Protein AF-A0A7W0LK90-F1 (afdb_monomer)

Sequence (762 aa):
KGMLTAPQLPRFFSDLRDPRLESSLAVVHSRFSTNTFPSWELAHPYRMTAHNGEINTVRGNRNWMRAREEQLGSPLFGDDIKKLLPILNGELSDSASLDAMLELLLLSGRSLPHAMSMLIPEAYQGRRELSEEVRDFFAYHDSLIEPWDGPAAVAFTDGRSVGATLDRNGLRPGRWLETRDGWVVFASETGVLRVDEADVIARGRLHPGKLLFVDVEGGRVVGDAELKAGLAARRPYGKWRSERAVKIEDIEDRSPRVPRVEPLRAKQLAFGWSEEDLGVLLAPMVRSSAEPTGSMGNDTALAVLSDRRPPLFNYFKQLFAQVTNPAIDPIRESIVMSLQACVGPEINLLGETPDHCHQLVMSQPILRNFELEKLRQVDHQVFEARTVDITWPVAQGPEGMEARLEEICQEASDWVNDGVTILILSDRNLGAERAALPSLLATAVVHHHLVRQGTRLRCGLVVESGEAREVHHIACLIGYGAAAVNPYVMIESLSAIQREGRLPETLDRAEAVDALIKAIGKGLLKVLSKMGISTIRSYTGAQIFEAIGLDRQLVDRHFTGTPSRVGGIGLDVLAGEALDRHARAYPAATSALLPSGGVYAWRRGGEFHGWNPETIATLQHAAHGEEEPEAYERFQRYVNDVAVRRSTLRGLLRFREEVQPVPIDEVEPAADIAKRFKSGGMSLGALSPEAHETLAVAMNRVGGKSNTGEGGEDPARFHDERRSAIKQVASGRFGVTIDYLVNADELQIKIAQGAKPGEGGQ

Secondary structure (DSSP, 8-state):
--S--GGGHHHH-GGGG-TT---S---------S-SS--GGGSSP-SSEEEEE--TTHHHHHHHHHHHGGG---TTTGGGGGGG-SSS-TTS-HHHHHHHHHHHHHHTT--HHHHHHHHS----TT-SSS-HHHHHHHHHHHTT-----SSEEEEEE-SSEEEEEE-TT--S--EEEEETTS-EEEESSTTSS---GGGEEEEEEPPTTPEEEEETTTTEEE-HHHHHHHHHTTS-HHHHHHHH-EEGGGSPP----------HHHHHHHTT--HHIIIIIIHHHHHHTSPPP--S---BPPGGG-TT---GGGGEEE----SSSPPP-TTTSGGG-B--EEES----TT---GGGG-SEEESSSB--HHHHHHHHT--TTT--EEEEE-EEEGGGTTHHHHHHHHHHHHHHHHHHHTT--EEEEE-TT-BTTEEEPPHHHHHHHHHHHHHHTT-GGG-EEEEE-SS--SHHHHHHHHHTT-SEEE-HHHHHHHHHHHHTTSS-TTS-HHHHHHHHHHHHHHHHHHHHHTTT--BHHHHTT---EEESSB-HHHHHHHSTT--BSS--B-HHHHHHHHHHHHTTTTTT-S-SSPP---SSS--TTSS-BSS-HHHHHHHHHHHHSSSHHHHHHHHHHHIIIIIHHHH-GGGG----S-SPPPPGGGSPPHHHHHTT-EEEE--BTTB-HHHHHHHHHHHHHTT-EEE-GGG---GGGTTSTT--SEEEE-TT-TT--HHHHHT-SEEEE----TTSTTS---

pLDDT: mean 93.5, std 5.29, range [54.28, 98.81]

Radius of gyration: 29.4 Å; Cα contacts (8 Å, |Δi|>4): 1402; chains: 1; bounding box: 87×69×83 Å

Nearest PDB structures (foldseek):
  7mfm-assembly1_G  TM=9.724E-01  e=8.902E-69  Bacillus subtilis
  6s6u-assembly1_A  TM=9.585E-01  e=2.949E-65  Azospirillum brasilense
  1ofe-assembly2_B  TM=9.406E-01  e=6.143E-63  Synechocystis sp. PCC 6803
  6s6s-assembly1_C  TM=9.552E-01  e=5.310E-63  Azospirillum brasilense
  1ea0-assembly2_B  TM=9.540E-01  e=1.106E-60  Azospirillum brasilense

Mean predicted aligned error: 5.81 Å

Foldseek 3Di:
DFPDDPVCVCVVVVVVVDPVDDDPDDDDDDDDDPDPDDDGQQDDDDPWKDKDWAQLLLLLQLLVLLLQLVQADAPLCHPVSVVCPPLDDPVHGSNVSLVSQLVVLVSSPDDNVLSCCLQQNALLPPDPPDDPLLSLLSVLSVLQGDHSATFIWMWTDPSQKIKTATHNQNQAWWKWWAFQVQDIDIDSDPPPDDDDPVGTPDIDIHDRRFMFMDRSNVSDTDGRNNSSVVSSVPDVSVVLLVVAAAELVNFDFDDDPQPDDDDLLLLCLLLQHAPCLVQQAQLCLLVPLAGGDADDFQQFAQCQLWPSNDAPLSQKDFAFDFPSGAFDDCPPPVSLFAQWFWWWFAHHSSDDDSNSNNTYIYRHQEDESRSVVSQCPPPVVSFAEDEDAQKFFCVVALVRNVVSLVVSLVVLVVCLVVQHTEYEYEPSPQAQGIFGARQLQSLLSNQVSCSVVSRNNRYAYEYEDCNDRDLSSQLSSQQSAHRHYYNPSSLVCQVVCVVVVSDDVPQDSVSSVVSNVSNSRSSNSLSCSRSPHRYSSSNGNSNSIAGEADAPVSCCNRVNPHHYPHHHDYSSSSSVSSSVSSVCPPPHHPDPHGHNEASSHHDDVHTAGLDDPLLVVLVVVLVPPDCNPVSVVSNCCCNQVPSCLSHHPCNVDDDDPPDDDDPPVPDDDPLVVLQADEPDADEPVNDPPVVLQVRQLVCVVSNHFYEHHPAADDLVCLPDSSQGQEYEQEPVRHNVDPSRVVSHVYYHDDRADPRRRSDGDD

Solvent-accessible surface area (backbone atoms only — not comparable to full-atom values): 41536 Å² total; per-residue (Å²): 121,49,95,58,59,78,87,44,48,54,70,75,42,58,64,76,67,38,86,85,68,76,73,99,71,86,84,84,62,85,88,86,72,99,62,92,74,89,55,58,86,77,34,43,49,58,94,39,31,35,73,50,68,43,49,66,26,44,60,13,55,52,49,54,46,60,28,40,60,76,53,63,60,42,90,82,51,51,82,57,53,67,76,54,61,74,71,64,62,85,90,53,54,58,62,55,38,51,32,43,52,46,50,52,40,38,73,57,71,41,52,71,72,55,38,47,46,46,40,44,41,47,62,49,70,93,48,80,90,54,55,68,52,47,42,23,37,52,64,41,44,51,51,65,40,59,50,62,36,31,37,23,27,35,39,37,40,82,88,53,36,43,34,36,37,26,17,53,80,35,72,34,60,38,26,36,39,32,33,76,91,69,51,75,50,76,38,68,56,85,78,86,64,96,70,63,76,90,43,51,75,46,74,52,65,66,48,50,36,38,50,48,36,34,38,60,81,78,70,41,78,51,53,47,67,59,53,45,51,55,59,25,66,73,50,68,39,51,58,29,39,71,76,36,38,40,46,63,87,78,50,66,88,40,82,74,88,74,91,63,86,69,58,67,69,40,52,37,31,31,50,61,47,27,48,38,51,50,62,59,40,52,40,38,13,38,77,64,42,28,66,61,87,85,80,81,71,91,44,49,32,43,46,73,52,36,92,76,58,64,63,78,60,65,30,50,42,77,53,54,34,68,90,79,43,64,47,47,55,56,77,88,48,36,71,59,42,42,47,52,25,60,39,32,41,48,67,44,69,69,60,90,59,51,68,44,30,41,28,40,38,38,80,41,44,65,42,53,76,58,56,49,28,26,51,63,66,41,56,68,93,79,42,32,45,47,76,46,70,41,43,34,53,51,90,51,50,42,68,32,51,58,56,45,56,52,49,52,39,49,54,52,51,53,40,45,72,75,59,32,20,31,42,31,42,26,36,70,74,42,50,79,59,24,38,50,54,60,64,57,56,56,44,17,38,40,40,53,47,28,36,76,70,46,48,37,37,53,30,19,36,33,36,39,33,60,64,41,79,47,55,65,41,52,51,49,36,22,14,36,42,29,39,32,37,25,39,52,46,52,62,59,42,51,65,52,43,32,76,70,64,66,38,66,84,85,60,50,70,67,58,45,51,51,23,34,52,46,5,42,50,54,40,46,45,45,59,37,9,9,41,29,44,46,42,45,57,31,40,37,42,26,46,65,41,36,38,48,28,39,21,57,68,55,34,58,74,37,45,62,90,49,53,49,90,44,59,53,52,49,67,62,53,56,29,45,44,39,49,58,25,29,54,49,19,33,90,61,46,90,55,98,64,61,52,71,42,20,80,92,50,84,40,95,93,32,48,61,47,56,74,39,73,67,50,51,51,26,47,51,47,26,73,72,67,85,51,36,68,67,26,40,52,51,28,51,48,47,40,64,71,47,33,35,47,44,30,42,74,73,37,78,57,76,82,79,82,92,60,86,85,74,65,75,87,79,48,84,52,68,68,65,57,39,40,73,43,61,77,53,62,57,23,52,80,83,41,55,69,66,60,52,37,49,48,9,34,52,22,53,74,50,55,23,34,16,28,28,14,55,45,26,75,67,74,84,27,71,84,49,63,46,37,36,40,25,36,44,48,36,93,84,45,40,59,70,43,72,69,52,60,73,62,34,81,39,80,42,76,52,83,62,46,92,82,50,58,29,48,79,92,130

Structure (mmCIF, N/CA/C/O backbone):
data_AF-A0A7W0LK90-F1
#
_entry.id   AF-A0A7W0LK90-F1
#
loop_
_atom_site.group_PDB
_atom_site.id
_atom_site.type_symbol
_atom_site.label_atom_id
_atom_site.label_alt_id
_atom_site.label_comp_id
_atom_site.label_asym_id
_atom_site.label_entity_id
_atom_site.label_seq_id
_atom_site.pdbx_PDB_ins_code
_atom_site.Cartn_x
_atom_site.Cartn_y
_atom_site.Cartn_z
_atom_site.occupancy
_atom_site.B_iso_or_equiv
_atom_site.auth_seq_id
_atom_site.auth_comp_id
_atom_site.auth_asym_id
_atom_site.auth_atom_id
_atom_site.pdbx_PDB_model_num
ATOM 1 N N . LYS A 1 1 ? -23.822 -23.865 10.300 1.00 92.62 1 LYS A N 1
ATOM 2 C CA . LYS A 1 1 ? -23.082 -23.443 9.079 1.00 92.62 1 LYS A CA 1
ATOM 3 C C . LYS A 1 1 ? -22.431 -24.656 8.420 1.00 92.62 1 LYS A C 1
ATOM 5 O O . LYS A 1 1 ? -22.271 -25.659 9.104 1.00 92.62 1 LYS A O 1
ATOM 10 N N . GLY A 1 2 ? -22.074 -24.603 7.137 1.00 92.19 2 GLY A N 1
ATOM 11 C CA . GLY A 1 2 ? -21.404 -25.722 6.466 1.00 92.19 2 GLY A CA 1
ATOM 12 C C . GLY A 1 2 ? -21.171 -25.480 4.979 1.00 92.19 2 GLY A C 1
ATOM 13 O O . GLY A 1 2 ? -21.617 -24.471 4.436 1.00 92.19 2 GLY A O 1
ATOM 14 N N . MET A 1 3 ? -20.487 -26.423 4.329 1.00 91.31 3 MET A N 1
ATOM 15 C CA . MET A 1 3 ? -20.176 -26.383 2.894 1.00 91.31 3 MET A CA 1
ATOM 16 C C . MET A 1 3 ? -21.373 -26.849 2.065 1.00 91.31 3 MET A C 1
ATOM 18 O O . MET A 1 3 ? -21.376 -27.924 1.471 1.00 91.31 3 MET A O 1
ATOM 22 N N . LEU A 1 4 ? -22.423 -26.039 2.095 1.00 92.00 4 LEU A N 1
ATOM 23 C CA . LEU A 1 4 ? -23.728 -26.333 1.525 1.00 92.00 4 LEU A CA 1
ATOM 24 C C . LEU A 1 4 ? -24.160 -25.165 0.644 1.00 92.00 4 LEU A C 1
ATOM 26 O O . LEU A 1 4 ? -23.918 -24.004 0.973 1.00 92.00 4 LEU A O 1
ATOM 30 N N . THR A 1 5 ? -24.868 -25.458 -0.442 1.00 91.88 5 THR A N 1
ATOM 31 C CA . THR A 1 5 ? -25.672 -24.420 -1.098 1.00 91.88 5 THR A CA 1
ATOM 32 C C . THR A 1 5 ? -26.798 -23.990 -0.156 1.00 91.88 5 THR A C 1
ATOM 34 O O . THR A 1 5 ? -27.295 -24.795 0.637 1.00 91.88 5 THR A O 1
ATOM 37 N N . ALA A 1 6 ? -27.239 -22.732 -0.241 1.00 90.56 6 ALA A N 1
ATOM 38 C CA . ALA A 1 6 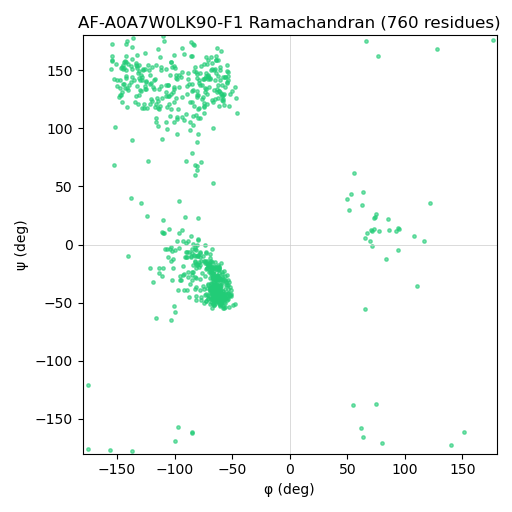? -28.273 -22.210 0.656 1.00 90.56 6 ALA A CA 1
ATOM 39 C C . ALA A 1 6 ? -29.543 -23.099 0.738 1.00 90.56 6 ALA A C 1
ATOM 41 O O . ALA A 1 6 ? -29.981 -23.383 1.854 1.00 90.56 6 ALA A O 1
ATOM 42 N N . PRO A 1 7 ? -30.089 -23.663 -0.366 1.00 92.31 7 PRO A N 1
ATOM 43 C CA . PRO A 1 7 ? -31.259 -24.550 -0.295 1.00 92.31 7 PRO A CA 1
ATOM 44 C C . PRO A 1 7 ? -31.016 -25.897 0.408 1.00 92.31 7 PRO A C 1
ATOM 46 O O . PRO A 1 7 ? -31.969 -26.570 0.806 1.00 92.31 7 PRO A O 1
ATOM 49 N N . GLN A 1 8 ? -29.759 -26.330 0.545 1.00 95.06 8 GLN A N 1
ATOM 50 C CA . GLN A 1 8 ? -29.406 -27.570 1.242 1.00 95.06 8 GLN A CA 1
ATOM 51 C C . GLN A 1 8 ? -29.364 -27.397 2.763 1.00 95.06 8 GLN A C 1
ATOM 53 O O . GLN A 1 8 ? -29.495 -28.391 3.474 1.00 95.06 8 GLN A O 1
ATOM 58 N N . LEU A 1 9 ? -29.226 -26.168 3.272 1.00 94.38 9 LEU A N 1
ATOM 59 C CA . LEU A 1 9 ? -29.072 -25.892 4.701 1.00 94.38 9 LEU A CA 1
ATOM 60 C C . LEU A 1 9 ? -30.179 -26.524 5.578 1.00 94.38 9 LEU A C 1
ATOM 62 O O . LEU A 1 9 ? -29.827 -27.311 6.458 1.00 94.38 9 LEU A O 1
ATOM 66 N N . PRO A 1 10 ? -31.490 -26.305 5.324 1.00 93.62 10 PRO A N 1
ATOM 67 C CA . PRO A 1 10 ? -32.550 -26.933 6.123 1.00 93.62 10 PRO A CA 1
ATOM 68 C C . PRO A 1 10 ? -32.694 -28.443 5.873 1.00 93.62 10 PRO A C 1
ATOM 70 O O . PRO A 1 10 ? -33.309 -29.153 6.668 1.00 93.62 10 PRO A O 1
ATOM 73 N N . ARG A 1 11 ? -32.156 -28.964 4.761 1.00 94.38 11 ARG A N 1
ATOM 74 C CA . ARG A 1 11 ? -32.174 -30.407 4.462 1.00 94.38 11 ARG A CA 1
ATOM 75 C C . ARG A 1 11 ? -31.108 -31.149 5.260 1.00 94.38 11 ARG A C 1
ATOM 77 O O . ARG A 1 11 ? -31.375 -32.254 5.716 1.00 94.38 11 ARG A O 1
ATOM 84 N N . PHE A 1 12 ? -29.935 -30.538 5.409 1.00 96.06 12 PHE A N 1
ATOM 85 C CA . PHE A 1 12 ? -28.807 -31.100 6.142 1.00 96.06 12 PHE A CA 1
ATOM 86 C C . PHE A 1 12 ? -28.993 -30.975 7.659 1.00 96.06 12 PHE A C 1
ATOM 88 O O . PHE A 1 12 ? -28.842 -31.960 8.372 1.00 96.06 12 PHE A O 1
ATOM 95 N N . PHE A 1 13 ? -29.377 -29.791 8.149 1.00 96.56 13 PHE A N 1
ATOM 96 C CA . PHE A 1 13 ? -29.690 -29.570 9.562 1.00 96.56 13 PHE A CA 1
ATOM 97 C C . PHE A 1 13 ? -31.204 -29.651 9.768 1.00 96.56 13 PHE A C 1
ATOM 99 O O . PHE A 1 13 ? -31.918 -28.671 9.556 1.00 96.56 13 PHE A O 1
ATOM 106 N N . SER A 1 14 ? -31.704 -30.829 10.157 1.00 95.44 14 SER A N 1
ATOM 107 C CA . SER A 1 14 ? -33.137 -31.064 10.400 1.00 95.44 14 SER A CA 1
ATOM 108 C C . SER A 1 14 ? -33.735 -30.136 11.451 1.00 95.44 14 SER A C 1
ATOM 110 O O . SER A 1 14 ? -34.903 -29.782 11.328 1.00 95.44 14 SER A O 1
ATOM 112 N N . ASP A 1 15 ? -32.928 -29.703 12.418 1.00 96.75 15 ASP A N 1
ATOM 113 C CA . ASP A 1 15 ? -33.343 -28.830 13.517 1.00 96.75 15 ASP A CA 1
ATOM 114 C C . ASP A 1 15 ? -33.898 -27.492 13.006 1.00 96.75 15 ASP A C 1
ATOM 116 O O . ASP A 1 15 ? -34.825 -26.949 13.591 1.00 96.75 15 ASP A O 1
ATOM 120 N N . LEU A 1 16 ? -33.422 -27.002 11.851 1.00 95.44 16 LEU A N 1
ATOM 121 C CA . LEU A 1 16 ? -33.921 -25.772 11.215 1.00 95.44 16 LEU A CA 1
ATOM 122 C C . LEU A 1 16 ? -35.354 -25.884 10.675 1.00 95.44 16 LEU A C 1
ATOM 124 O O . LEU A 1 16 ? -35.944 -24.879 10.289 1.00 95.44 16 LEU A O 1
ATOM 128 N N . ARG A 1 17 ? -35.892 -27.102 10.569 1.00 94.62 17 ARG A N 1
ATOM 129 C CA . ARG A 1 17 ? -37.284 -27.364 10.172 1.00 94.62 17 ARG A CA 1
ATOM 130 C C . ARG A 1 17 ? -38.170 -27.700 11.367 1.00 94.62 17 ARG A C 1
ATOM 132 O O . ARG A 1 17 ? -39.370 -27.892 11.180 1.00 94.62 17 ARG A O 1
ATOM 139 N N . ASP A 1 18 ? -37.590 -27.831 12.555 1.00 96.44 18 ASP A N 1
ATOM 140 C CA . ASP A 1 18 ? -38.340 -28.135 13.761 1.00 96.44 18 ASP A CA 1
ATOM 141 C C . ASP A 1 18 ? -39.069 -26.869 14.239 1.00 96.44 18 ASP A C 1
ATOM 143 O O . ASP A 1 18 ? -38.417 -25.848 14.456 1.00 96.44 18 ASP A O 1
ATOM 147 N N . PRO A 1 19 ? -40.401 -26.899 14.427 1.00 96.19 19 PRO A N 1
ATOM 148 C CA . PRO A 1 19 ? -41.160 -25.723 14.850 1.00 96.19 19 PRO A CA 1
ATOM 149 C C . PRO A 1 19 ? -40.788 -25.230 16.256 1.00 96.19 19 PRO A C 1
ATOM 151 O O . PRO A 1 19 ? -41.141 -24.112 16.602 1.00 96.19 19 PRO A O 1
ATOM 154 N N . ARG A 1 20 ? -40.085 -26.034 17.070 1.00 96.56 20 ARG A N 1
ATOM 155 C CA . ARG A 1 20 ? -39.576 -25.612 18.386 1.00 96.56 20 ARG A CA 1
ATOM 156 C C . ARG A 1 20 ? -38.378 -24.668 18.281 1.00 96.56 20 ARG A C 1
ATOM 158 O O . ARG A 1 20 ? -38.003 -24.065 19.284 1.00 96.56 20 ARG A O 1
ATOM 165 N N . LEU A 1 21 ? -37.736 -24.586 17.113 1.00 96.19 21 LEU A N 1
ATOM 166 C CA . LEU A 1 21 ? -36.632 -23.665 16.883 1.00 96.19 21 LEU A CA 1
ATOM 167 C C . LEU A 1 21 ? -37.185 -22.268 16.579 1.00 96.19 21 LEU A C 1
ATOM 169 O O . LEU A 1 21 ? -37.386 -21.893 15.425 1.00 96.19 21 LEU A O 1
ATOM 173 N N . GLU A 1 22 ? -37.405 -21.497 17.636 1.00 94.50 22 GLU A N 1
ATOM 174 C CA . GLU A 1 22 ? -37.830 -20.100 17.564 1.00 94.50 22 GLU A CA 1
ATOM 175 C C . GLU A 1 22 ? -36.653 -19.161 17.861 1.00 94.50 22 GLU A C 1
ATOM 177 O O . GLU A 1 22 ? -35.768 -19.479 18.658 1.00 94.50 22 GLU A O 1
ATOM 182 N N . SER A 1 23 ? -36.625 -17.995 17.210 1.00 93.69 23 SER A N 1
ATOM 183 C CA . SER A 1 23 ? -35.618 -16.962 17.463 1.00 93.69 23 SER A CA 1
ATOM 184 C C . SER A 1 23 ? -36.157 -15.573 17.135 1.00 93.69 23 SER A C 1
ATOM 186 O O . SER A 1 23 ? -36.850 -15.395 16.135 1.00 93.69 23 SER A O 1
ATOM 188 N N . SER A 1 24 ? -35.784 -14.578 17.942 1.00 92.31 24 SER A N 1
ATOM 189 C CA . SER A 1 24 ? -36.021 -13.152 17.671 1.00 92.31 24 SER A CA 1
ATOM 190 C C . SER A 1 24 ? -34.998 -12.546 16.701 1.00 92.31 24 SER A C 1
ATOM 192 O O . SER A 1 24 ? -35.165 -11.417 16.246 1.00 92.31 24 SER A O 1
ATOM 194 N N . LEU A 1 25 ? -33.931 -13.285 16.383 1.00 94.44 25 LEU A N 1
ATOM 195 C CA . LEU A 1 25 ? -32.803 -12.822 15.581 1.00 94.44 25 LEU A CA 1
ATOM 196 C C . LEU A 1 25 ? -32.259 -13.946 14.701 1.00 94.44 25 LEU A C 1
ATOM 198 O O . LEU A 1 25 ? -32.074 -15.080 15.146 1.00 94.44 25 LEU A O 1
ATOM 202 N N . ALA A 1 26 ? -31.934 -13.625 13.451 1.00 94.25 26 ALA A N 1
ATOM 203 C CA . ALA A 1 26 ? -31.260 -14.549 12.550 1.00 94.25 26 ALA A CA 1
ATOM 204 C C . ALA A 1 26 ? -30.206 -13.822 11.712 1.00 94.25 26 ALA A C 1
ATOM 206 O O . ALA A 1 26 ? -30.481 -12.792 11.100 1.00 94.25 26 ALA A O 1
ATOM 207 N N . VAL A 1 27 ? -29.007 -14.403 11.641 1.00 95.50 27 VAL A N 1
ATOM 208 C CA . VAL A 1 27 ? -27.945 -13.976 10.725 1.00 95.50 27 VAL A CA 1
ATOM 209 C C . VAL A 1 27 ? -27.613 -15.150 9.817 1.00 95.50 27 VAL A C 1
ATOM 211 O O . VAL A 1 27 ? -27.275 -16.239 10.278 1.00 95.50 27 VAL A O 1
ATOM 214 N N . VAL A 1 28 ? -27.707 -14.930 8.510 1.00 94.06 28 VAL A N 1
ATOM 215 C CA . VAL A 1 28 ? -27.392 -15.931 7.489 1.00 94.06 28 VAL A CA 1
ATOM 216 C C . VAL A 1 28 ? -26.376 -15.368 6.511 1.00 94.06 28 VAL A C 1
ATOM 218 O O . VAL A 1 28 ? -26.310 -14.162 6.281 1.00 94.06 28 VAL A O 1
ATOM 221 N N . HIS A 1 29 ? -25.562 -16.245 5.930 1.00 95.31 29 HIS A N 1
ATOM 222 C CA . HIS A 1 29 ? -24.536 -15.838 4.983 1.00 95.31 29 HIS A CA 1
ATOM 223 C C . HIS A 1 29 ? -24.271 -16.935 3.955 1.00 95.31 29 HIS A C 1
ATOM 225 O O . HIS A 1 29 ? -24.220 -18.117 4.293 1.00 95.31 29 HIS A O 1
ATOM 231 N N . SER A 1 30 ? -24.040 -16.521 2.710 1.00 92.25 30 SER A N 1
ATOM 232 C CA . SER A 1 30 ? -23.545 -17.378 1.636 1.00 92.25 30 SER A CA 1
ATOM 233 C C . SER A 1 30 ? -22.232 -16.805 1.117 1.00 92.25 30 SER A C 1
ATOM 235 O O . SER A 1 30 ? -22.195 -15.663 0.659 1.00 92.25 30 SER A O 1
ATOM 237 N N . ARG A 1 31 ? -21.161 -17.600 1.193 1.00 89.56 31 ARG A N 1
ATOM 238 C CA . ARG A 1 31 ? -19.797 -17.184 0.847 1.00 89.56 31 ARG A CA 1
ATOM 239 C C . ARG A 1 31 ? -19.427 -17.632 -0.565 1.00 89.56 31 ARG A C 1
ATOM 241 O O . ARG A 1 31 ? -19.749 -18.748 -0.962 1.00 89.56 31 ARG A O 1
ATOM 248 N N . PHE A 1 32 ? -18.677 -16.792 -1.273 1.00 87.00 32 PHE A N 1
ATOM 249 C CA . PHE A 1 32 ? -17.963 -17.165 -2.494 1.00 87.00 32 PHE A CA 1
ATOM 250 C C . PHE A 1 32 ? -16.461 -17.241 -2.189 1.00 87.00 32 PHE A C 1
ATOM 252 O O . PHE A 1 32 ? -15.927 -16.339 -1.548 1.00 87.00 32 PHE A O 1
ATOM 259 N N . SER A 1 33 ? -15.782 -18.316 -2.593 1.00 82.00 33 SER A N 1
ATOM 260 C CA . SER A 1 33 ? -14.350 -18.513 -2.342 1.00 82.00 33 SER A CA 1
ATOM 261 C C . SER A 1 33 ? -13.535 -18.453 -3.629 1.00 82.00 33 SER A C 1
ATOM 263 O O . SER A 1 33 ? -13.994 -18.846 -4.696 1.00 82.00 33 SER A O 1
ATOM 265 N N . THR A 1 34 ? -12.286 -18.007 -3.514 1.00 76.69 34 THR A N 1
ATOM 266 C CA . THR A 1 34 ? -11.277 -18.087 -4.584 1.00 76.69 34 THR A CA 1
ATOM 267 C C . THR A 1 34 ? -10.590 -19.455 -4.647 1.00 76.69 34 THR A C 1
ATOM 269 O O . THR A 1 34 ? -9.754 -19.688 -5.517 1.00 76.69 34 THR A O 1
ATOM 272 N N . ASN A 1 35 ? -10.931 -20.370 -3.732 1.00 73.56 35 ASN A N 1
ATOM 273 C CA . ASN A 1 35 ? -10.406 -21.729 -3.677 1.00 73.56 35 ASN A CA 1
ATOM 274 C C . ASN A 1 35 ? -11.461 -22.757 -4.108 1.00 73.56 35 ASN A C 1
ATOM 276 O O . ASN A 1 35 ? -12.661 -22.563 -3.920 1.00 73.56 35 ASN A O 1
ATOM 280 N N . THR A 1 36 ? -10.992 -23.873 -4.663 1.00 78.12 36 THR A N 1
ATOM 281 C CA . THR A 1 36 ? -11.815 -25.053 -4.972 1.00 78.12 36 THR A CA 1
ATOM 282 C C . THR A 1 36 ? -11.855 -26.058 -3.820 1.00 78.12 36 THR A C 1
ATOM 284 O O . THR A 1 36 ? -12.653 -26.991 -3.857 1.00 78.12 36 THR A O 1
ATOM 287 N N . PHE A 1 37 ? -11.003 -25.887 -2.802 1.00 81.12 37 PHE A N 1
ATOM 288 C CA . PHE A 1 37 ? -10.937 -26.764 -1.634 1.00 81.12 37 PHE A CA 1
ATOM 289 C C . PHE A 1 37 ? -11.874 -26.262 -0.527 1.00 81.12 37 PHE A C 1
ATOM 291 O O . PHE A 1 37 ? -11.626 -25.197 0.045 1.00 81.12 37 PHE A O 1
ATOM 298 N N . PRO A 1 38 ? -12.947 -27.006 -0.212 1.00 80.19 38 PRO A N 1
ATOM 299 C CA . PRO A 1 38 ? -13.907 -26.592 0.797 1.00 80.19 38 PRO A CA 1
ATOM 300 C C . PRO A 1 38 ? -13.318 -26.738 2.208 1.00 80.19 38 PRO A C 1
ATOM 302 O O . PRO A 1 38 ? -12.784 -27.789 2.552 1.00 80.19 38 PRO A O 1
ATOM 305 N N . SER A 1 39 ? -13.477 -25.715 3.051 1.00 85.56 39 SER A N 1
ATOM 306 C CA . SER A 1 39 ? -13.185 -25.793 4.488 1.00 85.56 39 SER A CA 1
ATOM 307 C C . SER A 1 39 ? -14.402 -25.348 5.291 1.00 85.56 39 SER A C 1
ATOM 309 O O . SER A 1 39 ? -14.884 -24.224 5.144 1.00 85.56 39 SER A O 1
ATOM 311 N N . TRP A 1 40 ? -14.899 -26.243 6.145 1.00 90.44 40 TRP A N 1
ATOM 312 C CA . TRP A 1 40 ? -16.092 -26.027 6.968 1.00 90.44 40 TRP A CA 1
ATOM 313 C C . TRP A 1 40 ? -15.923 -24.878 7.960 1.00 90.44 40 TRP A C 1
ATOM 315 O O . TRP A 1 40 ? -16.870 -24.138 8.230 1.00 90.44 40 TRP A O 1
ATOM 325 N N . GLU A 1 41 ? -14.710 -24.708 8.477 1.00 88.94 41 GLU A N 1
ATOM 326 C CA . GLU A 1 41 ? -14.372 -23.687 9.467 1.00 88.94 41 GLU A CA 1
ATOM 327 C C . GLU A 1 41 ? -14.468 -22.271 8.885 1.00 88.94 41 GLU A C 1
ATOM 329 O O . GLU A 1 41 ? -14.820 -21.327 9.595 1.00 88.94 41 GLU A O 1
ATOM 334 N N . LEU A 1 42 ? -14.243 -22.141 7.571 1.00 90.69 42 LEU A N 1
ATOM 335 C CA . LEU A 1 42 ? -14.314 -20.881 6.826 1.00 90.69 42 LEU A CA 1
ATOM 336 C C . LEU A 1 42 ? -15.735 -20.515 6.369 1.00 90.69 42 LEU A C 1
ATOM 338 O O . LEU A 1 42 ? -15.938 -19.452 5.779 1.00 90.69 42 LEU A O 1
ATOM 342 N N . ALA A 1 43 ? -16.727 -21.378 6.609 1.00 93.31 43 ALA A N 1
ATOM 343 C CA . ALA A 1 43 ? -18.119 -21.013 6.395 1.00 93.31 43 ALA A CA 1
ATOM 344 C C . ALA A 1 43 ? -18.555 -19.975 7.441 1.00 93.31 43 ALA A C 1
ATOM 346 O O . ALA A 1 43 ? -18.189 -20.061 8.614 1.00 93.31 43 ALA A O 1
ATOM 347 N N . HIS A 1 44 ? -19.380 -19.023 7.020 1.00 94.94 44 HIS A N 1
ATOM 348 C CA . HIS A 1 44 ? -20.037 -18.048 7.891 1.00 94.94 44 HIS A CA 1
ATOM 349 C C . HIS A 1 44 ? -21.437 -18.531 8.321 1.00 94.94 44 HIS A C 1
ATOM 351 O O . HIS A 1 44 ? -21.963 -19.480 7.724 1.00 94.94 44 HIS A O 1
ATOM 357 N N . PRO A 1 45 ? -22.084 -17.870 9.300 1.00 96.19 45 PRO A N 1
ATOM 358 C CA . PRO A 1 45 ? -21.545 -16.819 10.179 1.00 96.19 45 PRO A CA 1
ATOM 359 C C . PRO A 1 45 ? -20.388 -17.296 11.071 1.00 96.19 45 PRO A C 1
ATOM 361 O O . PRO A 1 45 ? -20.206 -18.500 11.285 1.00 96.19 45 PRO A O 1
ATOM 364 N N . TYR A 1 46 ? -19.582 -16.350 11.549 1.00 96.38 46 TYR A N 1
ATOM 365 C CA . TYR A 1 46 ? -18.662 -16.569 12.664 1.00 96.38 46 TYR A CA 1
ATOM 366 C C . TYR A 1 46 ? -19.397 -16.369 14.000 1.00 96.38 46 TYR A C 1
ATOM 368 O O . TYR A 1 46 ? -20.619 -16.517 14.036 1.00 96.38 46 TYR A O 1
ATOM 376 N N . ARG A 1 47 ? -18.679 -16.153 15.108 1.00 95.94 47 ARG A N 1
ATOM 377 C CA . ARG A 1 47 ? -19.282 -16.125 16.449 1.00 95.94 47 ARG A CA 1
ATOM 378 C C . ARG A 1 47 ? -20.160 -14.895 16.619 1.00 95.94 47 ARG A C 1
ATOM 380 O O . ARG A 1 47 ? -21.255 -15.003 17.158 1.00 95.94 47 ARG A O 1
ATOM 387 N N . MET A 1 48 ? -19.693 -13.758 16.111 1.00 96.56 48 MET A N 1
ATOM 388 C CA . MET A 1 48 ? -20.363 -12.469 16.249 1.00 96.56 48 MET A CA 1
ATOM 389 C C . MET A 1 48 ? -20.698 -11.835 14.904 1.00 96.56 48 MET A C 1
ATOM 391 O O . MET A 1 48 ? -21.563 -10.967 14.852 1.00 96.56 48 MET A O 1
ATOM 395 N N . THR A 1 49 ? -20.040 -12.245 13.814 1.00 97.38 49 THR A N 1
ATOM 396 C CA . THR A 1 49 ? -20.098 -11.537 12.527 1.00 97.38 49 THR A CA 1
ATOM 397 C C . THR A 1 49 ? -20.469 -12.407 11.323 1.00 97.38 49 THR A C 1
ATOM 399 O O . THR A 1 49 ? -20.144 -13.593 11.207 1.00 97.38 49 THR A O 1
ATOM 402 N N . ALA A 1 50 ? -21.099 -11.770 10.339 1.00 97.25 50 ALA A N 1
ATOM 403 C CA . ALA A 1 50 ? -21.181 -12.229 8.962 1.00 97.25 50 ALA A CA 1
ATOM 404 C C . ALA A 1 50 ? -20.695 -11.108 8.041 1.00 97.25 50 ALA A C 1
ATOM 406 O O . ALA A 1 50 ? -21.290 -10.034 7.993 1.00 97.25 50 ALA A O 1
ATOM 407 N N . HIS A 1 51 ? -19.616 -11.367 7.306 1.00 97.00 51 HIS A N 1
ATOM 408 C CA . HIS A 1 51 ? -18.934 -10.367 6.496 1.00 97.00 51 HIS A CA 1
ATOM 409 C C . HIS A 1 51 ? -19.063 -10.715 5.018 1.00 97.00 51 HIS A C 1
ATOM 411 O O . HIS A 1 51 ? -18.708 -11.807 4.585 1.00 97.00 51 HIS A O 1
ATOM 417 N N . ASN A 1 52 ? -19.600 -9.781 4.244 1.00 95.75 52 ASN A N 1
ATOM 418 C CA . ASN A 1 52 ? -19.604 -9.829 2.796 1.00 95.75 52 ASN A CA 1
ATOM 419 C C . ASN A 1 52 ? -18.616 -8.784 2.275 1.00 95.75 52 ASN A C 1
ATOM 421 O O . ASN A 1 52 ? -18.926 -7.596 2.311 1.00 95.75 52 ASN A O 1
ATOM 425 N N . GLY A 1 53 ? -17.454 -9.226 1.801 1.00 94.38 53 GLY A N 1
ATOM 426 C CA . GLY A 1 53 ? -16.368 -8.320 1.448 1.00 94.38 53 GLY A CA 1
ATOM 427 C C . GLY A 1 53 ? -14.988 -8.952 1.608 1.00 94.38 53 GLY A C 1
ATOM 428 O O . GLY A 1 53 ? -14.890 -10.176 1.657 1.00 94.38 53 GLY A O 1
ATOM 429 N N . GLU A 1 54 ? -13.963 -8.106 1.681 1.00 95.00 54 GLU A N 1
ATOM 430 C CA . GLU A 1 54 ? -12.554 -8.464 1.882 1.00 95.00 54 GLU A CA 1
ATOM 431 C C . GLU A 1 54 ? -11.868 -7.344 2.685 1.00 95.00 54 GLU A C 1
ATOM 433 O O . GLU A 1 54 ? -11.946 -6.177 2.297 1.00 95.00 54 GLU A O 1
ATOM 438 N N . ILE A 1 55 ? -11.169 -7.678 3.771 1.00 95.94 55 ILE A N 1
ATOM 439 C CA . ILE A 1 55 ? -10.380 -6.709 4.550 1.00 95.94 55 ILE A CA 1
ATOM 440 C C . ILE A 1 55 ? -8.982 -6.582 3.932 1.00 95.94 55 ILE A C 1
ATOM 442 O O . ILE A 1 55 ? -8.085 -7.387 4.191 1.00 95.94 55 ILE A O 1
ATOM 446 N N . ASN A 1 56 ? -8.758 -5.546 3.126 1.00 94.50 56 ASN A N 1
ATOM 447 C CA . ASN A 1 56 ? -7.501 -5.357 2.395 1.00 94.50 56 ASN A CA 1
ATOM 448 C C . ASN A 1 56 ? -6.326 -4.902 3.283 1.00 94.50 56 ASN A C 1
ATOM 450 O O . ASN A 1 56 ? -5.169 -5.018 2.874 1.00 94.50 56 ASN A O 1
ATOM 454 N N . THR A 1 57 ? -6.596 -4.445 4.511 1.00 95.62 57 THR A N 1
ATOM 455 C CA . THR A 1 57 ? -5.564 -4.108 5.507 1.00 95.62 57 THR A CA 1
ATOM 456 C C . THR A 1 57 ? -5.211 -5.264 6.444 1.00 95.62 57 THR A C 1
ATOM 458 O O . THR A 1 57 ? -4.353 -5.101 7.312 1.00 95.62 57 THR A O 1
ATOM 461 N N . VAL A 1 58 ? -5.797 -6.457 6.261 1.00 95.44 58 VAL A N 1
ATOM 462 C CA . VAL A 1 58 ? -5.706 -7.575 7.221 1.00 95.44 58 VAL A CA 1
ATOM 463 C C . VAL A 1 58 ? -4.277 -7.936 7.631 1.00 95.44 58 VAL A C 1
ATOM 465 O O . VAL A 1 58 ? -4.041 -8.264 8.793 1.00 95.44 58 VAL A O 1
ATOM 468 N N . ARG A 1 59 ? -3.294 -7.857 6.723 1.00 93.81 59 ARG A N 1
ATOM 469 C CA . ARG A 1 59 ? -1.896 -8.156 7.076 1.00 93.81 59 ARG A CA 1
ATOM 470 C C . ARG A 1 59 ? -1.326 -7.135 8.062 1.00 93.81 59 ARG A C 1
ATOM 472 O O . ARG A 1 59 ? -0.701 -7.544 9.034 1.00 93.81 59 ARG A O 1
ATOM 479 N N . GLY A 1 60 ? -1.574 -5.843 7.842 1.00 94.69 60 GLY A N 1
ATOM 480 C CA . GLY A 1 60 ? -1.200 -4.787 8.786 1.00 94.69 60 GLY A CA 1
ATOM 481 C C . GLY A 1 60 ? -1.887 -4.979 10.130 1.00 94.69 60 GLY A C 1
ATOM 482 O O . GLY A 1 60 ? -1.212 -5.030 11.153 1.00 94.69 60 GLY A O 1
ATOM 483 N N . ASN A 1 61 ? -3.198 -5.224 10.111 1.00 96.62 61 ASN A N 1
ATOM 484 C CA . ASN A 1 61 ? -3.977 -5.416 11.334 1.00 96.62 61 ASN A CA 1
ATOM 485 C C . ASN A 1 61 ? -3.474 -6.620 12.154 1.00 96.62 61 ASN A C 1
ATOM 487 O O . ASN A 1 61 ? -3.337 -6.550 13.373 1.00 96.62 61 ASN A O 1
ATOM 491 N N . ARG A 1 62 ? -3.135 -7.733 11.487 1.00 95.94 62 ARG A N 1
ATOM 492 C CA . ARG A 1 62 ? -2.542 -8.916 12.135 1.00 95.94 62 ARG A CA 1
ATOM 493 C C . ARG A 1 62 ? -1.156 -8.630 12.707 1.00 95.94 62 ARG A C 1
ATOM 495 O O . ARG A 1 62 ? -0.860 -9.071 13.815 1.00 95.94 62 ARG A O 1
ATOM 502 N N . ASN A 1 63 ? -0.316 -7.901 11.972 1.00 93.75 63 ASN A N 1
ATOM 503 C CA . ASN A 1 63 ? 1.026 -7.537 12.423 1.00 93.75 63 ASN A CA 1
ATOM 504 C C . ASN A 1 63 ? 0.974 -6.647 13.672 1.00 93.75 63 ASN A C 1
ATOM 506 O O . ASN A 1 63 ? 1.680 -6.917 14.644 1.00 93.75 63 ASN A O 1
ATOM 510 N N . TRP A 1 64 ? 0.112 -5.631 13.677 1.00 95.19 64 TRP A N 1
ATOM 511 C CA . TRP A 1 64 ? -0.049 -4.756 14.834 1.00 95.19 64 TRP A CA 1
ATOM 512 C C . TRP A 1 64 ? -0.709 -5.456 16.012 1.00 95.19 64 TRP A C 1
ATOM 514 O O . TRP A 1 64 ? -0.280 -5.258 17.146 1.00 95.19 64 TRP A O 1
ATOM 524 N N . MET A 1 65 ? -1.686 -6.334 15.771 1.00 95.81 65 MET A N 1
ATOM 525 C CA . MET A 1 65 ? -2.257 -7.128 16.853 1.00 95.81 65 MET A CA 1
ATOM 526 C C . MET A 1 65 ? -1.202 -8.027 17.500 1.00 95.81 65 MET A C 1
ATOM 528 O O . MET A 1 65 ? -1.096 -8.024 18.718 1.00 95.81 65 MET A O 1
ATOM 532 N N . ARG A 1 66 ? -0.337 -8.692 16.721 1.00 92.88 66 ARG A N 1
ATOM 533 C CA . ARG A 1 66 ? 0.796 -9.458 17.272 1.00 92.88 66 ARG A CA 1
ATOM 534 C C . ARG A 1 66 ? 1.702 -8.598 18.160 1.00 92.88 66 ARG A C 1
ATOM 536 O O . ARG A 1 66 ? 2.157 -9.061 19.196 1.00 92.88 66 ARG A O 1
ATOM 543 N N . ALA A 1 67 ? 1.940 -7.339 17.791 1.00 92.31 67 ALA A N 1
ATOM 544 C CA . ALA A 1 67 ? 2.707 -6.411 18.625 1.00 92.31 67 ALA A CA 1
ATOM 545 C C . ALA A 1 67 ? 1.972 -5.995 19.920 1.00 92.31 67 ALA A C 1
ATOM 547 O O . ALA A 1 67 ? 2.628 -5.589 20.878 1.00 92.31 67 ALA A O 1
ATOM 548 N N . ARG A 1 68 ? 0.633 -6.092 19.956 1.00 93.75 68 ARG A N 1
ATOM 549 C CA . ARG A 1 68 ? -0.232 -5.753 21.105 1.00 93.75 68 ARG A CA 1
ATOM 550 C C . ARG A 1 68 ? -0.386 -6.879 22.116 1.00 93.75 68 ARG A C 1
ATOM 552 O O . ARG A 1 68 ? -0.676 -6.576 23.268 1.00 93.75 68 ARG A O 1
ATOM 559 N N . GLU A 1 69 ? -0.193 -8.136 21.718 1.00 92.44 69 GLU A N 1
ATOM 560 C CA . GLU A 1 69 ? -0.487 -9.319 22.544 1.00 92.44 69 GLU A CA 1
ATOM 561 C C . GLU A 1 69 ? 0.168 -9.273 23.934 1.00 92.44 69 GLU A C 1
ATOM 563 O O . GLU A 1 69 ? -0.516 -9.502 24.930 1.00 92.44 69 GLU A O 1
ATOM 568 N N . GLU A 1 70 ? 1.440 -8.873 24.023 1.00 88.06 70 GLU A N 1
ATOM 569 C CA . GLU A 1 70 ? 2.184 -8.779 25.294 1.00 88.06 70 GLU A CA 1
ATOM 570 C C . GLU A 1 70 ? 1.716 -7.635 26.214 1.00 88.06 70 GLU A C 1
ATOM 572 O O . GLU A 1 70 ? 1.995 -7.638 27.411 1.00 88.06 70 GLU A O 1
ATOM 577 N N . GLN A 1 71 ? 0.999 -6.643 25.676 1.00 88.94 71 GLN A N 1
ATOM 578 C CA . GLN A 1 71 ? 0.524 -5.471 26.424 1.00 88.94 71 GLN A CA 1
ATOM 579 C C . GLN A 1 71 ? -0.965 -5.537 26.767 1.00 88.94 71 GLN A C 1
ATOM 581 O O . GLN A 1 71 ? -1.490 -4.628 27.417 1.00 88.94 71 GLN A O 1
ATOM 586 N N . LEU A 1 72 ? -1.656 -6.592 26.326 1.00 93.94 72 LEU A N 1
ATOM 587 C CA . LEU A 1 72 ? -3.067 -6.772 26.615 1.00 93.94 72 LEU A CA 1
ATOM 588 C C . LEU A 1 72 ? -3.289 -6.979 28.114 1.00 93.94 72 LEU A C 1
ATOM 590 O O . LEU A 1 72 ? -2.756 -7.899 28.732 1.00 93.94 72 LEU A O 1
ATOM 594 N N . GLY A 1 73 ? -4.158 -6.148 28.682 1.00 93.88 73 GLY A N 1
ATOM 595 C CA . GLY A 1 73 ? -4.628 -6.280 30.054 1.00 93.88 73 GLY A CA 1
ATOM 596 C C . GLY A 1 73 ? -6.115 -5.971 30.151 1.00 93.88 73 GLY A C 1
ATOM 597 O O . GLY A 1 73 ? -6.601 -5.005 29.567 1.00 93.88 73 GLY A O 1
ATOM 598 N N . SER A 1 74 ? -6.861 -6.770 30.910 1.00 95.25 74 SER A N 1
ATOM 599 C CA . SER A 1 74 ? -8.266 -6.481 31.198 1.00 95.25 74 SER A CA 1
ATOM 600 C C . SER A 1 74 ? -8.632 -6.934 32.607 1.00 95.25 74 SER A C 1
ATOM 602 O O . SER A 1 74 ? -8.395 -8.096 32.940 1.00 95.25 74 SER A O 1
ATOM 604 N N . PRO A 1 75 ? -9.282 -6.077 33.416 1.00 93.81 75 PRO A N 1
ATOM 605 C CA . PRO A 1 75 ? -9.814 -6.481 34.715 1.00 93.81 75 PRO A CA 1
ATOM 606 C C . PRO A 1 75 ? -10.833 -7.628 34.639 1.00 93.81 75 PRO A C 1
ATOM 608 O O . PRO A 1 75 ? -10.993 -8.349 35.617 1.00 93.81 75 PRO A O 1
ATOM 611 N N . LEU A 1 76 ? -11.520 -7.802 33.500 1.00 95.88 76 LEU A N 1
ATOM 612 C CA . LEU A 1 76 ? -12.529 -8.854 33.316 1.00 95.88 76 LEU A CA 1
ATOM 613 C C . LEU A 1 76 ? -11.911 -10.233 33.060 1.00 95.88 76 LEU A C 1
ATOM 615 O O . LEU A 1 76 ? -12.503 -11.242 33.429 1.00 95.88 76 LEU A O 1
ATOM 619 N N . PHE A 1 77 ? -10.729 -10.270 32.441 1.00 95.25 77 PHE A N 1
ATOM 620 C CA . PHE A 1 77 ? -10.004 -11.511 32.169 1.00 95.25 77 PHE A CA 1
ATOM 621 C C . PHE A 1 77 ? -8.960 -11.833 33.244 1.00 95.25 77 PHE A C 1
ATOM 623 O O . PHE A 1 77 ? -8.642 -13.000 33.451 1.00 95.25 77 PHE A O 1
ATOM 630 N N . GLY A 1 78 ? -8.412 -10.826 33.932 1.00 94.56 78 GLY A N 1
ATOM 631 C CA . GLY A 1 78 ? -7.283 -11.026 34.841 1.00 94.56 78 GLY A CA 1
ATOM 632 C C . GLY A 1 78 ? -6.113 -11.714 34.127 1.00 94.56 78 GLY A C 1
ATOM 633 O O . GLY A 1 78 ? -5.824 -11.416 32.967 1.00 94.56 78 GLY A O 1
ATOM 634 N N . ASP A 1 79 ? -5.475 -12.675 34.795 1.00 93.38 79 ASP A N 1
ATOM 635 C CA . ASP A 1 79 ? -4.350 -13.436 34.234 1.00 93.38 79 ASP A CA 1
ATOM 636 C C . ASP A 1 79 ? -4.755 -14.389 33.094 1.00 93.38 79 ASP A C 1
ATOM 638 O O . ASP A 1 79 ? -3.908 -14.796 32.291 1.00 93.38 79 ASP A O 1
ATOM 642 N N . ASP A 1 80 ? -6.049 -14.711 32.965 1.00 95.31 80 ASP A N 1
ATOM 643 C CA . ASP A 1 80 ? -6.553 -15.614 31.926 1.00 95.31 80 ASP A CA 1
ATOM 644 C C . ASP A 1 80 ? -6.470 -15.008 30.522 1.00 95.31 80 ASP A C 1
ATOM 646 O O . ASP A 1 80 ? -6.562 -15.745 29.542 1.00 95.31 80 ASP A O 1
ATOM 650 N N . ILE A 1 81 ? -6.202 -13.703 30.397 1.00 94.81 81 ILE A N 1
ATOM 651 C CA . ILE A 1 81 ? -5.980 -13.052 29.100 1.00 94.81 81 ILE A CA 1
ATOM 652 C C . ILE A 1 81 ? -4.849 -13.720 28.302 1.00 94.81 81 ILE A C 1
ATOM 654 O O . ILE A 1 81 ? -4.928 -13.821 27.080 1.00 94.81 81 ILE A O 1
ATOM 658 N N . LYS A 1 82 ? -3.845 -14.281 28.990 1.00 93.19 82 LYS A N 1
ATOM 659 C CA . LYS A 1 82 ? -2.739 -15.022 28.365 1.00 93.19 82 LYS A CA 1
ATOM 660 C C . LYS A 1 82 ? -3.193 -16.322 27.696 1.00 93.19 82 LYS A C 1
ATOM 662 O O . LYS A 1 82 ? -2.539 -16.781 26.767 1.00 93.19 82 LYS A O 1
ATOM 667 N N . LYS A 1 83 ? -4.316 -16.909 28.131 1.00 94.62 83 LYS A N 1
ATOM 668 C CA . LYS A 1 83 ? -4.907 -18.114 27.518 1.00 94.62 83 LYS A CA 1
ATOM 669 C C . LYS A 1 83 ? -5.545 -17.823 26.159 1.00 94.62 83 LYS A C 1
ATOM 671 O O . LYS A 1 83 ? -5.826 -18.761 25.420 1.00 94.62 83 LYS A O 1
ATOM 676 N N . LEU A 1 84 ? -5.804 -16.550 25.852 1.00 93.50 84 LEU A N 1
ATOM 677 C CA . LEU A 1 84 ? -6.411 -16.126 24.591 1.00 93.50 84 LEU A CA 1
ATOM 678 C C . LEU A 1 84 ? -5.383 -16.007 23.457 1.00 93.50 84 LEU A C 1
ATOM 680 O O . LEU A 1 84 ? -5.779 -15.899 22.302 1.00 93.50 84 LEU A O 1
ATOM 684 N N . LEU A 1 85 ? -4.083 -16.001 23.773 1.00 92.69 85 LEU A N 1
ATOM 685 C CA . LEU A 1 85 ? -3.025 -15.779 22.792 1.00 92.69 85 LEU A CA 1
ATOM 686 C C . LEU A 1 85 ? -2.731 -17.048 21.960 1.00 92.69 85 LEU A C 1
ATOM 688 O O . LEU A 1 85 ? -2.681 -18.145 22.524 1.00 92.69 85 LEU A O 1
ATOM 692 N N . PRO A 1 86 ? -2.464 -16.919 20.644 1.00 93.31 86 PRO A N 1
ATOM 693 C CA . PRO A 1 86 ? -2.562 -15.689 19.854 1.00 93.31 86 PRO A CA 1
ATOM 694 C C . PRO A 1 86 ? -4.024 -15.307 19.571 1.00 93.31 86 PRO A C 1
ATOM 696 O O . PRO A 1 86 ? -4.850 -16.171 19.278 1.00 93.31 86 PRO A O 1
ATOM 699 N N . ILE A 1 87 ? -4.330 -14.005 19.587 1.00 94.75 87 ILE A N 1
ATOM 700 C CA . ILE A 1 87 ? -5.700 -13.504 19.360 1.00 94.75 87 ILE A CA 1
ATOM 701 C C . ILE A 1 87 ? -6.139 -13.772 17.918 1.00 94.75 87 ILE A C 1
ATOM 703 O O . ILE A 1 87 ? -7.278 -14.162 17.659 1.00 94.75 87 ILE A O 1
ATOM 707 N N . LEU A 1 88 ? -5.231 -13.558 16.961 1.00 95.19 88 LEU A N 1
ATOM 708 C CA . LEU A 1 88 ? -5.509 -13.710 15.537 1.00 95.19 88 LEU A CA 1
ATOM 709 C C . LEU A 1 88 ? -4.723 -14.878 14.955 1.00 95.19 88 LEU A C 1
ATOM 711 O O . LEU A 1 88 ? -3.494 -14.859 14.898 1.00 95.19 88 LEU A O 1
ATOM 715 N N . ASN A 1 89 ? -5.444 -15.865 14.428 1.00 88.00 89 ASN A N 1
ATOM 716 C CA . ASN A 1 89 ? -4.833 -16.947 13.670 1.00 88.00 89 ASN A CA 1
ATOM 717 C C . ASN A 1 89 ? -4.609 -16.519 12.207 1.00 88.00 89 ASN A C 1
ATOM 719 O O . ASN A 1 89 ? -5.557 -16.212 11.480 1.00 88.00 89 ASN A O 1
ATOM 723 N N . GLY A 1 90 ? -3.345 -16.524 11.773 1.00 82.75 90 GLY A N 1
ATOM 724 C CA . GLY A 1 90 ? -2.940 -16.162 10.414 1.00 82.75 90 GLY A CA 1
ATOM 725 C C . GLY A 1 90 ? -3.431 -17.116 9.318 1.00 82.75 90 GLY A C 1
ATOM 726 O O . GLY A 1 90 ? -3.504 -16.704 8.161 1.00 82.75 90 GLY A O 1
ATOM 727 N N . GLU A 1 91 ? -3.798 -18.350 9.667 1.00 85.81 91 GLU A N 1
ATOM 728 C CA . GLU A 1 91 ? -4.283 -19.376 8.730 1.00 85.81 91 GLU A CA 1
ATOM 729 C C . GLU A 1 91 ? -5.783 -19.256 8.425 1.00 85.81 91 GLU A C 1
ATOM 731 O O . GLU A 1 91 ? -6.269 -19.806 7.435 1.00 85.81 91 GLU A O 1
ATOM 736 N N . LEU A 1 92 ? -6.530 -18.527 9.260 1.00 89.75 92 LEU A N 1
ATOM 737 C CA . LEU A 1 92 ? -7.956 -18.289 9.053 1.00 89.75 92 LEU A CA 1
ATOM 738 C C . LEU A 1 92 ? -8.197 -17.130 8.076 1.00 89.75 92 LEU A C 1
ATOM 740 O O . LEU A 1 92 ? -7.279 -16.413 7.668 1.00 89.75 92 LEU A O 1
ATOM 744 N N . SER A 1 93 ? -9.460 -16.939 7.693 1.00 92.56 93 SER A N 1
ATOM 745 C CA . SER A 1 93 ? -9.861 -15.829 6.828 1.00 92.56 93 SER A CA 1
ATOM 746 C C . SER A 1 93 ? -9.640 -14.468 7.498 1.00 92.56 93 SER A C 1
ATOM 748 O O . SER A 1 93 ? -9.516 -14.341 8.719 1.00 92.56 93 SER A O 1
ATOM 750 N N . ASP A 1 94 ? -9.629 -13.432 6.674 1.00 94.44 94 ASP A N 1
ATOM 751 C CA . ASP A 1 94 ? -9.688 -12.034 7.090 1.00 94.44 94 ASP A CA 1
ATOM 752 C C . ASP A 1 94 ? -10.880 -11.740 8.016 1.00 94.44 94 ASP A C 1
ATOM 754 O O . ASP A 1 94 ? -10.757 -11.092 9.054 1.00 94.44 94 ASP A O 1
ATOM 758 N N . SER A 1 95 ? -12.020 -12.324 7.679 1.00 95.94 95 SER A N 1
ATOM 759 C CA . SER A 1 95 ? -13.293 -12.172 8.354 1.00 95.94 95 SER A CA 1
ATOM 760 C C . SER A 1 95 ? -13.305 -12.860 9.719 1.00 95.94 95 SER A C 1
ATOM 762 O O . SER A 1 95 ? -13.887 -12.338 10.663 1.00 95.94 95 SER A O 1
ATOM 764 N N . ALA A 1 96 ? -12.616 -13.999 9.852 1.00 96.12 96 ALA A N 1
ATOM 765 C CA . ALA A 1 96 ? -12.389 -14.640 11.145 1.00 96.12 96 ALA A CA 1
ATOM 766 C C . ALA A 1 96 ? -11.505 -13.776 12.053 1.00 96.12 96 ALA A C 1
ATOM 768 O O . ALA A 1 96 ? -11.722 -13.728 13.259 1.00 96.12 96 ALA A O 1
ATOM 769 N N . SER A 1 97 ? -10.512 -13.084 11.482 1.00 97.25 97 SER A N 1
ATOM 770 C CA . SER A 1 97 ? -9.686 -12.146 12.245 1.00 97.25 97 SER A CA 1
ATOM 771 C C . SER A 1 97 ? -10.498 -10.940 12.731 1.00 97.25 97 SER A C 1
ATOM 773 O O . SER A 1 97 ? -10.334 -10.529 13.877 1.00 97.25 97 SER A O 1
ATOM 775 N N . LEU A 1 98 ? -11.411 -10.415 11.905 1.00 97.69 98 LEU A N 1
ATOM 776 C CA . LEU A 1 98 ? -12.333 -9.352 12.318 1.00 97.69 98 LEU A CA 1
ATOM 777 C C . LEU A 1 98 ? -13.269 -9.824 13.443 1.00 97.69 98 LEU A C 1
ATOM 779 O O . LEU A 1 98 ? -13.457 -9.104 14.420 1.00 97.69 98 LEU A O 1
ATOM 783 N N . ASP A 1 99 ? -13.821 -11.037 13.326 1.00 97.94 99 ASP A N 1
ATOM 784 C CA . ASP A 1 99 ? -14.682 -11.645 14.348 1.00 97.94 99 ASP A CA 1
ATOM 785 C C . ASP A 1 99 ? -13.960 -11.794 15.693 1.00 97.94 99 ASP A C 1
ATOM 787 O O . ASP A 1 99 ? -14.495 -11.388 16.720 1.00 97.94 99 ASP A O 1
ATOM 791 N N . ALA A 1 100 ? -12.724 -12.303 15.678 1.00 97.44 100 ALA A N 1
ATOM 792 C CA . ALA A 1 100 ? -11.908 -12.474 16.878 1.00 97.44 100 ALA A CA 1
ATOM 793 C C . ALA A 1 100 ? -11.561 -11.133 17.545 1.00 97.44 100 ALA A C 1
ATOM 795 O O . ALA A 1 100 ? -11.607 -11.021 18.770 1.00 97.44 100 ALA A O 1
ATOM 796 N N . MET A 1 101 ? -11.261 -10.094 16.755 1.00 97.56 101 MET A N 1
ATOM 797 C CA . MET A 1 101 ? -11.072 -8.747 17.299 1.00 97.56 101 MET A CA 1
ATOM 798 C C . MET A 1 101 ? -12.346 -8.195 17.924 1.00 97.56 101 MET A C 1
ATOM 800 O O . MET A 1 101 ? -12.291 -7.612 19.007 1.00 97.56 101 MET A O 1
ATOM 804 N N . LEU A 1 102 ? -13.487 -8.363 17.252 1.00 97.94 102 LEU A N 1
ATOM 805 C CA . LEU A 1 102 ? -14.767 -7.912 17.777 1.00 97.94 102 LEU A CA 1
ATOM 806 C C . LEU A 1 102 ? -15.069 -8.615 19.107 1.00 97.94 102 LEU A C 1
ATOM 808 O O . LEU A 1 102 ? -15.340 -7.946 20.102 1.00 97.94 102 LEU A O 1
ATOM 812 N N . GLU A 1 103 ? -14.925 -9.938 19.148 1.00 97.38 103 GLU A N 1
ATOM 813 C CA . GLU A 1 103 ? -15.118 -10.753 20.347 1.00 97.38 103 GLU A CA 1
ATOM 814 C C . GLU A 1 103 ? -14.216 -10.308 21.502 1.00 97.38 103 GLU A C 1
ATOM 816 O O . GLU A 1 103 ? -14.713 -10.094 22.609 1.00 97.38 103 GLU A O 1
ATOM 821 N N . LEU A 1 104 ? -12.925 -10.067 21.248 1.00 97.38 104 LEU A N 1
ATOM 822 C CA . LEU A 1 104 ? -12.003 -9.554 22.262 1.00 97.38 104 LEU A CA 1
ATOM 823 C C . LEU A 1 104 ? -12.489 -8.221 22.850 1.00 97.38 104 LEU A C 1
ATOM 825 O O . LEU A 1 104 ? -12.543 -8.079 24.072 1.00 97.38 104 LEU A O 1
ATOM 829 N N . LEU A 1 105 ? -12.857 -7.256 21.999 1.00 97.38 105 LEU A N 1
ATOM 830 C CA . LEU A 1 105 ? -13.285 -5.922 22.433 1.00 97.38 105 LEU A CA 1
ATOM 831 C C . LEU A 1 105 ? -14.598 -5.953 23.230 1.00 97.38 105 LEU A C 1
ATOM 833 O O . LEU A 1 105 ? -14.752 -5.207 24.203 1.00 97.38 105 LEU A O 1
ATOM 837 N N . LEU A 1 106 ? -15.545 -6.803 22.826 1.00 96.44 106 LEU A N 1
ATOM 838 C CA . LEU A 1 106 ? -16.816 -6.966 23.530 1.00 96.44 106 LEU A CA 1
ATOM 839 C C . LEU A 1 106 ? -16.633 -7.638 24.883 1.00 96.44 106 LEU A C 1
ATOM 841 O O . LEU A 1 106 ? -17.083 -7.107 25.900 1.00 96.44 106 LEU A O 1
ATOM 845 N N . LEU A 1 107 ? -15.935 -8.773 24.916 1.00 95.62 107 LEU A N 1
ATOM 846 C CA . LEU A 1 107 ? -15.708 -9.516 26.152 1.00 95.62 107 LEU A CA 1
ATOM 847 C C . LEU A 1 107 ? -14.791 -8.756 27.125 1.00 95.62 107 LEU A C 1
ATOM 849 O O . LEU A 1 107 ? -14.872 -8.970 28.333 1.00 95.62 107 LEU A O 1
ATOM 853 N N . SER A 1 108 ? -13.989 -7.804 26.634 1.00 95.06 108 SER A N 1
ATOM 854 C CA . SER A 1 108 ? -13.241 -6.867 27.477 1.00 95.06 108 SER A CA 1
ATOM 855 C C . SER A 1 108 ? -14.066 -5.677 27.993 1.00 95.06 108 SER A C 1
ATOM 857 O O . SER A 1 108 ? -13.519 -4.842 28.711 1.00 95.06 108 SER A O 1
ATOM 859 N N . GLY A 1 109 ? -15.358 -5.57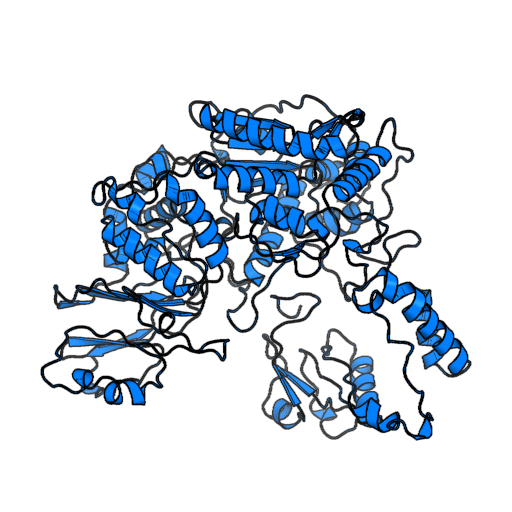7 27.654 1.00 94.19 109 GLY A N 1
ATOM 860 C CA . GLY A 1 109 ? -16.299 -4.613 28.235 1.00 94.19 109 GLY A CA 1
ATOM 861 C C . GLY A 1 109 ? -16.727 -3.447 27.334 1.00 94.19 109 GLY A C 1
ATOM 862 O O . GLY A 1 109 ? -17.402 -2.529 27.815 1.00 94.19 109 GLY A O 1
ATOM 863 N N . ARG A 1 110 ? -16.368 -3.427 26.040 1.00 95.62 110 ARG A N 1
ATOM 864 C CA . ARG A 1 110 ? -16.932 -2.445 25.092 1.00 95.62 110 ARG A CA 1
ATOM 865 C C . ARG A 1 110 ? -18.303 -2.913 24.598 1.00 95.62 110 ARG A C 1
ATOM 867 O O . ARG A 1 110 ? -18.563 -4.101 24.466 1.00 95.62 110 ARG A O 1
ATOM 874 N N . SER A 1 111 ? -19.195 -1.964 24.311 1.00 96.06 111 SER A N 1
ATOM 875 C CA . SER A 1 111 ? -20.478 -2.294 23.684 1.00 96.06 111 SER A CA 1
ATOM 876 C C . SER A 1 111 ? -20.278 -2.628 22.205 1.00 96.06 111 SER A C 1
ATOM 878 O O . SER A 1 111 ? -19.344 -2.131 21.572 1.00 96.06 111 SER A O 1
ATOM 880 N N . LEU A 1 112 ? -21.193 -3.412 21.635 1.00 96.62 112 LEU A N 1
ATOM 881 C CA . LEU A 1 112 ? -21.186 -3.796 20.223 1.00 96.62 112 LEU A CA 1
ATOM 882 C C . LEU A 1 112 ? -21.002 -2.610 19.245 1.00 96.62 112 LEU A C 1
ATOM 884 O O . LEU A 1 112 ? -20.068 -2.656 18.442 1.00 96.62 112 LEU A O 1
ATOM 888 N N . PRO A 1 113 ? -21.785 -1.508 19.321 1.00 96.44 113 PRO A N 1
ATOM 889 C CA . PRO A 1 113 ? -21.585 -0.363 18.428 1.00 96.44 113 PRO A CA 1
ATOM 890 C C . PRO A 1 113 ? -20.261 0.374 18.676 1.00 96.44 113 PRO A C 1
ATOM 892 O O . PRO A 1 113 ? -19.707 0.944 17.739 1.00 96.44 113 PRO A O 1
ATOM 895 N N . HIS A 1 114 ? -19.726 0.350 19.904 1.00 97.25 114 HIS A N 1
ATOM 896 C CA . HIS A 1 114 ? -18.423 0.944 20.213 1.00 97.25 114 HIS A CA 1
ATOM 897 C C . HIS A 1 114 ? -17.311 0.155 19.514 1.00 97.25 114 HIS A C 1
ATOM 899 O O . HIS A 1 114 ? -16.554 0.729 18.736 1.00 97.25 114 HIS A O 1
ATOM 905 N N . ALA A 1 115 ? -17.253 -1.162 19.727 1.00 97.38 115 ALA A N 1
ATOM 906 C CA . ALA A 1 115 ? -16.235 -2.020 19.130 1.00 97.38 115 ALA A CA 1
ATOM 907 C C . ALA A 1 115 ? -16.274 -1.977 17.592 1.00 97.38 115 ALA A C 1
ATOM 909 O O . ALA A 1 115 ? -15.234 -1.823 16.954 1.00 97.38 115 ALA A O 1
ATOM 910 N N . MET A 1 116 ? -17.469 -1.998 16.990 1.00 96.94 116 MET A N 1
ATOM 911 C CA . MET A 1 116 ? -17.608 -1.848 15.537 1.00 96.94 116 MET A CA 1
ATOM 912 C C . MET A 1 116 ? -17.157 -0.476 15.028 1.00 96.94 116 MET A C 1
ATOM 914 O O . MET A 1 116 ? -16.497 -0.413 13.996 1.00 96.94 116 MET A O 1
ATOM 918 N N . SER A 1 117 ? -17.448 0.607 15.757 1.00 96.69 117 SER A N 1
ATOM 919 C CA . SER A 1 117 ? -17.000 1.959 15.382 1.00 96.69 117 SER A CA 1
ATOM 920 C C . SER A 1 117 ? -15.486 2.151 15.515 1.00 96.69 117 SER A C 1
ATOM 922 O O . SER A 1 117 ? -14.947 3.073 14.912 1.00 96.69 117 SER A O 1
ATOM 924 N N . MET A 1 118 ? -14.804 1.301 16.290 1.00 96.44 118 MET A N 1
ATOM 925 C CA . MET A 1 118 ? -13.342 1.266 16.363 1.00 96.44 118 MET A CA 1
ATOM 926 C C . MET A 1 118 ? -12.719 0.476 15.213 1.00 96.44 118 MET A C 1
ATOM 928 O O . MET A 1 118 ? -11.734 0.919 14.635 1.00 96.44 118 MET A O 1
ATOM 932 N N . LEU A 1 119 ? -13.276 -0.696 14.893 1.00 97.00 119 LEU A N 1
ATOM 933 C CA . LEU A 1 119 ? -12.736 -1.571 13.849 1.00 97.00 119 LEU A CA 1
ATOM 934 C C . LEU A 1 119 ? -13.018 -1.018 12.447 1.00 97.00 119 LEU A C 1
ATOM 936 O O . LEU A 1 119 ? -12.124 -1.004 11.606 1.00 97.00 119 LEU A O 1
ATOM 940 N N . ILE A 1 120 ? -14.237 -0.527 12.205 1.00 96.56 120 ILE A N 1
ATOM 941 C CA . ILE A 1 120 ? -14.683 0.023 10.916 1.00 96.56 120 ILE A CA 1
ATOM 942 C C . ILE A 1 120 ? -15.174 1.468 11.131 1.00 96.56 120 ILE A C 1
ATOM 944 O O . ILE A 1 120 ? -16.381 1.731 11.122 1.00 96.56 120 ILE A O 1
ATOM 948 N N . PRO A 1 121 ? -14.258 2.425 11.378 1.00 95.31 121 PRO A N 1
ATOM 949 C CA . PRO A 1 121 ? -14.620 3.807 11.665 1.00 95.31 121 PRO A CA 1
ATOM 950 C C . PRO A 1 121 ? -15.112 4.549 10.418 1.00 95.31 121 PRO A C 1
ATOM 952 O O . PRO A 1 121 ? -14.589 4.389 9.310 1.00 95.31 121 PRO A O 1
ATOM 955 N N . GLU A 1 122 ? -16.074 5.451 10.618 1.00 93.50 122 GLU A N 1
ATOM 956 C CA . GLU A 1 122 ? -16.530 6.384 9.587 1.00 93.50 122 GLU A CA 1
ATOM 957 C C . GLU A 1 122 ? -15.400 7.354 9.199 1.00 93.50 122 GLU A C 1
ATOM 959 O O . GLU A 1 122 ? -14.636 7.819 10.047 1.00 93.50 122 GLU A O 1
ATOM 964 N N . ALA A 1 123 ? -15.289 7.697 7.912 1.00 92.50 123 ALA A N 1
ATOM 965 C CA . ALA A 1 123 ? -14.379 8.752 7.475 1.00 92.50 123 ALA A CA 1
ATOM 966 C C . ALA A 1 123 ? -14.864 10.103 8.033 1.00 92.50 123 ALA A C 1
ATOM 968 O O . ALA A 1 123 ? -15.813 10.687 7.517 1.00 92.50 123 ALA A O 1
ATOM 969 N N . TYR A 1 124 ? -14.241 10.570 9.117 1.00 91.94 124 TYR A N 1
ATOM 970 C CA . TYR A 1 124 ? -14.705 11.724 9.895 1.00 91.94 124 TYR A CA 1
ATOM 971 C C . TYR A 1 124 ? -13.934 13.024 9.600 1.00 91.94 124 TYR A C 1
ATOM 973 O O . TYR A 1 124 ? -14.420 14.121 9.887 1.00 91.94 124 TYR A O 1
ATOM 981 N N . GLN A 1 125 ? -12.727 12.919 9.037 1.00 87.06 125 GLN A N 1
ATOM 982 C CA . GLN A 1 125 ? -11.853 14.064 8.777 1.00 87.06 125 GLN A CA 1
ATOM 983 C C . GLN A 1 125 ? -12.467 14.995 7.723 1.00 87.06 125 GLN A C 1
ATOM 985 O O . GLN A 1 125 ? -12.967 14.555 6.693 1.00 87.06 125 GLN A O 1
ATOM 990 N N . GLY A 1 126 ? -12.463 16.303 7.995 1.00 80.19 126 GLY A N 1
ATOM 991 C CA . GLY A 1 126 ? -13.007 17.316 7.080 1.00 80.19 126 GLY A CA 1
ATOM 992 C C . GLY A 1 126 ? -14.536 17.341 6.952 1.00 80.19 126 GLY A C 1
ATOM 993 O O . GLY A 1 126 ? -15.068 18.208 6.257 1.00 80.19 126 GLY A O 1
ATOM 994 N N . ARG A 1 127 ? -15.256 16.450 7.642 1.00 85.25 127 ARG A N 1
ATOM 995 C CA . ARG A 1 127 ? -16.717 16.364 7.580 1.00 85.25 127 ARG A CA 1
ATOM 996 C C . ARG A 1 127 ? -17.365 17.351 8.549 1.00 85.25 127 ARG A C 1
ATOM 998 O O . ARG A 1 127 ? -17.064 17.363 9.745 1.00 85.25 127 ARG A O 1
ATOM 1005 N N . ARG A 1 128 ? -18.207 18.242 8.020 1.00 84.06 128 ARG A N 1
ATOM 1006 C CA . ARG A 1 128 ? -18.827 19.355 8.773 1.00 84.06 128 ARG A CA 1
ATOM 1007 C C . ARG A 1 128 ? -20.193 18.990 9.346 1.00 84.06 128 ARG A C 1
ATOM 1009 O O . ARG A 1 128 ? -20.672 19.663 10.245 1.00 84.06 128 ARG A O 1
ATOM 1016 N N . GLU A 1 129 ? -20.803 17.941 8.819 1.00 88.38 129 GLU A N 1
ATOM 1017 C CA . GLU A 1 129 ? -22.083 17.390 9.250 1.00 88.38 129 GLU A CA 1
ATOM 1018 C C . GLU A 1 129 ? -21.980 16.523 10.514 1.00 88.38 129 GLU A C 1
ATOM 1020 O O . GLU A 1 129 ? -22.998 16.234 11.137 1.00 88.38 129 GLU A O 1
ATOM 1025 N N . LEU A 1 130 ? -20.768 16.104 10.896 1.00 91.06 130 LEU A N 1
ATOM 1026 C CA . LEU A 1 130 ? -20.508 15.440 12.173 1.00 91.06 130 LEU A CA 1
ATOM 1027 C C . LEU A 1 130 ? -20.293 16.488 13.268 1.00 91.06 130 LEU A C 1
ATOM 1029 O O . LEU A 1 130 ? -19.579 17.470 13.048 1.00 91.06 130 LEU A O 1
ATOM 1033 N N . SER A 1 131 ? -20.864 16.250 14.452 1.00 94.56 131 SER A N 1
ATOM 1034 C CA . SER A 1 131 ? -20.586 17.087 15.622 1.00 94.56 131 SER A CA 1
ATOM 1035 C C . SER A 1 131 ? -19.115 16.974 16.035 1.00 94.56 131 SER A C 1
ATOM 1037 O O . SER A 1 131 ? -18.417 16.017 15.682 1.00 94.56 131 SER A O 1
ATOM 1039 N N . GLU A 1 132 ? -18.628 17.967 16.774 1.00 95.25 132 GLU A N 1
ATOM 1040 C CA . GLU A 1 132 ? -17.248 17.981 17.257 1.00 95.25 132 GLU A CA 1
ATOM 1041 C C . GLU A 1 132 ? -16.956 16.781 18.160 1.00 95.25 132 GLU A C 1
ATOM 1043 O O . GLU A 1 132 ? -15.976 16.080 17.935 1.00 95.25 132 GLU A O 1
ATOM 1048 N N . GLU A 1 133 ? -17.883 16.443 19.053 1.00 96.12 133 GLU A N 1
ATOM 1049 C CA . GLU A 1 133 ? -17.760 15.324 19.987 1.00 96.12 133 GLU A CA 1
ATOM 1050 C C . GLU A 1 133 ? -17.628 13.981 19.257 1.00 96.12 133 GLU A C 1
ATOM 1052 O O . GLU A 1 133 ? -16.828 13.130 19.646 1.00 96.12 133 GLU A O 1
ATOM 1057 N N . VAL A 1 134 ? -18.379 13.784 18.167 1.00 96.56 134 VAL A N 1
ATOM 1058 C CA . VAL A 1 134 ? -18.288 12.564 17.349 1.00 96.56 134 VAL A CA 1
ATOM 1059 C C . VAL A 1 134 ? -16.957 12.504 16.599 1.00 96.56 134 VAL A C 1
ATOM 1061 O O . VAL A 1 134 ? -16.353 11.436 16.500 1.00 96.56 134 VAL A O 1
ATOM 1064 N N . ARG A 1 135 ? -16.463 13.638 16.087 1.00 95.88 135 ARG A N 1
ATOM 1065 C CA . ARG A 1 135 ? -15.136 13.688 15.452 1.00 95.88 135 ARG A CA 1
ATOM 1066 C C . ARG A 1 135 ? -14.025 13.413 16.459 1.00 95.88 135 ARG A C 1
ATOM 1068 O O . ARG A 1 135 ? -13.096 12.683 16.129 1.00 95.88 135 ARG A O 1
ATOM 1075 N N . ASP A 1 136 ? -14.142 13.933 17.675 1.00 96.06 136 ASP A N 1
ATOM 1076 C CA . ASP A 1 136 ? -13.182 13.699 18.751 1.00 96.06 136 ASP A CA 1
ATOM 1077 C C . ASP A 1 136 ? -13.186 12.249 19.230 1.00 96.06 136 ASP A C 1
ATOM 1079 O O . ASP A 1 136 ? -12.117 11.698 19.498 1.00 96.06 136 ASP A O 1
ATOM 1083 N N . PHE A 1 137 ? -14.358 11.606 19.273 1.00 97.31 137 PHE A N 1
ATOM 1084 C CA . PHE A 1 137 ? -14.475 10.171 19.519 1.00 97.31 137 PHE A CA 1
ATOM 1085 C C . PHE A 1 137 ? -13.653 9.373 18.502 1.00 97.31 137 PHE A C 1
ATOM 1087 O O . PHE A 1 137 ? -12.793 8.589 18.902 1.00 97.31 137 PHE A O 1
ATOM 1094 N N . PHE A 1 138 ? -13.857 9.584 17.198 1.00 95.75 138 PHE A N 1
ATOM 1095 C CA . PHE A 1 138 ? -13.091 8.854 16.183 1.00 95.75 138 PHE A CA 1
ATOM 1096 C C . PHE A 1 138 ? -11.603 9.207 16.224 1.00 95.75 138 PHE A C 1
ATOM 1098 O O . PHE A 1 138 ? -10.761 8.317 16.201 1.00 95.75 138 PHE A O 1
ATOM 1105 N N . ALA A 1 139 ? -11.262 10.486 16.382 1.00 93.88 139 ALA A N 1
ATOM 1106 C CA . ALA A 1 139 ? -9.874 10.926 16.430 1.00 93.88 139 ALA A CA 1
ATOM 1107 C C . ALA A 1 139 ? -9.110 10.412 17.664 1.00 93.88 139 ALA A C 1
ATOM 1109 O O . ALA A 1 139 ? -7.880 10.324 17.629 1.00 93.88 139 ALA A O 1
ATOM 1110 N N . TYR A 1 140 ? -9.804 10.122 18.769 1.00 95.75 140 TYR A N 1
ATOM 1111 C CA . TYR A 1 140 ? -9.231 9.433 19.923 1.00 95.75 140 TYR A CA 1
ATOM 1112 C C . TYR A 1 140 ? -8.997 7.954 19.606 1.00 95.75 140 TYR A C 1
ATOM 1114 O O . TYR A 1 140 ? -7.895 7.459 19.821 1.00 95.75 140 TYR A O 1
ATOM 1122 N N . HIS A 1 141 ? -10.000 7.267 19.052 1.00 95.44 141 HIS A N 1
ATOM 1123 C CA . HIS A 1 141 ? -9.918 5.835 18.748 1.00 95.44 141 HIS A CA 1
ATOM 1124 C C . HIS A 1 141 ? -8.922 5.496 17.653 1.00 95.44 141 HIS A C 1
ATOM 1126 O O . HIS A 1 141 ? -8.305 4.434 17.729 1.00 95.44 141 HIS A O 1
ATOM 1132 N N . ASP A 1 142 ? -8.692 6.422 16.722 1.00 91.75 142 ASP A N 1
ATOM 1133 C CA . ASP A 1 142 ? -7.577 6.337 15.796 1.00 91.75 142 ASP A CA 1
ATOM 1134 C C . ASP A 1 142 ? -6.308 6.012 16.594 1.00 91.75 142 ASP A C 1
ATOM 1136 O O . ASP A 1 142 ? -5.624 5.056 16.264 1.00 91.75 142 ASP A O 1
ATOM 1140 N N . SER A 1 143 ? -5.962 6.724 17.673 1.00 90.44 143 SER A N 1
ATOM 1141 C CA . SER A 1 143 ? -4.727 6.474 18.451 1.00 90.44 143 SER A CA 1
ATOM 1142 C C . SER A 1 143 ? -4.604 5.069 19.062 1.00 90.44 143 SER A C 1
ATOM 1144 O O . SER A 1 143 ? -3.497 4.677 19.418 1.00 90.44 143 SER A O 1
ATOM 1146 N N . LEU A 1 144 ? -5.694 4.302 19.148 1.00 92.31 144 LEU A N 1
ATOM 1147 C CA . LEU A 1 144 ? -5.709 2.965 19.746 1.00 92.31 144 LEU A CA 1
ATOM 1148 C C . LEU A 1 144 ? -5.593 1.843 18.712 1.00 92.31 144 LEU A C 1
ATOM 1150 O O . LEU A 1 144 ? -4.979 0.815 18.992 1.00 92.31 144 LEU A O 1
ATOM 1154 N N . ILE A 1 145 ? -6.247 1.996 17.561 1.00 94.31 145 ILE A N 1
ATOM 1155 C CA . ILE A 1 145 ? -6.357 0.927 16.572 1.00 94.31 145 ILE A CA 1
ATOM 1156 C C . ILE A 1 145 ? -6.452 1.494 15.160 1.00 94.31 145 ILE A C 1
ATOM 1158 O O . ILE A 1 145 ? -7.164 2.458 14.887 1.00 94.31 145 ILE A O 1
ATOM 1162 N N . GLU A 1 146 ? -5.711 0.881 14.247 1.00 95.06 146 GLU A N 1
ATOM 1163 C CA . GLU A 1 146 ? -5.810 1.147 12.822 1.00 95.06 146 GLU A CA 1
ATOM 1164 C C . GLU A 1 146 ? -7.121 0.592 12.225 1.00 95.06 146 GLU A C 1
ATOM 1166 O O . GLU A 1 146 ? -7.574 -0.488 12.619 1.00 95.06 146 GLU A O 1
ATOM 1171 N N . PRO A 1 147 ? -7.731 1.286 11.245 1.00 95.31 147 PRO A N 1
ATOM 1172 C CA . PRO A 1 147 ? -8.933 0.800 10.577 1.00 95.31 147 PRO A CA 1
ATOM 1173 C C . PRO A 1 147 ? -8.750 -0.560 9.888 1.00 95.31 147 PRO A C 1
ATOM 1175 O O . PRO A 1 147 ? -7.780 -0.786 9.147 1.00 95.31 147 PRO A O 1
ATOM 1178 N N . TRP A 1 148 ? -9.756 -1.420 10.053 1.00 96.25 148 TRP A N 1
ATOM 1179 C CA . TRP A 1 148 ? -9.942 -2.661 9.306 1.00 96.25 148 TRP A CA 1
ATOM 1180 C C . TRP A 1 148 ? -10.672 -2.345 7.998 1.00 96.25 148 TRP A C 1
ATOM 1182 O O . TRP A 1 148 ? -11.886 -2.495 7.877 1.00 96.25 148 TRP A O 1
ATOM 1192 N N . ASP A 1 149 ? -9.894 -1.830 7.049 1.00 91.75 149 ASP A N 1
ATOM 1193 C CA . ASP A 1 149 ? -10.344 -1.284 5.773 1.00 91.75 149 ASP A CA 1
ATOM 1194 C C . ASP A 1 149 ? -10.505 -2.374 4.701 1.00 91.75 149 ASP A C 1
ATOM 1196 O O . ASP A 1 149 ? -9.958 -3.477 4.792 1.00 91.75 149 ASP A O 1
ATOM 1200 N N . GLY A 1 150 ? -11.248 -2.024 3.653 1.00 92.94 150 GLY A N 1
ATOM 1201 C CA . GLY A 1 150 ? -11.587 -2.886 2.524 1.00 92.94 150 GLY A CA 1
ATOM 1202 C C . GLY A 1 150 ? -13.095 -2.906 2.278 1.00 92.94 150 GLY A C 1
ATOM 1203 O O . GLY A 1 150 ? -13.851 -2.385 3.098 1.00 92.94 150 GLY A O 1
ATOM 1204 N N . PRO A 1 151 ? -13.573 -3.446 1.144 1.00 93.88 151 PRO A N 1
ATOM 1205 C CA . PRO A 1 151 ? -15.002 -3.588 0.917 1.00 93.88 151 PRO A CA 1
ATOM 1206 C C . PRO A 1 151 ? -15.625 -4.426 2.014 1.00 93.88 151 PRO A C 1
ATOM 1208 O O . PRO A 1 151 ? -15.222 -5.571 2.180 1.00 93.88 151 PRO A O 1
ATOM 1211 N N . ALA A 1 152 ? -16.625 -3.898 2.712 1.00 94.25 152 ALA A N 1
ATOM 1212 C CA . ALA A 1 152 ? -17.259 -4.633 3.792 1.00 94.25 152 ALA A CA 1
ATOM 1213 C C . ALA A 1 152 ? -18.737 -4.268 3.921 1.00 94.25 152 ALA A C 1
ATOM 1215 O O . ALA A 1 152 ? -19.101 -3.106 4.072 1.00 94.25 152 ALA A O 1
ATOM 1216 N N . ALA A 1 153 ? -19.594 -5.285 3.909 1.00 96.44 153 ALA A N 1
ATOM 1217 C CA . ALA A 1 153 ? -20.914 -5.244 4.521 1.00 96.44 153 ALA A CA 1
ATOM 1218 C C . ALA A 1 153 ? -20.919 -6.274 5.651 1.00 96.44 153 ALA A C 1
ATOM 1220 O O . ALA A 1 153 ? -20.870 -7.482 5.398 1.00 96.44 153 ALA A O 1
ATOM 1221 N N . VAL A 1 154 ? -20.921 -5.797 6.894 1.00 97.19 154 VAL A N 1
ATOM 1222 C CA . VAL A 1 154 ? -20.784 -6.642 8.085 1.00 97.19 154 VAL A CA 1
ATOM 1223 C C . VAL A 1 154 ? -22.078 -6.591 8.870 1.00 97.19 154 VAL A C 1
ATOM 1225 O O . VAL A 1 154 ? -22.441 -5.529 9.365 1.00 97.19 154 VAL A O 1
ATOM 1228 N N . ALA A 1 155 ? -22.748 -7.733 8.999 1.00 97.62 155 ALA A N 1
ATOM 1229 C CA . ALA A 1 155 ? -23.774 -7.940 10.014 1.00 97.62 155 ALA A CA 1
ATOM 1230 C C . ALA A 1 155 ? -23.105 -8.473 11.285 1.00 97.62 155 ALA A C 1
ATOM 1232 O O . ALA A 1 155 ? -22.233 -9.340 11.200 1.00 97.62 155 ALA A O 1
ATOM 1233 N N . PHE A 1 156 ? -23.493 -7.961 12.448 1.00 97.62 156 PHE A N 1
ATOM 1234 C CA . PHE A 1 156 ? -22.871 -8.298 13.724 1.00 97.62 156 PHE A CA 1
ATOM 1235 C C . PHE A 1 156 ? -23.898 -8.387 14.857 1.00 97.62 156 PHE A C 1
ATOM 1237 O O . PHE A 1 156 ? -24.924 -7.708 14.831 1.00 97.62 156 PHE A O 1
ATOM 1244 N N . THR A 1 157 ? -23.634 -9.229 15.853 1.00 97.38 157 THR A N 1
ATOM 1245 C CA . THR A 1 157 ? -24.529 -9.453 16.995 1.00 97.38 157 THR A CA 1
ATOM 1246 C C . THR A 1 157 ? -23.776 -9.954 18.227 1.00 97.38 157 THR A C 1
ATOM 1248 O O . THR A 1 157 ? -22.761 -10.637 18.113 1.00 97.38 157 THR A O 1
ATOM 1251 N N . ASP A 1 158 ? -24.299 -9.627 19.406 1.00 95.44 158 ASP A N 1
ATOM 1252 C CA . ASP A 1 158 ? -23.915 -10.182 20.710 1.00 95.44 158 ASP A CA 1
ATOM 1253 C C . ASP A 1 158 ? -25.011 -11.096 21.305 1.00 95.44 158 ASP A C 1
ATOM 1255 O O . ASP A 1 158 ? -24.955 -11.476 22.473 1.00 95.44 158 ASP A O 1
ATOM 1259 N N . GLY A 1 159 ? -26.032 -11.432 20.507 1.00 93.88 159 GLY A N 1
ATOM 1260 C CA . GLY A 1 159 ? -27.207 -12.206 20.912 1.00 93.88 159 GLY A CA 1
ATOM 1261 C C . GLY A 1 159 ? -28.327 -11.392 21.570 1.00 93.88 159 GLY A C 1
ATOM 1262 O O . GLY A 1 159 ? -29.438 -11.903 21.685 1.00 93.88 159 GLY A O 1
ATOM 1263 N N . ARG A 1 160 ? -28.075 -10.136 21.963 1.00 93.62 160 ARG A N 1
ATOM 1264 C CA . ARG A 1 160 ? -29.072 -9.217 22.557 1.00 93.62 160 ARG A CA 1
ATOM 1265 C C . ARG A 1 160 ? -29.427 -8.066 21.629 1.00 93.62 160 ARG A C 1
ATOM 1267 O O . ARG A 1 160 ? -30.510 -7.496 21.698 1.00 93.62 160 ARG A O 1
ATOM 1274 N N . SER A 1 161 ? -28.498 -7.709 20.757 1.00 95.25 161 SER A N 1
ATOM 1275 C CA . SER A 1 161 ? -28.657 -6.707 19.717 1.00 95.25 161 SER A CA 1
ATOM 1276 C C . SER A 1 161 ? -28.121 -7.237 18.391 1.00 95.25 161 SER A C 1
ATOM 1278 O O . SER A 1 161 ? -27.257 -8.118 18.347 1.00 95.25 161 SER A O 1
ATOM 1280 N N . VAL A 1 162 ? -28.611 -6.678 17.288 1.00 96.75 162 VAL A N 1
ATOM 1281 C CA . VAL A 1 162 ? -28.078 -6.925 15.944 1.00 96.75 162 VAL A CA 1
ATOM 1282 C C . VAL A 1 162 ? -27.839 -5.611 15.242 1.00 96.75 162 VAL A C 1
ATOM 1284 O O . VAL A 1 162 ? -28.627 -4.677 15.351 1.00 96.75 162 VAL A O 1
ATOM 1287 N N . GLY A 1 163 ? -26.755 -5.537 14.488 1.00 96.06 163 GLY A N 1
ATOM 1288 C CA . GLY A 1 163 ? -26.512 -4.407 13.622 1.00 96.06 163 GLY A CA 1
ATOM 1289 C C . GLY A 1 163 ? -25.873 -4.798 12.309 1.00 96.06 163 GLY A C 1
ATOM 1290 O O . GLY A 1 163 ? -25.477 -5.942 12.084 1.00 96.06 163 GLY A O 1
ATOM 1291 N N . ALA A 1 164 ? -25.789 -3.810 11.434 1.00 97.12 164 ALA A N 1
ATOM 1292 C CA . ALA A 1 164 ? -25.028 -3.876 10.210 1.00 97.12 164 ALA A CA 1
ATOM 1293 C C . ALA A 1 164 ? -24.269 -2.567 9.996 1.00 97.12 164 ALA A C 1
ATOM 1295 O O . ALA A 1 164 ? -24.774 -1.486 10.302 1.00 97.12 164 ALA A O 1
ATOM 1296 N N . THR A 1 165 ? -23.063 -2.663 9.446 1.00 96.50 165 THR A N 1
ATOM 1297 C CA . THR A 1 165 ? -22.268 -1.514 8.999 1.00 96.50 165 THR A CA 1
ATOM 1298 C C . THR A 1 165 ? -21.712 -1.784 7.611 1.00 96.50 165 THR A C 1
ATOM 1300 O O . THR A 1 165 ? -21.531 -2.941 7.214 1.00 96.50 165 THR A O 1
ATOM 1303 N N . LEU A 1 166 ? -21.438 -0.708 6.881 1.00 95.81 166 LEU A N 1
ATOM 1304 C CA . LEU A 1 166 ? -20.581 -0.762 5.705 1.00 95.81 166 LEU A CA 1
ATOM 1305 C C . LEU A 1 166 ? -19.182 -0.258 6.050 1.00 95.81 166 LEU A C 1
ATOM 1307 O O . LEU A 1 166 ? -18.993 0.444 7.047 1.00 95.81 166 LEU A O 1
ATOM 1311 N N . ASP A 1 167 ? -18.225 -0.573 5.188 1.00 93.06 167 ASP A N 1
ATOM 1312 C CA . ASP A 1 167 ? -16.939 0.109 5.165 1.00 93.06 167 ASP A CA 1
ATOM 1313 C C . ASP A 1 167 ? -17.098 1.620 4.912 1.00 93.06 167 ASP A C 1
ATOM 1315 O O . ASP A 1 167 ? -18.155 2.121 4.503 1.00 93.06 167 ASP A O 1
ATOM 1319 N N . ARG A 1 168 ? -16.022 2.371 5.154 1.00 90.56 168 ARG A N 1
ATOM 1320 C CA . ARG A 1 168 ? -16.008 3.836 5.025 1.00 90.56 168 ARG A CA 1
ATOM 1321 C C . ARG A 1 168 ? -16.306 4.363 3.621 1.00 90.56 168 ARG A C 1
ATOM 1323 O O . ARG A 1 168 ? -16.691 5.525 3.504 1.00 90.56 168 ARG A O 1
ATOM 1330 N N . ASN A 1 169 ? -16.162 3.527 2.594 1.00 90.88 169 ASN A N 1
ATOM 1331 C CA . ASN A 1 169 ? -16.401 3.858 1.191 1.00 90.88 169 ASN A CA 1
ATOM 1332 C C . ASN A 1 169 ? -17.744 3.290 0.690 1.00 90.88 169 ASN A C 1
ATOM 1334 O O . ASN A 1 169 ? -18.247 3.716 -0.347 1.00 90.88 169 ASN A O 1
ATOM 1338 N N . GLY A 1 170 ? -18.364 2.369 1.439 1.00 93.38 170 GLY A N 1
ATOM 1339 C CA . GLY A 1 170 ? -19.624 1.715 1.082 1.00 93.38 170 GLY A CA 1
ATOM 1340 C C . GLY A 1 170 ? -19.508 0.874 -0.186 1.00 93.38 170 GLY A C 1
ATOM 1341 O O . GLY A 1 170 ? -20.367 0.952 -1.066 1.00 93.38 170 GLY A O 1
ATOM 1342 N N . LEU A 1 171 ? -18.443 0.077 -0.291 1.00 93.94 171 LEU A N 1
ATOM 1343 C CA . LEU A 1 171 ? -18.092 -0.682 -1.499 1.00 93.94 171 LEU A CA 1
ATOM 1344 C C . LEU A 1 171 ? -18.941 -1.947 -1.681 1.00 93.94 171 LEU A C 1
ATOM 1346 O O . LEU A 1 171 ? -18.848 -2.625 -2.709 1.00 93.94 171 LEU A O 1
ATOM 1350 N N . ARG A 1 172 ? -19.771 -2.285 -0.691 1.00 95.00 172 ARG A N 1
ATOM 1351 C CA . ARG A 1 172 ? -20.712 -3.408 -0.722 1.00 95.00 172 ARG A CA 1
ATOM 1352 C C . ARG A 1 172 ? -22.142 -2.912 -0.506 1.00 95.00 172 ARG A C 1
ATOM 1354 O O . ARG A 1 172 ? -22.361 -1.947 0.225 1.00 95.00 172 ARG A O 1
ATOM 1361 N N . PRO A 1 173 ? -23.140 -3.547 -1.139 1.00 94.50 173 PRO A N 1
ATOM 1362 C CA . PRO A 1 173 ? -24.521 -3.128 -0.984 1.00 94.50 173 PRO A CA 1
ATOM 1363 C C . PRO A 1 173 ? -25.079 -3.570 0.375 1.00 94.50 173 PRO A C 1
ATOM 1365 O O . PRO A 1 173 ? -24.825 -4.680 0.843 1.00 94.50 173 PRO A O 1
ATOM 1368 N N . GLY A 1 174 ? -25.899 -2.710 0.975 1.00 94.56 174 GLY A N 1
ATOM 1369 C CA . GLY A 1 174 ? -26.688 -3.020 2.162 1.00 94.56 174 GLY A CA 1
ATOM 1370 C C . GLY A 1 174 ? -28.059 -2.367 2.052 1.00 94.56 174 GLY A C 1
ATOM 1371 O O . GLY A 1 174 ? -28.160 -1.144 1.944 1.00 94.56 174 GLY A O 1
ATOM 1372 N N . ARG A 1 175 ? -29.117 -3.170 2.031 1.00 95.56 175 ARG A N 1
ATOM 1373 C CA . ARG A 1 175 ? -30.518 -2.749 1.926 1.00 95.56 175 ARG A CA 1
ATOM 1374 C C . ARG A 1 175 ? -31.249 -3.172 3.180 1.00 95.56 175 ARG A C 1
ATOM 1376 O O . ARG A 1 175 ? -30.986 -4.253 3.696 1.00 95.56 175 ARG A O 1
ATOM 1383 N N . TRP A 1 176 ? -32.161 -2.332 3.648 1.00 94.88 176 TRP A N 1
ATOM 1384 C CA . TRP A 1 176 ? -32.977 -2.661 4.805 1.00 94.88 176 TRP A CA 1
ATOM 1385 C C . TRP A 1 176 ? -34.434 -2.257 4.615 1.00 94.88 176 TRP A C 1
ATOM 1387 O O . TRP A 1 176 ? -34.732 -1.344 3.839 1.00 94.88 176 TRP A O 1
ATOM 1397 N N . LEU A 1 177 ? -35.328 -2.950 5.312 1.00 94.69 177 LEU A N 1
ATOM 1398 C CA . LEU A 1 177 ? -36.734 -2.585 5.444 1.00 94.69 177 LEU A CA 1
ATOM 1399 C C . LEU A 1 177 ? -37.227 -2.856 6.865 1.00 94.69 177 LEU A C 1
ATOM 1401 O O . LEU A 1 177 ? -36.681 -3.712 7.560 1.00 94.69 177 LEU A O 1
ATOM 1405 N N . GLU A 1 178 ? -38.266 -2.127 7.246 1.00 94.31 178 GLU A N 1
ATOM 1406 C CA . GLU A 1 178 ? -38.990 -2.254 8.507 1.00 94.31 178 GLU A CA 1
ATOM 1407 C C . GLU A 1 178 ? -40.478 -2.454 8.213 1.00 94.31 178 GLU A C 1
ATOM 1409 O O . GLU A 1 178 ? -41.036 -1.772 7.342 1.00 94.31 178 GLU A O 1
ATOM 1414 N N . THR A 1 179 ? -41.118 -3.380 8.922 1.00 93.81 179 THR A N 1
ATOM 1415 C CA . THR A 1 179 ? -42.531 -3.728 8.735 1.00 93.81 179 THR A CA 1
ATOM 1416 C C . THR A 1 179 ? -43.402 -3.339 9.931 1.00 93.81 179 THR A C 1
ATOM 1418 O O . THR A 1 179 ? -42.916 -3.125 11.040 1.00 93.81 179 THR A O 1
ATOM 1421 N N . ARG A 1 180 ? -44.723 -3.259 9.721 1.00 92.25 180 ARG A N 1
ATOM 1422 C CA . ARG A 1 180 ? -45.718 -2.898 10.750 1.00 92.25 180 ARG A CA 1
ATOM 1423 C C . ARG A 1 180 ? -45.801 -3.879 11.911 1.00 92.25 180 ARG A C 1
ATOM 1425 O O . ARG A 1 180 ? -46.138 -3.471 13.017 1.00 92.25 180 ARG A O 1
ATOM 1432 N N . ASP A 1 181 ? -45.515 -5.144 11.652 1.00 89.62 181 ASP A N 1
ATOM 1433 C CA . ASP A 1 181 ? -45.453 -6.221 12.637 1.00 89.62 181 ASP A CA 1
ATOM 1434 C C . ASP A 1 181 ? -44.079 -6.328 13.330 1.00 89.62 181 ASP A C 1
ATOM 1436 O O . ASP A 1 181 ? -43.868 -7.234 14.132 1.00 89.62 181 ASP A O 1
ATOM 1440 N N . GLY A 1 182 ? -43.169 -5.374 13.084 1.00 88.19 182 GLY A N 1
ATOM 1441 C CA . GLY A 1 182 ? -41.938 -5.189 13.854 1.00 88.19 182 GLY A CA 1
ATOM 1442 C C . GLY A 1 182 ? -40.707 -5.920 13.316 1.00 88.19 182 GLY A C 1
ATOM 1443 O O . GLY A 1 182 ? -39.692 -5.973 14.009 1.00 88.19 182 GLY A O 1
ATOM 1444 N N . TRP A 1 183 ? -40.748 -6.468 12.096 1.00 92.00 183 TRP A N 1
ATOM 1445 C CA . TRP A 1 183 ? -39.559 -7.060 11.483 1.00 92.00 183 TRP A CA 1
ATOM 1446 C C . TRP A 1 183 ? -38.625 -5.993 10.935 1.00 92.00 183 TRP A C 1
ATOM 1448 O O . TRP A 1 183 ? -39.038 -5.078 10.224 1.00 92.00 183 TRP A O 1
ATOM 1458 N N . VAL A 1 184 ? -37.332 -6.193 11.182 1.00 94.38 184 VAL A N 1
ATOM 1459 C CA . VAL A 1 184 ? -36.252 -5.448 10.538 1.00 94.38 184 VAL A CA 1
ATOM 1460 C C . VAL A 1 184 ? -35.423 -6.430 9.729 1.00 94.38 184 VAL A C 1
ATOM 1462 O O . VAL A 1 184 ? -34.838 -7.366 10.272 1.00 94.38 184 VAL A O 1
ATOM 1465 N N . VAL A 1 185 ? -35.365 -6.222 8.417 1.00 94.81 185 VAL A N 1
ATOM 1466 C CA . VAL A 1 185 ? -34.628 -7.098 7.501 1.00 94.81 185 VAL A CA 1
ATOM 1467 C C . VAL A 1 185 ? -33.483 -6.310 6.896 1.00 94.81 185 VAL A C 1
ATOM 1469 O O . VAL A 1 185 ? -33.718 -5.265 6.299 1.00 94.81 185 VAL A O 1
ATOM 1472 N N . PHE A 1 186 ? -32.259 -6.830 7.000 1.00 95.50 186 PHE A N 1
ATOM 1473 C CA . PHE A 1 186 ? -31.080 -6.323 6.299 1.00 95.50 186 PHE A CA 1
ATOM 1474 C C . PHE A 1 186 ? -30.526 -7.390 5.352 1.00 95.50 186 PHE A C 1
ATOM 1476 O O . PHE A 1 186 ? -30.372 -8.548 5.736 1.00 95.50 186 PHE A O 1
ATOM 1483 N N . ALA A 1 187 ? -30.203 -7.002 4.119 1.00 95.25 187 ALA A N 1
ATOM 1484 C CA . ALA A 1 187 ? -29.633 -7.900 3.123 1.00 95.25 187 ALA A CA 1
ATOM 1485 C C . ALA A 1 187 ? -28.793 -7.157 2.080 1.00 95.25 187 ALA A C 1
ATOM 1487 O O . ALA A 1 187 ? -28.924 -5.949 1.883 1.00 95.25 187 ALA A O 1
ATOM 1488 N N . SER A 1 188 ? -27.952 -7.897 1.356 1.00 92.06 188 SER A N 1
ATOM 1489 C CA . SER A 1 188 ? -27.162 -7.349 0.247 1.00 92.06 188 SER A CA 1
ATOM 1490 C C . SER A 1 188 ? -28.028 -6.880 -0.931 1.00 92.06 188 SER A C 1
ATOM 1492 O O . SER A 1 188 ? -27.605 -6.022 -1.700 1.00 92.06 188 SER A O 1
ATOM 1494 N N . GLU A 1 189 ? -29.251 -7.400 -1.063 1.00 91.81 189 GLU A N 1
ATOM 1495 C CA . GLU A 1 189 ? -30.190 -7.087 -2.144 1.00 91.81 189 GLU A CA 1
ATOM 1496 C C . GLU A 1 189 ? -31.617 -6.894 -1.609 1.00 91.81 189 GLU A C 1
ATOM 1498 O O . GLU A 1 189 ? -31.963 -7.352 -0.520 1.00 91.81 189 GLU A O 1
ATOM 1503 N N . THR A 1 190 ? -32.466 -6.207 -2.375 1.00 88.31 190 THR A N 1
ATOM 1504 C CA . THR A 1 190 ? -33.907 -6.109 -2.090 1.00 88.31 190 THR A CA 1
ATOM 1505 C C . THR A 1 190 ? -34.651 -7.331 -2.629 1.00 88.31 190 THR A C 1
ATOM 1507 O O . THR A 1 190 ? -34.280 -7.852 -3.675 1.00 88.31 190 THR A O 1
ATOM 1510 N N . GLY A 1 191 ? -35.746 -7.739 -1.981 1.00 87.31 191 GLY A N 1
ATOM 1511 C CA . GLY A 1 191 ? -36.588 -8.849 -2.456 1.00 87.31 191 GLY A CA 1
ATOM 1512 C C . GLY A 1 191 ? -36.137 -10.240 -1.999 1.00 87.31 191 GLY A C 1
ATOM 1513 O O . GLY A 1 191 ? -36.646 -11.238 -2.498 1.00 87.31 191 GLY A O 1
ATOM 1514 N N . VAL A 1 192 ? -35.211 -10.317 -1.036 1.00 89.81 192 VAL A N 1
ATOM 1515 C CA . VAL A 1 192 ? -34.766 -11.591 -0.436 1.00 89.81 192 VAL A CA 1
ATOM 1516 C C . VAL A 1 192 ? -35.846 -12.273 0.409 1.00 89.81 192 VAL A C 1
ATOM 1518 O O . VAL A 1 192 ? -35.828 -13.491 0.564 1.00 89.81 192 VAL A O 1
ATOM 1521 N N . LEU A 1 193 ? -36.792 -11.494 0.940 1.00 88.31 193 LEU A N 1
ATOM 1522 C CA . LEU A 1 193 ? -37.986 -11.963 1.632 1.00 88.31 193 LEU A CA 1
ATOM 1523 C C . LEU A 1 193 ? -39.209 -11.348 0.957 1.00 88.31 193 LEU A C 1
ATOM 1525 O O . LEU A 1 193 ? -39.190 -10.183 0.552 1.00 88.31 193 LEU A O 1
ATOM 1529 N N . ARG A 1 194 ? -40.272 -12.144 0.830 1.00 89.19 194 ARG A N 1
ATOM 1530 C CA . ARG A 1 194 ? -41.555 -11.677 0.311 1.00 89.19 194 ARG A CA 1
ATOM 1531 C C . ARG A 1 194 ? -42.310 -10.991 1.446 1.00 89.19 194 ARG A C 1
ATOM 1533 O O . ARG A 1 194 ? -42.717 -11.661 2.387 1.00 89.19 194 ARG A O 1
ATOM 1540 N N . VAL A 1 195 ? -42.471 -9.678 1.334 1.00 90.81 195 VAL A N 1
ATOM 1541 C CA . VAL A 1 195 ? -43.207 -8.826 2.276 1.00 90.81 195 VAL A CA 1
ATOM 1542 C C . VAL A 1 195 ? -44.241 -8.050 1.470 1.00 90.81 195 VAL A C 1
ATOM 1544 O O . VAL A 1 195 ? -43.908 -7.535 0.399 1.00 90.81 195 VAL A O 1
ATOM 1547 N N . ASP A 1 196 ? -45.483 -7.996 1.945 1.00 92.00 196 ASP A N 1
ATOM 1548 C CA . ASP A 1 196 ? -46.529 -7.224 1.279 1.00 92.00 196 ASP A CA 1
ATOM 1549 C C . ASP A 1 196 ? -46.257 -5.720 1.428 1.00 92.00 196 ASP A C 1
ATOM 1551 O O . ASP A 1 196 ? -45.918 -5.222 2.500 1.00 92.00 196 ASP A O 1
ATOM 1555 N N . GLU A 1 197 ? -46.406 -4.969 0.334 1.00 91.06 197 GLU A N 1
ATOM 1556 C CA . GLU A 1 197 ? -46.033 -3.545 0.281 1.00 91.06 197 GLU A CA 1
ATOM 1557 C C . GLU A 1 197 ? -46.794 -2.695 1.316 1.00 91.06 197 GLU A C 1
ATOM 1559 O O . GLU A 1 197 ? -46.264 -1.706 1.817 1.00 91.06 197 GLU A O 1
ATOM 1564 N N . ALA A 1 198 ? -48.021 -3.099 1.665 1.00 93.69 198 ALA A N 1
ATOM 1565 C CA . ALA A 1 198 ? -48.861 -2.427 2.658 1.00 93.69 198 ALA A CA 1
ATOM 1566 C C . ALA A 1 198 ? -48.299 -2.506 4.093 1.00 93.69 198 ALA A C 1
ATOM 1568 O O . ALA A 1 198 ? -48.584 -1.625 4.918 1.00 93.69 198 ALA A O 1
ATOM 1569 N N . ASP A 1 199 ? -47.482 -3.525 4.371 1.00 93.88 199 ASP A N 1
ATOM 1570 C CA . ASP A 1 199 ? -46.883 -3.771 5.680 1.00 93.88 199 ASP A CA 1
ATOM 1571 C C . ASP A 1 199 ? -45.528 -3.087 5.847 1.00 93.88 199 ASP A C 1
ATOM 1573 O O . ASP A 1 199 ? -45.028 -3.006 6.963 1.00 93.88 199 ASP A O 1
ATOM 1577 N N . VAL A 1 200 ? -44.934 -2.541 4.783 1.00 94.75 200 VAL A N 1
ATOM 1578 C CA . VAL A 1 200 ? -43.640 -1.852 4.868 1.00 94.75 200 VAL A CA 1
ATOM 1579 C C . VAL A 1 200 ? -43.826 -0.434 5.419 1.00 94.75 200 VAL A C 1
ATOM 1581 O O . VAL A 1 200 ? -44.465 0.409 4.792 1.00 94.75 200 VAL A O 1
ATOM 1584 N N . ILE A 1 201 ? -43.223 -0.151 6.577 1.00 94.50 201 ILE A N 1
ATOM 1585 C CA . ILE A 1 201 ? -43.169 1.192 7.179 1.00 94.50 201 ILE A CA 1
ATOM 1586 C C . ILE A 1 201 ? -42.054 2.010 6.532 1.00 94.50 201 ILE A C 1
ATOM 1588 O O . ILE A 1 201 ? -42.256 3.165 6.154 1.00 94.50 201 ILE A O 1
ATOM 1592 N N . ALA A 1 202 ? -40.870 1.412 6.406 1.00 92.19 202 ALA A N 1
ATOM 1593 C CA . ALA A 1 202 ? -39.688 2.084 5.896 1.00 92.19 202 ALA A CA 1
ATOM 1594 C C . ALA A 1 202 ? -38.820 1.129 5.078 1.00 92.19 202 ALA A C 1
ATOM 1596 O O . ALA A 1 202 ? -38.782 -0.078 5.306 1.00 92.19 202 ALA A O 1
ATOM 1597 N N . ARG A 1 203 ? -38.101 1.688 4.104 1.00 93.75 203 ARG A N 1
ATOM 1598 C CA . ARG A 1 203 ? -37.055 0.993 3.352 1.00 93.75 203 ARG A CA 1
ATOM 1599 C C . ARG A 1 203 ? -35.909 1.941 3.078 1.00 93.75 203 ARG A C 1
ATOM 1601 O O . ARG A 1 203 ? -36.124 3.122 2.807 1.00 93.75 203 ARG A O 1
ATOM 1608 N N . GLY A 1 204 ? -34.698 1.413 3.082 1.00 92.81 204 GLY A N 1
ATOM 1609 C CA . GLY A 1 204 ? -33.512 2.219 2.882 1.00 92.81 204 GLY A CA 1
ATOM 1610 C C . GLY A 1 204 ? -32.328 1.430 2.359 1.00 92.81 204 GLY A C 1
ATOM 1611 O O . GLY A 1 204 ? -32.389 0.239 2.041 1.00 92.81 204 GLY A O 1
ATOM 1612 N N . ARG A 1 205 ? -31.218 2.149 2.245 1.00 94.81 205 ARG A N 1
ATOM 1613 C CA . ARG A 1 205 ? -29.895 1.567 2.057 1.00 94.81 205 ARG A CA 1
ATOM 1614 C C . ARG A 1 205 ? -28.995 2.025 3.188 1.00 94.81 205 ARG A C 1
ATOM 1616 O O . ARG A 1 205 ? -29.180 3.119 3.719 1.00 94.81 205 ARG A O 1
ATOM 1623 N N . LEU A 1 206 ? -28.030 1.191 3.533 1.00 93.88 206 LEU A N 1
ATOM 1624 C CA . LEU A 1 206 ? -26.966 1.571 4.440 1.00 93.88 206 LEU A CA 1
ATOM 1625 C C . LEU A 1 206 ? -25.968 2.451 3.681 1.00 93.88 206 LEU A C 1
ATOM 1627 O O . LEU A 1 206 ? -25.672 2.201 2.512 1.00 93.88 206 LEU A O 1
ATOM 1631 N N . HIS A 1 207 ? -25.521 3.525 4.321 1.00 92.62 207 HIS A N 1
ATOM 1632 C CA . HIS A 1 207 ? -24.589 4.490 3.744 1.00 92.62 207 HIS A CA 1
ATOM 1633 C C . HIS A 1 207 ? -23.180 4.271 4.317 1.00 92.62 207 HIS A C 1
ATOM 1635 O O . HIS A 1 207 ? -23.067 3.716 5.413 1.00 92.62 207 HIS A O 1
ATOM 1641 N N . PRO A 1 208 ? -22.117 4.704 3.612 1.00 90.56 208 PRO A N 1
ATOM 1642 C CA . PRO A 1 208 ? -20.746 4.548 4.093 1.00 90.56 208 PRO A CA 1
ATOM 1643 C C . PRO A 1 208 ? -20.565 5.094 5.517 1.00 90.56 208 PRO A C 1
ATOM 1645 O O . PRO A 1 208 ? -20.984 6.217 5.811 1.00 90.56 208 PRO A O 1
ATOM 1648 N N . GLY A 1 209 ? -19.975 4.284 6.401 1.00 84.19 209 GLY A N 1
ATOM 1649 C CA . GLY A 1 209 ? -19.727 4.628 7.806 1.00 84.19 209 GLY A CA 1
ATOM 1650 C C . GLY A 1 209 ? -20.966 4.782 8.702 1.00 84.19 209 GLY A C 1
ATOM 1651 O O . GLY A 1 209 ? -20.837 5.253 9.833 1.00 84.19 209 GLY A O 1
ATOM 1652 N N . LYS A 1 210 ? -22.168 4.416 8.234 1.00 92.12 210 LYS A N 1
ATOM 1653 C CA . LYS A 1 210 ? -23.399 4.407 9.042 1.00 92.12 210 LYS A CA 1
ATOM 1654 C C . LYS A 1 210 ? -23.664 3.033 9.646 1.00 92.12 210 LYS A C 1
ATOM 1656 O O . LYS A 1 210 ? -23.445 2.021 8.985 1.00 92.12 210 LYS A O 1
ATOM 1661 N N . LEU A 1 211 ? -24.205 3.019 10.865 1.00 94.44 211 LEU A N 1
ATOM 1662 C CA . LEU A 1 211 ? -24.676 1.806 11.527 1.00 94.44 211 LEU A CA 1
ATOM 1663 C C . LEU A 1 211 ? -26.203 1.701 11.431 1.00 94.44 211 LEU A C 1
ATOM 1665 O O . LEU A 1 211 ? -26.926 2.644 11.750 1.00 94.44 211 LEU A O 1
ATOM 1669 N N . LEU A 1 212 ? -26.691 0.531 11.024 1.00 95.50 212 LEU A N 1
ATOM 1670 C CA . LEU A 1 212 ? -28.049 0.074 11.308 1.00 95.50 212 LEU A CA 1
ATOM 1671 C C . LEU A 1 212 ? -27.976 -0.758 12.586 1.00 95.50 212 LEU A C 1
ATOM 1673 O O . LEU A 1 212 ? -27.166 -1.678 12.648 1.00 95.50 212 LEU A O 1
ATOM 1677 N N . PHE A 1 213 ? -28.790 -0.458 13.594 1.00 96.69 213 PHE A N 1
ATOM 1678 C CA . PHE A 1 213 ? -28.740 -1.163 14.874 1.00 96.69 213 PHE A CA 1
ATOM 1679 C C . PHE A 1 213 ? -30.143 -1.386 15.426 1.00 96.69 213 PHE A C 1
ATOM 1681 O O . PHE A 1 213 ? -30.970 -0.473 15.438 1.00 96.69 213 PHE A O 1
ATOM 1688 N N . VAL A 1 214 ? -30.390 -2.600 15.898 1.00 96.31 214 VAL A N 1
ATOM 1689 C CA . VAL A 1 214 ? -31.641 -3.032 16.507 1.00 96.31 214 VAL A CA 1
ATOM 1690 C C . VAL A 1 214 ? -31.317 -3.575 17.889 1.00 96.31 214 VAL A C 1
ATOM 1692 O O . VAL A 1 214 ? -30.587 -4.560 18.031 1.00 96.31 214 VAL A O 1
ATOM 1695 N N . ASP A 1 215 ? -31.867 -2.912 18.898 1.00 94.56 215 ASP A N 1
ATOM 1696 C CA . ASP A 1 215 ? -31.875 -3.388 20.273 1.00 94.56 215 ASP A CA 1
ATOM 1697 C C . ASP A 1 215 ? -33.059 -4.347 20.419 1.00 94.56 215 ASP A C 1
ATOM 1699 O O . ASP A 1 215 ? -34.216 -3.918 20.443 1.00 94.56 215 ASP A O 1
ATOM 1703 N N . VAL A 1 216 ? -32.775 -5.651 20.429 1.00 92.25 216 VAL A N 1
ATOM 1704 C CA . VAL A 1 216 ? -33.813 -6.690 20.450 1.00 92.25 216 VAL A CA 1
ATOM 1705 C C . VAL A 1 216 ? -34.434 -6.796 21.842 1.00 92.25 216 VAL A C 1
ATOM 1707 O O . VAL A 1 216 ? -35.643 -6.985 21.946 1.00 92.25 216 VAL A O 1
ATOM 1710 N N . GLU A 1 217 ? -33.646 -6.612 22.906 1.00 89.38 217 GLU A N 1
ATOM 1711 C CA . GLU A 1 217 ? -34.159 -6.571 24.284 1.00 89.38 217 GLU A CA 1
ATOM 1712 C C . GLU A 1 217 ? -35.046 -5.338 24.516 1.00 89.38 217 GLU A C 1
ATOM 1714 O O . GLU A 1 217 ? -36.100 -5.439 25.144 1.00 89.38 217 GLU A O 1
ATOM 1719 N N . GLY A 1 218 ? -34.647 -4.183 23.975 1.00 88.88 218 GLY A N 1
ATOM 1720 C CA . GLY A 1 218 ? -35.421 -2.941 24.026 1.00 88.88 218 GLY A CA 1
ATOM 1721 C C . GLY A 1 218 ? -36.556 -2.843 23.000 1.00 88.88 218 GLY A C 1
ATOM 1722 O O . GLY A 1 218 ? -37.365 -1.918 23.083 1.00 88.88 218 GLY A O 1
ATOM 1723 N N . GLY A 1 219 ? -36.621 -3.763 22.031 1.00 90.62 219 GLY A N 1
ATOM 1724 C CA . GLY A 1 219 ? -37.654 -3.815 20.994 1.00 90.62 219 GLY A CA 1
ATOM 1725 C C . GLY A 1 219 ? -37.673 -2.601 20.061 1.00 90.62 219 GLY A C 1
ATOM 1726 O O . GLY A 1 219 ? -38.753 -2.165 19.659 1.00 90.62 219 GLY A O 1
ATOM 1727 N N . ARG A 1 220 ? -36.511 -2.008 19.744 1.00 92.19 220 ARG A N 1
ATOM 1728 C CA . ARG A 1 220 ? -36.444 -0.783 18.924 1.00 92.19 220 ARG A CA 1
ATOM 1729 C C . ARG A 1 220 ? -35.251 -0.726 17.975 1.00 92.19 220 ARG A C 1
ATOM 1731 O O . ARG A 1 220 ? -34.160 -1.212 18.273 1.00 92.19 220 ARG A O 1
ATOM 1738 N N . VAL A 1 221 ? -35.437 -0.015 16.866 1.00 92.75 221 VAL A N 1
ATOM 1739 C CA . VAL A 1 221 ? -34.342 0.429 15.993 1.00 92.75 221 VAL A CA 1
ATOM 1740 C C . VAL A 1 221 ? -33.709 1.685 16.592 1.00 92.75 221 VAL A C 1
ATOM 1742 O O . VAL A 1 221 ? -34.412 2.623 16.969 1.00 92.75 221 VAL A O 1
ATOM 1745 N N . VAL A 1 222 ? -32.381 1.713 16.685 1.00 94.44 222 VAL A N 1
ATOM 1746 C CA . VAL A 1 222 ? -31.625 2.858 17.208 1.00 94.44 222 VAL A CA 1
ATOM 1747 C C . VAL A 1 222 ? -30.965 3.595 16.047 1.00 94.44 222 VAL A C 1
ATOM 1749 O O . VAL A 1 222 ? -30.274 2.991 15.226 1.00 94.44 222 VAL A O 1
ATOM 1752 N N . GLY A 1 223 ? -31.179 4.909 15.958 1.00 92.44 223 GLY A N 1
ATOM 1753 C CA . GLY A 1 223 ? -30.630 5.719 14.870 1.00 92.44 223 GLY A CA 1
ATOM 1754 C C . GLY A 1 223 ? -29.111 5.913 14.973 1.00 92.44 223 GLY A C 1
ATOM 1755 O O . GLY A 1 223 ? -28.577 6.094 16.064 1.00 92.44 223 GLY A O 1
ATOM 1756 N N . ASP A 1 224 ? -28.416 5.973 13.829 1.00 94.12 224 ASP A N 1
ATOM 1757 C CA . ASP A 1 224 ? -26.956 6.193 13.748 1.00 94.12 224 ASP A CA 1
ATOM 1758 C C . ASP A 1 224 ? -26.482 7.417 14.552 1.00 94.12 224 ASP A C 1
ATOM 1760 O O . ASP A 1 224 ? -25.496 7.346 15.284 1.00 94.12 224 ASP A O 1
ATOM 1764 N N . ALA A 1 225 ? -27.205 8.536 14.437 1.00 93.88 225 ALA A N 1
ATOM 1765 C CA . ALA A 1 225 ? -26.868 9.773 15.136 1.00 93.88 225 ALA A CA 1
ATOM 1766 C C . ALA A 1 225 ? -27.028 9.641 16.659 1.00 93.88 225 ALA A C 1
ATOM 1768 O O . ALA A 1 225 ? -26.175 10.123 17.400 1.00 93.88 225 ALA A O 1
ATOM 1769 N N . GLU A 1 226 ? -28.080 8.954 17.120 1.00 95.50 226 GLU A N 1
ATOM 1770 C CA . GLU A 1 226 ? -28.307 8.668 18.542 1.00 95.50 226 GLU A CA 1
ATOM 1771 C C . GLU A 1 226 ? -27.185 7.780 19.096 1.00 95.50 226 GLU A C 1
ATOM 1773 O O . GLU A 1 226 ? -26.593 8.108 20.125 1.00 95.50 226 GLU A O 1
ATOM 1778 N N . LEU A 1 227 ? -26.831 6.705 18.378 1.00 95.44 227 LEU A N 1
ATOM 1779 C CA . LEU A 1 227 ? -25.747 5.797 18.764 1.00 95.44 227 LEU A CA 1
ATOM 1780 C C . LEU A 1 227 ? -24.418 6.535 18.897 1.00 95.44 227 LEU A C 1
ATOM 1782 O O . LEU A 1 227 ? -23.759 6.440 19.930 1.00 95.44 227 LEU A O 1
ATOM 1786 N N . LYS A 1 228 ? -24.021 7.282 17.864 1.00 96.00 228 LYS A N 1
ATOM 1787 C CA . LYS A 1 228 ? -22.729 7.976 17.838 1.00 96.00 228 LYS A CA 1
ATOM 1788 C C . LYS A 1 228 ? -22.656 9.098 18.861 1.00 96.00 228 LYS A C 1
ATOM 1790 O O . LYS A 1 228 ? -21.623 9.234 19.507 1.00 96.00 228 LYS A O 1
ATOM 1795 N N . ALA A 1 229 ? -23.739 9.850 19.059 1.00 96.56 229 ALA A N 1
ATOM 1796 C CA . ALA A 1 229 ? -23.807 10.847 20.122 1.00 96.56 229 ALA A CA 1
ATOM 1797 C C . ALA A 1 229 ? -23.661 10.192 21.505 1.00 96.56 229 ALA A C 1
ATOM 1799 O O . ALA A 1 229 ? -22.890 10.671 22.335 1.00 96.56 229 ALA A O 1
ATOM 1800 N N . GLY A 1 230 ? -24.329 9.055 21.732 1.00 96.88 230 GLY A N 1
ATOM 1801 C CA . GLY A 1 230 ? -24.193 8.279 22.963 1.00 96.88 230 GLY A CA 1
ATOM 1802 C C . GLY A 1 230 ? -22.767 7.770 23.194 1.00 96.88 230 GLY A C 1
ATOM 1803 O O . GLY A 1 230 ? -22.253 7.883 24.305 1.00 96.88 230 GLY A O 1
ATOM 1804 N N . LEU A 1 231 ? -22.103 7.259 22.150 1.00 97.06 231 LEU A N 1
ATOM 1805 C CA . LEU A 1 231 ? -20.701 6.831 22.213 1.00 97.06 231 LEU A CA 1
ATOM 1806 C C . LEU A 1 231 ? -19.766 8.002 22.526 1.00 97.06 231 LEU A C 1
ATOM 1808 O O . LEU A 1 231 ? -18.967 7.903 23.454 1.00 97.06 231 LEU A O 1
ATOM 1812 N N . ALA A 1 232 ? -19.909 9.116 21.809 1.00 97.44 232 ALA A N 1
ATOM 1813 C CA . ALA A 1 232 ? -19.098 10.314 21.993 1.00 97.44 232 ALA A CA 1
ATOM 1814 C C . ALA A 1 232 ? -19.262 10.945 23.385 1.00 97.44 232 ALA A C 1
ATOM 1816 O O . ALA A 1 232 ? -18.307 11.495 23.925 1.00 97.44 232 ALA A O 1
ATOM 1817 N N . ALA A 1 233 ? -20.440 10.816 24.003 1.00 97.06 233 ALA A N 1
ATOM 1818 C CA . ALA A 1 233 ? -20.718 11.338 25.339 1.00 97.06 233 ALA A CA 1
ATOM 1819 C C . ALA A 1 233 ? -20.189 10.457 26.491 1.00 97.06 233 ALA A C 1
ATOM 1821 O O . ALA A 1 233 ? -20.219 10.884 27.647 1.00 97.06 233 ALA A O 1
ATOM 1822 N N . ARG A 1 234 ? -19.698 9.233 26.226 1.00 96.81 234 ARG A N 1
ATOM 1823 C CA . ARG A 1 234 ? -19.228 8.308 27.282 1.00 96.81 234 ARG A CA 1
ATOM 1824 C C . ARG A 1 234 ? -18.047 8.850 28.081 1.00 96.81 234 ARG A C 1
ATOM 1826 O O . ARG A 1 234 ? -17.913 8.538 29.271 1.00 96.81 234 ARG A O 1
ATOM 1833 N N . ARG A 1 235 ? -17.160 9.585 27.412 1.00 96.94 235 ARG A N 1
ATOM 1834 C CA . ARG A 1 235 ? -15.930 10.162 27.961 1.00 96.94 235 ARG A CA 1
ATOM 1835 C C . ARG A 1 235 ? -15.670 11.520 27.322 1.00 96.94 235 ARG A C 1
ATOM 1837 O O . ARG A 1 235 ? -16.124 11.764 26.210 1.00 96.94 235 ARG A O 1
ATOM 1844 N N . PRO A 1 236 ? -14.898 12.397 27.978 1.00 97.00 236 PRO A N 1
ATOM 1845 C CA . PRO A 1 236 ? -14.556 13.694 27.415 1.00 97.00 236 PRO A CA 1
ATOM 1846 C C . PRO A 1 236 ? -13.396 13.561 26.407 1.00 97.00 236 PRO A C 1
ATOM 1848 O O . PRO A 1 236 ? -12.312 14.095 26.634 1.00 97.00 236 PRO A O 1
ATOM 1851 N N . TYR A 1 237 ? -13.608 12.836 25.300 1.00 97.25 237 TYR A N 1
ATOM 1852 C CA . TYR A 1 237 ? -12.562 12.530 24.310 1.00 97.25 237 TYR A CA 1
ATOM 1853 C C . TYR A 1 237 ? -11.892 13.789 23.745 1.00 97.25 237 TYR A C 1
ATOM 1855 O O . TYR A 1 237 ? -10.667 13.833 23.648 1.00 97.25 237 TYR A O 1
ATOM 1863 N N . GLY A 1 238 ? -12.670 14.838 23.449 1.00 96.12 238 GLY A N 1
ATOM 1864 C CA . GLY A 1 238 ? -12.140 16.121 22.973 1.00 96.12 238 GLY A CA 1
ATOM 1865 C C . GLY A 1 238 ? -11.195 16.776 23.974 1.00 96.12 238 GLY A C 1
ATOM 1866 O O . GLY A 1 238 ? -10.082 17.169 23.623 1.00 96.12 238 GLY A O 1
ATOM 1867 N N . LYS A 1 239 ? -11.580 16.778 25.259 1.00 97.00 239 LYS A N 1
ATOM 1868 C CA . LYS A 1 239 ? -10.725 17.256 26.351 1.00 97.00 239 LYS A CA 1
ATOM 1869 C C . LYS A 1 239 ? -9.426 16.452 26.412 1.00 97.00 239 LYS A C 1
ATOM 1871 O O . LYS A 1 239 ? -8.354 17.045 26.369 1.00 97.00 239 LYS A O 1
ATOM 1876 N N . TRP A 1 240 ? -9.511 15.121 26.431 1.00 96.69 240 TRP A N 1
ATOM 1877 C CA . TRP A 1 240 ? -8.328 14.256 26.467 1.00 96.69 240 TRP A CA 1
ATOM 1878 C C . TRP A 1 240 ? -7.375 14.521 25.304 1.00 96.69 240 TRP A C 1
ATOM 1880 O O . TRP A 1 240 ? -6.179 14.677 25.527 1.00 96.69 240 TRP A O 1
ATOM 1890 N N . ARG A 1 241 ? -7.892 14.638 24.074 1.00 94.12 241 ARG A N 1
ATOM 1891 C CA . ARG A 1 241 ? -7.060 14.970 22.910 1.00 94.12 241 ARG A CA 1
ATOM 1892 C C . ARG A 1 241 ? -6.425 16.348 23.039 1.00 94.12 241 ARG A C 1
ATOM 1894 O O . ARG A 1 241 ? -5.239 16.462 22.771 1.00 94.12 241 ARG A O 1
ATOM 1901 N N . SER A 1 242 ? -7.174 17.364 23.465 1.00 93.12 242 SER A N 1
ATOM 1902 C CA . SER A 1 242 ? -6.633 18.719 23.633 1.00 93.12 242 SER A CA 1
ATOM 1903 C C . SER A 1 242 ? -5.530 18.806 24.695 1.00 93.12 242 SER A C 1
ATOM 1905 O O . SER A 1 242 ? -4.606 19.596 24.545 1.00 93.12 242 SER A O 1
ATOM 1907 N N . GLU A 1 243 ? -5.609 17.984 25.747 1.00 92.69 243 GLU A N 1
ATOM 1908 C CA . GLU A 1 243 ? -4.662 17.991 26.867 1.00 92.69 243 GLU A CA 1
ATOM 1909 C C . GLU A 1 243 ? -3.442 17.087 26.640 1.00 92.69 243 GLU A C 1
ATOM 1911 O O . GLU A 1 243 ? -2.394 17.322 27.241 1.00 92.69 243 GLU A O 1
ATOM 1916 N N . ARG A 1 244 ? -3.574 16.018 25.839 1.00 92.75 244 ARG A N 1
ATOM 1917 C CA . ARG A 1 244 ? -2.547 14.965 25.726 1.00 92.75 244 ARG A CA 1
ATOM 1918 C C . ARG A 1 244 ? -1.958 14.801 24.331 1.00 92.75 244 ARG A C 1
ATOM 1920 O O . ARG A 1 244 ? -0.788 14.434 24.251 1.00 92.75 244 ARG A O 1
ATOM 1927 N N . ALA A 1 245 ? -2.713 15.042 23.258 1.00 93.12 245 ALA A N 1
ATOM 1928 C CA . ALA A 1 245 ? -2.183 14.898 21.904 1.00 93.12 245 ALA A CA 1
ATOM 1929 C C . ALA A 1 245 ? -1.233 16.052 21.587 1.00 93.12 245 ALA A C 1
ATOM 1931 O O . ALA A 1 245 ? -1.572 17.217 21.777 1.00 93.12 245 ALA A O 1
ATOM 1932 N N . VAL A 1 246 ? -0.051 15.724 21.075 1.00 94.06 246 VAL A N 1
ATOM 1933 C CA . VAL A 1 246 ? 0.993 16.709 20.789 1.00 94.06 246 VAL A CA 1
ATOM 1934 C C . VAL A 1 246 ? 1.063 16.885 19.284 1.00 94.06 246 VAL A C 1
ATOM 1936 O O . VAL A 1 246 ? 1.352 15.929 18.572 1.00 94.06 246 VAL A O 1
ATOM 1939 N N . LYS A 1 247 ? 0.801 18.081 18.764 1.00 94.25 247 LYS A N 1
ATOM 1940 C CA . LYS A 1 247 ? 0.994 18.341 17.333 1.00 94.25 247 LYS A CA 1
ATOM 1941 C C . LYS A 1 247 ? 2.419 18.807 17.090 1.00 94.25 247 LYS A C 1
ATOM 1943 O O . LYS A 1 247 ? 2.974 19.553 17.893 1.00 94.25 247 LYS A O 1
ATOM 1948 N N . ILE A 1 248 ? 3.017 18.393 15.978 1.00 92.75 248 ILE A N 1
ATOM 1949 C CA . ILE A 1 248 ? 4.390 18.800 15.646 1.00 92.75 248 ILE A CA 1
ATOM 1950 C C . ILE A 1 248 ? 4.524 20.318 15.451 1.00 92.75 248 ILE A C 1
ATOM 1952 O O . ILE A 1 248 ? 5.581 20.895 15.714 1.00 92.75 248 ILE A O 1
ATOM 1956 N N . GLU A 1 249 ? 3.442 20.970 15.027 1.00 91.38 249 GLU A N 1
ATOM 1957 C CA . GLU A 1 249 ? 3.353 22.419 14.871 1.00 91.38 249 GLU A CA 1
ATOM 1958 C C . GLU A 1 249 ? 3.400 23.160 16.218 1.00 91.38 249 GLU A C 1
ATOM 1960 O O . GLU A 1 249 ? 3.871 24.294 16.257 1.00 91.38 249 GLU A O 1
ATOM 1965 N N . ASP A 1 250 ? 2.982 22.507 17.309 1.00 90.56 250 ASP A N 1
ATOM 1966 C CA . ASP A 1 250 ? 2.941 23.083 18.661 1.00 90.56 250 ASP A CA 1
ATOM 1967 C C . ASP A 1 250 ? 4.291 22.951 19.399 1.00 90.56 250 ASP A C 1
ATOM 1969 O O . ASP A 1 250 ? 4.486 23.549 20.458 1.00 90.56 250 ASP A O 1
ATOM 1973 N N . ILE A 1 251 ? 5.243 22.182 18.855 1.00 90.69 251 ILE A N 1
ATOM 1974 C CA . ILE A 1 251 ? 6.588 22.031 19.427 1.00 90.69 251 ILE A CA 1
ATOM 1975 C C . ILE A 1 251 ? 7.475 23.192 18.963 1.00 90.69 251 ILE A C 1
ATOM 1977 O O . ILE A 1 251 ? 7.542 23.506 17.769 1.00 90.69 251 ILE A O 1
ATOM 1981 N N . GLU A 1 252 ? 8.198 23.800 19.907 1.00 88.81 252 GLU A N 1
ATOM 1982 C CA . GLU A 1 252 ? 9.146 24.884 19.634 1.00 88.81 252 GLU A CA 1
ATOM 1983 C C . GLU A 1 252 ? 10.182 24.494 18.574 1.00 88.81 252 GLU A C 1
ATOM 1985 O O . GLU A 1 252 ? 10.737 23.391 18.588 1.00 88.81 252 GLU A O 1
ATOM 1990 N N . ASP A 1 253 ? 10.493 25.432 17.680 1.00 87.69 253 ASP A N 1
ATOM 1991 C CA . ASP A 1 253 ? 11.594 25.266 16.740 1.00 87.69 253 ASP A CA 1
ATOM 1992 C C . ASP A 1 253 ? 12.924 25.139 17.494 1.00 87.69 253 ASP A C 1
ATOM 1994 O O . ASP A 1 253 ? 13.217 25.866 18.449 1.00 87.69 253 ASP A O 1
ATOM 1998 N N . ARG A 1 254 ? 13.763 24.207 17.042 1.00 86.62 254 ARG A N 1
ATOM 1999 C CA . ARG A 1 254 ? 15.078 23.946 17.625 1.00 86.62 254 ARG A CA 1
ATOM 2000 C C . ARG A 1 254 ? 16.156 24.123 16.569 1.00 86.62 254 ARG A C 1
ATOM 2002 O O . ARG A 1 254 ? 16.014 23.683 15.428 1.00 86.62 254 ARG A O 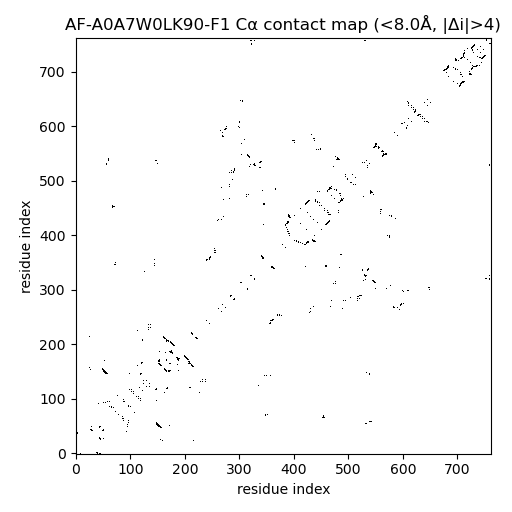1
ATOM 2009 N N . SER A 1 255 ? 17.259 24.756 16.961 1.00 81.44 255 SER A N 1
ATOM 2010 C CA . SER A 1 255 ? 18.438 24.870 16.103 1.00 81.44 255 SER A CA 1
ATOM 2011 C C . SER A 1 255 ? 19.006 23.477 15.813 1.00 81.44 255 SER A C 1
ATOM 2013 O O . SER A 1 255 ? 19.174 22.702 16.759 1.00 81.44 255 SER A O 1
ATOM 2015 N N . PRO A 1 256 ? 19.342 23.149 14.554 1.00 76.00 256 PRO A N 1
ATOM 2016 C CA . PRO A 1 256 ? 19.839 21.824 14.215 1.00 76.00 256 PRO A CA 1
ATOM 2017 C C . PRO A 1 256 ? 21.111 21.441 14.975 1.00 76.00 256 PRO A C 1
ATOM 2019 O O . PRO A 1 256 ? 22.111 22.159 14.924 1.00 76.00 256 PRO A O 1
ATOM 2022 N N . ARG A 1 257 ? 21.104 20.271 15.622 1.00 70.19 257 ARG A N 1
ATOM 2023 C CA . ARG A 1 257 ? 22.313 19.639 16.171 1.00 70.19 257 ARG A CA 1
ATOM 2024 C C . ARG A 1 257 ? 22.922 18.737 15.100 1.00 70.19 257 ARG A C 1
ATOM 2026 O O . ARG A 1 257 ? 22.814 17.522 15.187 1.00 70.19 257 ARG A O 1
ATOM 2033 N N . VAL A 1 258 ? 23.526 19.305 14.056 1.00 61.41 258 VAL A N 1
ATOM 2034 C CA . VAL A 1 258 ? 24.187 18.492 13.016 1.00 61.41 258 VAL A CA 1
ATOM 2035 C C . VAL A 1 258 ? 25.672 18.336 13.366 1.00 61.41 258 VAL A C 1
ATOM 2037 O O . VAL A 1 258 ? 26.405 19.320 13.270 1.00 61.41 258 VAL A O 1
ATOM 2040 N N . PRO A 1 259 ? 26.147 17.140 13.770 1.00 54.28 259 PRO A N 1
ATOM 2041 C CA . PRO A 1 259 ? 27.521 16.963 14.245 1.00 54.28 259 PRO A CA 1
ATOM 2042 C C . PRO A 1 259 ? 28.570 16.952 13.118 1.00 54.28 259 PRO A C 1
ATOM 2044 O O . PRO A 1 259 ? 29.727 17.276 13.373 1.00 54.28 259 PRO A O 1
ATOM 2047 N N . ARG A 1 260 ? 28.196 16.606 11.873 1.00 61.16 260 ARG A N 1
ATOM 2048 C CA . ARG A 1 260 ? 29.127 16.486 10.735 1.00 61.16 260 ARG A CA 1
ATOM 2049 C C . ARG A 1 260 ? 28.462 16.899 9.418 1.00 61.16 260 ARG A C 1
ATOM 2051 O O . ARG A 1 260 ? 27.381 16.421 9.085 1.00 61.16 260 ARG A O 1
ATOM 2058 N N . VAL A 1 261 ? 29.100 17.798 8.665 1.00 68.88 261 VAL A N 1
ATOM 2059 C CA . VAL A 1 261 ? 28.585 18.301 7.380 1.00 68.88 261 VAL A CA 1
ATOM 2060 C C . VAL A 1 261 ? 29.460 17.776 6.248 1.00 68.88 261 VAL A C 1
ATOM 2062 O O . VAL A 1 261 ? 30.442 18.400 5.861 1.00 68.88 261 VAL A O 1
ATOM 2065 N N . GLU A 1 262 ? 29.094 16.619 5.705 1.00 84.69 262 GLU A N 1
ATOM 2066 C CA . GLU A 1 262 ? 29.680 16.135 4.454 1.00 84.69 262 GLU A CA 1
ATOM 2067 C C . GLU A 1 262 ? 29.133 16.946 3.261 1.00 84.69 262 GLU A C 1
ATOM 2069 O O . GLU A 1 262 ? 27.937 17.296 3.249 1.00 84.69 262 GLU A O 1
ATOM 2074 N N . PRO A 1 263 ? 29.958 17.234 2.233 1.00 89.81 263 PRO A N 1
ATOM 2075 C CA . PRO A 1 263 ? 29.500 17.905 1.022 1.00 89.81 263 PRO A CA 1
ATOM 2076 C C . PRO A 1 263 ? 28.324 17.167 0.375 1.00 89.81 263 PRO A C 1
ATOM 2078 O O . PRO A 1 263 ? 28.325 15.940 0.271 1.00 89.81 263 PRO A O 1
ATOM 2081 N N . LEU A 1 264 ? 27.331 17.911 -0.124 1.00 91.75 264 LEU A N 1
ATOM 2082 C CA . LEU A 1 264 ? 26.131 17.330 -0.742 1.00 91.75 264 LEU A CA 1
ATOM 2083 C C . LEU A 1 264 ? 26.464 16.307 -1.838 1.00 91.75 264 LEU A C 1
ATOM 2085 O O . LEU A 1 264 ? 25.868 15.236 -1.860 1.00 91.75 264 LEU A O 1
ATOM 2089 N N . ARG A 1 265 ? 27.439 16.605 -2.705 1.00 91.62 265 ARG A N 1
ATOM 2090 C CA . ARG A 1 265 ? 27.821 15.711 -3.809 1.00 91.62 265 ARG A CA 1
ATOM 2091 C C . ARG A 1 265 ? 28.421 14.392 -3.308 1.00 91.62 265 ARG A C 1
ATOM 2093 O O . ARG A 1 265 ? 28.117 13.351 -3.876 1.00 91.62 265 ARG A O 1
ATOM 2100 N N . ALA A 1 266 ? 29.206 14.420 -2.228 1.00 92.75 266 ALA A N 1
ATOM 2101 C CA . ALA A 1 266 ? 29.743 13.207 -1.610 1.00 92.75 266 ALA A CA 1
ATOM 2102 C C . ALA A 1 266 ? 28.609 12.335 -1.050 1.00 92.75 266 ALA A C 1
ATOM 2104 O O . ALA A 1 266 ? 28.552 11.144 -1.341 1.00 92.75 266 ALA A O 1
ATOM 2105 N N . LYS A 1 267 ? 27.638 12.945 -0.356 1.00 93.50 267 LYS A N 1
ATOM 2106 C CA . LYS A 1 267 ? 26.438 12.240 0.127 1.00 93.50 267 LYS A CA 1
ATOM 2107 C C . LYS A 1 267 ? 25.639 11.638 -1.023 1.00 93.50 267 LYS A C 1
ATOM 2109 O O . LYS A 1 267 ? 25.335 10.452 -1.005 1.00 93.50 267 LYS A O 1
ATOM 2114 N N . GLN A 1 268 ? 25.345 12.434 -2.049 1.00 95.25 268 GLN A N 1
ATOM 2115 C CA . GLN A 1 268 ? 24.639 11.977 -3.244 1.00 95.25 268 GLN A CA 1
ATOM 2116 C C . GLN A 1 268 ? 25.341 10.765 -3.879 1.00 95.25 268 GLN A C 1
ATOM 2118 O O . GLN A 1 268 ? 24.688 9.757 -4.123 1.00 95.25 268 GLN A O 1
ATOM 2123 N N . LEU A 1 269 ? 26.663 10.810 -4.072 1.00 94.50 269 LEU A N 1
ATOM 2124 C CA . LEU A 1 269 ? 27.438 9.689 -4.619 1.00 94.50 269 LEU A CA 1
ATOM 2125 C C . LEU A 1 269 ? 27.391 8.441 -3.725 1.00 94.50 269 LEU A C 1
ATOM 2127 O O . LEU A 1 269 ? 27.115 7.352 -4.229 1.00 94.50 269 LEU A O 1
ATOM 2131 N N . ALA A 1 270 ? 27.602 8.601 -2.416 1.00 94.75 270 ALA A N 1
ATOM 2132 C CA . ALA A 1 270 ? 27.610 7.500 -1.454 1.00 94.75 270 ALA A CA 1
ATOM 2133 C C . ALA A 1 270 ? 26.240 6.818 -1.318 1.00 94.75 270 ALA A C 1
ATOM 2135 O O . ALA A 1 270 ? 26.164 5.601 -1.173 1.00 94.75 270 ALA A O 1
ATOM 2136 N N . PHE A 1 271 ? 25.152 7.582 -1.438 1.00 95.69 271 PHE A N 1
ATOM 2137 C CA . PHE A 1 271 ? 23.791 7.047 -1.505 1.00 95.69 271 PHE A CA 1
ATOM 2138 C C . PHE A 1 271 ? 23.385 6.618 -2.925 1.00 95.69 271 PHE A C 1
ATOM 2140 O O . PHE A 1 271 ? 22.258 6.179 -3.129 1.00 95.69 271 PHE A O 1
ATOM 2147 N N . GLY A 1 272 ? 24.255 6.739 -3.932 1.00 94.00 272 GLY A N 1
ATOM 2148 C CA . GLY A 1 272 ? 23.992 6.279 -5.300 1.00 94.00 272 GLY A CA 1
ATOM 2149 C C . GLY A 1 272 ? 23.039 7.153 -6.122 1.00 94.00 272 GLY A C 1
ATOM 2150 O O . GLY A 1 272 ? 22.368 6.635 -7.004 1.00 94.00 272 GLY A O 1
ATOM 2151 N N . TRP A 1 273 ? 22.938 8.453 -5.833 1.00 95.50 273 TRP A N 1
ATOM 2152 C CA . TRP A 1 273 ? 22.196 9.414 -6.661 1.00 95.50 273 TRP A CA 1
ATOM 2153 C C . TRP A 1 273 ? 22.829 9.583 -8.039 1.00 95.50 273 TRP A C 1
ATOM 2155 O O . TRP A 1 273 ? 24.043 9.468 -8.217 1.00 95.50 273 TRP A O 1
ATOM 2165 N N . SER A 1 274 ? 21.981 9.904 -9.005 1.00 94.56 274 SER A N 1
ATOM 2166 C CA . SER A 1 274 ? 22.323 10.167 -10.394 1.00 94.56 274 SER A CA 1
ATOM 2167 C C . SER A 1 274 ? 21.799 11.530 -10.852 1.00 94.56 274 SER A C 1
ATOM 2169 O O . SER A 1 274 ? 20.934 12.143 -10.223 1.00 94.56 274 SER A O 1
ATOM 2171 N N . GLU A 1 275 ? 22.310 12.015 -11.982 1.00 93.81 275 GLU A N 1
ATOM 2172 C CA . GLU A 1 275 ? 21.772 13.203 -12.651 1.00 93.81 275 GLU A CA 1
ATOM 2173 C C . GLU A 1 275 ? 20.322 13.002 -13.120 1.00 93.81 275 GLU A C 1
ATOM 2175 O O . GLU A 1 275 ? 19.545 13.964 -13.148 1.00 93.81 275 GLU A O 1
ATOM 2180 N N . GLU A 1 276 ? 19.952 11.759 -13.451 1.00 94.69 276 GLU A N 1
ATOM 2181 C CA . GLU A 1 276 ? 18.587 11.378 -13.817 1.00 94.69 276 GLU A CA 1
ATOM 2182 C C . GLU A 1 276 ? 17.629 11.545 -12.633 1.00 94.69 276 GLU A C 1
ATOM 2184 O O . GLU A 1 276 ? 16.574 12.148 -12.808 1.00 94.69 276 GLU A O 1
ATOM 2189 N N . ASP A 1 277 ? 18.021 11.149 -11.416 1.00 95.69 277 ASP A N 1
ATOM 2190 C CA . ASP A 1 277 ? 17.197 11.350 -10.212 1.00 95.69 277 ASP A CA 1
ATOM 2191 C C . ASP A 1 277 ? 16.884 12.838 -9.991 1.00 95.69 277 ASP A C 1
ATOM 2193 O O . ASP A 1 277 ? 15.755 13.231 -9.692 1.00 95.69 277 ASP A O 1
ATOM 2197 N N . LEU A 1 278 ? 17.878 13.706 -10.184 1.00 95.88 278 LEU A N 1
ATOM 2198 C CA . LEU A 1 278 ? 17.701 15.148 -10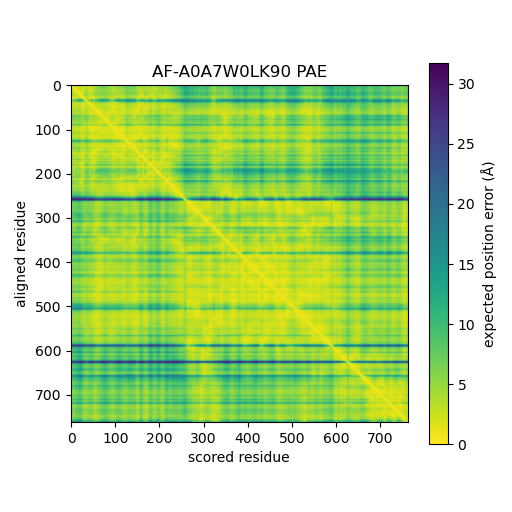.018 1.00 95.88 278 LEU A CA 1
ATOM 2199 C C . LEU A 1 278 ? 16.808 15.757 -11.112 1.00 95.88 278 LEU A C 1
ATOM 2201 O O . LEU A 1 278 ? 16.027 16.672 -10.843 1.00 95.88 278 LEU A O 1
ATOM 2205 N N . GLY A 1 279 ? 16.956 15.298 -12.357 1.00 94.50 279 GLY A N 1
ATOM 2206 C CA . GLY A 1 279 ? 16.311 15.894 -13.531 1.00 94.50 279 GLY A CA 1
ATOM 2207 C C . GLY A 1 279 ? 14.927 15.332 -13.853 1.00 94.50 279 GLY A C 1
ATOM 2208 O O . GLY A 1 279 ? 14.042 16.094 -14.236 1.00 94.50 279 GLY A O 1
ATOM 2209 N N . VAL A 1 280 ? 14.743 14.022 -13.700 1.00 94.81 280 VAL A N 1
ATOM 2210 C CA . VAL A 1 280 ? 13.522 13.284 -14.059 1.00 94.81 280 VAL A CA 1
ATOM 2211 C C . VAL A 1 280 ? 12.593 13.122 -12.857 1.00 94.81 280 VAL A C 1
ATOM 2213 O O . VAL A 1 280 ? 11.379 13.124 -13.037 1.00 94.81 280 VAL A O 1
ATOM 2216 N N . LEU A 1 281 ? 13.130 13.050 -11.633 1.00 95.25 281 LEU A N 1
ATOM 2217 C CA . LEU A 1 281 ? 12.317 12.891 -10.423 1.00 95.25 281 LEU A CA 1
ATOM 2218 C C . LEU A 1 281 ? 12.170 14.199 -9.649 1.00 95.25 281 LEU A C 1
ATOM 2220 O O . LEU A 1 281 ? 11.066 14.734 -9.529 1.00 95.25 281 LEU A O 1
ATOM 2224 N N . LEU A 1 282 ? 13.277 14.725 -9.121 1.00 96.69 282 LEU A N 1
ATOM 2225 C CA . LEU A 1 282 ? 13.235 15.809 -8.139 1.00 96.69 282 LEU A CA 1
ATOM 2226 C C . LEU A 1 282 ? 12.701 17.118 -8.729 1.00 96.69 282 LEU A C 1
ATOM 2228 O O . LEU A 1 282 ? 11.776 17.711 -8.173 1.00 96.69 282 LEU A O 1
ATOM 2232 N N . ALA A 1 283 ? 13.248 17.569 -9.861 1.00 96.12 283 ALA A N 1
ATOM 2233 C CA . ALA A 1 283 ? 12.813 18.823 -10.470 1.00 96.12 283 ALA A CA 1
ATOM 2234 C C . ALA A 1 283 ? 11.324 18.802 -10.895 1.00 96.12 283 ALA A C 1
ATOM 2236 O O . ALA A 1 283 ? 10.612 19.756 -10.564 1.00 96.12 283 ALA A O 1
ATOM 2237 N N . PRO A 1 284 ? 10.794 17.749 -11.555 1.00 96.00 284 PRO A N 1
ATOM 2238 C CA . PRO A 1 284 ? 9.367 17.665 -11.877 1.00 96.00 284 PRO A CA 1
ATOM 2239 C C . PRO A 1 284 ? 8.447 17.608 -10.654 1.00 96.00 284 PRO A C 1
ATOM 2241 O O . PRO A 1 284 ? 7.385 18.237 -10.689 1.00 96.00 284 PRO A O 1
ATOM 2244 N N . MET A 1 285 ? 8.862 16.937 -9.568 1.00 96.81 285 MET A N 1
ATOM 2245 C CA . MET A 1 285 ? 8.094 16.912 -8.316 1.00 96.81 285 MET A CA 1
ATOM 2246 C C . MET A 1 285 ? 7.853 18.310 -7.759 1.00 96.81 285 MET A C 1
ATOM 2248 O O . MET A 1 285 ? 6.730 18.644 -7.389 1.00 96.81 285 MET A O 1
ATOM 2252 N N . VAL A 1 286 ? 8.879 19.158 -7.777 1.00 96.75 286 VAL A N 1
ATOM 2253 C CA . VAL A 1 286 ? 8.766 20.546 -7.313 1.00 96.75 286 VAL A CA 1
ATOM 2254 C C . VAL A 1 286 ? 7.934 21.383 -8.285 1.00 96.75 286 VAL A C 1
ATOM 2256 O O . VAL A 1 286 ? 7.009 22.074 -7.867 1.00 96.75 286 VAL A O 1
ATOM 2259 N N . ARG A 1 287 ? 8.207 21.292 -9.594 1.00 94.50 287 ARG A N 1
ATOM 2260 C CA . ARG A 1 287 ? 7.521 22.102 -10.619 1.00 94.50 287 ARG A CA 1
ATOM 2261 C C . ARG A 1 287 ? 6.013 21.852 -10.676 1.00 94.50 287 ARG A C 1
ATOM 2263 O O . ARG A 1 287 ? 5.254 22.785 -10.910 1.00 94.50 287 ARG A O 1
ATOM 2270 N N . SER A 1 288 ? 5.587 20.601 -10.505 1.00 94.31 288 SER A N 1
ATOM 2271 C CA . SER A 1 288 ? 4.181 20.197 -10.657 1.00 94.31 288 SER A CA 1
ATOM 2272 C C . SER A 1 288 ? 3.463 19.920 -9.333 1.00 94.31 288 SER A C 1
ATOM 2274 O O . SER A 1 288 ? 2.239 19.771 -9.319 1.00 94.31 288 SER A O 1
ATOM 2276 N N . SER A 1 289 ? 4.193 19.847 -8.209 1.00 96.31 289 SER A N 1
ATOM 2277 C CA . SER A 1 289 ? 3.659 19.359 -6.927 1.00 96.31 289 SER A CA 1
ATOM 2278 C C . SER A 1 289 ? 2.925 18.012 -7.079 1.00 96.31 289 SER A C 1
ATOM 2280 O O . SER A 1 289 ? 1.834 17.809 -6.523 1.00 96.31 289 SER A O 1
ATOM 2282 N N . ALA A 1 290 ? 3.481 17.133 -7.914 1.00 95.19 290 ALA A N 1
ATOM 2283 C CA . ALA A 1 290 ? 3.001 15.795 -8.239 1.00 95.19 290 ALA A CA 1
ATOM 2284 C C . ALA A 1 290 ? 4.185 14.920 -8.684 1.00 95.19 290 ALA A C 1
ATOM 2286 O O . ALA A 1 290 ? 5.221 15.438 -9.090 1.00 95.19 290 ALA A O 1
ATOM 2287 N N . GLU A 1 291 ? 4.053 13.598 -8.599 1.00 92.25 291 GLU A N 1
ATOM 2288 C CA . GLU A 1 291 ? 5.076 12.695 -9.139 1.00 92.25 291 GLU A CA 1
ATOM 2289 C C . GLU A 1 291 ? 5.254 12.898 -10.662 1.00 92.25 291 GLU A C 1
ATOM 2291 O O . GLU A 1 291 ? 4.295 13.273 -11.349 1.00 92.25 291 GLU A O 1
ATOM 2296 N N . PRO A 1 292 ? 6.455 12.655 -11.215 1.00 93.50 292 PRO A N 1
ATOM 2297 C CA . PRO A 1 292 ? 6.671 12.728 -12.655 1.00 93.50 292 PRO A CA 1
ATOM 2298 C C . PRO A 1 292 ? 5.829 11.688 -13.401 1.00 93.50 292 PRO A C 1
ATOM 2300 O O . PRO A 1 292 ? 5.646 10.559 -12.949 1.00 93.50 292 PRO A O 1
ATOM 2303 N N . THR A 1 293 ? 5.359 12.063 -14.588 1.00 92.50 293 THR A N 1
ATOM 2304 C CA . THR A 1 293 ? 4.699 11.145 -15.520 1.00 92.50 293 THR A CA 1
ATOM 2305 C C . THR A 1 293 ? 5.692 10.658 -16.572 1.00 92.50 293 THR A C 1
ATOM 2307 O O . THR A 1 293 ? 6.559 11.405 -17.027 1.00 92.50 293 THR A O 1
ATOM 2310 N N . GLY A 1 294 ? 5.571 9.384 -16.944 1.00 92.50 294 GLY A N 1
ATOM 2311 C CA . GLY A 1 294 ? 6.391 8.723 -17.958 1.00 92.50 294 GLY A CA 1
ATOM 2312 C C . GLY A 1 294 ? 5.534 7.868 -18.890 1.00 92.50 294 GLY A C 1
ATOM 2313 O O . GLY A 1 294 ? 4.318 7.773 -18.723 1.00 92.50 294 GLY A O 1
ATOM 2314 N N . SER A 1 295 ? 6.162 7.244 -19.882 1.00 92.94 295 SER A N 1
ATOM 2315 C CA . SER A 1 295 ? 5.488 6.366 -20.847 1.00 92.94 295 SER A CA 1
ATOM 2316 C C . SER A 1 295 ? 6.362 5.158 -21.192 1.00 92.94 295 SER A C 1
ATOM 2318 O O . SER A 1 295 ? 7.507 5.087 -20.752 1.00 92.94 295 SER A O 1
ATOM 2320 N N . MET A 1 296 ? 5.814 4.227 -21.982 1.00 93.56 296 MET A N 1
ATOM 2321 C CA . MET A 1 296 ? 6.394 2.909 -22.286 1.00 93.56 296 MET A CA 1
ATOM 2322 C C . MET A 1 296 ? 6.473 1.970 -21.068 1.00 93.56 296 MET A C 1
ATOM 2324 O O . MET A 1 296 ? 6.045 2.303 -19.963 1.00 93.56 296 MET A O 1
ATOM 2328 N N . GLY A 1 297 ? 6.897 0.725 -21.304 1.00 91.38 297 GLY A N 1
ATOM 2329 C CA . GLY A 1 297 ? 7.062 -0.283 -20.255 1.00 91.38 297 GLY A CA 1
ATOM 2330 C C . GLY A 1 297 ? 8.422 -0.182 -19.562 1.00 91.38 297 GLY A C 1
ATOM 2331 O O . GLY A 1 297 ? 9.355 0.387 -20.116 1.00 91.38 297 GLY A O 1
ATOM 2332 N N . ASN A 1 298 ? 8.544 -0.785 -18.376 1.00 92.88 298 ASN A N 1
ATOM 2333 C CA . ASN A 1 298 ? 9.847 -0.985 -17.747 1.00 92.88 298 ASN A CA 1
ATOM 2334 C C . ASN A 1 298 ? 10.540 -2.196 -18.386 1.00 92.88 298 ASN A C 1
ATOM 2336 O O . ASN A 1 298 ? 10.123 -3.337 -18.182 1.00 92.88 298 ASN A O 1
ATOM 2340 N N . ASP A 1 299 ? 11.582 -1.925 -19.160 1.00 92.81 299 ASP A N 1
ATOM 2341 C CA . ASP A 1 299 ? 12.425 -2.907 -19.835 1.00 92.81 299 ASP A CA 1
ATOM 2342 C C . ASP A 1 299 ? 13.848 -2.977 -19.254 1.00 92.81 299 ASP A C 1
ATOM 2344 O O . ASP A 1 299 ? 14.721 -3.623 -19.846 1.00 92.81 299 ASP A O 1
ATOM 2348 N N . THR A 1 300 ? 14.082 -2.331 -18.106 1.00 93.62 300 THR A N 1
ATOM 2349 C CA . THR A 1 300 ? 15.335 -2.465 -17.358 1.00 93.62 300 THR A CA 1
ATOM 2350 C C . THR A 1 300 ? 15.484 -3.863 -16.766 1.00 93.62 300 THR A C 1
ATOM 2352 O O . THR A 1 300 ? 14.517 -4.622 -16.624 1.00 93.62 300 THR A O 1
ATOM 2355 N N . ALA A 1 301 ? 16.716 -4.220 -16.410 1.00 91.06 301 ALA A N 1
ATOM 2356 C CA . ALA A 1 301 ? 16.977 -5.448 -15.683 1.00 91.06 301 ALA A CA 1
ATOM 2357 C C . ALA A 1 301 ? 16.264 -5.484 -14.325 1.00 91.06 301 ALA A C 1
ATOM 2359 O O . ALA A 1 301 ? 16.193 -4.488 -13.601 1.00 91.06 301 ALA A O 1
ATOM 2360 N N . LEU A 1 302 ? 15.762 -6.665 -13.947 1.00 93.25 302 LEU A N 1
ATOM 2361 C CA . LEU A 1 302 ? 15.379 -6.913 -12.556 1.00 93.25 302 LEU A CA 1
ATOM 2362 C C . LEU A 1 302 ? 16.561 -6.592 -11.636 1.00 93.25 302 LEU A C 1
ATOM 2364 O O . LEU A 1 302 ? 17.701 -6.859 -11.998 1.00 93.25 302 LEU A O 1
ATOM 2368 N N . ALA A 1 303 ? 16.289 -6.075 -10.434 1.00 94.25 303 ALA A N 1
ATOM 2369 C CA . ALA A 1 303 ? 17.328 -5.585 -9.526 1.00 94.25 303 ALA A CA 1
ATOM 2370 C C . ALA A 1 303 ? 18.447 -6.614 -9.277 1.00 94.25 303 ALA A C 1
ATOM 2372 O O . ALA A 1 303 ? 19.619 -6.285 -9.393 1.00 94.25 303 ALA A O 1
ATOM 2373 N N . VAL A 1 304 ? 18.066 -7.877 -9.067 1.00 94.50 304 VAL A N 1
ATOM 2374 C CA . VAL A 1 304 ? 18.978 -9.016 -8.864 1.00 94.50 304 VAL A CA 1
ATOM 2375 C C . VAL A 1 304 ? 19.840 -9.375 -10.086 1.00 94.50 304 VAL A C 1
ATOM 2377 O O . VAL A 1 304 ? 20.834 -10.078 -9.951 1.00 94.50 304 VAL A O 1
ATOM 2380 N N . LEU A 1 305 ? 19.454 -8.930 -11.284 1.00 93.69 305 LEU A N 1
ATOM 2381 C CA . LEU A 1 305 ? 20.180 -9.150 -12.542 1.00 93.69 305 LEU A CA 1
ATOM 2382 C C . LEU A 1 305 ? 20.937 -7.897 -13.010 1.00 93.69 305 LEU A C 1
ATOM 2384 O O . LEU A 1 305 ? 21.609 -7.938 -14.038 1.00 93.69 305 LEU A O 1
ATOM 2388 N N . SER A 1 306 ? 20.799 -6.775 -12.300 1.00 93.00 306 SER A N 1
ATOM 2389 C CA . SER A 1 306 ? 21.390 -5.502 -12.698 1.00 93.00 306 SER A CA 1
ATOM 2390 C C . SER A 1 306 ? 22.869 -5.431 -12.318 1.00 93.00 306 SER A C 1
ATOM 2392 O O . SER A 1 306 ? 23.245 -5.546 -11.152 1.00 93.00 306 SER A O 1
ATOM 2394 N N . ASP A 1 307 ? 23.708 -5.087 -13.294 1.00 88.88 307 ASP A N 1
ATOM 2395 C CA . ASP A 1 307 ? 25.125 -4.774 -13.072 1.00 88.88 307 ASP A CA 1
ATOM 2396 C C . ASP A 1 307 ? 25.327 -3.408 -12.372 1.00 88.88 307 ASP A C 1
ATOM 2398 O O . ASP A 1 307 ? 26.451 -3.028 -12.026 1.00 88.88 307 ASP A O 1
ATOM 2402 N N . ARG A 1 308 ? 24.254 -2.623 -12.182 1.00 90.12 308 ARG A N 1
ATOM 2403 C CA . ARG A 1 308 ? 24.294 -1.277 -11.581 1.00 90.12 308 ARG A CA 1
ATOM 2404 C C . ARG A 1 308 ? 24.124 -1.256 -10.076 1.00 90.12 308 ARG A C 1
ATOM 2406 O O . ARG A 1 308 ? 24.360 -0.191 -9.495 1.00 90.12 308 ARG A O 1
ATOM 2413 N N . ARG A 1 309 ? 23.822 -2.404 -9.458 1.00 89.69 309 ARG A N 1
ATOM 2414 C CA . ARG A 1 309 ? 23.717 -2.563 -7.998 1.00 89.69 309 ARG A CA 1
ATOM 2415 C C . ARG A 1 309 ? 22.705 -1.578 -7.410 1.00 89.69 309 ARG A C 1
ATOM 2417 O O . ARG A 1 309 ? 23.089 -0.640 -6.689 1.00 89.69 309 ARG A O 1
ATOM 2424 N N . PRO A 1 310 ? 21.434 -1.684 -7.833 1.00 92.19 310 PRO A N 1
ATOM 2425 C CA . PRO A 1 310 ? 20.406 -0.733 -7.449 1.00 92.19 310 PRO A CA 1
ATOM 2426 C C . PRO A 1 310 ? 20.158 -0.770 -5.932 1.00 92.19 310 PRO A C 1
ATOM 2428 O O . PRO A 1 310 ? 20.470 -1.763 -5.276 1.00 92.19 310 PRO A O 1
ATOM 2431 N N . PRO A 1 311 ? 19.589 0.299 -5.348 1.00 93.94 311 PRO A N 1
ATOM 2432 C CA . PRO A 1 311 ? 19.211 0.314 -3.939 1.00 93.94 311 PRO A CA 1
ATOM 2433 C C . PRO A 1 311 ? 18.291 -0.854 -3.559 1.00 93.94 311 PRO A C 1
ATOM 2435 O O . PRO A 1 311 ? 17.519 -1.354 -4.381 1.00 93.94 311 PRO A O 1
ATOM 2438 N N . LEU A 1 312 ? 18.308 -1.235 -2.277 1.00 97.50 312 LEU A N 1
ATOM 2439 C CA . LEU A 1 312 ? 17.511 -2.355 -1.755 1.00 97.50 312 LEU A CA 1
ATOM 2440 C C . LEU A 1 312 ? 16.007 -2.196 -2.043 1.00 97.50 312 LEU A C 1
ATOM 2442 O O . LEU A 1 312 ? 15.306 -3.181 -2.259 1.00 97.50 312 LEU A O 1
ATOM 2446 N N . PHE A 1 313 ? 15.517 -0.957 -2.111 1.00 98.06 313 PHE A N 1
ATOM 2447 C CA . PHE A 1 313 ? 14.138 -0.643 -2.481 1.00 98.06 313 PHE A CA 1
ATOM 2448 C C . PHE A 1 313 ? 13.691 -1.326 -3.782 1.00 98.06 313 PHE A C 1
ATOM 2450 O O . PHE A 1 313 ? 12.582 -1.848 -3.846 1.00 98.06 313 PHE A O 1
ATOM 2457 N N . ASN A 1 314 ? 14.564 -1.414 -4.790 1.00 96.50 314 ASN A N 1
ATOM 2458 C CA . ASN A 1 314 ? 14.222 -1.898 -6.130 1.00 96.50 314 ASN A CA 1
ATOM 2459 C C . ASN A 1 314 ? 13.870 -3.397 -6.174 1.00 96.50 314 ASN A C 1
ATOM 2461 O O . ASN A 1 314 ? 13.267 -3.856 -7.156 1.00 96.50 314 ASN A O 1
ATOM 2465 N N . TYR A 1 315 ? 14.205 -4.146 -5.121 1.00 97.94 315 TYR A N 1
ATOM 2466 C CA . TYR A 1 315 ? 13.849 -5.555 -4.947 1.00 97.94 315 TYR A CA 1
ATOM 2467 C C . TYR A 1 315 ? 12.392 -5.747 -4.501 1.00 97.94 315 TYR A C 1
ATOM 2469 O O . TYR A 1 315 ? 11.850 -6.839 -4.671 1.00 97.94 315 TYR A O 1
ATOM 2477 N N . PHE A 1 316 ? 11.736 -4.702 -3.987 1.00 98.38 316 PHE A N 1
ATOM 2478 C CA . PHE A 1 316 ? 10.359 -4.749 -3.500 1.00 98.38 316 PHE A CA 1
ATOM 2479 C C . PHE A 1 316 ? 9.391 -4.214 -4.555 1.00 98.38 316 PHE A C 1
ATOM 2481 O O . PHE A 1 316 ? 9.535 -3.107 -5.067 1.00 98.38 316 PHE A O 1
ATOM 2488 N N . LYS A 1 317 ? 8.369 -4.993 -4.902 1.00 97.50 317 LYS A N 1
ATOM 2489 C CA . LYS A 1 317 ? 7.312 -4.601 -5.843 1.00 97.50 317 LYS A CA 1
ATOM 2490 C C . LYS A 1 317 ? 6.023 -4.351 -5.082 1.00 97.50 317 LYS A C 1
ATOM 2492 O O . LYS A 1 317 ? 5.604 -5.196 -4.299 1.00 97.50 317 LYS A O 1
ATOM 2497 N N . GLN A 1 318 ? 5.407 -3.189 -5.303 1.00 97.62 318 GLN A N 1
ATOM 2498 C CA . GLN A 1 318 ? 4.118 -2.839 -4.698 1.00 97.62 318 GLN A CA 1
ATOM 2499 C C . GLN A 1 318 ? 3.063 -3.878 -5.086 1.00 97.62 318 GLN A C 1
ATOM 2501 O O . GLN A 1 318 ? 2.881 -4.168 -6.271 1.00 97.62 318 GLN A O 1
ATOM 2506 N N . LEU A 1 319 ? 2.354 -4.411 -4.093 1.00 96.88 319 LEU A N 1
ATOM 2507 C CA . LEU A 1 319 ? 1.152 -5.198 -4.345 1.00 96.88 319 LEU A CA 1
ATOM 2508 C C . LEU A 1 319 ? -0.014 -4.262 -4.673 1.00 96.88 319 LEU A C 1
ATOM 2510 O O . LEU A 1 319 ? -0.058 -3.112 -4.239 1.00 96.88 319 LEU A O 1
ATOM 2514 N N . PHE A 1 320 ? -0.980 -4.772 -5.424 1.00 95.50 320 PHE A N 1
ATOM 2515 C CA . PHE A 1 320 ? -2.181 -4.044 -5.815 1.00 95.50 320 PHE A CA 1
ATOM 2516 C C . PHE A 1 320 ? -3.386 -4.982 -5.793 1.00 95.50 320 PHE A C 1
ATOM 2518 O O . PHE A 1 320 ? -3.244 -6.203 -5.891 1.00 95.50 320 PHE A O 1
ATOM 2525 N N . ALA A 1 321 ? -4.570 -4.400 -5.659 1.00 92.62 321 ALA A N 1
ATOM 2526 C CA . ALA A 1 321 ? -5.823 -5.124 -5.648 1.00 92.62 321 ALA A CA 1
ATOM 2527 C C . ALA A 1 321 ? -6.254 -5.493 -7.072 1.00 92.62 321 ALA A C 1
ATOM 2529 O O . ALA A 1 321 ? -6.148 -4.692 -8.004 1.00 92.62 321 ALA A O 1
ATOM 2530 N N . GLN A 1 322 ? -6.767 -6.710 -7.240 1.00 89.56 322 GLN A N 1
ATOM 2531 C CA . GLN A 1 322 ? -7.330 -7.167 -8.506 1.00 89.56 322 GLN A CA 1
ATOM 2532 C C . GLN A 1 322 ? -8.505 -8.109 -8.257 1.00 89.56 322 GLN A C 1
ATOM 2534 O O . GLN A 1 322 ? -8.343 -9.155 -7.638 1.00 89.56 322 GLN A O 1
ATOM 2539 N N . VAL A 1 323 ? -9.677 -7.764 -8.796 1.00 89.00 323 VAL A N 1
ATOM 2540 C CA . VAL A 1 323 ? -10.933 -8.538 -8.710 1.00 89.00 323 VAL A CA 1
ATOM 2541 C C . VAL A 1 323 ? -11.510 -8.660 -7.292 1.00 89.00 323 VAL A C 1
ATOM 2543 O O . VAL A 1 323 ? -12.662 -8.288 -7.097 1.00 89.00 323 VAL A O 1
ATOM 2546 N N . THR A 1 324 ? -10.745 -9.158 -6.318 1.00 85.31 324 THR A N 1
ATOM 2547 C CA . THR A 1 324 ? -11.163 -9.407 -4.924 1.00 85.31 324 THR A CA 1
ATOM 2548 C C . THR A 1 324 ? -11.689 -8.153 -4.240 1.00 85.31 324 THR A C 1
ATOM 2550 O O . THR A 1 324 ? -12.722 -8.184 -3.578 1.00 85.31 324 THR A O 1
ATOM 2553 N N . ASN A 1 325 ? -11.012 -7.032 -4.459 1.00 90.69 325 ASN A N 1
ATOM 2554 C CA . ASN A 1 325 ? -11.392 -5.719 -3.972 1.00 90.69 325 ASN A CA 1
ATOM 2555 C C . ASN A 1 325 ? -11.005 -4.643 -5.006 1.00 90.69 325 ASN A C 1
ATOM 2557 O O . ASN A 1 325 ? -10.107 -4.870 -5.823 1.00 90.69 325 ASN A O 1
ATOM 2561 N N . PRO A 1 326 ? -11.690 -3.487 -5.021 1.00 92.19 326 PRO A N 1
ATOM 2562 C CA . PRO A 1 326 ? -11.359 -2.382 -5.904 1.00 92.19 326 PRO A CA 1
ATOM 2563 C C . PRO A 1 326 ? -10.214 -1.534 -5.332 1.00 92.19 326 PRO A C 1
ATOM 2565 O O . PRO A 1 326 ? -10.031 -1.439 -4.116 1.00 92.19 326 PRO A O 1
ATOM 2568 N N . ALA A 1 327 ? -9.473 -0.887 -6.230 1.00 92.56 327 ALA A N 1
ATOM 2569 C CA . ALA A 1 327 ? -8.655 0.275 -5.898 1.00 92.56 327 ALA A CA 1
ATOM 2570 C C . ALA A 1 327 ? -9.550 1.507 -5.641 1.00 92.56 327 ALA A C 1
ATOM 2572 O O . ALA A 1 327 ? -10.706 1.531 -6.065 1.00 92.56 327 ALA A O 1
ATOM 2573 N N . ILE A 1 328 ? -9.007 2.521 -4.966 1.00 92.06 328 ILE A N 1
ATOM 2574 C CA . ILE A 1 328 ? -9.678 3.808 -4.684 1.00 92.06 328 ILE A CA 1
ATOM 2575 C C . ILE A 1 328 ? -9.185 4.867 -5.682 1.00 92.06 328 ILE A C 1
ATOM 2577 O O . ILE A 1 328 ? -8.065 4.763 -6.180 1.00 92.06 328 ILE A O 1
ATOM 2581 N N . ASP A 1 329 ? -9.984 5.896 -5.977 1.00 92.81 329 ASP A N 1
ATOM 2582 C CA . ASP A 1 329 ? -9.500 7.070 -6.719 1.00 92.81 329 ASP A CA 1
ATOM 2583 C C . ASP A 1 329 ? -8.894 8.105 -5.744 1.00 92.81 329 ASP A C 1
ATOM 2585 O O . ASP A 1 329 ? -9.637 8.821 -5.066 1.00 92.81 329 ASP A O 1
ATOM 2589 N N . PRO A 1 330 ? -7.556 8.255 -5.670 1.00 91.94 330 PRO A N 1
ATOM 2590 C CA . PRO A 1 330 ? -6.915 9.139 -4.695 1.00 91.94 330 PRO A CA 1
ATOM 2591 C C . PRO A 1 330 ? -7.150 10.633 -4.965 1.00 91.94 330 PRO A C 1
ATOM 2593 O O . PRO A 1 330 ? -6.766 11.471 -4.148 1.00 91.94 330 PRO A O 1
ATOM 2596 N N . ILE A 1 331 ? -7.748 10.988 -6.108 1.00 89.56 331 ILE A N 1
ATOM 2597 C CA . ILE A 1 331 ? -8.047 12.366 -6.501 1.00 89.56 331 ILE A CA 1
ATOM 2598 C C . ILE A 1 331 ? -9.521 12.671 -6.239 1.00 89.56 331 ILE A C 1
ATOM 2600 O O . ILE A 1 331 ? -9.837 13.667 -5.591 1.00 89.56 331 ILE A O 1
ATOM 2604 N N . ARG A 1 332 ? -10.431 11.836 -6.751 1.00 90.62 332 ARG A N 1
ATOM 2605 C CA . ARG A 1 332 ? -11.884 12.070 -6.673 1.00 90.62 332 ARG A CA 1
ATOM 2606 C C . ARG A 1 332 ? -12.481 11.649 -5.336 1.00 90.62 332 ARG A C 1
ATOM 2608 O O . ARG A 1 332 ? -13.458 12.247 -4.897 1.00 90.62 332 ARG A O 1
ATOM 2615 N N . GLU A 1 333 ? -11.882 10.658 -4.683 1.00 89.56 333 GLU A N 1
ATOM 2616 C CA . GLU A 1 333 ? -12.341 10.095 -3.410 1.00 89.56 333 GLU A CA 1
ATOM 2617 C C . GLU A 1 333 ? -11.381 10.453 -2.264 1.00 89.56 333 GLU A C 1
ATOM 2619 O O . GLU A 1 333 ? -11.398 9.836 -1.204 1.00 89.56 333 GLU A O 1
ATOM 2624 N N . SER A 1 334 ? -10.568 11.506 -2.423 1.00 87.56 334 SER A N 1
ATOM 2625 C CA . SER A 1 334 ? -9.550 11.899 -1.438 1.00 87.56 334 SER A CA 1
ATOM 2626 C C . SER A 1 334 ? -10.109 12.172 -0.035 1.00 87.56 334 SER A C 1
ATOM 2628 O O . SER A 1 334 ? -9.368 12.098 0.938 1.00 87.56 334 SER A O 1
ATOM 2630 N N . ILE A 1 335 ? -11.405 12.487 0.086 1.00 88.19 335 ILE A N 1
ATOM 2631 C CA . ILE A 1 335 ? -12.088 12.758 1.361 1.00 88.19 335 ILE A CA 1
ATOM 2632 C C . ILE A 1 335 ? -12.113 11.551 2.309 1.00 88.19 335 ILE A C 1
ATOM 2634 O O . ILE A 1 335 ? -12.195 11.727 3.521 1.00 88.19 335 ILE A O 1
ATOM 2638 N N . VAL A 1 336 ? -12.041 10.328 1.777 1.00 91.00 336 VAL A N 1
ATOM 2639 C CA . VAL A 1 336 ? -12.007 9.106 2.596 1.00 91.00 336 VAL A CA 1
ATOM 2640 C C . VAL A 1 336 ? -10.586 8.696 2.977 1.00 91.00 336 VAL A C 1
ATOM 2642 O O . VAL A 1 336 ? -10.409 7.814 3.823 1.00 91.00 336 VAL A O 1
ATOM 2645 N N . MET A 1 337 ? -9.578 9.330 2.370 1.00 94.31 337 MET A N 1
ATOM 2646 C CA . MET A 1 337 ? -8.174 8.992 2.550 1.00 94.31 337 MET A CA 1
ATOM 2647 C C . MET A 1 337 ? -7.477 9.924 3.542 1.00 94.31 337 MET A C 1
ATOM 2649 O O . MET A 1 337 ? -7.838 11.090 3.682 1.00 94.31 337 MET A O 1
ATOM 2653 N N . SER A 1 338 ? -6.445 9.424 4.222 1.00 94.81 338 SER A N 1
ATOM 2654 C CA . SER A 1 338 ? -5.664 10.228 5.165 1.00 94.81 338 SER A CA 1
ATOM 2655 C C . SER A 1 338 ? -4.197 9.823 5.210 1.00 94.81 338 SER A C 1
ATOM 2657 O O . SER A 1 338 ? -3.863 8.641 5.319 1.00 94.81 338 SER A O 1
ATOM 2659 N N . LEU A 1 339 ? -3.325 10.832 5.186 1.00 96.62 339 LEU A N 1
ATOM 2660 C CA . LEU A 1 339 ? -1.899 10.688 5.472 1.00 96.62 339 LEU A CA 1
ATOM 2661 C C . LEU A 1 339 ? -1.544 11.065 6.910 1.00 96.62 339 LEU A C 1
ATOM 2663 O O . LEU A 1 339 ? -0.365 11.027 7.246 1.00 96.62 339 LEU A O 1
ATOM 2667 N N . GLN A 1 340 ? -2.519 11.411 7.756 1.00 95.38 340 GLN A N 1
ATOM 2668 C CA . GLN A 1 340 ? -2.228 11.763 9.141 1.00 95.38 340 GLN A CA 1
ATOM 2669 C C . GLN A 1 340 ? -1.487 10.602 9.814 1.00 95.38 340 GLN A C 1
ATOM 2671 O O . GLN A 1 340 ? -2.001 9.483 9.896 1.00 95.38 340 GLN A O 1
ATOM 2676 N N . ALA A 1 341 ? -0.275 10.880 10.280 1.00 94.25 341 ALA A N 1
ATOM 2677 C CA . ALA A 1 341 ? 0.585 9.906 10.927 1.00 94.25 341 ALA A CA 1
ATOM 2678 C C . ALA A 1 341 ? 0.745 10.257 12.407 1.00 94.25 341 ALA A C 1
ATOM 2680 O O . ALA A 1 341 ? 0.632 11.420 12.805 1.00 94.25 341 ALA A O 1
ATOM 2681 N N . CYS A 1 342 ? 0.997 9.231 13.214 1.00 92.69 342 CYS A N 1
ATOM 2682 C CA . CYS A 1 342 ? 1.250 9.366 14.640 1.00 92.69 342 CYS A CA 1
ATOM 2683 C C . CYS A 1 342 ? 2.588 8.705 14.980 1.00 92.69 342 CYS A C 1
ATOM 2685 O O . CYS A 1 342 ? 2.894 7.630 14.462 1.00 92.69 342 CYS A O 1
ATOM 2687 N N . VAL A 1 343 ? 3.369 9.331 15.857 1.00 92.31 343 VAL A N 1
ATOM 2688 C CA . VAL A 1 343 ? 4.631 8.798 16.386 1.00 92.31 343 VAL A CA 1
ATOM 2689 C C . VAL A 1 343 ? 4.543 8.795 17.905 1.00 92.31 343 VAL A C 1
ATOM 2691 O O . VAL A 1 343 ? 4.146 9.788 18.508 1.00 92.31 343 VAL A O 1
ATOM 2694 N N . GLY A 1 344 ? 4.930 7.694 18.535 1.00 88.88 344 GLY A N 1
ATOM 2695 C CA . GLY A 1 344 ? 4.971 7.591 19.987 1.00 88.88 344 GLY A CA 1
ATOM 2696 C C . GLY A 1 344 ? 4.496 6.228 20.466 1.00 88.88 344 GLY A C 1
ATOM 2697 O O . GLY A 1 344 ? 4.300 5.326 19.646 1.00 88.88 344 GLY A O 1
ATOM 2698 N N . PRO A 1 345 ? 4.345 6.071 21.786 1.00 91.25 345 PRO A N 1
ATOM 2699 C CA . PRO A 1 345 ? 3.900 4.825 22.363 1.00 91.25 345 PRO A CA 1
ATOM 2700 C C . PRO A 1 345 ? 2.407 4.592 22.088 1.00 91.25 345 PRO A C 1
ATOM 2702 O O . PRO A 1 345 ? 1.599 5.520 22.029 1.00 91.25 345 PRO A O 1
ATOM 2705 N N . GLU A 1 346 ? 2.041 3.328 21.948 1.00 92.31 346 GLU A N 1
ATOM 2706 C CA . GLU A 1 346 ? 0.683 2.817 22.074 1.00 92.31 346 GLU A CA 1
ATOM 2707 C C . GLU A 1 346 ? 0.611 2.035 23.387 1.00 92.31 346 GLU A C 1
ATOM 2709 O O . GLU A 1 346 ? 1.533 1.294 23.732 1.00 92.31 346 GLU A O 1
ATOM 2714 N N . ILE A 1 347 ? -0.472 2.225 24.136 1.00 92.19 347 ILE A N 1
ATOM 2715 C CA . ILE A 1 347 ? -0.721 1.517 25.396 1.00 92.19 347 ILE A CA 1
ATOM 2716 C C . ILE A 1 347 ? -1.878 0.523 25.225 1.00 92.19 347 ILE A C 1
ATOM 2718 O O . ILE A 1 347 ? -2.445 0.389 24.142 1.00 92.19 347 ILE A O 1
ATOM 2722 N N . ASN A 1 348 ? -2.209 -0.207 26.291 1.00 94.44 348 ASN A N 1
ATOM 2723 C CA . ASN A 1 348 ? -3.165 -1.317 26.281 1.00 94.44 348 ASN A CA 1
ATOM 2724 C C . ASN A 1 348 ? -4.481 -1.025 25.523 1.00 94.44 348 ASN A C 1
ATOM 2726 O O . ASN A 1 348 ? -5.335 -0.289 26.010 1.00 94.44 348 ASN A O 1
ATOM 2730 N N . LEU A 1 349 ? -4.698 -1.718 24.399 1.00 95.19 349 LEU A N 1
ATOM 2731 C CA . LEU A 1 349 ? -5.857 -1.569 23.501 1.00 95.19 349 LEU A CA 1
ATOM 2732 C C . LEU A 1 349 ? -7.230 -1.669 24.197 1.00 95.19 349 LEU A C 1
ATOM 2734 O O . LEU A 1 349 ? -8.209 -1.058 23.747 1.00 95.19 349 LEU A O 1
ATOM 2738 N N . LEU A 1 350 ? -7.322 -2.473 25.261 1.00 95.75 350 LEU A N 1
ATOM 2739 C CA . LEU A 1 350 ? -8.574 -2.737 25.982 1.00 95.75 350 LEU A CA 1
ATOM 2740 C C . LEU A 1 350 ? -8.898 -1.653 27.022 1.00 95.75 350 LEU A C 1
ATOM 2742 O O . LEU A 1 350 ? -9.987 -1.652 27.595 1.00 95.75 350 LEU A O 1
ATOM 2746 N N . GLY A 1 351 ? -7.959 -0.739 27.269 1.00 93.31 351 GLY A N 1
ATOM 2747 C CA . GLY A 1 351 ? -8.127 0.408 28.145 1.00 93.31 351 GLY A CA 1
ATOM 2748 C C . GLY A 1 351 ? -8.782 1.606 27.457 1.00 93.31 351 GLY A C 1
ATOM 2749 O O . GLY A 1 351 ? -9.029 1.635 26.252 1.00 93.31 351 GLY A O 1
ATOM 2750 N N . GLU A 1 352 ? -9.086 2.614 28.270 1.00 92.88 352 GLU A N 1
ATOM 2751 C CA . GLU A 1 352 ? -9.585 3.910 27.817 1.00 92.88 352 GLU A CA 1
ATOM 2752 C C . GLU A 1 352 ? -9.160 4.975 28.836 1.00 92.88 352 GLU A C 1
ATOM 2754 O O . GLU A 1 352 ? -9.728 5.092 29.923 1.00 92.88 352 GLU A O 1
ATOM 2759 N N . THR A 1 353 ? -8.105 5.716 28.509 1.00 94.88 353 THR A N 1
ATOM 2760 C CA . THR A 1 353 ? -7.518 6.770 29.355 1.00 94.88 353 THR A CA 1
ATOM 2761 C C . THR A 1 353 ? -7.052 7.949 28.493 1.00 94.88 353 THR A C 1
ATOM 2763 O O . THR A 1 353 ? -6.833 7.758 27.290 1.00 94.88 353 THR A O 1
ATOM 2766 N N . PRO A 1 354 ? -6.832 9.143 29.078 1.00 94.56 354 PRO A N 1
ATOM 2767 C CA . PRO A 1 354 ? -6.257 10.275 28.350 1.00 94.56 354 PRO A CA 1
ATOM 2768 C C . PRO A 1 354 ? -4.913 9.948 27.682 1.00 94.56 354 PRO A C 1
ATOM 2770 O O . PRO A 1 354 ? -4.614 10.453 26.609 1.00 94.56 354 PRO A O 1
ATOM 2773 N N . ASP A 1 355 ? -4.114 9.068 28.283 1.00 93.31 355 ASP A N 1
ATOM 2774 C CA . ASP A 1 355 ? -2.759 8.763 27.809 1.00 93.31 355 ASP A CA 1
ATOM 2775 C C . ASP A 1 355 ? -2.726 7.989 26.490 1.00 93.31 355 ASP A C 1
ATOM 2777 O O . ASP A 1 355 ? -1.707 8.005 25.809 1.00 93.31 355 ASP A O 1
ATOM 2781 N N . HIS A 1 356 ? -3.838 7.375 26.073 1.00 94.12 356 HIS A N 1
ATOM 2782 C CA . HIS A 1 356 ? -3.894 6.682 24.782 1.00 94.12 356 HIS A CA 1
ATOM 2783 C C . HIS A 1 356 ? -3.719 7.635 23.597 1.00 94.12 356 HIS A C 1
ATOM 2785 O O . HIS A 1 356 ? -3.225 7.218 22.557 1.00 94.12 356 HIS A O 1
ATOM 2791 N N . CYS A 1 357 ? -4.113 8.906 23.733 1.00 92.56 357 CYS A N 1
ATOM 2792 C CA . CYS A 1 357 ? -3.898 9.909 22.693 1.00 92.56 357 CYS A CA 1
ATOM 2793 C C . CYS A 1 357 ? -2.631 10.746 22.918 1.00 92.56 357 CYS A C 1
ATOM 2795 O O . CYS A 1 357 ? -2.422 11.712 22.185 1.00 92.56 357 CYS A O 1
ATOM 2797 N N . HIS A 1 358 ? -1.769 10.377 23.878 1.00 94.38 358 HIS A N 1
ATOM 2798 C CA . HIS A 1 358 ? -0.469 11.016 24.086 1.00 94.38 358 HIS A CA 1
ATOM 2799 C C . HIS A 1 358 ? 0.554 10.551 23.041 1.00 94.38 358 HIS A C 1
ATOM 2801 O O . HIS A 1 358 ? 1.472 9.776 23.301 1.00 94.38 358 HIS A O 1
ATOM 2807 N N . GLN A 1 359 ? 0.342 11.016 21.815 1.00 93.62 359 GLN A N 1
ATOM 2808 C CA . GLN A 1 359 ? 1.152 10.718 20.644 1.00 93.62 359 GLN A CA 1
ATOM 2809 C C . GLN A 1 359 ? 1.466 12.018 19.912 1.00 93.62 359 GLN A C 1
ATOM 2811 O O . GLN A 1 359 ? 0.686 12.976 19.950 1.00 93.62 359 GLN A O 1
ATOM 2816 N N . LEU A 1 360 ? 2.602 12.037 19.221 1.00 94.44 360 LEU A N 1
ATOM 2817 C CA . LEU A 1 360 ? 2.932 13.096 18.288 1.00 94.44 360 LEU A CA 1
ATOM 2818 C C . LEU A 1 360 ? 2.096 12.912 17.020 1.00 94.44 360 LEU A C 1
ATOM 2820 O O . LEU A 1 360 ? 2.255 11.914 16.320 1.00 94.44 360 LEU A O 1
ATOM 2824 N N . VAL A 1 361 ? 1.254 13.884 16.696 1.00 94.38 361 VAL A N 1
ATOM 2825 C CA . VAL A 1 361 ? 0.418 13.901 15.496 1.00 94.38 361 VAL A CA 1
ATOM 2826 C C . VAL A 1 361 ? 1.053 14.800 14.440 1.00 94.38 361 VAL A C 1
ATOM 2828 O O . VAL A 1 361 ? 1.455 15.929 14.723 1.00 94.38 361 VAL A O 1
ATOM 2831 N N . MET A 1 362 ? 1.099 14.304 13.206 1.00 94.62 362 MET A N 1
ATOM 2832 C CA . MET A 1 362 ? 1.545 15.051 12.033 1.00 94.62 362 MET A CA 1
ATOM 2833 C C . MET A 1 362 ? 0.553 14.889 10.882 1.00 94.62 362 MET A C 1
ATOM 2835 O O . MET A 1 362 ? -0.077 13.843 10.715 1.00 94.62 362 MET A O 1
ATOM 2839 N N . SER A 1 363 ? 0.426 15.933 10.066 1.00 93.19 363 SER A N 1
ATOM 2840 C CA . SER A 1 363 ? -0.492 15.948 8.918 1.00 93.19 363 SER A CA 1
ATOM 2841 C C . SER A 1 363 ? -0.140 14.916 7.839 1.00 93.19 363 SER A C 1
ATOM 2843 O O . SER A 1 363 ? -1.028 14.438 7.133 1.00 93.19 363 SER A O 1
ATOM 2845 N N . GLN A 1 364 ? 1.141 14.563 7.717 1.00 95.69 364 GLN A N 1
ATOM 2846 C CA . GLN A 1 364 ? 1.660 13.569 6.778 1.00 95.69 364 GLN A CA 1
ATOM 2847 C C . GLN A 1 364 ? 2.974 12.964 7.297 1.00 95.69 364 GLN A C 1
ATOM 2849 O O . GLN A 1 364 ? 3.654 13.618 8.087 1.00 95.69 364 GLN A O 1
ATOM 2854 N N . PRO A 1 365 ? 3.395 11.772 6.834 1.00 97.00 365 PRO A N 1
ATOM 2855 C CA . PRO A 1 365 ? 4.554 11.057 7.380 1.00 97.00 365 PRO A CA 1
ATOM 2856 C C . PRO A 1 365 ? 5.905 11.591 6.867 1.00 97.00 365 PRO A C 1
ATOM 2858 O O . PRO A 1 365 ? 6.886 10.849 6.839 1.00 97.00 365 PRO A O 1
ATOM 2861 N N . ILE A 1 366 ? 5.969 12.842 6.401 1.00 97.94 366 ILE A N 1
ATOM 2862 C CA . ILE A 1 366 ? 7.177 13.448 5.829 1.00 97.94 366 ILE A CA 1
ATOM 2863 C C . ILE A 1 366 ? 7.604 14.611 6.706 1.00 97.94 366 ILE A C 1
ATOM 2865 O O . ILE A 1 366 ? 6.854 15.570 6.864 1.00 97.94 366 ILE A O 1
ATOM 2869 N N . LEU A 1 367 ? 8.821 14.527 7.232 1.00 96.75 367 LEU A N 1
ATOM 2870 C CA . LEU A 1 367 ? 9.398 15.552 8.090 1.00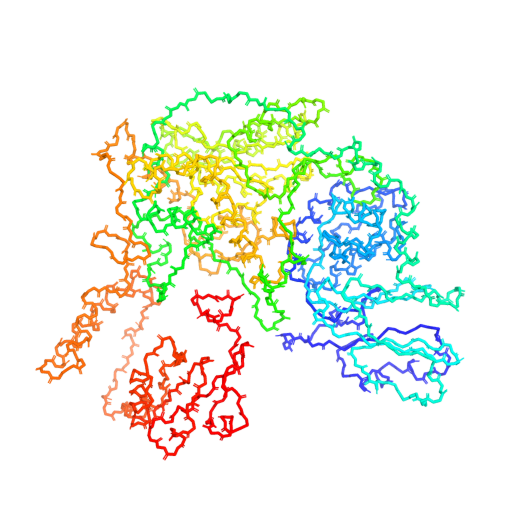 96.75 367 LEU A CA 1
ATOM 2871 C C . LEU A 1 367 ? 10.359 16.432 7.298 1.00 96.75 367 LEU A C 1
ATOM 2873 O O . LEU A 1 367 ? 11.234 15.942 6.576 1.00 96.75 367 LEU A O 1
ATOM 2877 N N . ARG A 1 368 ? 10.254 17.742 7.495 1.00 94.75 368 ARG A N 1
ATOM 2878 C CA . ARG A 1 368 ? 11.288 18.717 7.143 1.00 94.75 368 ARG A CA 1
ATOM 2879 C C . ARG A 1 368 ? 12.469 18.574 8.102 1.00 94.75 368 ARG A C 1
ATOM 2881 O O . ARG A 1 368 ? 12.332 18.091 9.223 1.00 94.75 368 ARG A O 1
ATOM 2888 N N . ASN A 1 369 ? 13.640 19.055 7.687 1.00 92.44 369 ASN A N 1
ATOM 2889 C CA . ASN A 1 369 ? 14.844 18.956 8.518 1.00 92.44 369 ASN A CA 1
ATOM 2890 C C . ASN A 1 369 ? 14.672 19.660 9.876 1.00 92.44 369 ASN A C 1
ATOM 2892 O O . ASN A 1 369 ? 15.109 19.130 10.886 1.00 92.44 369 ASN A O 1
ATOM 2896 N N . PHE A 1 370 ? 14.014 20.826 9.918 1.00 91.38 370 PHE A N 1
ATOM 2897 C CA . PHE A 1 370 ? 13.773 21.526 11.186 1.00 91.38 370 PHE A CA 1
ATOM 2898 C C . PHE A 1 370 ? 12.733 20.810 12.060 1.00 91.38 370 PHE A C 1
ATOM 2900 O O . PHE A 1 370 ? 12.878 20.790 13.275 1.00 91.38 370 PHE A O 1
ATOM 2907 N N . GLU A 1 371 ? 11.724 20.174 11.456 1.00 94.44 371 GLU A N 1
ATOM 2908 C CA . GLU A 1 371 ? 10.708 19.391 12.171 1.00 94.44 371 GLU A CA 1
ATOM 2909 C C . GLU A 1 371 ? 11.323 18.160 12.835 1.00 94.44 371 GLU A C 1
ATOM 2911 O O . GLU A 1 371 ? 11.004 17.861 13.981 1.00 94.44 371 GLU A O 1
ATOM 2916 N N . LEU A 1 372 ? 12.264 17.485 12.166 1.00 94.50 372 LEU A N 1
ATOM 2917 C CA . LEU A 1 372 ? 13.018 16.394 12.781 1.00 94.50 372 LEU A CA 1
ATOM 2918 C C . LEU A 1 372 ? 13.809 16.872 14.009 1.00 94.50 372 LEU A C 1
ATOM 2920 O O . LEU A 1 372 ? 13.873 16.169 15.015 1.00 94.50 372 LEU A O 1
ATOM 2924 N N . GLU A 1 373 ? 14.385 18.074 13.957 1.00 93.00 373 GLU A N 1
ATOM 2925 C CA . GLU A 1 373 ? 15.140 18.642 15.077 1.00 93.00 373 GLU A CA 1
ATOM 2926 C C . GLU A 1 373 ? 14.253 19.013 16.267 1.00 93.00 373 GLU A C 1
ATOM 2928 O O . GLU A 1 373 ? 14.705 18.883 17.407 1.00 93.00 373 GLU A O 1
ATOM 2933 N N . LYS A 1 374 ? 12.979 19.368 16.030 1.00 93.25 374 LYS A N 1
ATOM 2934 C CA . LYS A 1 374 ? 11.977 19.470 17.103 1.00 93.25 374 LYS A CA 1
ATOM 2935 C C . LYS A 1 374 ? 11.854 18.155 17.857 1.00 93.25 374 LYS A C 1
ATOM 2937 O O . LYS A 1 374 ? 11.853 18.162 19.079 1.00 93.25 374 LYS A O 1
ATOM 2942 N N . LEU A 1 375 ? 11.793 17.034 17.134 1.00 92.44 375 LEU A N 1
ATOM 2943 C CA . LEU A 1 375 ? 11.643 15.704 17.729 1.00 92.44 375 LEU A CA 1
ATOM 2944 C C . LEU A 1 375 ? 12.917 15.242 18.422 1.00 92.44 375 LEU A C 1
ATOM 2946 O O . LEU A 1 375 ? 12.859 14.726 19.529 1.00 92.44 375 LEU A O 1
ATOM 2950 N N . ARG A 1 376 ? 14.080 15.464 17.806 1.00 91.62 376 ARG A N 1
ATOM 2951 C CA . ARG A 1 376 ? 15.381 15.086 18.377 1.00 91.62 376 ARG A CA 1
ATOM 2952 C C . ARG A 1 376 ? 15.680 15.814 19.694 1.00 91.62 376 ARG A C 1
ATOM 2954 O O . ARG A 1 376 ? 16.463 15.324 20.502 1.00 91.62 376 ARG A O 1
ATOM 2961 N N . GLN A 1 377 ? 15.108 17.002 19.881 1.00 90.19 377 GLN A N 1
ATOM 2962 C CA . GLN A 1 377 ? 15.349 17.889 21.025 1.00 90.19 377 GLN A CA 1
ATOM 2963 C C . GLN A 1 377 ? 14.052 18.245 21.763 1.00 90.19 377 GLN A C 1
ATOM 2965 O O . GLN A 1 377 ? 13.960 19.311 22.387 1.00 90.19 377 GLN A O 1
ATOM 2970 N N . VAL A 1 378 ? 13.049 17.377 21.642 1.00 89.06 378 VAL A N 1
ATOM 2971 C CA . VAL A 1 378 ? 11.779 17.517 22.344 1.00 89.06 378 VAL A CA 1
ATOM 2972 C C . VAL A 1 378 ? 12.026 17.411 23.848 1.00 89.06 378 VAL A C 1
ATOM 2974 O O . VAL A 1 378 ? 12.970 16.754 24.291 1.00 89.06 378 VAL A O 1
ATOM 2977 N N . ASP A 1 379 ? 11.232 18.132 24.634 1.00 83.56 379 ASP A N 1
ATOM 2978 C CA . ASP A 1 379 ? 11.323 18.052 26.088 1.00 83.56 379 ASP A CA 1
ATOM 2979 C C . ASP A 1 379 ? 11.018 16.615 26.539 1.00 83.56 379 ASP A C 1
ATOM 2981 O O . ASP A 1 379 ? 10.020 16.032 26.114 1.00 83.56 379 ASP A O 1
ATOM 2985 N N . HIS A 1 380 ? 11.867 16.065 27.407 1.00 77.81 380 HIS A N 1
ATOM 2986 C CA . HIS A 1 380 ? 11.751 14.711 27.957 1.00 77.81 380 HIS A CA 1
ATOM 2987 C C . HIS A 1 380 ? 10.466 14.504 28.770 1.00 77.81 380 HIS A C 1
ATOM 2989 O O . HIS A 1 380 ? 10.029 13.371 28.956 1.00 77.81 380 HIS A O 1
ATOM 2995 N N . GLN A 1 381 ? 9.828 15.584 29.231 1.00 77.44 381 GLN A N 1
ATOM 2996 C CA . GLN A 1 381 ? 8.495 15.538 29.837 1.00 77.44 381 GLN A CA 1
ATOM 2997 C C . GLN A 1 381 ? 7.381 15.268 28.815 1.00 77.44 381 GLN A C 1
ATOM 2999 O O . GLN A 1 381 ? 6.286 14.864 29.202 1.00 77.44 381 GLN A O 1
ATOM 3004 N N . VAL A 1 382 ? 7.649 15.512 27.529 1.00 81.56 382 VAL A N 1
ATOM 3005 C CA . VAL A 1 382 ? 6.721 15.300 26.414 1.00 81.56 382 VAL A CA 1
ATOM 3006 C C . VAL A 1 382 ? 7.042 13.978 25.717 1.00 81.56 382 VAL A C 1
ATOM 3008 O O . VAL A 1 382 ? 6.200 13.093 25.673 1.00 81.56 382 VAL A O 1
ATOM 3011 N N . PHE A 1 383 ? 8.266 13.807 25.214 1.00 90.94 383 PHE A N 1
ATOM 3012 C CA . PHE A 1 383 ? 8.756 12.536 24.671 1.00 90.94 383 PHE A CA 1
ATOM 3013 C C . PHE A 1 383 ? 10.253 12.400 24.954 1.00 90.94 383 PHE A C 1
ATOM 3015 O O . PHE A 1 383 ? 10.967 13.392 24.993 1.00 90.94 383 PHE A O 1
ATOM 3022 N N . GLU A 1 384 ? 10.761 11.176 25.078 1.00 93.44 384 GLU A N 1
ATOM 3023 C CA . GLU A 1 384 ? 12.206 10.936 25.078 1.00 93.44 384 GLU A CA 1
ATOM 3024 C C . GLU A 1 384 ? 12.583 10.378 23.705 1.00 93.44 384 GLU A C 1
ATOM 3026 O O . GLU A 1 384 ? 12.126 9.301 23.309 1.00 93.44 384 GLU A O 1
ATOM 3031 N N . ALA A 1 385 ? 13.406 11.124 22.967 1.00 95.00 385 ALA A N 1
ATOM 3032 C CA . ALA A 1 385 ? 13.844 10.760 21.627 1.00 95.00 385 ALA A CA 1
ATOM 3033 C C . ALA A 1 385 ? 15.348 10.474 21.589 1.00 95.00 385 ALA A C 1
ATOM 3035 O O . ALA A 1 385 ? 16.158 11.263 22.081 1.00 95.00 385 ALA A O 1
ATOM 3036 N N . ARG A 1 386 ? 15.746 9.376 20.940 1.00 95.88 386 ARG A N 1
ATOM 3037 C CA . ARG A 1 386 ? 17.161 9.038 20.718 1.00 95.88 386 ARG A CA 1
ATOM 3038 C C . ARG A 1 386 ? 17.449 8.738 19.262 1.00 95.88 386 ARG A C 1
ATOM 3040 O O . ARG A 1 386 ? 16.621 8.184 18.547 1.00 95.88 386 ARG A O 1
ATOM 3047 N N . THR A 1 387 ? 18.639 9.131 18.816 1.00 96.50 387 THR A N 1
ATOM 3048 C CA . THR A 1 387 ? 19.117 8.853 17.459 1.00 96.50 387 THR A CA 1
ATOM 3049 C C . THR A 1 387 ? 20.004 7.617 17.463 1.00 96.50 387 THR A C 1
ATOM 3051 O O . THR A 1 387 ? 21.070 7.641 18.071 1.00 96.50 387 THR A O 1
ATOM 3054 N N . VAL A 1 388 ? 19.570 6.570 16.764 1.00 97.75 388 VAL A N 1
ATOM 3055 C CA . VAL A 1 388 ? 20.361 5.369 16.485 1.00 97.75 388 VAL A CA 1
ATOM 3056 C C . VAL A 1 388 ? 21.173 5.630 15.218 1.00 97.75 388 VAL A C 1
ATOM 3058 O O . VAL A 1 388 ? 20.610 5.942 14.165 1.00 97.75 388 VAL A O 1
ATOM 3061 N N . ASP A 1 389 ? 22.494 5.505 15.311 1.00 97.06 389 ASP A N 1
ATOM 3062 C CA . ASP A 1 389 ? 23.378 5.624 14.153 1.00 97.06 389 ASP A CA 1
ATOM 3063 C C . ASP A 1 389 ? 23.282 4.359 13.288 1.00 97.06 389 ASP A C 1
ATOM 3065 O O . ASP A 1 389 ? 23.717 3.284 13.702 1.00 97.06 389 ASP A O 1
ATOM 3069 N N . ILE A 1 390 ? 22.743 4.474 12.075 1.00 97.88 390 ILE A N 1
ATOM 3070 C CA . ILE A 1 390 ? 22.648 3.355 11.124 1.00 97.88 390 ILE A CA 1
ATOM 3071 C C . ILE A 1 390 ? 23.813 3.351 10.125 1.00 97.88 390 ILE A C 1
ATOM 3073 O O . ILE A 1 390 ? 23.646 3.033 8.950 1.00 97.88 390 ILE A O 1
ATOM 3077 N N . THR A 1 391 ? 25.012 3.703 10.584 1.00 97.62 391 THR A N 1
ATOM 3078 C CA . THR A 1 391 ? 26.261 3.590 9.821 1.00 97.62 391 THR A CA 1
ATOM 3079 C C . THR A 1 391 ? 27.226 2.600 10.472 1.00 97.62 391 THR A C 1
ATOM 3081 O O . THR A 1 391 ? 27.161 2.366 11.680 1.00 97.62 391 THR A O 1
ATOM 3084 N N . TRP A 1 392 ? 28.131 2.006 9.689 1.00 97.56 392 TRP A N 1
ATOM 3085 C CA . TRP A 1 392 ? 29.166 1.101 10.199 1.00 97.56 392 TRP A CA 1
ATOM 3086 C C . TRP A 1 392 ? 30.562 1.465 9.672 1.00 97.56 392 TRP A C 1
ATOM 3088 O O . TRP A 1 392 ? 30.678 2.086 8.609 1.00 97.56 392 TRP A O 1
ATOM 3098 N N . PRO A 1 393 ? 31.639 1.115 10.401 1.00 97.19 393 PRO A N 1
ATOM 3099 C CA . PRO A 1 393 ? 33.004 1.377 9.958 1.00 97.19 393 PRO A CA 1
ATOM 3100 C C . PRO A 1 393 ? 33.358 0.641 8.660 1.00 97.19 393 PRO A C 1
ATOM 3102 O O . PRO A 1 393 ? 33.306 -0.585 8.596 1.00 97.19 393 PRO A O 1
ATOM 3105 N N . VAL A 1 394 ? 33.838 1.376 7.654 1.00 96.31 394 VAL A N 1
ATOM 3106 C CA . VAL A 1 394 ? 34.273 0.813 6.357 1.00 96.31 394 VAL A CA 1
ATOM 3107 C C . VAL A 1 394 ? 35.399 -0.211 6.534 1.00 96.31 394 VAL A C 1
ATOM 3109 O O . VAL A 1 394 ? 35.464 -1.199 5.808 1.00 96.31 394 VAL A O 1
ATOM 3112 N N . ALA A 1 395 ? 36.263 -0.011 7.535 1.00 96.44 395 ALA A N 1
ATOM 3113 C CA . ALA A 1 395 ? 37.377 -0.906 7.845 1.00 96.44 395 ALA A CA 1
ATOM 3114 C C . ALA A 1 395 ? 36.944 -2.330 8.246 1.00 96.44 395 ALA A C 1
ATOM 3116 O O . ALA A 1 395 ? 37.749 -3.250 8.140 1.00 96.44 395 ALA A O 1
ATOM 3117 N N . GLN A 1 396 ? 35.695 -2.522 8.685 1.00 96.00 396 GLN A N 1
ATOM 3118 C CA . GLN A 1 396 ? 35.141 -3.846 8.999 1.00 96.00 396 GLN A CA 1
ATOM 3119 C C . GLN A 1 396 ? 34.652 -4.598 7.750 1.00 96.00 396 GLN A C 1
ATOM 3121 O O . GLN A 1 396 ? 34.245 -5.753 7.844 1.00 96.00 396 GLN A O 1
ATOM 3126 N N . GLY A 1 397 ? 34.679 -3.960 6.575 1.00 94.62 397 GLY A N 1
ATOM 3127 C CA . GLY A 1 397 ? 34.242 -4.569 5.326 1.00 94.62 397 GLY A CA 1
ATOM 3128 C C . GLY A 1 397 ? 32.757 -4.968 5.333 1.00 94.62 397 GLY A C 1
ATOM 3129 O O . GLY A 1 397 ? 31.962 -4.403 6.093 1.00 94.62 397 GLY A O 1
ATOM 3130 N N . PRO A 1 398 ? 32.364 -5.911 4.455 1.00 93.69 398 PRO A N 1
ATOM 3131 C CA . PRO A 1 398 ? 30.986 -6.392 4.357 1.00 93.69 398 PRO A CA 1
ATOM 3132 C C . PRO A 1 398 ? 30.452 -7.035 5.646 1.00 93.69 398 PRO A C 1
ATOM 3134 O O . PRO A 1 398 ? 29.294 -6.825 5.996 1.00 93.69 398 PRO A O 1
ATOM 3137 N N . GLU A 1 399 ? 31.299 -7.763 6.380 1.00 92.62 399 GLU A N 1
ATOM 3138 C CA . GLU A 1 399 ? 30.931 -8.461 7.625 1.00 92.62 399 GLU A CA 1
ATOM 3139 C C . GLU A 1 399 ? 30.472 -7.490 8.728 1.00 92.62 399 GLU A C 1
ATOM 3141 O O . GLU A 1 399 ? 29.590 -7.816 9.523 1.00 92.62 399 GLU A O 1
ATOM 3146 N N . GLY A 1 400 ? 30.995 -6.257 8.732 1.00 95.69 400 GLY A N 1
ATOM 3147 C CA . GLY A 1 400 ? 30.591 -5.217 9.683 1.00 95.69 400 GLY A CA 1
ATOM 3148 C C . GLY A 1 400 ? 29.118 -4.802 9.584 1.00 95.69 400 GLY A C 1
ATOM 3149 O O . GLY A 1 400 ? 28.562 -4.300 10.561 1.00 95.69 400 GLY A O 1
ATOM 3150 N N . MET A 1 401 ? 28.457 -5.033 8.441 1.00 97.12 401 MET A N 1
ATOM 3151 C CA . MET A 1 401 ? 27.029 -4.737 8.290 1.00 97.12 401 MET A CA 1
ATOM 3152 C C . MET A 1 401 ? 26.176 -5.600 9.223 1.00 97.12 401 MET A C 1
ATOM 3154 O O . MET A 1 401 ? 25.274 -5.075 9.872 1.00 97.12 401 MET A O 1
ATOM 3158 N N . GLU A 1 402 ? 26.449 -6.905 9.300 1.00 95.94 402 GLU A N 1
ATOM 3159 C CA . GLU A 1 402 ? 25.668 -7.818 10.140 1.00 95.94 402 GLU A CA 1
ATOM 3160 C C . GLU A 1 402 ? 25.822 -7.474 11.620 1.00 95.94 402 GLU A C 1
ATOM 3162 O O . GLU A 1 402 ? 24.821 -7.299 12.314 1.00 95.94 402 GLU A O 1
ATOM 3167 N N . ALA A 1 403 ? 27.063 -7.261 12.067 1.00 96.50 403 ALA A N 1
ATOM 3168 C CA . ALA A 1 403 ? 27.348 -6.838 13.433 1.00 96.50 403 ALA A CA 1
ATOM 3169 C C . ALA A 1 403 ? 26.613 -5.536 13.782 1.00 96.50 403 ALA A C 1
ATOM 3171 O O . ALA A 1 403 ? 25.933 -5.464 14.806 1.00 96.50 403 ALA A O 1
ATOM 3172 N N . ARG A 1 404 ? 26.647 -4.525 12.898 1.00 97.81 404 ARG A N 1
ATOM 3173 C CA . ARG A 1 404 ? 25.934 -3.266 13.152 1.00 97.81 404 ARG A CA 1
ATOM 3174 C C . ARG A 1 404 ? 24.419 -3.458 13.220 1.00 97.81 404 ARG A C 1
ATOM 3176 O O . ARG A 1 404 ? 23.772 -2.799 14.029 1.00 97.81 404 ARG A O 1
ATOM 3183 N N . LEU A 1 405 ? 23.837 -4.338 12.402 1.00 98.12 405 LEU A N 1
ATOM 3184 C CA . LEU A 1 405 ? 22.401 -4.645 12.458 1.00 98.12 405 LEU A CA 1
ATOM 3185 C C . LEU A 1 405 ? 21.994 -5.275 13.798 1.00 98.12 405 LEU A C 1
ATOM 3187 O O . LEU A 1 405 ? 20.908 -4.987 14.305 1.00 98.12 405 LEU A O 1
ATOM 3191 N N . GLU A 1 406 ? 22.851 -6.110 14.382 1.00 97.38 406 GLU A N 1
ATOM 3192 C CA . GLU A 1 406 ? 22.632 -6.688 15.711 1.00 97.38 406 GLU A CA 1
ATOM 3193 C C . GLU A 1 406 ? 22.791 -5.637 16.818 1.00 97.38 406 GLU A C 1
ATOM 3195 O O . GLU A 1 406 ? 21.934 -5.534 17.697 1.00 97.38 406 GLU A O 1
ATOM 3200 N N . GLU A 1 407 ? 23.818 -4.790 16.729 1.00 98.19 407 GLU A N 1
ATOM 3201 C CA . GLU A 1 407 ? 24.047 -3.689 17.669 1.00 98.19 407 GLU A CA 1
ATOM 3202 C C . GLU A 1 407 ? 22.864 -2.713 17.715 1.00 98.19 407 GLU A C 1
ATOM 3204 O O . GLU A 1 407 ? 22.375 -2.408 18.800 1.00 98.19 407 GLU A O 1
ATOM 3209 N N . ILE A 1 408 ? 22.333 -2.269 16.564 1.00 98.50 408 ILE A N 1
ATOM 3210 C CA . ILE A 1 408 ? 21.186 -1.341 16.550 1.00 98.50 408 ILE A CA 1
ATOM 3211 C C . ILE A 1 408 ? 19.914 -1.971 17.128 1.00 98.50 408 ILE A C 1
ATOM 3213 O O . ILE A 1 408 ? 19.075 -1.258 17.675 1.00 98.50 408 ILE A O 1
ATOM 3217 N N . CYS A 1 409 ? 19.753 -3.296 17.026 1.00 98.50 409 CYS A N 1
ATOM 3218 C CA . CYS A 1 409 ? 18.644 -4.003 17.670 1.00 98.50 409 CYS A CA 1
ATOM 3219 C C . CYS A 1 409 ? 18.778 -3.969 19.192 1.00 98.50 409 CYS A C 1
ATOM 3221 O O . CYS A 1 409 ? 17.786 -3.748 19.897 1.00 98.50 409 CYS A O 1
ATOM 3223 N N . GLN A 1 410 ? 19.996 -4.187 19.692 1.00 98.25 410 GLN A N 1
ATOM 3224 C CA . GLN A 1 410 ? 20.280 -4.156 21.119 1.00 98.25 410 GLN A CA 1
ATOM 3225 C C . GLN A 1 410 ? 20.145 -2.733 21.673 1.00 98.25 410 GLN A C 1
ATOM 3227 O O . GLN A 1 410 ? 19.378 -2.536 22.609 1.00 98.25 410 GLN A O 1
ATOM 3232 N N . GLU A 1 411 ? 20.761 -1.736 21.026 1.00 98.19 411 GLU A N 1
ATOM 3233 C CA . GLU A 1 411 ? 20.632 -0.312 21.374 1.00 98.19 411 GLU A CA 1
ATOM 3234 C C . GLU A 1 411 ? 19.161 0.117 21.435 1.00 98.19 411 GLU A C 1
ATOM 3236 O O . GLU A 1 411 ? 18.726 0.730 22.409 1.00 98.19 411 GLU A O 1
ATOM 3241 N N . ALA A 1 412 ? 18.367 -0.251 20.422 1.00 98.25 412 ALA A N 1
ATOM 3242 C CA . ALA A 1 412 ? 16.937 0.038 20.402 1.00 98.25 412 ALA A CA 1
ATOM 3243 C C . ALA A 1 412 ? 16.198 -0.614 21.580 1.00 98.25 412 ALA A C 1
ATOM 3245 O O . ALA A 1 412 ? 15.317 0.010 22.167 1.00 98.25 412 ALA A O 1
ATOM 3246 N N . SER A 1 413 ? 16.546 -1.851 21.941 1.00 98.19 413 SER A N 1
ATOM 3247 C CA . SER A 1 413 ? 15.914 -2.558 23.063 1.00 98.19 413 SER A CA 1
ATOM 3248 C C . SER A 1 413 ? 16.257 -1.915 24.401 1.00 98.19 413 SER A C 1
ATOM 3250 O O . SER A 1 413 ? 15.361 -1.683 25.211 1.00 98.19 413 SER A O 1
ATOM 3252 N N . ASP A 1 414 ? 17.533 -1.596 24.610 1.00 98.12 414 ASP A N 1
ATOM 3253 C CA . ASP A 1 414 ? 18.031 -0.973 25.835 1.00 98.12 414 ASP A CA 1
ATOM 3254 C C . ASP A 1 414 ? 17.385 0.402 26.030 1.00 98.12 414 ASP A C 1
ATOM 3256 O O . ASP A 1 414 ? 16.786 0.673 27.067 1.00 98.12 414 ASP A O 1
ATOM 3260 N N . TRP A 1 415 ? 17.371 1.230 24.986 1.00 97.50 415 TRP A N 1
ATOM 3261 C CA . TRP A 1 415 ? 16.755 2.555 25.033 1.00 97.50 415 TRP A CA 1
ATOM 3262 C C . TRP A 1 415 ? 15.246 2.506 25.258 1.00 97.50 415 TRP A C 1
ATOM 3264 O O . TRP A 1 415 ? 14.716 3.270 26.064 1.00 97.50 415 TRP A O 1
ATOM 3274 N N . VAL A 1 416 ? 14.531 1.596 24.597 1.00 96.56 416 VAL A N 1
ATOM 3275 C CA . VAL A 1 416 ? 13.092 1.426 24.847 1.00 96.56 416 VAL A CA 1
ATOM 3276 C C . VAL A 1 416 ? 12.838 0.976 26.289 1.00 96.56 416 VAL A C 1
ATOM 3278 O O . VAL A 1 416 ? 11.866 1.419 26.910 1.00 96.56 416 VAL A O 1
ATOM 3281 N N . ASN A 1 417 ? 13.713 0.140 26.856 1.00 96.00 417 ASN A N 1
ATOM 3282 C CA . ASN A 1 417 ? 13.644 -0.255 28.262 1.00 96.00 417 ASN A CA 1
ATOM 3283 C C . ASN A 1 417 ? 13.913 0.912 29.219 1.00 96.00 417 ASN A C 1
ATOM 3285 O O . ASN A 1 417 ? 13.197 1.022 30.214 1.00 96.00 417 ASN A O 1
ATOM 3289 N N . ASP A 1 418 ? 14.820 1.818 28.858 1.00 95.12 418 ASP A N 1
ATOM 3290 C CA . ASP A 1 418 ? 15.117 3.061 29.583 1.00 95.12 418 ASP A CA 1
ATOM 3291 C C . ASP A 1 418 ? 14.026 4.143 29.439 1.00 95.12 418 ASP A C 1
ATOM 3293 O O . ASP A 1 418 ? 14.132 5.223 30.019 1.00 95.12 418 ASP A O 1
ATOM 3297 N N . GLY A 1 419 ? 12.949 3.865 28.695 1.00 94.00 419 GLY A N 1
ATOM 3298 C CA . GLY A 1 419 ? 11.797 4.760 28.554 1.00 94.00 419 GLY A CA 1
ATOM 3299 C C . GLY A 1 419 ? 11.841 5.677 27.331 1.00 94.00 419 GLY A C 1
ATOM 3300 O O . GLY A 1 419 ? 11.032 6.598 27.242 1.00 94.00 419 GLY A O 1
ATOM 3301 N N . VAL A 1 420 ? 12.736 5.427 26.371 1.00 96.50 420 VAL A N 1
ATOM 3302 C CA . VAL A 1 420 ? 12.768 6.151 25.093 1.00 96.50 420 VAL A CA 1
ATOM 3303 C C . VAL A 1 420 ? 11.520 5.816 24.274 1.00 96.50 420 VAL A C 1
ATOM 3305 O O . VAL A 1 420 ? 11.260 4.658 23.943 1.00 96.50 420 VAL A O 1
ATOM 3308 N N . THR A 1 421 ? 10.752 6.844 23.918 1.00 95.31 421 THR A N 1
ATOM 3309 C CA . THR A 1 421 ? 9.465 6.723 23.217 1.00 95.31 421 THR A CA 1
ATOM 3310 C C . THR A 1 421 ? 9.555 7.026 21.723 1.00 95.31 421 THR A C 1
ATOM 3312 O O . THR A 1 421 ? 8.629 6.703 20.974 1.00 95.31 421 THR A O 1
ATOM 3315 N N . ILE A 1 422 ? 10.662 7.605 21.250 1.00 97.38 422 ILE A N 1
ATOM 3316 C CA . ILE A 1 422 ? 10.920 7.842 19.824 1.00 97.38 422 ILE A CA 1
ATOM 3317 C C . ILE A 1 422 ? 12.351 7.419 19.475 1.00 97.38 422 ILE A C 1
ATOM 3319 O O . ILE A 1 422 ? 13.323 7.948 20.010 1.00 97.38 422 ILE A O 1
ATOM 3323 N N . LEU A 1 423 ? 12.487 6.500 18.520 1.00 98.19 423 LEU A N 1
ATOM 3324 C CA . LEU A 1 423 ? 13.774 6.110 17.949 1.00 98.19 423 LEU A CA 1
ATOM 3325 C C . LEU A 1 423 ? 13.924 6.720 16.555 1.00 98.19 423 LEU A C 1
ATOM 3327 O O . LEU A 1 423 ? 13.115 6.463 15.663 1.00 98.19 423 LEU A O 1
ATOM 3331 N N . ILE A 1 424 ? 14.970 7.522 16.367 1.00 98.38 424 ILE A N 1
ATOM 3332 C CA . ILE A 1 424 ? 15.338 8.130 15.087 1.00 98.38 424 ILE A CA 1
ATOM 3333 C C . ILE A 1 424 ? 16.485 7.313 14.492 1.00 98.38 424 ILE A C 1
ATOM 3335 O O . ILE A 1 424 ? 17.618 7.417 14.951 1.00 98.38 424 ILE A O 1
ATOM 3339 N N . LEU A 1 425 ? 16.210 6.508 13.472 1.00 98.62 425 LEU A N 1
ATOM 3340 C CA . LEU A 1 425 ? 17.235 5.789 12.717 1.00 98.62 425 LEU A CA 1
ATOM 3341 C C . LEU A 1 425 ? 17.864 6.764 11.717 1.00 98.62 425 LEU A C 1
ATOM 3343 O O . LEU A 1 425 ? 17.151 7.273 10.853 1.00 98.62 425 LEU A O 1
ATOM 3347 N N . SER A 1 426 ? 19.159 7.061 11.849 1.00 97.62 426 SER A N 1
ATOM 3348 C CA . SER A 1 426 ? 19.811 8.118 11.064 1.00 97.62 426 SER A CA 1
ATOM 3349 C C . SER A 1 426 ? 21.114 7.683 10.405 1.00 97.62 426 SER A C 1
ATOM 3351 O O . SER A 1 426 ? 22.021 7.180 11.070 1.00 97.62 426 SER A O 1
ATOM 3353 N N . ASP A 1 427 ? 21.224 7.922 9.096 1.00 96.56 427 ASP A N 1
ATOM 3354 C CA . ASP A 1 427 ? 22.455 7.728 8.318 1.00 96.56 427 ASP A CA 1
ATOM 3355 C C . ASP A 1 427 ? 23.308 9.015 8.200 1.00 96.56 427 ASP A C 1
ATOM 3357 O O . ASP A 1 427 ? 24.293 9.058 7.457 1.00 96.56 427 ASP A O 1
ATOM 3361 N N . ARG A 1 428 ? 23.006 10.057 9.000 1.00 93.19 428 ARG A N 1
ATOM 3362 C CA . ARG A 1 428 ? 23.739 11.346 9.031 1.00 93.19 428 ARG A CA 1
ATOM 3363 C C . ARG A 1 428 ? 25.235 11.223 9.308 1.00 93.19 428 ARG A C 1
ATOM 3365 O O . ARG A 1 428 ? 25.982 12.112 8.904 1.00 93.19 428 ARG A O 1
ATOM 3372 N N . ASN A 1 429 ? 25.663 10.170 10.005 1.00 93.88 429 ASN A N 1
ATOM 3373 C CA . ASN A 1 429 ? 27.068 9.933 10.347 1.00 93.88 429 ASN A CA 1
ATOM 3374 C C . ASN A 1 429 ? 27.893 9.337 9.192 1.00 93.88 429 ASN A C 1
ATOM 3376 O O . ASN A 1 429 ? 29.072 9.031 9.389 1.00 93.88 429 ASN A O 1
ATOM 3380 N N . LEU A 1 430 ? 27.303 9.197 7.997 1.00 94.38 430 LEU A N 1
ATOM 3381 C CA . LEU A 1 430 ? 28.016 8.867 6.765 1.00 94.38 430 LEU A CA 1
ATOM 3382 C C . LEU A 1 430 ? 29.255 9.766 6.617 1.00 94.38 430 LEU A C 1
ATOM 3384 O O . LEU A 1 430 ? 29.189 10.979 6.816 1.00 94.38 430 LEU A O 1
ATOM 3388 N N . GLY A 1 431 ? 30.384 9.172 6.242 1.00 93.06 431 GLY A N 1
ATOM 3389 C CA . GLY A 1 431 ? 31.637 9.891 6.031 1.00 93.06 431 GLY A CA 1
ATOM 3390 C C . GLY A 1 431 ? 32.728 8.973 5.497 1.00 93.06 431 GLY A C 1
ATOM 3391 O O . GLY A 1 431 ? 32.491 7.790 5.282 1.00 93.06 431 GLY A O 1
ATOM 3392 N N . ALA A 1 432 ? 33.951 9.483 5.342 1.00 92.75 432 ALA A N 1
ATOM 3393 C CA . ALA A 1 432 ? 35.063 8.725 4.750 1.00 92.75 432 ALA A CA 1
ATOM 3394 C C . ALA A 1 432 ? 35.346 7.359 5.402 1.00 92.75 432 ALA A C 1
ATOM 3396 O O . ALA A 1 432 ? 35.768 6.431 4.721 1.00 92.75 432 ALA A O 1
ATOM 3397 N N . GLU A 1 433 ? 35.079 7.226 6.699 1.00 94.62 433 GLU A N 1
ATOM 3398 C CA . GLU A 1 433 ? 35.337 6.006 7.473 1.00 94.62 433 GLU A CA 1
ATOM 3399 C C . GLU A 1 433 ? 34.061 5.224 7.813 1.00 94.62 433 GLU A C 1
ATOM 3401 O O . GLU A 1 433 ? 34.145 4.156 8.419 1.00 94.62 433 GLU A O 1
ATOM 3406 N N . ARG A 1 434 ? 32.875 5.740 7.455 1.00 95.81 434 ARG A N 1
ATOM 3407 C CA . ARG A 1 434 ? 31.578 5.165 7.840 1.00 95.81 434 ARG A CA 1
ATOM 3408 C C . ARG A 1 434 ? 30.649 5.038 6.639 1.00 95.81 434 ARG A C 1
ATOM 3410 O O . ARG A 1 434 ? 30.320 6.047 6.017 1.00 95.81 434 ARG A O 1
ATOM 3417 N N . ALA A 1 435 ? 30.210 3.820 6.342 1.00 96.44 435 ALA A N 1
ATOM 3418 C CA . ALA A 1 435 ? 29.210 3.531 5.318 1.00 96.44 435 ALA A CA 1
ATOM 3419 C C . ALA A 1 435 ? 27.806 3.473 5.934 1.00 96.44 435 ALA A C 1
ATOM 3421 O O . ALA A 1 435 ? 27.653 3.110 7.097 1.00 96.44 435 ALA A O 1
ATOM 3422 N N . ALA A 1 436 ? 26.781 3.856 5.172 1.00 96.81 436 ALA A N 1
ATOM 3423 C CA . ALA A 1 436 ? 25.392 3.854 5.628 1.00 96.81 436 ALA A CA 1
ATOM 3424 C C . ALA A 1 436 ? 24.714 2.513 5.347 1.00 96.81 436 ALA A C 1
ATOM 3426 O O . ALA A 1 436 ? 24.765 2.028 4.211 1.00 96.81 436 ALA A O 1
ATOM 3427 N N . LEU A 1 437 ? 24.075 1.924 6.366 1.00 98.31 437 LEU A N 1
ATOM 3428 C CA . LEU A 1 437 ? 23.211 0.755 6.194 1.00 98.31 437 LEU A CA 1
ATOM 3429 C C . LEU A 1 437 ? 22.091 1.113 5.209 1.00 98.31 437 LEU A C 1
ATOM 3431 O O . LEU A 1 437 ? 21.587 2.238 5.268 1.00 98.31 437 LEU A O 1
ATOM 3435 N N . PRO A 1 438 ? 21.646 0.178 4.347 1.00 98.25 438 PRO A N 1
ATOM 3436 C CA . PRO A 1 438 ? 20.417 0.374 3.594 1.00 98.25 438 PRO A CA 1
ATOM 3437 C C . PRO A 1 438 ? 19.286 0.730 4.562 1.00 98.25 438 PRO A C 1
ATOM 3439 O O . PRO A 1 438 ? 18.954 -0.043 5.466 1.00 98.25 438 PRO A O 1
ATOM 3442 N N . SER A 1 439 ? 18.703 1.911 4.388 1.00 98.50 439 SER A N 1
ATOM 3443 C CA . SER A 1 439 ? 17.758 2.500 5.344 1.00 98.50 439 SER A CA 1
ATOM 3444 C C . SER A 1 439 ? 16.522 1.618 5.545 1.00 98.50 439 SER A C 1
ATOM 3446 O O . SER A 1 439 ? 16.027 1.461 6.664 1.00 98.50 439 SER A O 1
ATOM 3448 N N . LEU A 1 440 ? 16.073 0.959 4.473 1.00 98.75 440 LEU A N 1
ATOM 3449 C CA . LEU A 1 440 ? 14.998 -0.029 4.508 1.00 98.75 440 LEU A CA 1
ATOM 3450 C C . LEU A 1 440 ? 15.340 -1.245 5.375 1.00 98.75 440 LEU A C 1
ATOM 3452 O O . LEU A 1 440 ? 14.495 -1.695 6.148 1.00 98.75 440 LEU A O 1
ATOM 3456 N N . LEU A 1 441 ? 16.572 -1.754 5.273 1.00 98.69 441 LEU A N 1
ATOM 3457 C CA . LEU A 1 441 ? 17.022 -2.894 6.066 1.00 98.69 441 LEU A CA 1
ATOM 3458 C C . LEU A 1 441 ? 17.087 -2.516 7.544 1.00 98.69 441 LEU A C 1
ATOM 3460 O O . LEU A 1 441 ? 16.467 -3.187 8.358 1.00 98.69 441 LEU A O 1
ATOM 3464 N N . ALA A 1 442 ? 17.742 -1.405 7.886 1.00 98.69 442 ALA A N 1
ATOM 3465 C CA . ALA A 1 442 ? 17.825 -0.943 9.272 1.00 98.69 442 ALA A CA 1
ATOM 3466 C C . ALA A 1 442 ? 16.431 -0.736 9.900 1.00 98.69 442 ALA A C 1
ATOM 3468 O O . ALA A 1 442 ? 16.181 -1.173 11.024 1.00 98.69 442 ALA A O 1
ATOM 3469 N N . THR A 1 443 ? 15.498 -0.145 9.144 1.00 98.75 443 THR A N 1
ATOM 3470 C CA . THR A 1 443 ? 14.106 0.059 9.579 1.00 98.75 443 THR A CA 1
ATOM 3471 C C . THR A 1 443 ? 13.402 -1.262 9.870 1.00 98.75 443 THR A C 1
ATOM 3473 O O . THR A 1 443 ? 12.849 -1.440 10.957 1.00 98.75 443 THR A O 1
ATOM 3476 N N . ALA A 1 444 ? 13.434 -2.198 8.919 1.00 98.50 444 ALA A N 1
ATOM 3477 C CA . ALA A 1 444 ? 12.741 -3.473 9.052 1.00 98.50 444 ALA A CA 1
ATOM 3478 C C . ALA A 1 444 ? 13.344 -4.330 10.175 1.00 98.50 444 ALA A C 1
ATOM 3480 O O . ALA A 1 444 ? 12.611 -4.914 10.972 1.00 98.50 444 ALA A O 1
ATOM 3481 N N . VAL A 1 445 ? 14.673 -4.338 10.300 1.00 98.31 445 VAL A N 1
ATOM 3482 C CA . VAL A 1 445 ? 15.395 -5.071 11.342 1.00 98.31 445 VAL A CA 1
ATOM 3483 C C . VAL A 1 445 ? 14.996 -4.607 12.739 1.00 98.31 445 VAL A C 1
ATOM 3485 O O . VAL A 1 445 ? 14.568 -5.438 13.542 1.00 98.31 445 VAL A O 1
ATOM 3488 N N . VAL A 1 446 ? 15.035 -3.297 13.004 1.00 98.62 446 VAL A N 1
ATOM 3489 C CA . VAL A 1 446 ? 14.625 -2.741 14.303 1.00 98.62 446 VAL A CA 1
ATOM 3490 C C . VAL A 1 446 ? 13.132 -2.972 14.549 1.00 98.62 446 VAL A C 1
ATOM 3492 O O . VAL A 1 446 ? 12.752 -3.414 15.632 1.00 98.62 446 VAL A O 1
ATOM 3495 N N . HIS A 1 447 ? 12.271 -2.744 13.549 1.00 98.19 447 HIS A N 1
ATOM 3496 C CA . HIS A 1 447 ? 10.830 -2.972 13.685 1.00 98.19 447 HIS A CA 1
ATOM 3497 C C . HIS A 1 447 ? 10.513 -4.422 14.071 1.00 98.19 447 HIS A C 1
ATOM 3499 O O . HIS A 1 447 ? 9.858 -4.655 15.088 1.00 98.19 447 HIS A O 1
ATOM 3505 N N . HIS A 1 448 ? 10.998 -5.396 13.299 1.00 97.56 448 HIS A N 1
ATOM 3506 C CA . HIS A 1 448 ? 10.724 -6.809 13.543 1.00 97.56 448 HIS A CA 1
ATOM 3507 C C . HIS A 1 448 ? 11.387 -7.325 14.822 1.00 97.56 448 HIS A C 1
ATOM 3509 O O . HIS A 1 448 ? 10.813 -8.179 15.498 1.00 97.56 448 HIS A O 1
ATOM 3515 N N . HIS A 1 449 ? 12.563 -6.805 15.186 1.00 97.50 449 HIS A N 1
ATOM 3516 C CA . HIS A 1 449 ? 13.200 -7.113 16.464 1.00 97.50 449 HIS A CA 1
ATOM 3517 C C . HIS A 1 449 ? 12.328 -6.688 17.644 1.00 97.50 449 HIS A C 1
ATOM 3519 O O . HIS A 1 449 ? 11.976 -7.529 18.467 1.00 97.50 449 HIS A O 1
ATOM 3525 N N . LEU A 1 450 ? 11.886 -5.429 17.677 1.00 96.81 450 LEU A N 1
ATOM 3526 C CA . LEU A 1 450 ? 11.029 -4.923 18.751 1.00 96.81 450 LEU A CA 1
ATOM 3527 C C . LEU A 1 450 ? 9.660 -5.625 18.795 1.00 96.81 450 LEU A C 1
ATOM 3529 O O . LEU A 1 450 ? 9.085 -5.771 19.871 1.00 96.81 450 LEU A O 1
ATOM 3533 N N . VAL A 1 451 ? 9.130 -6.082 17.651 1.00 95.38 451 VAL A N 1
ATOM 3534 C CA . VAL A 1 451 ? 7.902 -6.901 17.617 1.00 95.38 451 VAL A CA 1
ATOM 3535 C C . VAL A 1 451 ? 8.145 -8.248 18.296 1.00 95.38 451 VAL A C 1
ATOM 3537 O O . VAL A 1 451 ? 7.349 -8.649 19.137 1.00 95.38 451 VAL A O 1
ATOM 3540 N N . ARG A 1 452 ? 9.257 -8.929 17.986 1.00 94.25 452 ARG A N 1
ATOM 3541 C CA . ARG A 1 452 ? 9.619 -10.209 18.623 1.00 94.25 452 ARG A CA 1
ATOM 3542 C C . ARG A 1 452 ? 9.894 -10.072 20.122 1.00 94.25 452 ARG A C 1
ATOM 3544 O O . ARG A 1 452 ? 9.641 -11.017 20.855 1.00 94.25 452 ARG A O 1
ATOM 3551 N N . GLN A 1 453 ? 10.395 -8.918 20.563 1.00 94.50 453 GLN A N 1
ATOM 3552 C CA . GLN A 1 453 ? 10.622 -8.610 21.980 1.00 94.50 453 GLN A CA 1
ATOM 3553 C C . GLN A 1 453 ? 9.358 -8.122 22.716 1.00 94.50 453 GLN A C 1
ATOM 3555 O O . GLN A 1 453 ? 9.425 -7.857 23.912 1.00 94.50 453 GLN A O 1
ATOM 3560 N N . GLY A 1 454 ? 8.219 -7.945 22.033 1.00 93.38 454 GLY A N 1
ATOM 3561 C CA . GLY A 1 454 ? 6.989 -7.424 22.650 1.00 93.38 454 GLY A CA 1
ATOM 3562 C C . GLY A 1 454 ? 7.046 -5.936 23.035 1.00 93.38 454 GLY A C 1
ATOM 3563 O O . GLY A 1 454 ? 6.176 -5.433 23.747 1.00 93.38 454 GLY A O 1
ATOM 3564 N N . THR A 1 455 ? 8.059 -5.198 22.572 1.00 95.62 455 THR A N 1
ATOM 3565 C CA . THR A 1 455 ? 8.306 -3.800 22.957 1.00 95.62 455 THR A CA 1
ATOM 3566 C C . THR A 1 455 ? 8.013 -2.791 21.849 1.00 95.62 455 THR A C 1
ATOM 3568 O O . THR A 1 455 ? 8.049 -1.592 22.115 1.00 95.62 455 THR A O 1
ATOM 3571 N N . ARG A 1 456 ? 7.650 -3.225 20.627 1.00 95.94 456 ARG A N 1
ATOM 3572 C CA . ARG A 1 456 ? 7.436 -2.320 19.475 1.00 95.94 456 ARG A CA 1
ATOM 3573 C C . ARG A 1 456 ? 6.434 -1.201 19.736 1.00 95.94 456 ARG A C 1
ATOM 3575 O O . ARG A 1 456 ? 6.640 -0.113 19.213 1.00 95.94 456 ARG A O 1
ATOM 3582 N N . LEU A 1 457 ? 5.380 -1.432 20.514 1.00 94.88 457 LEU A N 1
ATOM 3583 C CA . LEU A 1 457 ? 4.385 -0.395 20.807 1.00 94.88 457 LEU A CA 1
ATOM 3584 C C . LEU A 1 457 ? 4.876 0.653 21.803 1.00 94.88 457 LEU A C 1
ATOM 3586 O O . LEU A 1 457 ? 4.271 1.703 21.909 1.00 94.88 457 LEU A O 1
ATOM 3590 N N . ARG A 1 458 ? 5.977 0.417 22.521 1.00 94.88 458 ARG A N 1
ATOM 3591 C CA . ARG A 1 458 ? 6.505 1.385 23.494 1.00 94.88 458 ARG A CA 1
ATOM 3592 C C . ARG A 1 458 ? 7.209 2.571 22.829 1.00 94.88 458 ARG A C 1
ATOM 3594 O O . ARG A 1 458 ? 7.523 3.537 23.516 1.00 94.88 458 ARG A O 1
ATOM 3601 N N . CYS A 1 459 ? 7.453 2.517 21.517 1.00 95.44 459 CYS A N 1
ATOM 3602 C CA . CYS A 1 459 ? 8.122 3.592 20.795 1.00 95.44 459 CYS A CA 1
ATOM 3603 C C . CYS A 1 459 ? 7.620 3.787 19.356 1.00 95.44 459 CYS A C 1
ATOM 3605 O O . CYS A 1 459 ? 7.237 2.841 18.668 1.00 95.44 459 CYS A O 1
ATOM 3607 N N . GLY A 1 460 ? 7.734 5.013 18.848 1.00 96.12 460 GLY A N 1
ATOM 3608 C CA . GLY A 1 460 ? 7.644 5.318 17.421 1.00 96.12 460 GLY A CA 1
ATOM 3609 C C . GLY A 1 460 ? 9.004 5.207 16.723 1.00 96.12 460 GLY A C 1
ATOM 3610 O O . GLY A 1 460 ? 10.033 5.509 17.323 1.00 96.12 460 GLY A O 1
ATOM 3611 N N . LEU A 1 461 ? 9.012 4.805 15.448 1.00 98.25 461 LEU A N 1
ATOM 3612 C CA . LEU A 1 461 ? 10.218 4.792 14.611 1.00 98.25 461 LEU A CA 1
ATOM 3613 C C . LEU A 1 461 ? 10.166 5.938 13.599 1.00 98.25 461 LEU A C 1
ATOM 3615 O O . LEU A 1 461 ? 9.193 6.062 12.855 1.00 98.25 461 LEU A O 1
ATOM 3619 N N . VAL A 1 462 ? 11.220 6.742 13.541 1.00 98.56 462 VAL A N 1
ATOM 3620 C CA . VAL A 1 462 ? 11.417 7.807 12.551 1.00 98.56 462 VAL A CA 1
ATOM 3621 C C . VAL A 1 462 ? 12.698 7.512 11.782 1.00 98.56 462 VAL A C 1
ATOM 3623 O O . VAL A 1 462 ? 13.687 7.097 12.378 1.00 98.56 462 VAL A O 1
ATOM 3626 N N . VAL A 1 463 ? 12.697 7.719 10.467 1.00 98.75 463 VAL A N 1
ATOM 3627 C CA . VAL A 1 463 ? 13.871 7.454 9.621 1.00 98.75 463 VAL A CA 1
ATOM 3628 C C . VAL A 1 463 ? 14.392 8.758 9.032 1.00 98.75 463 VAL A C 1
ATOM 3630 O O . VAL A 1 463 ? 13.700 9.408 8.254 1.00 98.75 463 VAL A O 1
ATOM 3633 N N . GLU A 1 464 ? 15.620 9.133 9.373 1.00 98.06 464 GLU A N 1
ATOM 3634 C CA . GLU A 1 464 ? 16.384 10.185 8.703 1.00 98.06 464 GLU A CA 1
ATOM 3635 C C . GLU A 1 464 ? 17.331 9.523 7.702 1.00 98.06 464 GLU A C 1
ATOM 3637 O O . GLU A 1 464 ? 18.298 8.877 8.103 1.00 98.06 464 GLU A O 1
ATOM 3642 N N . SER A 1 465 ? 17.044 9.660 6.402 1.00 97.62 465 SER A N 1
ATOM 3643 C CA . SER A 1 465 ? 17.849 8.993 5.377 1.00 97.62 465 SER A CA 1
ATOM 3644 C C . SER A 1 465 ? 18.168 9.849 4.161 1.00 97.62 465 SER A C 1
ATOM 3646 O O . SER A 1 465 ? 17.321 10.576 3.633 1.00 97.62 465 SER A O 1
ATOM 3648 N N . GLY A 1 466 ? 19.405 9.714 3.681 1.00 96.75 466 GLY A N 1
ATOM 3649 C CA . GLY A 1 466 ? 19.861 10.269 2.411 1.00 96.75 466 GLY A CA 1
ATOM 3650 C C . GLY A 1 466 ? 19.624 9.376 1.187 1.00 96.75 466 GLY A C 1
ATOM 3651 O O . GLY A 1 466 ? 19.854 9.813 0.057 1.00 96.75 466 GLY A O 1
ATOM 3652 N N . GLU A 1 467 ? 19.154 8.142 1.386 1.00 96.44 467 GLU A N 1
ATOM 3653 C CA . GLU A 1 467 ? 18.935 7.142 0.331 1.00 96.44 467 GLU A CA 1
ATOM 3654 C C . GLU A 1 467 ? 17.564 7.282 -0.363 1.00 96.44 467 GLU A C 1
ATOM 3656 O O . GLU A 1 467 ? 17.408 6.954 -1.548 1.00 96.44 467 GLU A O 1
ATOM 3661 N N . ALA A 1 468 ? 16.554 7.767 0.367 1.00 96.25 468 ALA A N 1
ATOM 3662 C CA . ALA A 1 468 ? 15.190 7.922 -0.129 1.00 96.25 468 ALA A CA 1
ATOM 3663 C C . ALA A 1 468 ? 15.086 9.082 -1.138 1.00 96.25 468 ALA A C 1
ATOM 3665 O O . ALA A 1 468 ? 15.371 10.235 -0.813 1.00 96.25 468 ALA A O 1
ATOM 3666 N N . ARG A 1 469 ? 14.652 8.768 -2.367 1.00 95.38 469 ARG A N 1
ATOM 3667 C CA . ARG A 1 469 ? 14.510 9.738 -3.474 1.00 95.38 469 ARG A CA 1
ATOM 3668 C C . ARG A 1 469 ? 13.261 9.542 -4.337 1.00 95.38 469 ARG A C 1
ATOM 3670 O O . ARG A 1 469 ? 12.938 10.399 -5.152 1.00 95.38 469 ARG A O 1
ATOM 3677 N N . GLU A 1 470 ? 12.552 8.434 -4.138 1.00 96.38 470 GLU A N 1
ATOM 3678 C CA . GLU A 1 470 ? 11.314 8.087 -4.833 1.00 96.38 470 GLU A CA 1
ATOM 3679 C C . GLU A 1 470 ? 10.167 7.932 -3.834 1.00 96.38 470 GLU A C 1
ATOM 3681 O O . GLU A 1 470 ? 10.373 7.510 -2.692 1.00 96.38 470 GLU A O 1
ATOM 3686 N N . VAL A 1 471 ? 8.935 8.167 -4.295 1.00 97.88 471 VAL A N 1
ATOM 3687 C CA . VAL A 1 471 ? 7.711 7.860 -3.532 1.00 97.88 471 VAL A CA 1
ATOM 3688 C C . VAL A 1 471 ? 7.710 6.396 -3.079 1.00 97.88 471 VAL A C 1
ATOM 3690 O O . VAL A 1 471 ? 7.327 6.092 -1.951 1.00 97.88 471 VAL A O 1
ATOM 3693 N N . HIS A 1 472 ? 8.194 5.487 -3.932 1.00 98.31 472 HIS A N 1
ATOM 3694 C CA . HIS A 1 472 ? 8.315 4.070 -3.607 1.00 98.31 472 HIS A CA 1
ATOM 3695 C C . HIS A 1 472 ? 9.244 3.811 -2.411 1.00 98.31 472 HIS A C 1
ATOM 3697 O O . HIS A 1 472 ? 8.893 3.005 -1.554 1.00 98.31 472 HIS A O 1
ATOM 3703 N N . HIS A 1 473 ? 10.372 4.524 -2.296 1.00 98.56 473 HIS A N 1
ATOM 3704 C CA . HIS A 1 473 ? 11.319 4.334 -1.188 1.00 98.56 473 HIS A CA 1
ATOM 3705 C C . HIS A 1 473 ? 10.671 4.700 0.149 1.00 98.56 473 HIS A C 1
ATOM 3707 O O . HIS A 1 473 ? 10.756 3.956 1.123 1.00 98.56 473 HIS A O 1
ATOM 3713 N N . ILE A 1 474 ? 9.950 5.819 0.166 1.00 98.62 474 ILE A N 1
ATOM 3714 C CA . ILE A 1 474 ? 9.220 6.292 1.342 1.00 98.62 474 ILE A CA 1
ATOM 3715 C C . ILE A 1 474 ? 8.092 5.315 1.701 1.00 98.62 474 ILE A C 1
ATOM 3717 O O . ILE A 1 474 ? 7.943 4.948 2.865 1.00 98.62 474 ILE A O 1
ATOM 3721 N N . ALA A 1 475 ? 7.341 4.829 0.707 1.00 98.62 475 ALA A N 1
ATOM 3722 C CA . ALA A 1 475 ? 6.310 3.819 0.924 1.00 98.62 475 ALA A CA 1
ATOM 3723 C C . ALA A 1 475 ? 6.886 2.509 1.494 1.00 98.62 475 ALA A C 1
ATOM 3725 O O . ALA A 1 475 ? 6.247 1.890 2.341 1.00 98.62 475 ALA A O 1
ATOM 3726 N N . CYS A 1 476 ? 8.080 2.082 1.070 1.00 98.75 476 CYS A N 1
ATOM 3727 C CA . CYS A 1 476 ? 8.759 0.925 1.657 1.00 98.75 476 CYS A CA 1
ATOM 3728 C C . CYS A 1 476 ? 9.118 1.176 3.125 1.00 98.75 476 CYS A C 1
ATOM 3730 O O . CYS A 1 476 ? 8.739 0.378 3.976 1.00 98.75 476 CYS A O 1
ATOM 3732 N N . LEU A 1 477 ? 9.769 2.299 3.449 1.00 98.81 477 LEU A N 1
ATOM 3733 C CA . LEU A 1 477 ? 10.129 2.633 4.836 1.00 98.81 477 LEU A CA 1
ATOM 3734 C C . LEU A 1 477 ? 8.905 2.606 5.765 1.00 98.81 477 LEU A C 1
ATOM 3736 O O . LEU A 1 477 ? 8.943 1.982 6.826 1.00 98.81 477 LEU A O 1
ATOM 3740 N N . ILE A 1 478 ? 7.794 3.210 5.335 1.00 98.69 478 ILE A N 1
ATOM 3741 C CA . ILE A 1 478 ? 6.543 3.216 6.104 1.00 98.69 478 ILE A CA 1
ATOM 3742 C C . ILE A 1 478 ? 5.950 1.804 6.204 1.00 98.69 478 ILE A C 1
ATOM 3744 O O . ILE A 1 478 ? 5.613 1.332 7.292 1.00 98.69 478 ILE A O 1
ATOM 3748 N N . GLY A 1 479 ? 5.872 1.083 5.083 1.00 98.19 479 GLY A N 1
ATOM 3749 C CA . GLY A 1 479 ? 5.319 -0.271 5.034 1.00 98.19 479 GLY A CA 1
ATOM 3750 C C . GLY A 1 479 ? 6.080 -1.294 5.885 1.00 98.19 479 GLY A C 1
ATOM 3751 O O . GLY A 1 479 ? 5.486 -2.299 6.270 1.00 98.19 479 GLY A O 1
ATOM 3752 N N . TYR A 1 480 ? 7.343 -1.016 6.224 1.00 98.44 480 TYR A N 1
ATOM 3753 C CA . TYR A 1 480 ? 8.185 -1.822 7.117 1.00 98.44 480 TYR A CA 1
ATOM 3754 C C . TYR A 1 480 ? 8.368 -1.225 8.524 1.00 98.44 480 TYR A C 1
ATOM 3756 O O . TYR A 1 480 ? 9.190 -1.714 9.296 1.00 98.44 480 TYR A O 1
ATOM 3764 N N . GLY A 1 481 ? 7.564 -0.221 8.894 1.00 97.00 481 GLY A N 1
ATOM 3765 C CA . GLY A 1 481 ? 7.354 0.167 10.291 1.00 97.00 481 GLY A CA 1
ATOM 3766 C C . GLY A 1 481 ? 7.813 1.571 10.682 1.00 97.00 481 GLY A C 1
ATOM 3767 O O . GLY A 1 481 ? 7.685 1.910 11.864 1.00 97.00 481 GLY A O 1
ATOM 3768 N N . ALA A 1 482 ? 8.313 2.389 9.748 1.00 98.31 482 ALA A N 1
ATOM 3769 C CA . ALA A 1 482 ? 8.567 3.807 10.002 1.00 98.31 482 ALA A CA 1
ATOM 3770 C C . ALA A 1 482 ? 7.246 4.583 10.107 1.00 98.31 482 ALA A C 1
ATOM 3772 O O . ALA A 1 482 ? 6.395 4.510 9.225 1.00 98.31 482 ALA A O 1
ATOM 3773 N N . ALA A 1 483 ? 7.082 5.364 11.169 1.00 97.38 483 ALA A N 1
ATOM 3774 C CA . ALA A 1 483 ? 5.936 6.250 11.334 1.00 97.38 483 ALA A CA 1
ATOM 3775 C C . ALA A 1 483 ? 6.119 7.579 10.577 1.00 97.38 483 ALA A C 1
ATOM 3777 O O . ALA A 1 483 ? 5.139 8.175 10.135 1.00 97.38 483 ALA A O 1
ATOM 3778 N N . ALA A 1 484 ? 7.368 8.018 10.392 1.00 98.12 484 ALA A N 1
ATOM 3779 C CA . ALA A 1 484 ? 7.709 9.201 9.609 1.00 98.12 484 ALA A CA 1
ATOM 3780 C C . ALA A 1 484 ? 9.101 9.085 8.969 1.00 98.12 484 ALA A C 1
ATOM 3782 O O . ALA A 1 484 ? 9.973 8.373 9.476 1.00 98.12 484 ALA A O 1
ATOM 3783 N N . VAL A 1 485 ? 9.317 9.814 7.872 1.00 98.69 485 VAL A N 1
ATOM 3784 C CA . VAL A 1 485 ? 10.573 9.834 7.113 1.00 98.69 485 VAL A CA 1
ATOM 3785 C C . VAL A 1 485 ? 11.037 11.274 6.889 1.00 98.69 485 VAL A C 1
ATOM 3787 O O . VAL A 1 485 ? 10.273 12.120 6.427 1.00 98.69 485 VAL A O 1
ATOM 3790 N N . ASN A 1 486 ? 12.310 11.550 7.163 1.00 98.06 486 ASN A N 1
ATOM 3791 C CA . ASN A 1 486 ? 13.008 12.771 6.774 1.00 98.06 486 ASN A CA 1
ATOM 3792 C C . ASN A 1 486 ? 14.000 12.463 5.629 1.00 98.06 486 ASN A C 1
ATOM 3794 O O . ASN A 1 486 ? 15.100 11.966 5.889 1.00 98.06 486 ASN A O 1
ATOM 3798 N N . PRO A 1 487 ? 13.643 12.746 4.360 1.00 97.56 487 PRO A N 1
ATOM 3799 C CA . PRO A 1 487 ? 14.520 12.515 3.212 1.00 97.56 487 PRO A CA 1
ATOM 3800 C C . PRO A 1 487 ? 15.517 13.677 3.037 1.00 97.56 487 PRO A C 1
ATOM 3802 O O . PRO A 1 487 ? 15.419 14.480 2.103 1.00 97.56 487 PRO A O 1
ATOM 3805 N N . TYR A 1 488 ? 16.468 13.829 3.962 1.00 95.75 488 TYR A N 1
ATOM 3806 C CA . TYR A 1 488 ? 17.243 15.072 4.070 1.00 95.75 488 TYR A CA 1
ATOM 3807 C C . TYR A 1 488 ? 18.113 15.379 2.841 1.00 95.75 488 TYR A C 1
ATOM 3809 O O . TYR A 1 488 ? 18.236 16.548 2.478 1.00 95.75 488 TYR A O 1
ATOM 3817 N N . VAL A 1 489 ? 18.690 14.376 2.161 1.00 96.50 489 VAL A N 1
ATOM 3818 C CA . VAL A 1 489 ? 19.487 14.613 0.936 1.00 96.50 489 VAL A CA 1
ATOM 3819 C C . VAL A 1 489 ? 18.600 15.079 -0.214 1.00 96.50 489 VAL A C 1
ATOM 3821 O O . VAL A 1 489 ? 19.019 15.937 -0.989 1.00 96.50 489 VAL A O 1
ATOM 3824 N N . MET A 1 490 ? 17.360 14.594 -0.300 1.00 96.62 490 MET A N 1
ATOM 3825 C CA . MET A 1 490 ? 16.377 15.067 -1.278 1.00 96.62 490 MET A CA 1
ATOM 3826 C C . MET A 1 490 ? 16.059 16.552 -1.054 1.00 96.62 490 MET A C 1
ATOM 3828 O O . MET A 1 490 ? 16.116 17.345 -1.993 1.00 96.62 490 MET A O 1
ATOM 3832 N N . ILE A 1 491 ? 15.826 16.944 0.205 1.00 95.94 491 ILE A N 1
ATOM 3833 C CA . ILE A 1 491 ? 15.567 18.336 0.611 1.00 95.94 491 ILE A CA 1
ATOM 3834 C C . ILE A 1 491 ? 16.793 19.228 0.362 1.00 95.94 491 ILE A C 1
ATOM 3836 O O . ILE A 1 491 ? 16.670 20.337 -0.158 1.00 95.94 491 ILE A O 1
ATOM 3840 N N . GLU A 1 492 ? 17.994 18.768 0.715 1.00 94.12 492 GLU A N 1
ATOM 3841 C CA . GLU A 1 492 ? 19.237 19.513 0.486 1.00 94.12 492 GLU A CA 1
ATOM 3842 C C . GLU A 1 492 ? 19.565 19.658 -1.012 1.00 94.12 492 GLU A C 1
ATOM 3844 O O . GLU A 1 492 ? 20.135 20.673 -1.425 1.00 94.12 492 GLU A O 1
ATOM 3849 N N . SER A 1 493 ? 19.157 18.689 -1.838 1.00 96.00 493 SER A N 1
ATOM 3850 C CA . SER A 1 493 ? 19.365 18.706 -3.291 1.00 96.00 493 SER A CA 1
ATOM 3851 C C . SER A 1 493 ? 18.557 19.788 -4.008 1.00 96.00 493 SER A C 1
ATOM 3853 O O . SER A 1 493 ? 18.972 20.221 -5.082 1.00 96.00 493 SER A O 1
ATOM 3855 N N . LEU A 1 494 ? 17.473 20.299 -3.409 1.00 95.25 494 LEU A N 1
ATOM 3856 C CA . LEU A 1 494 ? 16.660 21.384 -3.976 1.00 95.25 494 LEU A CA 1
ATOM 3857 C C . LEU A 1 494 ? 17.491 22.635 -4.281 1.00 95.25 494 LEU A C 1
ATOM 3859 O O . LEU A 1 494 ? 17.432 23.182 -5.381 1.00 95.25 494 LEU A O 1
ATOM 3863 N N . SER A 1 495 ? 18.341 23.046 -3.337 1.00 88.88 495 SER A N 1
ATOM 3864 C CA . SER A 1 495 ? 19.212 24.209 -3.525 1.00 88.88 495 SER A CA 1
ATOM 3865 C C . SER A 1 495 ? 20.297 23.968 -4.577 1.00 88.88 495 SER A C 1
ATOM 3867 O O . SER A 1 495 ? 20.826 24.931 -5.127 1.00 88.88 495 SER A O 1
ATOM 3869 N N . ALA A 1 496 ? 20.676 22.713 -4.841 1.00 88.75 496 ALA A N 1
ATOM 3870 C CA . ALA A 1 496 ? 21.616 22.383 -5.910 1.00 88.75 496 ALA A CA 1
ATOM 3871 C C . ALA A 1 496 ? 20.949 22.489 -7.282 1.00 88.75 496 ALA A C 1
ATOM 3873 O O . ALA A 1 496 ? 21.443 23.223 -8.132 1.00 88.75 496 ALA A O 1
ATOM 3874 N N . ILE A 1 497 ? 19.786 21.860 -7.464 1.00 93.44 497 ILE A N 1
ATOM 3875 C CA . ILE A 1 497 ? 19.076 21.893 -8.750 1.00 93.44 497 ILE A CA 1
ATOM 3876 C C . ILE A 1 497 ? 18.556 23.295 -9.101 1.00 93.44 497 ILE A C 1
ATOM 3878 O O . ILE A 1 497 ? 18.443 23.626 -10.280 1.00 93.44 497 ILE A O 1
ATOM 3882 N N . GLN A 1 498 ? 18.287 24.145 -8.104 1.00 91.38 498 GLN A N 1
ATOM 3883 C CA . GLN A 1 498 ? 17.972 25.556 -8.331 1.00 91.38 498 GLN A CA 1
ATOM 3884 C C . GLN A 1 498 ? 19.186 26.330 -8.859 1.00 91.38 498 GLN A C 1
ATOM 3886 O O . GLN A 1 498 ? 19.069 27.016 -9.868 1.00 91.38 498 GLN A O 1
ATOM 3891 N N . ARG A 1 499 ? 20.370 26.159 -8.249 1.00 88.56 499 ARG A N 1
ATOM 3892 C CA . ARG A 1 499 ? 21.630 26.762 -8.737 1.00 88.56 499 ARG A CA 1
ATOM 3893 C C . ARG A 1 499 ? 22.022 26.280 -10.134 1.00 88.56 499 ARG A C 1
ATOM 3895 O O . ARG A 1 499 ? 22.670 27.010 -10.871 1.00 88.56 499 ARG A O 1
ATOM 3902 N N . GLU A 1 500 ? 21.633 25.062 -10.494 1.00 88.69 500 GLU A N 1
ATOM 3903 C CA . GLU A 1 500 ? 21.825 24.489 -11.831 1.00 88.69 500 GLU A CA 1
ATOM 3904 C C . GLU A 1 500 ? 20.775 24.973 -12.856 1.00 88.69 500 GLU A C 1
ATOM 3906 O O . GLU A 1 500 ? 20.758 24.495 -13.988 1.00 88.69 500 GLU A O 1
ATOM 3911 N N . GLY A 1 501 ? 19.870 25.888 -12.480 1.00 90.44 501 GLY A N 1
ATOM 3912 C CA . GLY A 1 501 ? 18.843 26.442 -13.369 1.00 90.44 501 GLY A CA 1
ATOM 3913 C C . GLY A 1 501 ? 17.697 25.477 -13.695 1.00 90.44 501 GLY A C 1
ATOM 3914 O O . GLY A 1 501 ? 16.915 25.722 -14.614 1.00 90.44 501 GLY A O 1
ATOM 3915 N N . ARG A 1 502 ? 17.563 24.359 -12.963 1.00 91.62 502 ARG A N 1
ATOM 3916 C CA . ARG A 1 502 ? 16.462 23.394 -13.156 1.00 91.62 502 ARG A CA 1
ATOM 3917 C C . ARG A 1 502 ? 15.176 23.820 -12.449 1.00 91.62 502 ARG A C 1
ATOM 3919 O O . ARG A 1 502 ? 14.113 23.282 -12.758 1.00 91.62 502 ARG A O 1
ATOM 3926 N N . LEU A 1 503 ? 15.237 24.777 -11.534 1.00 91.75 503 LEU A N 1
ATOM 3927 C CA . LEU A 1 503 ? 14.073 25.406 -10.910 1.00 91.75 503 LEU A CA 1
ATOM 3928 C C . LEU A 1 503 ? 14.128 26.922 -11.141 1.00 91.75 503 LEU A C 1
ATOM 3930 O O . LEU A 1 503 ? 15.226 27.447 -11.325 1.00 91.75 503 LEU A O 1
ATOM 3934 N N . PRO A 1 504 ? 12.983 27.629 -11.128 1.00 87.88 504 PRO A N 1
ATOM 3935 C CA . PRO A 1 504 ? 12.978 29.087 -11.199 1.00 87.88 504 PRO A CA 1
ATOM 3936 C C . PRO A 1 504 ? 13.825 29.705 -10.077 1.00 87.88 504 PRO A C 1
ATOM 3938 O O . PRO A 1 504 ? 13.704 29.314 -8.915 1.00 87.88 504 PRO A O 1
ATOM 3941 N N . GLU A 1 505 ? 14.650 30.701 -10.405 1.00 83.69 505 GLU A N 1
ATOM 3942 C CA . GLU A 1 505 ? 15.453 31.428 -9.405 1.00 83.69 505 GLU A CA 1
ATOM 3943 C C . GLU A 1 505 ? 14.578 32.176 -8.390 1.00 83.69 505 GLU A C 1
ATOM 3945 O O . GLU A 1 505 ? 14.979 32.370 -7.249 1.00 83.69 505 GLU A O 1
ATOM 3950 N N . THR A 1 506 ? 13.360 32.552 -8.789 1.00 87.00 506 THR A N 1
ATOM 3951 C CA . THR A 1 506 ? 12.384 33.256 -7.947 1.00 87.00 506 THR A CA 1
ATOM 3952 C C . THR A 1 506 ? 11.650 32.355 -6.956 1.00 87.00 506 THR A C 1
ATOM 3954 O O . THR A 1 506 ? 10.907 32.877 -6.133 1.00 87.00 506 THR A O 1
ATOM 3957 N N . LEU A 1 507 ? 11.776 31.028 -7.068 1.00 90.12 507 LEU A N 1
ATOM 3958 C CA . LEU A 1 507 ? 11.081 30.092 -6.186 1.00 90.12 507 LEU A CA 1
ATOM 3959 C C . LEU A 1 507 ? 11.751 30.090 -4.811 1.00 90.12 507 LEU A C 1
ATOM 3961 O O . LEU A 1 507 ? 12.945 29.787 -4.708 1.00 90.12 507 LEU A O 1
ATOM 3965 N N . ASP A 1 508 ? 10.994 30.396 -3.760 1.00 92.81 508 ASP A N 1
ATOM 3966 C CA . ASP A 1 508 ? 11.540 30.360 -2.410 1.00 92.81 508 ASP A CA 1
ATOM 3967 C C . ASP A 1 508 ? 11.866 28.919 -1.979 1.00 92.81 508 ASP A C 1
ATOM 3969 O O . ASP A 1 508 ? 11.250 27.937 -2.411 1.00 92.81 508 ASP A O 1
ATOM 3973 N N . ARG A 1 509 ? 12.864 28.766 -1.103 1.00 89.38 509 ARG A N 1
ATOM 3974 C CA . ARG A 1 509 ? 13.288 27.445 -0.633 1.00 89.38 509 ARG A CA 1
ATOM 3975 C C . ARG A 1 509 ? 12.186 26.738 0.157 1.00 89.38 509 ARG A C 1
ATOM 3977 O O . ARG A 1 509 ? 12.060 25.521 0.019 1.00 89.38 509 ARG A O 1
ATOM 3984 N N . ALA A 1 510 ? 11.429 27.452 0.989 1.00 91.69 510 ALA A N 1
ATOM 3985 C CA . ALA A 1 510 ? 10.332 26.858 1.744 1.00 91.69 510 ALA A CA 1
ATOM 3986 C C . ALA A 1 510 ? 9.212 26.411 0.797 1.00 91.69 510 ALA A C 1
ATOM 3988 O O . ALA A 1 510 ? 8.752 25.275 0.897 1.00 91.69 510 ALA A O 1
ATOM 3989 N N . GLU A 1 511 ? 8.878 27.232 -0.203 1.00 95.38 511 GLU A N 1
ATOM 3990 C CA . GLU A 1 511 ? 7.909 26.875 -1.248 1.00 95.38 511 GLU A CA 1
ATOM 3991 C C . GLU A 1 511 ? 8.335 25.619 -2.025 1.00 95.38 511 GLU A C 1
ATOM 3993 O O . GLU A 1 511 ? 7.518 24.730 -2.272 1.00 95.38 511 GLU A O 1
ATOM 3998 N N . ALA A 1 512 ? 9.622 25.499 -2.373 1.00 95.94 512 ALA A N 1
ATOM 3999 C CA . ALA A 1 512 ? 10.151 24.317 -3.051 1.00 95.94 512 ALA A CA 1
ATOM 4000 C C . ALA A 1 512 ? 10.038 23.044 -2.191 1.00 95.94 512 ALA A C 1
ATOM 4002 O O . ALA A 1 512 ? 9.709 21.973 -2.709 1.00 95.94 512 ALA A O 1
ATOM 4003 N N . VAL A 1 513 ? 10.293 23.151 -0.882 1.00 96.31 513 VAL A N 1
ATOM 4004 C CA . VAL A 1 513 ? 10.132 22.042 0.074 1.00 96.31 513 VAL A CA 1
ATOM 4005 C C . VAL A 1 513 ? 8.660 21.658 0.219 1.00 96.31 513 VAL A C 1
ATOM 4007 O O . VAL A 1 513 ? 8.339 20.472 0.188 1.00 96.31 513 VAL A O 1
ATOM 4010 N N . ASP A 1 514 ? 7.756 22.628 0.316 1.00 96.44 514 ASP A N 1
ATOM 4011 C CA . ASP A 1 514 ? 6.320 22.369 0.432 1.00 96.44 514 ASP A CA 1
ATOM 4012 C C . ASP A 1 514 ? 5.754 21.713 -0.833 1.00 96.44 514 ASP A C 1
ATOM 4014 O O . ASP A 1 514 ? 4.975 20.759 -0.744 1.00 96.44 514 ASP A O 1
ATOM 4018 N N . ALA A 1 515 ? 6.192 22.156 -2.015 1.00 97.12 515 ALA A N 1
ATOM 4019 C CA . ALA A 1 515 ? 5.842 21.535 -3.289 1.00 97.12 515 ALA A CA 1
ATOM 4020 C C . ALA A 1 515 ? 6.340 20.082 -3.377 1.00 97.12 515 ALA A C 1
ATOM 4022 O O . ALA A 1 515 ? 5.587 19.195 -3.790 1.00 97.12 515 ALA A O 1
ATOM 4023 N N . LEU A 1 516 ? 7.579 19.826 -2.939 1.00 97.44 516 LEU A N 1
ATOM 4024 C CA . LEU A 1 516 ? 8.160 18.485 -2.870 1.00 97.44 516 LEU A CA 1
ATOM 4025 C C . LEU A 1 516 ? 7.354 17.567 -1.943 1.00 97.44 516 LEU A C 1
ATOM 4027 O O . LEU A 1 516 ? 6.959 16.470 -2.338 1.00 97.44 516 LEU A O 1
ATOM 4031 N N . ILE A 1 517 ? 7.088 18.019 -0.719 1.00 97.50 517 ILE A N 1
ATOM 4032 C CA . ILE A 1 517 ? 6.340 17.251 0.278 1.00 97.50 517 ILE A CA 1
ATOM 4033 C C . ILE A 1 517 ? 4.922 16.962 -0.227 1.00 97.50 517 ILE A C 1
ATOM 4035 O O . ILE A 1 517 ? 4.453 15.828 -0.143 1.00 97.50 517 ILE A O 1
ATOM 4039 N N . LYS A 1 518 ? 4.260 17.948 -0.844 1.00 97.81 518 LYS A N 1
ATOM 4040 C CA . LYS A 1 518 ? 2.945 17.772 -1.472 1.00 97.81 518 LYS A CA 1
ATOM 4041 C C . LYS A 1 518 ? 2.969 16.742 -2.606 1.00 97.81 518 LYS A C 1
ATOM 4043 O O . LYS A 1 518 ? 2.028 15.954 -2.721 1.00 97.81 518 LYS A O 1
ATOM 4048 N N . ALA A 1 519 ? 4.020 16.728 -3.429 1.00 98.06 519 ALA A N 1
ATOM 4049 C CA . ALA A 1 519 ? 4.198 15.729 -4.482 1.00 98.06 519 ALA A CA 1
ATOM 4050 C C . ALA A 1 519 ? 4.327 14.314 -3.899 1.00 98.06 519 ALA A C 1
ATOM 4052 O O . ALA A 1 519 ? 3.633 13.400 -4.349 1.00 98.06 519 ALA A O 1
ATOM 4053 N N . ILE A 1 520 ? 5.147 14.154 -2.854 1.00 98.19 520 ILE A N 1
ATOM 4054 C CA . ILE A 1 520 ? 5.314 12.885 -2.136 1.00 98.19 520 ILE A CA 1
ATOM 4055 C C . ILE A 1 520 ? 3.988 12.435 -1.518 1.00 98.19 520 ILE A C 1
ATOM 4057 O O . ILE A 1 520 ? 3.604 11.283 -1.696 1.00 98.19 520 ILE A O 1
ATOM 4061 N N . GLY A 1 521 ? 3.258 13.332 -0.849 1.00 97.75 521 GLY A N 1
ATOM 4062 C CA . GLY A 1 521 ? 1.963 13.023 -0.244 1.00 97.75 521 GLY A CA 1
ATOM 4063 C C . GLY A 1 521 ? 0.947 12.504 -1.266 1.00 97.75 521 GLY A C 1
ATOM 4064 O O . GLY A 1 521 ? 0.353 11.444 -1.072 1.00 97.75 521 GLY A O 1
ATOM 4065 N N . LYS A 1 522 ? 0.803 13.176 -2.416 1.00 97.56 522 LYS A N 1
ATOM 4066 C CA . LYS A 1 522 ? -0.047 12.673 -3.511 1.00 97.56 522 LYS A CA 1
ATOM 4067 C C . LYS A 1 522 ? 0.403 11.300 -4.015 1.00 97.56 522 LYS A C 1
ATOM 4069 O O . LYS A 1 522 ? -0.437 10.430 -4.234 1.00 97.56 522 LYS A O 1
ATOM 4074 N N . GLY A 1 523 ? 1.711 11.098 -4.161 1.00 97.44 523 GLY A N 1
ATOM 4075 C CA . GLY A 1 523 ? 2.274 9.808 -4.547 1.00 97.44 523 GLY A CA 1
ATOM 4076 C C . GLY A 1 523 ? 1.974 8.704 -3.527 1.00 97.44 523 GLY A C 1
ATOM 4077 O O . GLY A 1 523 ? 1.621 7.593 -3.912 1.00 97.44 523 GLY A O 1
ATOM 4078 N N . LEU A 1 524 ? 2.049 8.994 -2.225 1.00 98.06 524 LEU A N 1
ATOM 4079 C CA . LEU A 1 524 ? 1.702 8.036 -1.173 1.00 98.06 524 LEU A CA 1
ATOM 4080 C C . LEU A 1 524 ? 0.219 7.663 -1.230 1.00 98.06 524 LEU A C 1
ATOM 4082 O O . LEU A 1 524 ? -0.095 6.476 -1.247 1.00 98.06 524 LEU A O 1
ATOM 4086 N N . LEU A 1 525 ? -0.685 8.644 -1.341 1.00 97.38 525 LEU A N 1
ATOM 4087 C CA . LEU A 1 525 ? -2.120 8.377 -1.518 1.00 97.38 525 LEU A CA 1
ATOM 4088 C C . LEU A 1 525 ? -2.367 7.457 -2.715 1.00 97.38 525 LEU A C 1
ATOM 4090 O O . LEU A 1 525 ? -3.102 6.480 -2.610 1.00 97.38 525 LEU A O 1
ATOM 4094 N N . LYS A 1 526 ? -1.684 7.704 -3.833 1.00 96.75 526 LYS A N 1
ATOM 4095 C CA . LYS A 1 526 ? -1.752 6.832 -5.001 1.00 96.75 526 LYS A CA 1
ATOM 4096 C C . LYS A 1 526 ? -1.282 5.409 -4.693 1.00 96.75 526 LYS A C 1
ATOM 4098 O O . LYS A 1 526 ? -1.995 4.468 -5.026 1.00 96.75 526 LYS A O 1
ATOM 4103 N N . VAL A 1 527 ? -0.145 5.222 -4.021 1.00 97.31 527 VAL A N 1
ATOM 4104 C CA . VAL A 1 527 ? 0.345 3.884 -3.632 1.00 97.31 527 VAL A CA 1
ATOM 4105 C C . VAL A 1 527 ? -0.655 3.146 -2.736 1.00 97.31 527 VAL A C 1
ATOM 4107 O O . VAL A 1 527 ? -0.960 1.987 -3.005 1.00 97.31 527 VAL A O 1
ATOM 4110 N N . LEU A 1 528 ? -1.209 3.816 -1.724 1.00 96.81 528 LEU A N 1
ATOM 4111 C CA . LEU A 1 528 ? -2.232 3.259 -0.830 1.00 96.81 528 LEU A CA 1
ATOM 4112 C C . LEU A 1 528 ? -3.483 2.827 -1.611 1.00 96.81 528 LEU A C 1
ATOM 4114 O O . LEU A 1 528 ? -3.996 1.714 -1.443 1.00 96.81 528 LEU A O 1
ATOM 4118 N N . SER A 1 529 ? -3.928 3.691 -2.526 1.00 95.81 529 SER A N 1
ATOM 4119 C CA . SER A 1 529 ? -5.141 3.487 -3.314 1.00 95.81 529 SER A CA 1
ATOM 4120 C C . SER A 1 529 ? -5.082 2.256 -4.221 1.00 95.81 529 SER A C 1
ATOM 4122 O O . SER A 1 529 ? -6.120 1.636 -4.440 1.00 95.81 529 SER A O 1
ATOM 4124 N N . LYS A 1 530 ? -3.885 1.823 -4.657 1.00 96.06 530 LYS A N 1
ATOM 4125 C CA . LYS A 1 530 ? -3.697 0.619 -5.493 1.00 96.06 530 LYS A CA 1
ATOM 4126 C C . LYS A 1 530 ? -4.203 -0.657 -4.832 1.00 96.06 530 LYS A C 1
ATOM 4128 O O . LYS A 1 530 ? -4.632 -1.569 -5.531 1.00 96.06 530 LYS A O 1
ATOM 4133 N N . MET A 1 531 ? -4.129 -0.739 -3.503 1.00 95.19 531 MET A N 1
ATOM 4134 C CA . MET A 1 531 ? -4.676 -1.850 -2.715 1.00 95.19 531 MET A CA 1
ATOM 4135 C C . MET A 1 531 ? -6.077 -1.531 -2.159 1.00 95.19 531 MET A C 1
ATOM 4137 O O . MET A 1 531 ? -6.707 -2.382 -1.538 1.00 95.19 531 MET A O 1
ATOM 4141 N N . GLY A 1 532 ? -6.583 -0.316 -2.385 1.00 94.50 532 GLY A N 1
ATOM 4142 C CA . GLY A 1 532 ? -7.823 0.195 -1.803 1.00 94.50 532 GLY A CA 1
ATOM 4143 C C . GLY A 1 532 ? -7.699 0.569 -0.322 1.00 94.50 532 GLY A C 1
ATOM 4144 O O . GLY A 1 532 ? -8.692 0.528 0.397 1.00 94.50 532 GLY A O 1
ATOM 4145 N N . ILE A 1 533 ? -6.489 0.865 0.159 1.00 95.88 533 ILE A N 1
ATOM 4146 C CA . ILE A 1 533 ? -6.247 1.268 1.551 1.00 95.88 533 ILE A CA 1
ATOM 4147 C C . ILE A 1 533 ? -6.480 2.773 1.663 1.00 95.88 533 ILE A C 1
ATOM 4149 O O . ILE A 1 533 ? -5.944 3.532 0.855 1.00 95.88 533 ILE A O 1
ATOM 4153 N N . SER A 1 534 ? -7.238 3.225 2.664 1.00 94.56 534 SER A N 1
ATOM 4154 C CA . SER A 1 534 ? -7.582 4.648 2.779 1.00 94.56 534 SER A CA 1
ATOM 4155 C C . SER A 1 534 ? -6.630 5.421 3.694 1.00 94.56 534 SER A C 1
ATOM 4157 O O . SER A 1 534 ? -6.408 6.612 3.487 1.00 94.56 534 SER A O 1
ATOM 4159 N N . THR A 1 535 ? -6.048 4.779 4.711 1.00 94.75 535 THR A N 1
ATOM 4160 C CA . THR A 1 535 ? -5.230 5.476 5.719 1.00 94.75 535 THR A CA 1
ATOM 4161 C C . THR A 1 535 ? -3.782 5.006 5.730 1.00 94.75 535 THR A C 1
ATOM 4163 O O . THR A 1 535 ? -3.498 3.813 5.612 1.00 94.75 535 THR A O 1
ATOM 4166 N N . ILE A 1 536 ? -2.849 5.943 5.930 1.00 95.94 536 ILE A N 1
ATOM 4167 C CA . ILE A 1 536 ? -1.428 5.605 6.093 1.00 95.94 536 ILE A CA 1
ATOM 4168 C C . ILE A 1 536 ? -1.185 4.734 7.324 1.00 95.94 536 ILE A C 1
ATOM 4170 O O . ILE A 1 536 ? -0.292 3.899 7.314 1.00 95.94 536 ILE A O 1
ATOM 4174 N N . ARG A 1 537 ? -2.021 4.861 8.356 1.00 93.62 537 ARG A N 1
ATOM 4175 C CA . ARG A 1 537 ? -1.891 4.094 9.595 1.00 93.62 537 ARG A CA 1
ATOM 4176 C C . ARG A 1 537 ? -2.086 2.601 9.390 1.00 93.62 537 ARG A C 1
ATOM 4178 O O . ARG A 1 537 ? -1.267 1.829 9.870 1.00 93.62 537 ARG A O 1
ATOM 4185 N N . SER A 1 538 ? -3.099 2.208 8.618 1.00 95.25 538 SER A N 1
ATOM 4186 C CA . SER A 1 538 ? -3.291 0.801 8.248 1.00 95.25 538 SER A CA 1
ATOM 4187 C C . SER A 1 538 ? -2.234 0.297 7.257 1.00 95.25 538 SER A C 1
ATOM 4189 O O . SER A 1 538 ? -2.095 -0.909 7.074 1.00 95.25 538 SER A O 1
ATOM 4191 N N . TYR A 1 539 ? -1.504 1.201 6.593 1.00 97.00 539 TYR A N 1
ATOM 4192 C CA . TYR A 1 539 ? -0.413 0.865 5.676 1.00 97.00 539 TYR A CA 1
ATOM 4193 C C . TYR A 1 539 ? 0.934 0.689 6.402 1.00 97.00 539 TYR A C 1
ATOM 4195 O O . TYR A 1 539 ? 1.744 -0.155 6.007 1.00 97.00 539 TYR A O 1
ATOM 4203 N N . THR A 1 540 ? 1.184 1.452 7.470 1.00 97.38 540 THR A N 1
ATOM 4204 C CA . THR A 1 540 ? 2.404 1.352 8.281 1.00 97.38 540 THR A CA 1
ATOM 4205 C C . THR A 1 540 ? 2.559 -0.058 8.844 1.00 97.38 540 THR A C 1
ATOM 4207 O O . THR A 1 540 ? 1.652 -0.574 9.488 1.00 97.38 540 THR A O 1
ATOM 4210 N N . GLY A 1 541 ? 3.700 -0.705 8.594 1.00 96.31 541 GLY A N 1
ATOM 4211 C CA . GLY A 1 541 ? 3.959 -2.085 9.042 1.00 96.31 541 GLY A CA 1
ATOM 4212 C C . GLY A 1 541 ? 3.139 -3.177 8.328 1.00 96.31 541 GLY A C 1
ATOM 4213 O O . GLY A 1 541 ? 3.253 -4.358 8.666 1.00 96.31 541 GLY A O 1
ATOM 4214 N N . ALA A 1 542 ? 2.321 -2.824 7.329 1.00 96.31 542 ALA A N 1
ATOM 4215 C CA . ALA A 1 542 ? 1.481 -3.777 6.601 1.00 96.31 542 ALA A CA 1
ATOM 4216 C C . ALA A 1 542 ? 2.216 -4.535 5.492 1.00 96.31 542 ALA A C 1
ATOM 4218 O O . ALA A 1 542 ? 1.654 -5.482 4.943 1.00 96.31 542 ALA A O 1
ATOM 4219 N N . GLN A 1 543 ? 3.445 -4.131 5.152 1.00 96.94 543 GLN A N 1
ATOM 4220 C CA . GLN A 1 543 ? 4.331 -4.805 4.198 1.00 96.94 543 GLN A CA 1
ATOM 4221 C C . GLN A 1 543 ? 3.697 -5.065 2.817 1.00 96.94 543 GLN A C 1
ATOM 4223 O O . GLN A 1 543 ? 3.861 -6.163 2.293 1.00 96.94 543 GLN A O 1
ATOM 4228 N N . ILE A 1 544 ? 2.965 -4.103 2.221 1.00 97.25 544 ILE A N 1
ATOM 4229 C CA . ILE A 1 544 ? 2.239 -4.201 0.919 1.00 97.25 544 ILE A CA 1
ATOM 4230 C C . ILE A 1 544 ? 3.173 -4.349 -0.303 1.00 97.25 544 ILE A C 1
ATOM 4232 O O . ILE A 1 544 ? 3.098 -3.623 -1.291 1.00 97.25 544 ILE A O 1
ATOM 4236 N N . PHE A 1 545 ? 4.058 -5.340 -0.235 1.00 98.00 545 PHE A N 1
ATOM 4237 C CA . PHE A 1 545 ? 5.132 -5.610 -1.168 1.00 98.00 545 PHE A CA 1
ATOM 4238 C C . PHE A 1 545 ? 5.351 -7.114 -1.361 1.00 98.00 545 PHE A C 1
ATOM 4240 O O . PHE A 1 545 ? 5.011 -7.935 -0.504 1.00 98.00 545 PHE A O 1
ATOM 4247 N N . GLU A 1 546 ? 5.959 -7.445 -2.492 1.00 97.81 546 GLU A N 1
ATOM 4248 C CA . GLU A 1 546 ? 6.618 -8.718 -2.763 1.00 97.81 546 GLU A CA 1
ATOM 4249 C C . GLU A 1 546 ? 8.098 -8.463 -3.053 1.00 97.81 546 GLU A C 1
ATOM 4251 O O . GLU A 1 546 ? 8.430 -7.556 -3.815 1.00 97.81 546 GLU A O 1
ATOM 4256 N N . ALA A 1 547 ? 8.978 -9.269 -2.464 1.00 98.12 547 ALA A N 1
ATOM 4257 C CA . ALA A 1 547 ? 10.400 -9.249 -2.763 1.00 98.12 547 ALA A CA 1
ATOM 4258 C C . ALA A 1 547 ? 10.713 -10.177 -3.948 1.00 98.12 547 ALA A C 1
ATOM 4260 O O . ALA A 1 547 ? 10.201 -11.294 -4.039 1.00 98.12 547 ALA A O 1
ATOM 4261 N N . ILE A 1 548 ? 11.577 -9.725 -4.857 1.00 97.19 548 ILE A N 1
ATOM 4262 C CA . ILE A 1 548 ? 12.054 -10.517 -5.996 1.00 97.19 548 ILE A CA 1
ATOM 4263 C C . ILE A 1 548 ? 13.578 -10.482 -6.011 1.00 97.19 548 ILE A C 1
ATOM 4265 O O . ILE A 1 548 ? 14.164 -9.420 -6.212 1.00 97.19 548 ILE A O 1
ATOM 4269 N N . GLY A 1 549 ? 14.212 -11.646 -5.856 1.00 96.12 549 GLY A N 1
ATOM 4270 C CA . GLY A 1 549 ? 15.666 -11.782 -5.917 1.00 96.12 549 GLY A CA 1
ATOM 4271 C C . GLY A 1 549 ? 16.386 -11.513 -4.596 1.00 96.12 549 GLY A C 1
ATOM 4272 O O . GLY A 1 549 ? 17.574 -11.207 -4.617 1.00 96.12 549 GLY A O 1
ATOM 4273 N N . LEU A 1 550 ? 15.688 -11.637 -3.464 1.00 97.56 550 LEU A N 1
ATOM 4274 C CA . LEU A 1 550 ? 16.291 -11.649 -2.129 1.00 97.56 550 LEU A CA 1
ATOM 4275 C C . LEU A 1 550 ? 16.278 -13.068 -1.574 1.00 97.56 550 LEU A C 1
ATOM 4277 O O . LEU A 1 550 ? 15.272 -13.775 -1.702 1.00 97.56 550 LEU A O 1
ATOM 4281 N N . ASP A 1 551 ? 17.383 -13.475 -0.954 1.00 96.88 551 ASP A N 1
ATOM 4282 C CA . ASP A 1 551 ? 17.476 -14.762 -0.278 1.00 96.88 551 ASP A CA 1
ATOM 4283 C C . ASP A 1 551 ? 16.380 -14.929 0.788 1.00 96.88 551 ASP A C 1
ATOM 4285 O O . ASP A 1 551 ? 15.966 -13.986 1.471 1.00 96.88 551 ASP A O 1
ATOM 4289 N N . ARG A 1 552 ? 15.896 -16.165 0.924 1.00 95.81 552 ARG A N 1
ATOM 4290 C CA . ARG A 1 552 ? 14.783 -16.475 1.815 1.00 95.81 552 ARG A CA 1
ATOM 4291 C C . ARG A 1 552 ? 15.155 -16.298 3.286 1.00 95.81 552 ARG A C 1
ATOM 4293 O O . ARG A 1 552 ? 14.318 -15.816 4.039 1.00 95.81 552 ARG A O 1
ATOM 4300 N N . GLN A 1 553 ? 16.381 -16.625 3.697 1.00 95.56 553 GLN A N 1
ATOM 4301 C CA . GLN A 1 553 ? 16.807 -16.461 5.090 1.00 95.56 553 GLN A CA 1
ATOM 4302 C C . GLN A 1 553 ? 16.870 -14.981 5.476 1.00 95.56 553 GLN A C 1
ATOM 4304 O O . GLN A 1 553 ? 16.424 -14.608 6.562 1.00 95.56 553 GLN A O 1
ATOM 4309 N N . LEU A 1 554 ? 17.347 -14.125 4.564 1.00 96.25 554 LEU A N 1
ATOM 4310 C CA . LEU A 1 554 ? 17.346 -12.671 4.746 1.00 96.25 554 LEU A CA 1
ATOM 4311 C C . LEU A 1 554 ? 15.918 -12.134 4.938 1.00 96.25 554 LEU A C 1
ATOM 4313 O O . LEU A 1 554 ? 15.659 -11.370 5.871 1.00 96.25 554 LEU A O 1
ATOM 4317 N N . VAL A 1 555 ? 14.978 -12.562 4.090 1.00 97.75 555 VAL A N 1
ATOM 4318 C CA . VAL A 1 555 ? 13.567 -12.156 4.187 1.00 97.75 555 VAL A CA 1
ATOM 4319 C C . VAL A 1 555 ? 12.917 -12.680 5.466 1.00 97.75 555 VAL A C 1
ATOM 4321 O O . VAL A 1 555 ? 12.284 -11.906 6.181 1.00 97.75 555 VAL A O 1
ATOM 4324 N N . ASP A 1 556 ? 13.112 -13.953 5.807 1.00 95.56 556 ASP A N 1
ATOM 4325 C CA . ASP A 1 556 ? 12.522 -14.564 7.000 1.00 95.56 556 ASP A CA 1
ATOM 4326 C C . ASP A 1 556 ? 13.025 -13.889 8.291 1.00 95.56 556 ASP A C 1
ATOM 4328 O O . ASP A 1 556 ? 12.234 -13.669 9.214 1.00 95.56 556 ASP A O 1
ATOM 4332 N N . ARG A 1 557 ? 14.304 -13.481 8.348 1.00 94.81 557 ARG A N 1
ATOM 4333 C CA . ARG A 1 557 ? 14.913 -12.815 9.517 1.00 94.81 557 ARG A CA 1
ATOM 4334 C C . ARG A 1 557 ? 14.524 -11.337 9.644 1.00 94.81 557 ARG A C 1
ATOM 4336 O O . ARG A 1 557 ? 14.204 -10.879 10.750 1.00 94.81 557 ARG A O 1
ATOM 4343 N N . HIS A 1 558 ? 14.572 -10.588 8.541 1.00 95.94 558 HIS A N 1
ATOM 4344 C CA . HIS A 1 558 ? 14.547 -9.119 8.563 1.00 95.94 558 HIS A CA 1
ATOM 4345 C C . HIS A 1 558 ? 13.290 -8.491 7.951 1.00 95.94 558 HIS A C 1
ATOM 4347 O O . HIS A 1 558 ? 12.973 -7.358 8.288 1.00 95.94 558 HIS A O 1
ATOM 4353 N N . PHE A 1 559 ? 12.550 -9.216 7.109 1.00 97.38 559 PHE A N 1
ATOM 4354 C CA . PHE A 1 559 ? 11.320 -8.757 6.447 1.00 97.38 559 PHE A CA 1
ATOM 4355 C C . PHE A 1 559 ? 10.177 -9.767 6.641 1.00 97.38 559 PHE A C 1
ATOM 4357 O O . PHE A 1 559 ? 9.374 -10.002 5.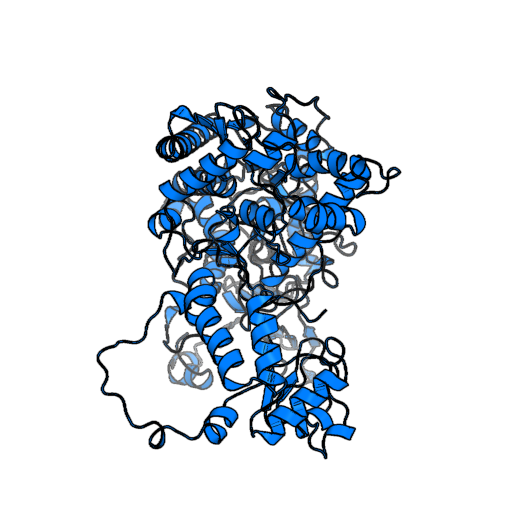729 1.00 97.38 559 PHE A O 1
ATOM 4364 N N . THR A 1 560 ? 10.135 -10.396 7.822 1.00 94.31 560 THR A N 1
ATOM 4365 C CA . THR A 1 560 ? 9.302 -11.563 8.141 1.00 94.31 560 THR A CA 1
ATOM 4366 C C . THR A 1 560 ? 7.861 -11.374 7.664 1.00 94.31 560 THR A C 1
ATOM 4368 O O . THR A 1 560 ? 7.216 -10.387 8.017 1.00 94.31 560 THR A O 1
ATOM 4371 N N . GLY A 1 561 ? 7.348 -12.327 6.878 1.00 92.06 561 GLY A N 1
ATOM 4372 C CA . GLY A 1 561 ? 5.995 -12.280 6.303 1.00 92.06 561 GLY A CA 1
ATOM 4373 C C . GLY A 1 561 ? 5.904 -11.687 4.889 1.00 92.06 561 GLY A C 1
ATOM 4374 O O . GLY A 1 561 ? 4.834 -11.733 4.277 1.00 92.06 561 GLY A O 1
ATOM 4375 N N . THR A 1 562 ? 7.008 -11.179 4.332 1.00 97.00 562 THR A N 1
ATOM 4376 C CA . THR A 1 562 ? 7.067 -10.736 2.930 1.00 97.00 562 THR A CA 1
ATOM 4377 C C . THR A 1 562 ? 7.232 -11.939 1.992 1.00 97.00 562 THR A C 1
ATOM 4379 O O . THR A 1 562 ? 8.147 -12.737 2.189 1.00 97.00 562 THR A O 1
ATOM 4382 N N . PRO A 1 563 ? 6.407 -12.091 0.939 1.00 95.62 563 PRO A N 1
ATOM 4383 C CA . PRO A 1 563 ? 6.636 -13.114 -0.077 1.00 95.62 563 PRO A CA 1
ATOM 4384 C C . PRO A 1 563 ? 7.959 -12.880 -0.822 1.00 95.62 563 PRO A C 1
ATOM 4386 O O . PRO A 1 563 ? 8.193 -11.780 -1.315 1.00 95.62 563 PRO A O 1
ATOM 4389 N N . SER A 1 564 ? 8.784 -13.924 -0.947 1.00 96.19 564 SER A N 1
ATOM 4390 C CA . SER A 1 564 ? 9.963 -13.962 -1.827 1.00 96.19 564 SER A CA 1
ATOM 4391 C C . SER A 1 564 ? 10.018 -15.311 -2.540 1.00 96.19 564 SER A C 1
ATOM 4393 O O . SER A 1 564 ? 10.518 -16.304 -2.012 1.00 96.19 564 SER A O 1
ATOM 4395 N N . ARG A 1 565 ? 9.390 -15.386 -3.719 1.00 94.94 565 ARG A N 1
ATOM 4396 C CA . ARG A 1 565 ? 9.218 -16.650 -4.466 1.00 94.94 565 ARG A CA 1
ATOM 4397 C C . ARG A 1 565 ? 10.431 -17.014 -5.314 1.00 94.94 565 ARG A C 1
ATOM 4399 O O . ARG A 1 565 ? 10.627 -18.180 -5.643 1.00 94.94 565 ARG A O 1
ATOM 4406 N N . VAL A 1 566 ? 11.223 -16.009 -5.667 1.00 93.50 566 VAL A N 1
ATOM 4407 C CA . VAL A 1 566 ? 12.479 -16.149 -6.396 1.00 93.50 566 VAL A CA 1
A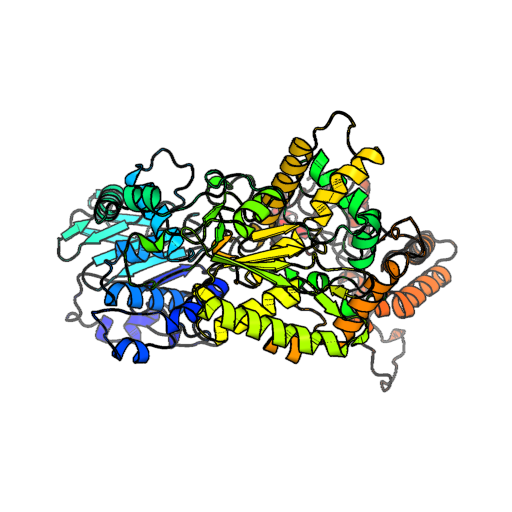TOM 4408 C C . VAL A 1 566 ? 13.572 -15.656 -5.461 1.00 93.50 566 VAL A C 1
ATOM 4410 O O . VAL A 1 566 ? 13.672 -14.452 -5.223 1.00 93.50 566 VAL A O 1
ATOM 4413 N N . GLY A 1 567 ? 14.340 -16.597 -4.906 1.00 91.50 567 GLY A N 1
ATOM 4414 C CA . GLY A 1 567 ? 15.498 -16.288 -4.070 1.00 91.50 567 GLY A CA 1
ATOM 4415 C C . GLY A 1 567 ? 16.577 -15.535 -4.849 1.00 91.50 567 GLY A C 1
ATOM 4416 O O . GLY A 1 567 ? 16.527 -15.443 -6.078 1.00 91.50 567 GLY A O 1
ATOM 4417 N N . GLY A 1 568 ? 17.566 -15.002 -4.144 1.00 95.00 568 GLY A N 1
ATOM 4418 C CA . GLY A 1 568 ? 18.667 -14.296 -4.784 1.00 95.00 568 GLY A CA 1
ATOM 4419 C C . GLY A 1 568 ? 19.724 -13.882 -3.781 1.00 95.00 568 GLY A C 1
ATOM 4420 O O . GLY A 1 568 ? 20.319 -14.737 -3.135 1.00 95.00 568 GLY A O 1
ATOM 4421 N N . ILE A 1 569 ? 19.980 -12.585 -3.686 1.00 96.31 569 ILE A N 1
ATOM 4422 C CA . ILE A 1 569 ? 21.133 -12.069 -2.954 1.00 96.31 569 ILE A CA 1
ATOM 4423 C C . ILE A 1 569 ? 20.920 -12.070 -1.435 1.00 96.31 569 ILE A C 1
ATOM 4425 O O . ILE A 1 569 ? 19.799 -11.889 -0.948 1.00 96.31 569 ILE A O 1
ATOM 4429 N N . GLY A 1 570 ? 22.015 -12.272 -0.702 1.00 96.56 570 GLY A N 1
ATOM 4430 C CA . GLY A 1 570 ? 22.077 -12.216 0.754 1.00 96.56 570 GLY A CA 1
ATOM 4431 C C . GLY A 1 570 ? 22.633 -10.891 1.280 1.00 96.56 570 GLY A C 1
ATOM 4432 O O . GLY A 1 570 ? 22.789 -9.907 0.552 1.00 96.56 570 GLY A O 1
ATOM 4433 N N . LEU A 1 571 ? 22.925 -10.874 2.581 1.00 96.00 571 LEU A N 1
ATOM 4434 C CA . LEU A 1 571 ? 23.444 -9.699 3.281 1.00 96.00 571 LEU A CA 1
ATOM 4435 C C . LEU A 1 571 ? 24.856 -9.310 2.816 1.00 96.00 571 LEU A C 1
ATOM 4437 O O . LEU A 1 571 ? 25.171 -8.127 2.730 1.00 96.00 571 LEU A O 1
ATOM 4441 N N . ASP A 1 572 ? 25.675 -10.299 2.470 1.00 95.25 572 ASP A N 1
ATOM 4442 C CA . ASP A 1 572 ? 27.033 -10.149 1.947 1.00 95.25 572 ASP A CA 1
ATOM 4443 C C . ASP A 1 572 ? 27.069 -9.291 0.674 1.00 95.25 572 ASP A C 1
ATOM 4445 O O . ASP A 1 572 ? 27.848 -8.338 0.573 1.00 95.25 572 ASP A O 1
ATOM 4449 N N . VAL A 1 573 ? 26.166 -9.572 -0.268 1.00 96.31 573 VAL A N 1
ATOM 4450 C CA . VAL A 1 573 ? 26.041 -8.809 -1.512 1.00 96.31 573 VAL A CA 1
ATOM 4451 C C . VAL A 1 573 ? 25.532 -7.402 -1.221 1.00 96.31 573 VAL A C 1
ATOM 4453 O O . VAL A 1 573 ? 26.125 -6.439 -1.698 1.00 96.31 573 VAL A O 1
ATOM 4456 N N . LEU A 1 574 ? 24.487 -7.255 -0.398 1.00 96.94 574 LEU A N 1
ATOM 4457 C CA . LEU A 1 574 ? 23.948 -5.939 -0.029 1.00 96.94 574 LEU A CA 1
ATOM 4458 C C . LEU A 1 574 ? 25.006 -5.048 0.636 1.00 96.94 574 LEU A C 1
ATOM 4460 O O . LEU A 1 574 ? 25.083 -3.849 0.346 1.00 96.94 574 LEU A O 1
ATOM 4464 N N . ALA A 1 575 ? 25.845 -5.633 1.491 1.00 97.12 575 ALA A N 1
ATOM 4465 C CA . ALA A 1 575 ? 26.953 -4.942 2.126 1.00 97.12 575 ALA A CA 1
ATOM 4466 C C . ALA A 1 575 ? 28.028 -4.533 1.117 1.00 97.12 575 ALA A C 1
ATOM 4468 O O . ALA A 1 575 ? 28.449 -3.374 1.112 1.00 97.12 575 ALA A O 1
ATOM 4469 N N . GLY A 1 576 ? 28.409 -5.434 0.208 1.00 96.50 576 GLY A N 1
ATOM 4470 C CA . GLY A 1 576 ? 29.323 -5.122 -0.889 1.00 96.50 576 GLY A CA 1
ATOM 4471 C C . GLY A 1 576 ? 28.805 -3.996 -1.788 1.00 96.50 576 GLY A C 1
ATOM 4472 O O . GLY A 1 576 ? 29.534 -3.061 -2.101 1.00 96.50 576 GLY A O 1
ATOM 4473 N N . GLU A 1 577 ? 27.526 -4.013 -2.160 1.00 95.38 577 GLU A N 1
ATOM 4474 C CA . GLU A 1 577 ? 26.925 -2.952 -2.970 1.00 95.38 577 GLU A CA 1
ATOM 4475 C C . GLU A 1 577 ? 26.904 -1.591 -2.262 1.00 95.38 577 GLU A C 1
ATOM 4477 O O . GLU A 1 577 ? 27.113 -0.554 -2.899 1.00 95.38 577 GLU A O 1
ATOM 4482 N N . ALA A 1 578 ? 26.656 -1.574 -0.951 1.00 95.81 578 ALA A N 1
ATOM 4483 C CA . ALA A 1 578 ? 26.678 -0.351 -0.157 1.00 95.81 578 ALA A CA 1
ATOM 4484 C C . ALA A 1 578 ? 28.097 0.232 -0.039 1.00 95.81 578 ALA A C 1
ATOM 4486 O O . ALA A 1 578 ? 28.273 1.440 -0.220 1.00 95.81 578 ALA A O 1
ATOM 4487 N N . LEU A 1 579 ? 29.111 -0.615 0.168 1.00 96.00 579 LEU A N 1
ATOM 4488 C CA . LEU A 1 579 ? 30.520 -0.206 0.157 1.00 96.00 579 LEU A CA 1
ATOM 4489 C C . LEU A 1 579 ? 30.965 0.288 -1.225 1.00 96.00 579 LEU A C 1
ATOM 4491 O O . LEU A 1 579 ? 31.651 1.302 -1.324 1.00 96.00 579 LEU A O 1
ATOM 4495 N N . ASP A 1 580 ? 30.510 -0.349 -2.303 1.00 93.12 580 ASP A N 1
ATOM 4496 C CA . ASP A 1 580 ? 30.826 0.079 -3.667 1.00 93.12 580 ASP A CA 1
ATOM 4497 C C . ASP A 1 580 ? 30.209 1.434 -4.022 1.00 93.12 580 ASP A C 1
ATOM 4499 O O . ASP A 1 580 ? 30.788 2.195 -4.798 1.00 93.12 580 ASP A O 1
ATOM 4503 N N . ARG A 1 581 ? 29.030 1.768 -3.480 1.00 92.06 581 ARG A N 1
ATOM 4504 C CA . ARG A 1 581 ? 28.468 3.123 -3.606 1.00 92.06 581 ARG A CA 1
ATOM 4505 C C . ARG A 1 581 ? 29.263 4.125 -2.772 1.00 92.06 581 ARG A C 1
ATOM 4507 O O . ARG A 1 581 ? 29.611 5.188 -3.285 1.00 92.06 581 ARG A O 1
ATOM 4514 N N . HIS A 1 582 ? 29.613 3.771 -1.537 1.00 95.00 582 HIS A N 1
ATOM 4515 C CA . HIS A 1 582 ? 30.438 4.596 -0.650 1.00 95.00 582 HIS A CA 1
ATOM 4516 C C . HIS A 1 582 ? 31.798 4.955 -1.273 1.00 95.00 582 HIS A C 1
ATOM 4518 O O . HIS A 1 582 ? 32.171 6.130 -1.303 1.00 95.00 582 HIS A O 1
ATOM 4524 N N . ALA A 1 583 ? 32.474 3.983 -1.891 1.00 93.44 583 ALA A N 1
ATOM 4525 C CA . ALA A 1 583 ? 33.766 4.163 -2.553 1.00 93.44 583 ALA A CA 1
ATOM 4526 C C . ALA A 1 583 ? 33.733 5.148 -3.740 1.00 93.44 583 ALA A C 1
ATOM 4528 O O . ALA A 1 583 ? 34.769 5.673 -4.140 1.00 93.44 583 ALA A O 1
ATOM 4529 N N . ARG A 1 584 ? 32.552 5.460 -4.299 1.00 91.50 584 ARG A N 1
ATOM 4530 C CA . ARG A 1 584 ? 32.411 6.509 -5.333 1.00 91.50 584 ARG A CA 1
ATOM 4531 C C . ARG A 1 584 ? 32.614 7.912 -4.761 1.00 91.50 584 ARG A C 1
ATOM 4533 O O . ARG A 1 584 ? 32.921 8.834 -5.515 1.00 91.50 584 ARG A O 1
ATOM 4540 N N . ALA A 1 585 ? 32.398 8.084 -3.457 1.00 92.38 585 ALA A N 1
ATOM 4541 C CA . ALA A 1 585 ? 32.459 9.365 -2.763 1.00 92.38 585 ALA A CA 1
ATOM 4542 C C . ALA A 1 585 ? 33.756 9.570 -1.963 1.00 92.38 585 ALA A C 1
ATOM 4544 O O . ALA A 1 585 ? 34.191 10.714 -1.817 1.00 92.38 585 ALA A O 1
ATOM 4545 N N . TYR A 1 586 ? 34.370 8.497 -1.452 1.00 91.31 586 TYR A N 1
ATOM 4546 C CA . TYR A 1 586 ? 35.450 8.559 -0.458 1.00 91.31 586 TYR A CA 1
ATOM 4547 C C . TYR A 1 586 ? 36.706 7.764 -0.862 1.00 91.31 586 TYR A C 1
ATOM 4549 O O . TYR A 1 586 ? 36.575 6.763 -1.562 1.00 91.31 586 TYR A O 1
ATOM 4557 N N . PRO A 1 587 ? 37.925 8.170 -0.421 1.00 78.88 587 PRO A N 1
ATOM 4558 C CA . PRO A 1 587 ? 38.250 9.322 0.444 1.00 78.88 587 PRO A CA 1
ATOM 4559 C C . PRO A 1 587 ? 38.095 10.686 -0.248 1.00 78.88 587 PRO A C 1
ATOM 4561 O O . PRO A 1 587 ? 37.914 11.698 0.421 1.00 78.88 587 PRO A O 1
ATOM 4564 N N . ALA A 1 588 ? 38.099 10.707 -1.579 1.00 76.81 588 ALA A N 1
ATOM 4565 C CA . ALA A 1 588 ? 37.645 11.832 -2.382 1.00 76.81 588 ALA A CA 1
ATOM 4566 C C . ALA A 1 588 ? 36.967 11.296 -3.642 1.00 76.81 588 ALA A C 1
ATOM 4568 O O . ALA A 1 588 ? 37.464 10.353 -4.263 1.00 76.81 588 ALA A O 1
ATOM 4569 N N . ALA A 1 589 ? 35.849 11.908 -4.026 1.00 76.62 589 ALA A N 1
ATOM 4570 C CA . ALA A 1 589 ? 35.130 11.523 -5.228 1.00 76.62 589 ALA A CA 1
ATOM 4571 C C . ALA A 1 589 ? 36.031 11.673 -6.460 1.00 76.62 589 ALA A C 1
ATOM 4573 O O . ALA A 1 589 ? 36.625 12.727 -6.688 1.00 76.62 589 ALA A O 1
ATOM 4574 N N . THR A 1 590 ? 36.098 10.630 -7.287 1.00 69.75 590 THR A N 1
ATOM 4575 C CA . THR A 1 590 ? 36.896 10.642 -8.526 1.00 69.75 590 THR A CA 1
ATOM 4576 C C . THR A 1 590 ? 36.321 11.604 -9.576 1.00 69.75 590 THR A C 1
ATOM 4578 O O . THR A 1 590 ? 37.019 12.014 -10.498 1.00 69.75 590 THR A O 1
ATOM 4581 N N . SER A 1 591 ? 35.045 11.978 -9.438 1.00 74.06 591 SER A N 1
ATOM 4582 C CA . SER A 1 591 ? 34.323 12.898 -10.316 1.00 74.06 591 SER A CA 1
ATOM 4583 C C . SER A 1 591 ? 33.517 13.901 -9.492 1.00 74.06 591 SER A C 1
ATOM 4585 O O . SER A 1 591 ? 32.893 13.542 -8.495 1.00 74.06 591 SER A O 1
ATOM 4587 N N . ALA A 1 592 ? 33.474 15.155 -9.949 1.00 76.75 592 ALA A N 1
ATOM 4588 C CA . ALA A 1 592 ? 32.586 16.179 -9.396 1.00 76.75 592 ALA A CA 1
ATOM 4589 C C . ALA A 1 592 ? 31.122 16.021 -9.857 1.00 76.75 592 ALA A C 1
ATOM 4591 O O . ALA A 1 592 ? 30.223 16.646 -9.293 1.00 76.75 592 ALA A O 1
ATOM 4592 N N . LEU A 1 593 ? 30.884 15.205 -10.888 1.00 86.69 593 LEU A N 1
ATOM 4593 C CA . LEU A 1 593 ? 29.575 14.966 -11.494 1.00 86.69 593 LEU A CA 1
ATOM 4594 C C . LEU A 1 593 ? 28.958 13.670 -10.969 1.00 86.69 593 LEU A C 1
ATOM 4596 O O . LEU A 1 593 ? 29.675 12.690 -10.747 1.00 86.69 593 LEU A O 1
ATOM 4600 N N . LEU A 1 594 ? 27.629 13.649 -10.833 1.00 91.31 594 LEU A N 1
ATOM 4601 C CA . LEU A 1 594 ? 26.917 12.396 -10.588 1.00 91.31 594 LEU A CA 1
ATOM 4602 C C . LEU A 1 594 ? 26.909 11.526 -11.852 1.00 91.31 594 LEU A C 1
ATOM 4604 O O . LEU A 1 594 ? 26.997 12.044 -12.970 1.00 91.31 594 LEU A O 1
ATOM 4608 N N . PRO A 1 595 ? 26.771 10.198 -11.698 1.00 91.56 595 PRO A N 1
ATOM 4609 C CA . PRO A 1 595 ? 26.492 9.313 -12.818 1.00 91.56 595 PRO A CA 1
ATOM 4610 C C . PRO A 1 595 ? 25.254 9.774 -13.589 1.00 91.56 595 PRO A C 1
ATOM 4612 O O . PRO A 1 595 ? 24.303 10.286 -13.001 1.00 91.56 595 PRO A O 1
ATOM 4615 N N . SER A 1 596 ? 25.223 9.534 -14.900 1.00 91.50 596 SER A N 1
ATOM 4616 C CA . SER A 1 596 ? 24.080 9.916 -15.740 1.00 91.50 596 SER A CA 1
ATOM 4617 C C . SER A 1 596 ? 22.771 9.218 -15.375 1.00 91.50 596 SER A C 1
ATOM 4619 O O . SER A 1 596 ? 21.722 9.690 -15.791 1.00 91.50 596 SER A O 1
ATOM 4621 N N . GLY A 1 597 ? 22.833 8.095 -14.654 1.00 91.88 597 GLY A N 1
ATOM 4622 C CA . GLY A 1 597 ? 21.699 7.197 -14.457 1.00 91.88 597 GLY A CA 1
ATOM 4623 C C . GLY A 1 597 ? 21.431 6.387 -15.724 1.00 91.88 597 GLY A C 1
ATOM 4624 O O . GLY A 1 597 ? 22.372 5.936 -16.385 1.00 91.88 597 GLY A O 1
ATOM 4625 N N . GLY A 1 598 ? 20.161 6.248 -16.075 1.00 93.50 598 GLY A N 1
ATOM 4626 C CA . GLY A 1 598 ? 19.676 5.528 -17.245 1.00 93.50 598 GLY A CA 1
ATOM 4627 C C . GLY A 1 598 ? 18.725 4.403 -16.869 1.00 93.50 598 GLY A C 1
ATOM 4628 O O . GLY A 1 598 ? 18.831 3.350 -17.468 1.00 93.50 598 GLY A O 1
ATOM 4629 N N . VAL A 1 599 ? 17.902 4.602 -15.835 1.00 93.81 599 VAL A N 1
ATOM 4630 C CA . VAL A 1 599 ? 16.845 3.689 -15.374 1.00 93.81 599 VAL A CA 1
ATOM 4631 C C . VAL A 1 599 ? 15.517 4.035 -16.050 1.00 93.81 599 VAL A C 1
ATOM 4633 O O . VAL A 1 599 ? 14.760 3.142 -16.421 1.00 93.81 599 VAL A O 1
ATOM 4636 N N . TYR A 1 600 ? 15.222 5.326 -16.229 1.00 93.00 600 TYR A N 1
ATOM 4637 C CA . TYR A 1 600 ? 13.959 5.782 -16.825 1.00 93.00 600 TYR A CA 1
ATOM 4638 C C . TYR A 1 600 ? 14.056 5.957 -18.341 1.00 93.00 600 TYR A C 1
ATOM 4640 O O . TYR A 1 600 ? 13.047 5.873 -19.040 1.00 93.00 600 TYR A O 1
ATOM 4648 N N . ALA A 1 601 ? 15.261 6.193 -18.859 1.00 92.25 601 ALA A N 1
ATOM 4649 C CA . ALA A 1 601 ? 15.532 6.227 -20.287 1.00 92.25 601 ALA A CA 1
ATOM 4650 C C . ALA A 1 601 ? 16.897 5.615 -20.604 1.00 92.25 601 ALA A C 1
ATOM 4652 O O . ALA A 1 601 ? 17.879 5.857 -19.899 1.00 92.25 601 ALA A O 1
ATOM 4653 N N . TRP A 1 602 ? 16.987 4.907 -21.733 1.00 93.75 602 TRP A N 1
ATOM 4654 C CA . TRP A 1 602 ? 18.250 4.324 -22.168 1.00 93.75 602 TRP A CA 1
ATOM 4655 C C . TRP A 1 602 ? 19.342 5.393 -22.311 1.00 93.75 602 TRP A C 1
ATOM 4657 O O . TRP A 1 602 ? 19.186 6.411 -22.995 1.00 93.75 602 TRP A O 1
ATOM 4667 N N . ARG A 1 603 ? 20.496 5.126 -21.696 1.00 92.62 603 ARG A N 1
ATOM 4668 C CA . ARG A 1 603 ? 21.718 5.921 -21.835 1.00 92.62 603 ARG A CA 1
ATOM 4669 C C . ARG A 1 603 ? 22.889 5.004 -22.142 1.00 92.62 603 ARG A C 1
ATOM 4671 O O . ARG A 1 603 ? 23.019 3.916 -21.581 1.00 92.62 603 ARG A O 1
ATOM 4678 N N . ARG A 1 604 ? 23.806 5.472 -22.991 1.00 88.69 604 ARG A N 1
ATOM 4679 C CA . ARG A 1 604 ? 25.079 4.780 -23.208 1.00 88.69 604 ARG A CA 1
ATOM 4680 C C . ARG A 1 604 ? 25.840 4.734 -21.883 1.00 88.69 604 ARG A C 1
ATOM 4682 O O . ARG A 1 604 ? 26.159 5.779 -21.328 1.00 88.69 604 ARG A O 1
ATOM 4689 N N . GLY A 1 605 ? 26.129 3.531 -21.394 1.00 84.75 605 GLY A N 1
ATOM 4690 C CA . GLY A 1 605 ? 26.769 3.362 -20.093 1.00 84.75 605 GLY A CA 1
ATOM 4691 C C . GLY A 1 605 ? 25.843 3.631 -18.901 1.00 84.75 605 GLY A C 1
ATOM 4692 O O . GLY A 1 605 ? 26.370 3.886 -17.821 1.00 84.75 605 GLY A O 1
ATOM 4693 N N . GLY A 1 606 ? 24.516 3.533 -19.072 1.00 90.81 606 GLY A N 1
ATOM 4694 C CA . GLY A 1 606 ? 23.501 3.498 -18.006 1.00 90.81 606 GLY A CA 1
ATOM 4695 C C . GLY A 1 606 ? 23.045 2.077 -17.643 1.00 90.81 606 GLY A C 1
ATOM 4696 O O . GLY A 1 606 ? 23.800 1.122 -17.858 1.00 90.81 606 GLY A O 1
ATOM 4697 N N . GLU A 1 607 ? 21.848 1.927 -17.068 1.00 92.62 607 GLU A N 1
ATOM 4698 C CA . GLU A 1 607 ? 21.235 0.607 -16.834 1.00 92.62 607 GLU A CA 1
ATOM 4699 C C . GLU A 1 607 ? 21.017 -0.128 -18.162 1.00 92.62 607 GLU A C 1
ATOM 4701 O O . GLU A 1 607 ? 20.903 0.476 -19.234 1.00 92.62 607 GLU A O 1
ATOM 4706 N N . PHE A 1 608 ? 21.016 -1.456 -18.105 1.00 92.81 608 PHE A N 1
ATOM 4707 C CA . PHE A 1 608 ? 20.718 -2.264 -19.269 1.00 92.81 608 PHE A CA 1
ATOM 4708 C C . PHE A 1 608 ? 19.215 -2.242 -19.573 1.00 92.81 608 PHE A C 1
ATOM 4710 O O . PHE A 1 608 ? 18.400 -2.594 -18.722 1.00 92.81 608 PHE A O 1
ATOM 4717 N N . HIS A 1 609 ? 18.870 -1.905 -20.817 1.00 94.00 609 HIS A N 1
ATOM 4718 C CA . HIS A 1 609 ? 17.506 -1.955 -21.341 1.00 94.00 609 HIS A CA 1
ATOM 4719 C C . HIS A 1 609 ? 17.368 -3.051 -22.398 1.00 94.00 609 HIS A C 1
ATOM 4721 O O . HIS A 1 609 ? 18.215 -3.180 -23.295 1.00 94.00 609 HIS A O 1
ATOM 4727 N N . GLY A 1 610 ? 16.273 -3.808 -22.306 1.00 92.06 610 GLY A N 1
ATOM 4728 C CA . GLY A 1 610 ? 15.884 -4.789 -23.315 1.00 92.06 610 GLY A CA 1
ATOM 4729 C C . GLY A 1 610 ? 15.615 -4.152 -24.679 1.00 92.06 610 GLY A C 1
ATOM 4730 O O . GLY A 1 610 ? 16.010 -4.727 -25.690 1.00 92.06 610 GLY A O 1
ATOM 4731 N N . TRP A 1 611 ? 15.018 -2.956 -24.699 1.00 93.31 611 TRP A N 1
ATOM 4732 C CA . TRP A 1 611 ? 14.887 -2.117 -25.884 1.00 93.31 611 TRP A CA 1
ATOM 4733 C C . TRP A 1 611 ? 15.978 -1.052 -25.896 1.00 93.31 611 TRP A C 1
ATOM 4735 O O . TRP A 1 611 ? 15.996 -0.095 -25.127 1.00 93.31 611 TRP A O 1
ATOM 4745 N N . ASN A 1 612 ? 16.912 -1.215 -26.818 1.00 92.25 612 ASN A N 1
ATOM 4746 C CA . ASN A 1 612 ? 18.034 -0.313 -27.025 1.00 92.25 612 ASN A CA 1
ATOM 4747 C C . ASN A 1 612 ? 18.264 -0.071 -28.530 1.00 92.25 612 ASN A C 1
ATOM 4749 O O . ASN A 1 612 ? 17.658 -0.766 -29.355 1.00 92.25 612 ASN A O 1
ATOM 4753 N N . PRO A 1 613 ? 19.128 0.889 -28.916 1.00 93.19 613 PRO A N 1
ATOM 4754 C CA . PRO A 1 613 ? 19.318 1.241 -30.321 1.00 93.19 613 PRO A CA 1
ATOM 4755 C C . PRO A 1 613 ? 19.654 0.056 -31.234 1.00 93.19 613 PRO A C 1
ATOM 4757 O O . PRO A 1 613 ? 19.164 0.025 -32.357 1.00 93.19 613 PRO A O 1
ATOM 4760 N N . GLU A 1 614 ? 20.408 -0.936 -30.747 1.00 89.44 614 GLU A N 1
ATOM 4761 C CA . GLU A 1 614 ? 20.750 -2.140 -31.517 1.00 89.44 614 GLU A CA 1
ATOM 4762 C C . GLU A 1 614 ? 19.499 -2.981 -31.800 1.00 89.44 614 GLU A C 1
ATOM 4764 O O . GLU A 1 614 ? 19.191 -3.289 -32.951 1.00 89.44 614 GLU A O 1
ATOM 4769 N N . THR A 1 615 ? 18.727 -3.306 -30.757 1.00 92.75 615 THR A N 1
ATOM 4770 C CA . THR A 1 615 ? 17.501 -4.114 -30.895 1.00 92.75 615 THR A CA 1
ATOM 4771 C C . THR A 1 615 ? 16.431 -3.427 -31.740 1.00 92.75 615 THR A C 1
ATOM 4773 O O . THR A 1 615 ? 15.753 -4.086 -32.520 1.00 92.75 615 THR A O 1
ATOM 4776 N N . ILE A 1 616 ? 16.286 -2.104 -31.616 1.00 93.62 616 ILE A N 1
ATOM 4777 C CA . ILE A 1 616 ? 15.272 -1.340 -32.350 1.00 93.62 616 ILE A CA 1
ATOM 4778 C C . ILE A 1 616 ? 15.672 -1.226 -33.819 1.00 93.62 616 ILE A C 1
ATOM 4780 O O . ILE A 1 616 ? 14.857 -1.524 -34.690 1.00 93.62 616 ILE A O 1
ATOM 4784 N N . ALA A 1 617 ? 16.922 -0.841 -34.099 1.00 91.88 617 ALA A N 1
ATOM 4785 C CA . ALA A 1 617 ? 17.393 -0.693 -35.468 1.00 91.88 617 ALA A CA 1
ATOM 4786 C C . ALA A 1 617 ? 17.325 -2.030 -36.212 1.00 91.88 617 ALA A C 1
ATOM 4788 O O . ALA A 1 617 ? 16.734 -2.092 -37.286 1.00 91.88 617 ALA A O 1
ATOM 4789 N N . THR A 1 618 ? 17.861 -3.112 -35.640 1.00 92.31 618 THR A N 1
ATOM 4790 C CA . THR A 1 618 ? 17.863 -4.430 -36.302 1.00 92.31 618 THR A CA 1
ATOM 4791 C C . THR A 1 618 ? 16.451 -4.956 -36.571 1.00 92.31 618 THR A C 1
ATOM 4793 O O . THR A 1 618 ? 16.197 -5.459 -37.665 1.00 92.31 618 THR A O 1
ATOM 4796 N N . LEU A 1 619 ? 15.505 -4.762 -35.644 1.00 93.69 619 LEU A N 1
ATOM 4797 C CA . LEU A 1 619 ? 14.104 -5.139 -35.850 1.00 93.69 619 LEU A CA 1
ATOM 4798 C C . LEU A 1 619 ? 13.420 -4.305 -36.945 1.00 93.69 619 LEU A C 1
ATOM 4800 O O . LEU A 1 619 ? 12.681 -4.853 -37.759 1.00 93.69 619 LEU A O 1
ATOM 4804 N N . GLN A 1 620 ? 13.668 -2.993 -36.989 1.00 92.25 620 GLN A N 1
ATOM 4805 C CA . GLN A 1 620 ? 13.116 -2.120 -38.029 1.00 92.25 620 GLN A CA 1
ATOM 4806 C C . GLN A 1 620 ? 13.648 -2.490 -39.419 1.00 92.25 620 GLN A C 1
ATOM 4808 O O . GLN A 1 620 ? 12.861 -2.595 -40.355 1.00 92.25 620 GLN A O 1
ATOM 4813 N N . 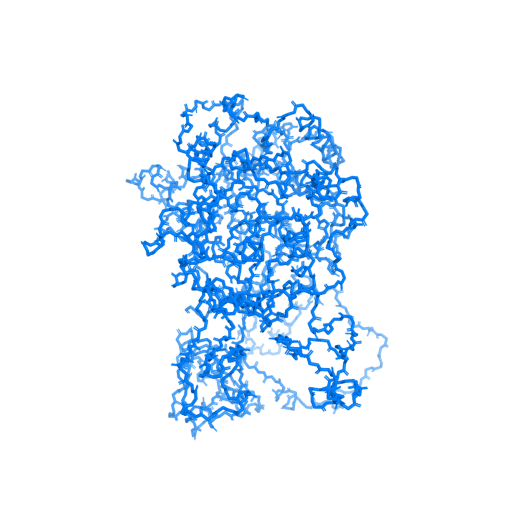HIS A 1 621 ? 14.952 -2.753 -39.556 1.00 90.00 621 HIS A N 1
ATOM 4814 C CA . HIS A 1 621 ? 15.533 -3.188 -40.834 1.00 90.00 621 HIS A CA 1
ATOM 4815 C C . HIS A 1 621 ? 14.953 -4.534 -41.285 1.00 90.00 621 HIS A C 1
ATOM 4817 O O . HIS A 1 621 ? 14.618 -4.684 -42.459 1.00 90.00 621 HIS A O 1
ATOM 4823 N N . ALA A 1 622 ? 14.754 -5.474 -40.352 1.00 90.38 622 ALA A N 1
ATOM 4824 C CA . ALA A 1 622 ? 14.102 -6.748 -40.646 1.00 90.38 622 ALA A CA 1
ATOM 4825 C C . ALA A 1 622 ? 12.668 -6.562 -41.175 1.00 90.38 622 ALA A C 1
ATOM 4827 O O . ALA A 1 622 ? 12.250 -7.284 -42.070 1.00 90.38 622 ALA A O 1
ATOM 4828 N N . ALA A 1 623 ? 11.927 -5.569 -40.676 1.00 88.50 623 ALA A N 1
ATOM 4829 C CA . ALA A 1 623 ? 10.550 -5.308 -41.095 1.00 88.50 623 ALA A CA 1
ATOM 4830 C C . ALA A 1 623 ? 10.409 -4.537 -42.430 1.00 88.50 623 ALA A C 1
ATOM 4832 O O . ALA A 1 623 ? 9.316 -4.530 -42.995 1.00 88.50 623 ALA A O 1
ATOM 4833 N N . HIS A 1 624 ? 11.464 -3.872 -42.931 1.00 82.94 624 HIS A N 1
ATOM 4834 C CA . HIS A 1 624 ? 11.400 -2.976 -44.103 1.00 82.94 624 HIS A CA 1
ATOM 4835 C C . HIS A 1 624 ? 11.880 -3.583 -45.444 1.00 82.94 624 HIS A C 1
ATOM 4837 O O . HIS A 1 624 ? 11.676 -2.950 -46.477 1.00 82.94 624 HIS A O 1
ATOM 4843 N N . GLY A 1 625 ? 12.411 -4.814 -45.468 1.00 63.94 625 GLY A N 1
ATOM 4844 C CA . GLY A 1 625 ? 12.366 -5.675 -46.666 1.00 63.94 625 GLY A CA 1
ATOM 4845 C C . GLY A 1 625 ? 13.546 -5.683 -47.656 1.00 63.94 625 GLY A C 1
ATOM 4846 O O . GLY A 1 625 ? 13.380 -6.240 -48.736 1.00 63.94 625 GLY A O 1
ATOM 4847 N N . GLU A 1 626 ? 14.731 -5.149 -47.334 1.00 57.28 626 GLU A N 1
ATOM 4848 C CA . GLU A 1 626 ? 15.909 -5.256 -48.234 1.00 57.28 626 GLU A CA 1
ATOM 4849 C C . GLU A 1 626 ? 17.035 -6.183 -47.707 1.00 57.28 626 GLU A C 1
ATOM 4851 O O . GLU A 1 626 ? 17.801 -6.720 -48.502 1.00 57.28 626 GLU A O 1
ATOM 4856 N N . GLU A 1 627 ? 17.084 -6.475 -46.395 1.00 60.88 627 GLU A N 1
ATOM 4857 C CA . GLU A 1 627 ? 18.055 -7.386 -45.734 1.00 60.88 627 GLU A CA 1
ATOM 4858 C C . GLU A 1 627 ? 17.372 -8.293 -44.674 1.00 60.88 627 GLU A C 1
ATOM 4860 O O . GLU A 1 627 ? 17.873 -8.499 -43.565 1.00 60.88 627 GLU A O 1
ATOM 4865 N N . GLU A 1 628 ? 16.172 -8.792 -44.985 1.00 67.75 628 GLU A N 1
ATOM 4866 C CA . GLU A 1 628 ? 15.213 -9.371 -44.024 1.00 67.75 628 GLU A CA 1
ATOM 4867 C C . GLU A 1 628 ? 15.756 -10.546 -43.166 1.00 67.75 628 GLU A C 1
ATOM 4869 O O . GLU A 1 628 ? 15.660 -10.455 -41.935 1.00 67.75 628 GLU A O 1
ATOM 4874 N N . PRO A 1 629 ? 16.392 -11.605 -43.720 1.00 77.00 629 PRO A N 1
ATOM 4875 C CA . PRO A 1 629 ? 16.837 -12.743 -42.908 1.00 77.00 629 PRO A CA 1
ATOM 4876 C C . PRO A 1 629 ? 18.022 -12.399 -42.000 1.00 77.00 629 PRO A C 1
ATOM 4878 O O . PRO A 1 629 ? 18.004 -12.699 -40.808 1.00 77.00 629 PRO A O 1
ATOM 4881 N N . GLU A 1 630 ? 19.037 -11.713 -42.534 1.00 86.19 630 GLU A N 1
ATOM 4882 C CA . GLU A 1 630 ? 20.264 -11.392 -41.795 1.00 86.19 630 GLU A CA 1
ATOM 4883 C C . GLU A 1 630 ? 20.016 -10.357 -40.687 1.00 86.19 630 GLU A C 1
ATOM 4885 O O . GLU A 1 630 ? 20.588 -10.444 -39.594 1.00 86.19 630 GLU A O 1
ATOM 4890 N N . ALA A 1 631 ? 19.148 -9.369 -40.930 1.00 88.50 631 ALA A N 1
ATOM 4891 C CA . ALA A 1 631 ? 18.747 -8.404 -39.910 1.00 88.50 631 ALA A CA 1
ATOM 4892 C C . ALA A 1 631 ? 17.954 -9.074 -38.776 1.00 88.50 631 ALA A C 1
ATOM 4894 O O . ALA A 1 631 ? 18.250 -8.829 -37.601 1.00 88.50 631 ALA A O 1
ATOM 4895 N N . TYR A 1 632 ? 17.008 -9.967 -39.101 1.00 90.94 632 TYR A N 1
ATOM 4896 C CA . TYR A 1 632 ? 16.249 -10.698 -38.085 1.00 90.94 632 TYR A CA 1
ATOM 4897 C C . TYR A 1 632 ? 17.124 -11.692 -37.309 1.00 90.94 632 TYR A C 1
ATOM 4899 O O . TYR A 1 632 ? 16.987 -11.809 -36.093 1.00 90.94 632 TYR A O 1
ATOM 4907 N N . GLU A 1 633 ? 18.073 -12.363 -37.970 1.00 92.50 633 GLU A N 1
ATOM 4908 C CA . GLU A 1 633 ? 19.083 -13.213 -37.327 1.00 92.50 633 GLU A CA 1
ATOM 4909 C C . GLU A 1 633 ? 19.949 -12.452 -36.318 1.00 92.50 633 GLU A C 1
ATOM 4911 O O . GLU A 1 633 ? 20.168 -12.931 -35.199 1.00 92.50 633 GLU A O 1
ATOM 4916 N N . ARG A 1 634 ? 20.400 -11.242 -36.671 1.00 91.69 634 ARG A N 1
ATOM 4917 C CA . ARG A 1 634 ? 21.121 -10.363 -35.738 1.00 91.69 634 ARG A CA 1
ATOM 4918 C C . ARG A 1 634 ? 20.247 -9.967 -34.550 1.00 91.69 634 ARG A C 1
ATOM 4920 O O . ARG A 1 634 ? 20.693 -10.099 -33.408 1.00 91.69 634 ARG A O 1
ATOM 4927 N N . PHE A 1 635 ? 19.006 -9.552 -34.809 1.00 94.19 635 PHE A N 1
ATOM 4928 C CA . PHE A 1 635 ? 18.041 -9.200 -33.768 1.00 94.19 635 PHE A CA 1
ATOM 4929 C C . PHE A 1 635 ? 17.806 -10.365 -32.795 1.00 94.19 635 PHE A C 1
ATOM 4931 O O . PHE A 1 635 ? 18.013 -10.210 -31.589 1.00 94.19 635 PHE A O 1
ATOM 4938 N N . GLN A 1 636 ? 17.430 -11.548 -33.299 1.00 94.38 636 GLN A N 1
ATOM 4939 C CA . GLN A 1 636 ? 17.123 -12.702 -32.449 1.00 94.38 636 GLN A CA 1
ATOM 4940 C C . GLN A 1 636 ? 18.340 -13.145 -31.632 1.00 94.38 636 GLN A C 1
ATOM 4942 O O . GLN A 1 636 ? 18.191 -13.451 -30.450 1.00 94.38 636 GLN A O 1
ATOM 4947 N N . ARG A 1 637 ? 19.547 -13.138 -32.221 1.00 93.69 637 ARG A N 1
ATOM 4948 C CA . ARG A 1 637 ? 20.775 -13.550 -31.531 1.00 93.69 637 ARG A CA 1
ATOM 4949 C C . ARG A 1 637 ? 21.085 -12.592 -30.391 1.00 93.69 637 ARG A C 1
ATOM 4951 O O . ARG A 1 637 ? 21.271 -13.026 -29.260 1.00 93.69 637 ARG A O 1
ATOM 4958 N N . TYR A 1 638 ? 21.057 -11.285 -30.653 1.00 93.38 638 TYR A N 1
ATOM 4959 C CA . TYR A 1 638 ? 21.295 -10.287 -29.614 1.00 93.38 638 TYR A CA 1
ATOM 4960 C C . TYR A 1 638 ? 20.249 -10.367 -28.493 1.00 93.38 638 TYR A C 1
ATOM 4962 O O . TYR A 1 638 ? 20.596 -10.364 -27.309 1.00 93.38 638 TYR A O 1
ATOM 4970 N N . VAL A 1 639 ? 18.963 -10.479 -28.840 1.00 94.06 639 VAL A N 1
ATOM 4971 C CA . VAL A 1 639 ? 17.888 -10.572 -27.845 1.00 94.06 639 VAL A CA 1
ATOM 4972 C C . VAL A 1 639 ? 18.036 -11.835 -26.992 1.00 94.06 639 VAL A C 1
ATOM 4974 O O . VAL A 1 639 ? 18.000 -11.739 -25.764 1.00 94.06 639 VAL A O 1
ATOM 4977 N N . ASN A 1 640 ? 18.239 -13.001 -27.608 1.00 91.88 640 ASN A N 1
ATOM 4978 C CA . ASN A 1 640 ? 18.277 -14.287 -26.908 1.00 91.88 640 ASN A CA 1
ATOM 4979 C C . ASN A 1 640 ? 19.565 -14.504 -26.102 1.00 91.88 640 ASN A C 1
ATOM 4981 O O . ASN A 1 640 ? 19.503 -15.037 -24.990 1.00 91.88 640 ASN A O 1
ATOM 4985 N N . ASP A 1 641 ? 20.715 -14.073 -26.623 1.00 90.25 641 ASP A N 1
ATOM 4986 C CA . ASP A 1 641 ? 22.013 -14.344 -25.997 1.00 90.25 641 ASP A CA 1
ATOM 4987 C C . ASP A 1 641 ? 22.459 -13.235 -25.041 1.00 90.25 641 ASP A C 1
ATOM 4989 O O . ASP A 1 641 ? 23.198 -13.505 -24.093 1.00 90.25 641 ASP A O 1
ATOM 4993 N N . VAL A 1 642 ? 21.997 -11.996 -25.249 1.00 89.69 642 VAL A N 1
ATOM 4994 C CA . VAL A 1 642 ? 22.409 -10.834 -24.448 1.00 89.69 642 VAL A CA 1
ATOM 4995 C C . VAL A 1 642 ? 21.235 -10.251 -23.674 1.00 89.69 642 VAL A C 1
ATOM 4997 O O . VAL A 1 642 ? 21.258 -10.257 -22.443 1.00 89.69 642 VAL A O 1
ATOM 5000 N N . ALA A 1 643 ? 20.210 -9.745 -24.365 1.00 89.25 643 ALA A N 1
ATOM 5001 C CA . ALA A 1 643 ? 19.225 -8.881 -23.719 1.00 89.25 643 ALA A CA 1
ATOM 5002 C C . ALA A 1 643 ? 18.392 -9.614 -22.665 1.00 89.25 643 ALA A C 1
ATOM 5004 O O . ALA A 1 643 ? 18.328 -9.196 -21.513 1.00 89.25 643 ALA A O 1
ATOM 5005 N N . VAL A 1 644 ? 17.803 -10.747 -23.040 1.00 90.00 644 VAL A N 1
ATOM 5006 C CA . VAL A 1 644 ? 16.894 -11.515 -22.182 1.00 90.00 644 VAL A CA 1
ATOM 5007 C C . VAL A 1 644 ? 17.615 -12.102 -20.972 1.00 90.00 644 VAL A C 1
ATOM 5009 O O . VAL A 1 644 ? 17.045 -12.102 -19.878 1.00 90.00 644 VAL A O 1
ATOM 5012 N N . ARG A 1 645 ? 18.862 -12.561 -21.160 1.00 87.62 645 ARG A N 1
ATOM 5013 C CA . ARG A 1 645 ? 19.715 -13.122 -20.098 1.00 87.62 645 ARG A CA 1
ATOM 5014 C C . ARG A 1 645 ? 20.103 -12.095 -19.044 1.00 87.62 645 ARG A C 1
ATOM 5016 O O . ARG A 1 645 ? 20.257 -12.460 -17.886 1.00 87.62 645 ARG A O 1
ATOM 5023 N N . ARG A 1 646 ? 20.245 -10.828 -19.439 1.00 89.38 646 ARG A N 1
ATOM 5024 C CA . ARG A 1 646 ? 20.617 -9.735 -18.534 1.00 89.38 646 ARG A CA 1
ATOM 5025 C C . ARG A 1 646 ? 19.430 -9.076 -17.849 1.00 89.38 646 ARG A C 1
ATOM 5027 O O . ARG A 1 646 ? 19.622 -8.479 -16.802 1.00 89.38 646 ARG A O 1
ATOM 5034 N N . SER A 1 647 ? 18.221 -9.156 -18.413 1.00 88.50 647 SER A N 1
ATOM 5035 C CA . SER A 1 647 ? 17.096 -8.368 -17.895 1.00 88.50 647 SER A CA 1
ATOM 5036 C C . SER A 1 647 ? 15.950 -9.156 -17.265 1.00 88.50 647 SER A C 1
ATOM 5038 O O . SER A 1 647 ? 15.242 -8.610 -16.418 1.00 88.50 647 SER A O 1
ATOM 5040 N N . THR A 1 648 ? 15.746 -10.428 -17.626 1.00 92.56 648 THR A N 1
ATOM 5041 C CA . THR A 1 648 ? 14.525 -11.169 -17.253 1.00 92.56 648 THR A CA 1
ATOM 5042 C C . THR A 1 648 ? 14.796 -12.565 -16.697 1.00 92.56 648 THR A C 1
ATOM 5044 O O . THR A 1 648 ? 15.747 -13.233 -17.093 1.00 92.56 648 THR A O 1
ATOM 5047 N N . LEU A 1 649 ? 13.880 -13.076 -15.864 1.00 93.81 649 LEU A N 1
ATOM 5048 C CA . LEU A 1 649 ? 13.974 -14.437 -15.311 1.00 93.81 649 LEU A CA 1
ATOM 5049 C C . LEU A 1 649 ? 13.984 -15.530 -16.386 1.00 93.81 649 LEU A C 1
ATOM 5051 O O . LEU A 1 649 ? 14.676 -16.532 -16.233 1.00 93.81 649 LEU A O 1
ATOM 5055 N N . ARG A 1 650 ? 13.253 -15.347 -17.496 1.00 94.38 650 ARG A N 1
ATOM 5056 C CA . ARG A 1 650 ? 13.231 -16.342 -18.583 1.00 94.38 650 ARG A CA 1
ATOM 5057 C C . ARG A 1 650 ? 14.595 -16.513 -19.257 1.00 94.38 650 ARG A C 1
ATOM 5059 O O . ARG A 1 650 ? 14.827 -17.549 -19.861 1.00 94.38 650 ARG A O 1
ATOM 5066 N N . GLY A 1 651 ? 15.491 -15.532 -19.136 1.00 91.81 651 GLY A N 1
ATOM 5067 C CA . GLY A 1 651 ? 16.864 -15.633 -19.627 1.00 91.81 651 GLY A CA 1
ATOM 5068 C C . GLY A 1 651 ? 17.760 -16.561 -18.810 1.00 91.81 651 GLY A C 1
ATOM 5069 O O . GLY A 1 651 ? 18.817 -16.953 -19.291 1.00 91.81 651 GLY A O 1
ATOM 5070 N N . LEU A 1 652 ? 17.326 -16.947 -17.608 1.00 92.25 652 LEU A N 1
ATOM 5071 C CA . LEU A 1 652 ? 17.994 -17.948 -16.773 1.00 92.25 652 LEU A CA 1
ATOM 5072 C C . LEU A 1 652 ? 17.574 -19.382 -17.132 1.00 92.25 652 LEU A C 1
ATOM 5074 O O . LEU A 1 652 ? 18.122 -20.347 -16.602 1.00 92.25 652 LEU A O 1
ATOM 5078 N N . LEU A 1 653 ? 16.578 -19.532 -18.009 1.00 93.88 653 LEU A N 1
ATOM 5079 C CA . LEU A 1 653 ? 16.064 -20.821 -18.449 1.00 93.88 653 LEU A CA 1
ATOM 5080 C C . LEU A 1 653 ? 16.718 -21.222 -19.774 1.00 93.88 653 LEU A C 1
ATOM 5082 O O . LEU A 1 653 ? 16.972 -20.385 -20.639 1.00 93.88 653 LEU A O 1
ATOM 5086 N N . ARG A 1 654 ? 16.933 -22.527 -19.957 1.00 91.56 654 ARG A N 1
ATOM 5087 C CA . ARG A 1 654 ? 17.341 -23.121 -21.235 1.00 91.56 654 ARG A CA 1
ATOM 5088 C C . ARG A 1 654 ? 16.464 -24.317 -21.576 1.00 91.56 654 ARG A C 1
ATOM 5090 O O . ARG A 1 654 ? 16.006 -25.030 -20.680 1.00 91.56 654 ARG A O 1
ATOM 5097 N N . PHE A 1 655 ? 16.258 -24.549 -22.868 1.00 91.69 655 PHE A N 1
ATOM 5098 C CA . PHE A 1 655 ? 15.693 -25.808 -23.343 1.00 91.69 655 PHE A CA 1
ATOM 5099 C C . PHE A 1 655 ? 16.704 -26.941 -23.121 1.00 91.69 655 PHE A C 1
ATOM 5101 O O . PHE A 1 655 ? 17.913 -26.707 -23.099 1.00 91.69 655 PHE A O 1
ATOM 5108 N N . ARG A 1 656 ? 16.218 -28.166 -22.905 1.00 92.44 656 ARG A N 1
ATOM 5109 C CA . ARG A 1 656 ? 17.097 -29.336 -22.770 1.00 92.44 656 ARG A CA 1
ATOM 5110 C C . ARG A 1 656 ? 17.635 -29.706 -24.149 1.00 92.44 656 ARG A C 1
ATOM 5112 O O . ARG A 1 656 ? 16.863 -29.765 -25.098 1.00 92.44 656 ARG A O 1
ATOM 5119 N N . GLU A 1 657 ? 18.930 -29.977 -24.229 1.00 88.12 657 GLU A N 1
ATOM 5120 C CA . GLU A 1 657 ? 19.608 -30.324 -25.487 1.00 88.12 657 GLU A CA 1
ATOM 5121 C C . GLU A 1 657 ? 19.366 -31.792 -25.894 1.00 88.12 657 GLU A C 1
ATOM 5123 O O . GLU A 1 657 ? 19.477 -32.143 -27.063 1.00 88.12 657 GLU A O 1
ATOM 5128 N N . GLU A 1 658 ? 18.960 -32.647 -24.950 1.00 88.06 658 GLU A N 1
ATOM 5129 C CA . GLU A 1 658 ? 18.679 -34.075 -25.158 1.00 88.06 658 GLU A CA 1
ATOM 5130 C C . GLU A 1 658 ? 17.264 -34.322 -25.718 1.00 88.06 658 GLU A C 1
ATOM 5132 O O . GLU A 1 658 ? 16.432 -34.989 -25.100 1.00 88.06 658 GLU A O 1
ATOM 5137 N N . VAL A 1 659 ? 16.968 -33.762 -26.891 1.00 90.00 659 VAL A N 1
ATOM 5138 C CA . VAL A 1 659 ? 15.723 -34.015 -27.636 1.00 90.00 659 VAL A CA 1
ATOM 5139 C C . VAL A 1 659 ? 16.049 -34.416 -29.072 1.00 90.00 659 VAL A C 1
ATOM 5141 O O . VAL A 1 659 ? 16.981 -33.883 -29.669 1.00 90.00 659 VAL A O 1
ATOM 5144 N N . GLN A 1 660 ? 15.301 -35.365 -29.643 1.00 91.69 660 GLN A N 1
ATOM 5145 C CA . GLN A 1 660 ? 15.451 -35.688 -31.064 1.00 91.69 660 GLN A CA 1
ATOM 5146 C C . GLN A 1 660 ? 14.802 -34.577 -31.903 1.00 91.69 660 GLN A C 1
ATOM 5148 O O . GLN A 1 660 ? 13.603 -34.336 -31.733 1.00 91.69 660 GLN A O 1
ATOM 5153 N N . PRO A 1 661 ? 15.558 -33.876 -32.770 1.00 92.81 661 PRO A N 1
ATOM 5154 C CA . PRO A 1 661 ? 14.990 -32.853 -33.633 1.00 92.81 661 PRO A CA 1
ATOM 5155 C C . PRO A 1 661 ? 14.092 -33.499 -34.691 1.00 92.81 661 PRO A C 1
ATOM 5157 O O . PRO A 1 661 ? 14.403 -34.570 -35.212 1.00 92.81 661 PRO A O 1
ATOM 5160 N N . VAL A 1 662 ? 12.999 -32.819 -35.025 1.00 93.81 662 VAL A N 1
ATOM 5161 C CA . VAL A 1 662 ? 12.111 -33.186 -36.135 1.00 93.81 662 VAL A CA 1
ATOM 5162 C C . VAL A 1 662 ? 12.378 -32.277 -37.340 1.00 93.81 662 VAL A C 1
ATOM 5164 O O . VAL A 1 662 ? 12.833 -31.142 -37.150 1.00 93.81 662 VAL A O 1
ATOM 5167 N N . PRO A 1 663 ? 12.118 -32.733 -38.577 1.00 95.75 663 PRO A N 1
ATOM 5168 C CA . PRO A 1 663 ? 12.113 -31.867 -39.752 1.00 95.75 663 PRO A CA 1
ATOM 5169 C C . PRO A 1 663 ? 11.177 -30.663 -39.569 1.00 95.75 663 PRO A C 1
ATOM 5171 O O . PRO A 1 663 ? 10.087 -30.799 -39.018 1.00 95.75 663 PRO A O 1
ATOM 5174 N N . ILE A 1 664 ? 11.575 -29.484 -40.063 1.00 94.12 664 ILE A N 1
ATOM 5175 C CA . ILE A 1 664 ? 10.763 -28.258 -39.938 1.00 94.12 664 ILE A CA 1
ATOM 5176 C C . ILE A 1 664 ? 9.395 -28.392 -40.624 1.00 94.12 664 ILE A C 1
ATOM 5178 O O . ILE A 1 664 ? 8.421 -27.822 -40.149 1.00 94.12 664 ILE A O 1
ATOM 5182 N N . ASP A 1 665 ? 9.309 -29.205 -41.679 1.00 95.31 665 ASP A N 1
ATOM 5183 C CA . ASP A 1 665 ? 8.067 -29.479 -42.412 1.00 95.31 665 ASP A CA 1
ATOM 5184 C C . ASP A 1 665 ? 7.052 -30.302 -41.595 1.00 95.31 665 ASP A C 1
ATOM 5186 O O . ASP A 1 665 ? 5.876 -30.358 -41.951 1.00 95.31 665 ASP A O 1
ATOM 5190 N N . GLU A 1 666 ? 7.481 -30.933 -40.494 1.00 95.50 666 GLU A N 1
ATOM 5191 C CA . GLU A 1 666 ? 6.588 -31.600 -39.535 1.00 95.50 666 GLU A CA 1
ATOM 5192 C C . GLU A 1 666 ? 6.035 -30.633 -38.471 1.00 95.50 666 GLU A C 1
ATOM 5194 O O . GLU A 1 666 ? 5.125 -30.989 -37.719 1.00 95.50 666 GLU A O 1
ATOM 5199 N N . VAL A 1 667 ? 6.568 -29.409 -38.386 1.00 96.25 667 VAL A N 1
ATOM 5200 C CA . VAL A 1 667 ? 6.104 -28.378 -37.450 1.00 96.25 667 VAL A CA 1
ATOM 5201 C C . VAL A 1 667 ? 4.850 -27.694 -38.005 1.00 96.25 667 VAL A C 1
ATOM 5203 O O . VAL A 1 667 ? 4.686 -27.522 -39.210 1.00 96.25 667 VAL A O 1
ATOM 5206 N N . GLU A 1 668 ? 3.950 -27.283 -37.107 1.00 96.56 668 GLU A N 1
ATOM 5207 C CA . GLU A 1 668 ? 2.759 -26.497 -37.451 1.00 96.56 668 GLU A CA 1
ATOM 5208 C C . GLU A 1 668 ? 3.133 -25.276 -38.325 1.00 96.56 668 GLU A C 1
ATOM 5210 O O . GLU A 1 668 ? 4.057 -24.536 -37.967 1.00 96.56 668 GLU A O 1
ATOM 5215 N N . PRO A 1 669 ? 2.429 -25.022 -39.449 1.00 96.31 669 PRO A N 1
ATOM 5216 C CA . PRO A 1 669 ? 2.736 -23.898 -40.328 1.00 96.31 669 PRO A CA 1
ATOM 5217 C C . PRO A 1 669 ? 2.708 -22.547 -39.605 1.00 96.31 669 PRO A C 1
ATOM 5219 O O . PRO A 1 669 ? 1.831 -22.277 -38.780 1.00 96.31 669 PRO A O 1
ATOM 5222 N N . ALA A 1 670 ? 3.603 -21.630 -39.988 1.00 93.56 670 ALA A N 1
ATOM 5223 C CA . ALA A 1 670 ? 3.678 -20.292 -39.391 1.00 93.56 670 ALA A CA 1
ATOM 5224 C C . ALA A 1 670 ? 2.344 -19.521 -39.459 1.00 93.56 670 ALA A C 1
ATOM 5226 O O . ALA A 1 670 ? 1.996 -18.803 -38.522 1.00 93.56 670 ALA A O 1
ATOM 5227 N N . ALA A 1 671 ? 1.567 -19.712 -40.532 1.00 94.56 671 ALA A N 1
ATOM 5228 C CA . ALA A 1 671 ? 0.240 -19.118 -40.692 1.00 94.56 671 ALA A CA 1
ATOM 5229 C C . ALA A 1 671 ? -0.776 -19.607 -39.641 1.00 94.56 671 ALA A C 1
ATOM 5231 O O . ALA A 1 671 ? -1.665 -18.852 -39.255 1.00 94.56 671 ALA A O 1
ATOM 5232 N N . ASP A 1 672 ? -0.648 -20.842 -39.150 1.00 96.75 672 ASP A N 1
ATOM 5233 C CA . ASP A 1 672 ? -1.503 -21.376 -38.086 1.00 96.75 672 ASP A CA 1
ATOM 5234 C C . ASP A 1 672 ? -1.031 -20.920 -36.701 1.00 96.75 672 ASP A C 1
ATOM 5236 O O . ASP A 1 672 ? -1.848 -20.545 -35.855 1.00 96.75 672 ASP A O 1
ATOM 5240 N N . ILE A 1 673 ? 0.286 -20.823 -36.498 1.00 96.38 673 ILE A N 1
ATOM 5241 C CA . ILE A 1 673 ? 0.873 -20.249 -35.280 1.00 96.38 673 ILE A CA 1
ATOM 5242 C C . ILE A 1 673 ? 0.467 -18.774 -35.123 1.00 96.38 673 ILE A C 1
ATOM 5244 O O . ILE A 1 673 ? 0.071 -18.362 -34.030 1.00 96.38 673 ILE A O 1
ATOM 5248 N N . ALA A 1 674 ? 0.499 -17.985 -36.203 1.00 95.31 674 ALA A N 1
ATOM 5249 C CA . ALA A 1 674 ? 0.168 -16.557 -36.194 1.00 95.31 674 ALA A CA 1
ATOM 5250 C C . ALA A 1 674 ? -1.258 -16.262 -35.694 1.00 95.31 674 ALA A C 1
ATOM 5252 O O . ALA A 1 674 ? -1.485 -15.233 -35.053 1.00 95.31 674 ALA A O 1
ATOM 5253 N N . LYS A 1 675 ? -2.204 -17.196 -35.871 1.00 96.12 675 LYS A N 1
ATOM 5254 C CA . LYS A 1 675 ? -3.580 -17.087 -35.343 1.00 96.12 675 LYS A CA 1
ATOM 5255 C C . LYS A 1 675 ? -3.634 -17.013 -33.815 1.00 96.12 675 LYS A C 1
ATOM 5257 O O . LYS A 1 675 ? -4.620 -16.548 -33.241 1.00 96.12 675 LYS A O 1
ATOM 5262 N N . ARG A 1 676 ? -2.576 -17.465 -33.133 1.00 97.06 676 ARG A N 1
ATOM 5263 C CA . ARG A 1 676 ? -2.435 -17.398 -31.671 1.00 97.06 676 ARG A CA 1
ATOM 5264 C C . ARG A 1 676 ? -1.963 -16.020 -31.199 1.00 97.06 676 ARG A C 1
ATOM 5266 O O . ARG A 1 676 ? -2.085 -15.717 -30.012 1.00 97.06 676 ARG A O 1
ATOM 5273 N N . PHE A 1 677 ? -1.427 -15.185 -32.091 1.00 97.44 677 PHE A N 1
ATOM 5274 C CA . PHE A 1 677 ? -0.886 -13.877 -31.737 1.00 97.44 677 PHE A CA 1
ATOM 5275 C C . PHE A 1 677 ? -1.982 -12.824 -31.583 1.00 97.44 677 PHE A C 1
ATOM 5277 O O . PHE A 1 677 ? -2.977 -12.782 -32.314 1.00 97.44 677 PHE A O 1
ATOM 5284 N N . LYS A 1 678 ? -1.770 -11.943 -30.603 1.00 97.31 678 LYS A N 1
ATOM 5285 C CA . LYS A 1 678 ? -2.622 -10.791 -30.320 1.00 97.31 678 LYS A CA 1
ATOM 5286 C C . LYS A 1 678 ? -1.749 -9.546 -30.199 1.00 97.31 678 LYS A C 1
ATOM 5288 O O . LYS A 1 678 ? -0.769 -9.584 -29.461 1.00 97.31 678 LYS A O 1
ATOM 5293 N N . SER A 1 679 ? -2.114 -8.440 -30.847 1.00 93.25 679 SER A N 1
ATOM 5294 C CA . SER A 1 679 ? -1.319 -7.194 -30.798 1.00 93.25 679 SER A CA 1
ATOM 5295 C C . SER A 1 679 ? -1.399 -6.450 -29.453 1.00 93.25 679 SER A C 1
ATOM 5297 O O . SER A 1 679 ? -0.704 -5.459 -29.256 1.00 93.25 679 SER A O 1
ATOM 5299 N N . GLY A 1 680 ? -2.256 -6.902 -28.529 1.00 91.50 680 GLY A N 1
ATOM 5300 C CA . GLY A 1 680 ? -2.550 -6.200 -27.277 1.00 91.50 680 GLY A CA 1
ATOM 5301 C C . GLY A 1 680 ? -3.492 -5.005 -27.470 1.00 91.50 680 GLY A C 1
ATOM 5302 O O . GLY A 1 680 ? -3.717 -4.547 -28.589 1.00 91.50 680 GLY A O 1
ATOM 5303 N N . GLY A 1 681 ? -4.105 -4.547 -26.373 1.00 92.75 681 GLY A N 1
ATOM 5304 C CA . GLY A 1 681 ? -5.044 -3.420 -26.378 1.00 92.75 681 GLY A CA 1
ATOM 5305 C C . GLY A 1 681 ? -4.333 -2.100 -26.113 1.00 92.75 681 GLY A C 1
ATOM 5306 O O . GLY A 1 681 ? -3.947 -1.836 -24.975 1.00 92.75 681 GLY A O 1
ATOM 5307 N N . MET A 1 682 ? -4.192 -1.276 -27.147 1.00 95.94 682 MET A N 1
ATOM 5308 C CA . MET A 1 682 ? -3.636 0.078 -27.071 1.00 95.94 682 MET A CA 1
ATOM 5309 C C . MET A 1 682 ? -4.705 1.052 -27.560 1.00 95.94 682 MET A C 1
ATOM 5311 O O . MET A 1 682 ? -5.268 0.848 -28.631 1.00 95.94 682 MET A O 1
ATOM 5315 N N . SER A 1 683 ? -5.048 2.058 -26.754 1.00 93.69 683 SER A N 1
ATOM 5316 C CA . SER A 1 683 ? -6.196 2.922 -27.040 1.00 93.69 683 SER A CA 1
ATOM 5317 C C . SER A 1 683 ? -5.944 3.842 -28.231 1.00 93.69 683 SER A C 1
ATOM 5319 O O . SER A 1 683 ? -4.868 4.429 -28.377 1.00 93.69 683 SER A O 1
ATOM 5321 N N . LEU A 1 684 ? -6.989 4.050 -29.030 1.00 91.00 684 LEU A N 1
ATOM 5322 C CA . LEU A 1 684 ? -7.090 5.237 -29.868 1.00 91.00 684 LEU A CA 1
ATOM 5323 C C . LEU A 1 684 ? -7.045 6.475 -28.954 1.00 91.00 684 LEU A C 1
ATOM 5325 O O . LEU A 1 684 ? -7.804 6.556 -27.989 1.00 91.00 684 LEU A O 1
ATOM 5329 N N . GLY A 1 685 ? -6.107 7.386 -29.208 1.00 90.25 685 GLY A N 1
ATOM 5330 C CA . GLY A 1 685 ? -5.789 8.517 -28.328 1.00 90.25 685 GLY A CA 1
ATOM 5331 C C . GLY A 1 685 ? -4.424 8.381 -27.649 1.00 90.25 685 GLY A C 1
ATOM 5332 O O . GLY A 1 685 ? -3.712 9.374 -27.542 1.00 90.25 685 GLY A O 1
ATOM 5333 N N . ALA A 1 686 ? -4.015 7.160 -27.279 1.00 92.81 686 ALA A N 1
ATOM 5334 C CA . ALA A 1 686 ? -2.613 6.873 -26.950 1.00 92.81 686 ALA A CA 1
ATOM 5335 C C . ALA A 1 686 ? -1.789 6.618 -28.221 1.00 92.81 686 ALA A C 1
ATOM 5337 O O . ALA A 1 686 ? -0.645 7.053 -28.321 1.00 92.81 686 ALA A O 1
ATOM 5338 N N . LEU A 1 687 ? -2.386 5.928 -29.197 1.00 95.00 687 LEU A N 1
ATOM 5339 C CA . LEU A 1 687 ? -1.858 5.783 -30.551 1.00 95.00 687 LEU A CA 1
ATOM 5340 C C . LEU A 1 687 ? -2.607 6.695 -31.527 1.00 95.00 687 LEU A C 1
ATOM 5342 O O . LEU A 1 687 ? -3.769 7.049 -31.295 1.00 95.00 687 LEU A O 1
ATOM 5346 N N . SER A 1 688 ? -1.951 7.020 -32.644 1.00 96.94 688 SER A N 1
ATOM 5347 C CA . SER A 1 688 ? -2.619 7.668 -33.773 1.00 96.94 688 SER A CA 1
ATOM 5348 C C . SER A 1 688 ? -3.622 6.710 -34.440 1.00 96.94 688 SER A C 1
ATOM 5350 O O . SER A 1 688 ? -3.457 5.485 -34.338 1.00 96.94 688 SER A O 1
ATOM 5352 N N . PRO A 1 689 ? -4.647 7.232 -35.139 1.00 96.06 689 PRO A N 1
ATOM 5353 C CA . PRO A 1 689 ? -5.578 6.409 -35.910 1.00 96.06 689 PRO A CA 1
ATOM 5354 C C . PRO A 1 689 ? -4.868 5.480 -36.898 1.00 96.06 689 PRO A C 1
ATOM 5356 O O . PRO A 1 689 ? -5.194 4.301 -36.976 1.00 96.06 689 PRO A O 1
ATOM 5359 N N . GLU A 1 690 ? -3.834 5.972 -37.579 1.00 97.12 690 GLU A N 1
ATOM 5360 C CA . GLU A 1 690 ? -3.078 5.219 -38.579 1.00 97.12 690 GLU A CA 1
ATOM 5361 C C . GLU A 1 690 ? -2.358 4.026 -37.948 1.00 97.12 690 GLU A C 1
ATOM 5363 O O . GLU A 1 690 ? -2.427 2.917 -38.474 1.00 97.12 690 GLU A O 1
ATOM 5368 N N . ALA A 1 691 ? -1.704 4.221 -36.798 1.00 97.25 691 ALA A N 1
ATOM 5369 C CA . ALA A 1 691 ? -1.038 3.135 -36.082 1.00 97.25 691 ALA A CA 1
ATOM 5370 C C . ALA A 1 691 ? -2.048 2.094 -35.574 1.00 97.25 691 ALA A C 1
ATOM 5372 O O . ALA A 1 691 ? -1.819 0.889 -35.695 1.00 97.25 691 ALA A O 1
ATOM 5373 N N . HIS A 1 692 ? -3.183 2.550 -35.039 1.00 97.69 692 HIS A N 1
ATOM 5374 C CA . HIS A 1 692 ? -4.239 1.678 -34.520 1.00 97.69 692 HIS A CA 1
ATOM 5375 C C . HIS A 1 692 ? -4.886 0.832 -35.624 1.00 97.69 692 HIS A C 1
ATOM 5377 O O . HIS A 1 692 ? -5.004 -0.388 -35.493 1.00 97.69 692 HIS A O 1
ATOM 5383 N N . GLU A 1 693 ? -5.248 1.463 -36.741 1.00 97.12 693 GLU A N 1
ATOM 5384 C CA . GLU A 1 693 ? -5.837 0.797 -37.904 1.00 97.12 693 GLU A CA 1
ATOM 5385 C C . GLU A 1 693 ? -4.837 -0.144 -38.581 1.00 97.12 693 GLU A C 1
ATOM 5387 O O . GLU A 1 693 ? -5.204 -1.267 -38.923 1.00 97.12 693 GLU A O 1
ATOM 5392 N N . THR A 1 694 ? -3.562 0.247 -38.694 1.00 97.44 694 THR A N 1
ATOM 5393 C CA . THR A 1 694 ? -2.504 -0.605 -39.266 1.00 97.44 694 THR A CA 1
ATOM 5394 C C . THR A 1 694 ? -2.363 -1.915 -38.495 1.00 97.44 694 THR A C 1
ATOM 5396 O O . THR A 1 694 ? -2.291 -2.983 -39.103 1.00 97.44 694 THR A O 1
ATOM 5399 N N . LEU A 1 695 ? -2.378 -1.860 -37.158 1.00 97.44 695 LEU A N 1
ATOM 5400 C CA . LEU A 1 695 ? -2.337 -3.064 -36.327 1.00 97.44 695 LEU A CA 1
ATOM 5401 C C . LEU A 1 695 ? -3.564 -3.951 -36.552 1.00 97.44 695 LEU A C 1
ATOM 5403 O O . LEU A 1 695 ? -3.426 -5.169 -36.646 1.00 97.44 695 LEU A O 1
ATOM 5407 N N . ALA A 1 696 ? -4.759 -3.364 -36.656 1.00 97.69 696 ALA A N 1
ATOM 5408 C CA . ALA A 1 696 ? -5.974 -4.131 -36.905 1.00 97.69 696 ALA A CA 1
ATOM 5409 C C . ALA A 1 696 ? -5.946 -4.836 -38.264 1.00 97.69 696 ALA A C 1
ATOM 5411 O O . ALA A 1 696 ? -6.149 -6.049 -38.323 1.00 97.69 696 ALA A O 1
ATOM 5412 N N . VAL A 1 697 ? -5.592 -4.108 -39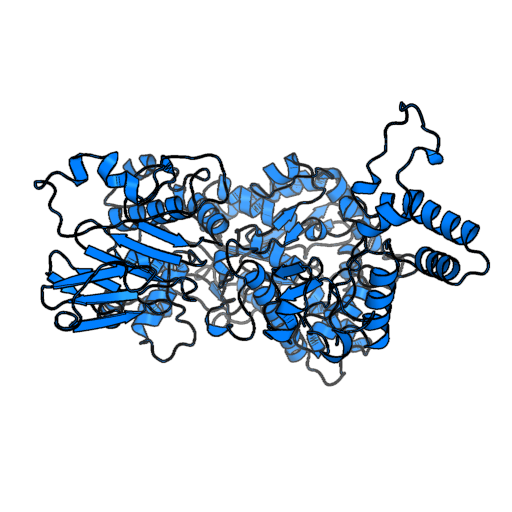.322 1.00 98.06 697 VAL A N 1
ATOM 5413 C CA . VAL A 1 697 ? -5.458 -4.657 -40.676 1.00 98.06 697 VAL A CA 1
ATOM 5414 C C . VAL A 1 697 ? -4.419 -5.776 -40.714 1.00 98.06 697 VAL A C 1
ATOM 5416 O O . VAL A 1 697 ? -4.701 -6.856 -41.232 1.00 98.06 697 VAL A O 1
ATOM 5419 N N . ALA A 1 698 ? -3.239 -5.561 -40.124 1.00 96.88 698 ALA A N 1
ATOM 5420 C CA . ALA A 1 698 ? -2.179 -6.565 -40.093 1.00 96.88 698 ALA A CA 1
ATOM 5421 C C . ALA A 1 698 ? -2.636 -7.855 -39.397 1.00 96.88 698 ALA A C 1
ATOM 5423 O O . ALA A 1 698 ? -2.505 -8.939 -39.966 1.00 96.88 698 ALA A O 1
ATOM 5424 N N . MET A 1 699 ? -3.229 -7.744 -38.202 1.00 97.69 699 MET A N 1
ATOM 5425 C CA . MET A 1 699 ? -3.692 -8.908 -37.443 1.00 97.69 699 MET A CA 1
ATOM 5426 C C . MET A 1 699 ? -4.824 -9.655 -38.157 1.00 97.69 699 MET A C 1
ATOM 5428 O O . MET A 1 699 ? -4.799 -10.884 -38.192 1.00 97.69 699 MET A O 1
ATOM 5432 N N . ASN A 1 700 ? -5.766 -8.937 -38.773 1.00 96.81 700 ASN A N 1
ATOM 5433 C CA . ASN A 1 700 ? -6.860 -9.546 -39.529 1.00 96.81 700 ASN A CA 1
ATOM 5434 C C . ASN A 1 700 ? -6.347 -10.310 -40.760 1.00 96.81 700 ASN A C 1
ATOM 5436 O O . ASN A 1 700 ? -6.808 -11.418 -41.029 1.00 96.81 700 ASN A O 1
ATOM 5440 N N . ARG A 1 701 ? -5.346 -9.772 -41.472 1.00 96.50 701 ARG A N 1
ATOM 5441 C CA . ARG A 1 701 ? -4.745 -10.425 -42.650 1.00 96.50 701 ARG A CA 1
ATOM 5442 C C . ARG A 1 701 ? -3.983 -11.705 -42.311 1.00 96.50 701 ARG A C 1
ATOM 5444 O O . ARG A 1 701 ? -4.034 -12.653 -43.089 1.00 96.50 701 ARG A O 1
ATOM 5451 N N . VAL A 1 702 ? -3.311 -11.759 -41.158 1.00 95.19 702 VAL A N 1
ATOM 5452 C CA . VAL A 1 702 ? -2.593 -12.968 -40.699 1.00 95.19 702 VAL A CA 1
ATOM 5453 C C . VAL A 1 702 ? -3.476 -13.930 -39.891 1.00 95.19 702 VAL A C 1
ATOM 5455 O O . VAL A 1 702 ? -2.991 -14.943 -39.393 1.00 95.19 702 VAL A O 1
ATOM 5458 N N . GLY A 1 703 ? -4.770 -13.623 -39.736 1.00 95.12 703 GLY A N 1
ATOM 5459 C CA . GLY A 1 703 ? -5.723 -14.433 -38.972 1.00 95.12 703 GLY A CA 1
ATOM 5460 C C . GLY A 1 703 ? -5.526 -14.397 -37.451 1.00 95.12 703 GLY A C 1
ATOM 5461 O O . GLY A 1 703 ? -6.113 -15.216 -36.742 1.00 95.12 703 GLY A O 1
ATOM 5462 N N . GLY A 1 704 ? -4.703 -13.479 -36.941 1.00 96.62 704 GLY A N 1
ATOM 5463 C CA . GLY A 1 704 ? -4.584 -13.202 -35.511 1.00 96.62 704 GLY A CA 1
ATOM 5464 C C . GLY A 1 704 ? -5.648 -12.204 -35.042 1.00 96.62 704 GLY A C 1
ATOM 5465 O O . GLY A 1 704 ? -6.666 -12.002 -35.702 1.00 96.62 704 GLY A O 1
ATOM 5466 N N . LYS A 1 705 ? -5.451 -11.577 -33.875 1.00 97.75 705 LYS A N 1
ATOM 5467 C CA . LYS A 1 705 ? -6.450 -10.649 -33.306 1.00 97.75 705 LYS A CA 1
ATOM 5468 C C . LYS A 1 705 ? -5.839 -9.345 -32.800 1.00 97.75 705 LYS A C 1
ATOM 5470 O O . LYS A 1 705 ? -4.936 -9.360 -31.965 1.00 97.75 705 LYS A O 1
ATOM 5475 N N . SER A 1 706 ? -6.375 -8.209 -33.231 1.00 97.94 706 SER A N 1
ATOM 5476 C CA . SER A 1 706 ? -6.096 -6.908 -32.611 1.00 97.94 706 SER A CA 1
ATOM 5477 C C . SER A 1 706 ? -7.115 -6.571 -31.521 1.00 97.94 706 SER A C 1
ATOM 5479 O O . SER A 1 706 ? -8.175 -7.196 -31.419 1.00 97.94 706 SER A O 1
ATOM 5481 N N . ASN A 1 707 ? -6.783 -5.596 -30.675 1.00 98.06 707 ASN A N 1
ATOM 5482 C CA . ASN A 1 707 ? -7.620 -5.161 -29.562 1.00 98.06 707 ASN A CA 1
ATOM 5483 C C . ASN A 1 707 ? -7.727 -3.633 -29.540 1.00 98.06 707 ASN A C 1
ATOM 5485 O O . ASN A 1 707 ? -6.722 -2.941 -29.686 1.00 98.06 707 ASN A O 1
ATOM 5489 N N . THR A 1 708 ? -8.937 -3.113 -29.322 1.00 96.88 708 THR A N 1
ATOM 5490 C CA . THR A 1 708 ? -9.215 -1.668 -29.359 1.00 96.88 708 THR A CA 1
ATOM 5491 C C . THR A 1 708 ? -8.459 -0.850 -28.321 1.00 96.88 708 THR A C 1
ATOM 5493 O O . THR A 1 708 ? -8.300 0.356 -28.496 1.00 96.88 708 THR A O 1
ATOM 5496 N N . GLY A 1 709 ? -8.051 -1.469 -27.212 1.00 95.88 709 GLY A N 1
ATOM 5497 C CA . GLY A 1 709 ? -7.690 -0.729 -26.010 1.00 95.88 709 GLY A CA 1
ATOM 5498 C C . GLY A 1 709 ? -8.890 0.027 -25.426 1.00 95.88 709 GLY A C 1
ATOM 5499 O O . GLY A 1 709 ? -10.040 -0.210 -25.798 1.00 95.88 709 GLY A O 1
ATOM 5500 N N . GLU A 1 710 ? -8.613 0.958 -24.514 1.00 94.06 710 GLU A N 1
ATOM 5501 C CA . GLU A 1 710 ? -9.634 1.622 -23.687 1.00 94.06 710 GLU A CA 1
ATOM 5502 C C . GLU A 1 710 ? -10.422 2.732 -24.399 1.00 94.06 710 GLU A C 1
ATOM 5504 O O . GLU A 1 710 ? -11.346 3.270 -23.802 1.00 94.06 710 GLU A O 1
ATOM 5509 N N . GLY A 1 711 ? -10.039 3.120 -25.621 1.00 92.81 711 GLY A N 1
ATOM 5510 C CA . GLY A 1 711 ? -10.505 4.351 -26.282 1.00 92.81 711 GLY A CA 1
ATOM 5511 C C . GLY A 1 711 ? -11.767 4.215 -27.140 1.00 92.81 711 GLY A C 1
ATOM 5512 O O . GLY A 1 711 ? -12.184 5.189 -27.758 1.00 92.81 711 GLY A O 1
ATOM 5513 N N . GLY A 1 712 ? -12.368 3.025 -27.205 1.00 94.31 712 GLY A N 1
ATOM 5514 C CA . GLY A 1 712 ? -13.445 2.722 -28.151 1.00 94.31 712 GLY A CA 1
ATOM 5515 C C . GLY A 1 712 ? -12.940 2.408 -29.563 1.00 94.31 712 GLY A C 1
ATOM 5516 O O . GLY A 1 712 ? -11.747 2.214 -29.792 1.00 94.31 712 GLY A O 1
ATOM 5517 N N . GLU A 1 713 ? -13.868 2.311 -30.513 1.00 96.44 713 GLU A N 1
ATOM 5518 C CA . GLU A 1 713 ? -13.584 2.088 -31.934 1.00 96.44 713 GLU A CA 1
ATOM 5519 C C . GLU A 1 713 ? -14.647 2.792 -32.787 1.00 96.44 713 GLU A C 1
ATOM 5521 O O . GLU A 1 713 ? -15.820 2.805 -32.414 1.00 96.44 713 GLU A O 1
ATOM 5526 N N . ASP A 1 714 ? -14.231 3.386 -33.907 1.00 95.38 714 ASP A N 1
ATOM 5527 C CA . ASP A 1 714 ? -15.138 4.031 -34.862 1.00 95.38 714 ASP A CA 1
ATOM 5528 C C . ASP A 1 714 ? -16.037 2.977 -35.547 1.00 95.38 714 ASP A C 1
ATOM 5530 O O . ASP A 1 714 ? -15.498 2.048 -36.162 1.00 95.38 714 ASP A O 1
ATOM 5534 N N . PRO A 1 715 ? -17.379 3.112 -35.497 1.00 95.81 715 PRO A N 1
ATOM 5535 C CA . PRO A 1 715 ? -18.301 2.197 -36.164 1.00 95.81 715 PRO A CA 1
ATOM 5536 C C . PRO A 1 715 ? -18.065 2.013 -37.664 1.00 95.81 715 PRO A C 1
ATOM 5538 O O . PRO A 1 715 ? -18.364 0.946 -38.201 1.00 95.81 715 PRO A O 1
ATOM 5541 N N . ALA A 1 716 ? -17.473 2.997 -38.350 1.00 94.88 716 ALA A N 1
ATOM 5542 C CA . ALA A 1 716 ? -17.120 2.872 -39.764 1.00 94.88 716 ALA A CA 1
ATOM 5543 C C . ALA A 1 716 ? -16.165 1.694 -40.044 1.00 94.88 716 ALA A C 1
ATOM 5545 O O . ALA A 1 716 ? -16.146 1.169 -41.156 1.00 94.88 716 ALA A O 1
ATOM 5546 N N . ARG A 1 717 ? -15.397 1.249 -39.040 1.00 95.75 717 ARG A N 1
ATOM 5547 C CA . ARG A 1 717 ? -14.455 0.126 -39.146 1.00 95.75 717 ARG A CA 1
ATOM 5548 C C . ARG A 1 717 ? -15.133 -1.235 -39.033 1.00 95.75 717 ARG A C 1
ATOM 5550 O O . ARG A 1 717 ? -14.529 -2.230 -39.407 1.00 95.75 717 ARG A O 1
ATOM 5557 N N . PHE A 1 718 ? -16.362 -1.329 -38.515 1.00 95.56 718 PHE A N 1
ATOM 5558 C CA . PHE A 1 718 ? -16.988 -2.619 -38.181 1.00 95.56 718 PHE A CA 1
ATOM 5559 C C . PHE A 1 718 ? -17.252 -3.520 -39.390 1.00 95.56 718 PHE A C 1
ATOM 5561 O O . PHE A 1 718 ? -17.396 -4.734 -39.235 1.00 95.56 718 PHE A O 1
ATOM 5568 N N . HIS A 1 719 ? -17.285 -2.934 -40.584 1.00 90.75 719 HIS A N 1
ATOM 5569 C CA . HIS A 1 719 ? -17.604 -3.622 -41.828 1.00 90.75 719 HIS A CA 1
ATOM 5570 C C . HIS A 1 719 ? -16.401 -3.781 -42.771 1.00 90.75 719 HIS A C 1
ATOM 5572 O O . HIS A 1 719 ? -16.593 -4.193 -43.914 1.00 90.75 719 HIS A O 1
ATOM 5578 N N . ASP A 1 720 ? -15.177 -3.478 -42.322 1.00 93.75 720 ASP A N 1
ATOM 5579 C CA . ASP A 1 720 ? -13.960 -3.648 -43.122 1.00 93.75 720 ASP A CA 1
ATOM 5580 C C . ASP A 1 720 ? -12.787 -4.261 -42.328 1.00 93.75 720 ASP A C 1
ATOM 5582 O O . ASP A 1 720 ? -12.904 -4.646 -41.162 1.00 93.75 720 ASP A O 1
ATOM 5586 N N . GLU A 1 721 ? -11.635 -4.398 -42.990 1.00 94.44 721 GLU A N 1
ATOM 5587 C CA . GLU A 1 721 ? -10.430 -5.025 -42.434 1.00 94.44 721 GLU A CA 1
ATOM 5588 C C . GLU A 1 721 ? -9.770 -4.232 -41.291 1.00 94.44 721 GLU A C 1
ATOM 5590 O O . GLU A 1 721 ? -8.828 -4.729 -40.675 1.00 94.44 721 GLU A O 1
ATOM 5595 N N . ARG A 1 722 ? -10.264 -3.036 -40.951 1.00 96.81 722 ARG A N 1
ATOM 5596 C CA . ARG A 1 722 ? -9.764 -2.223 -39.833 1.00 96.81 722 ARG A CA 1
ATOM 5597 C C . ARG A 1 722 ? -10.473 -2.528 -38.517 1.00 96.81 722 ARG A C 1
ATOM 5599 O O . ARG A 1 722 ? -10.069 -1.991 -37.483 1.00 96.81 722 ARG A O 1
ATOM 5606 N N . ARG A 1 723 ? -11.519 -3.360 -38.510 1.00 97.62 723 ARG A N 1
ATOM 5607 C CA . ARG A 1 723 ? -12.210 -3.790 -37.284 1.00 97.62 723 ARG A CA 1
ATOM 5608 C C . ARG A 1 723 ? -11.254 -4.509 -36.335 1.00 97.62 723 ARG A C 1
ATOM 5610 O O . ARG A 1 723 ? -10.631 -5.495 -36.721 1.00 97.62 723 ARG A O 1
ATOM 5617 N N . SER A 1 724 ? -11.212 -4.120 -35.064 1.00 97.94 724 SER A N 1
ATOM 5618 C CA . SER A 1 724 ? -10.490 -4.899 -34.053 1.00 97.94 724 SER A CA 1
ATOM 5619 C C . SER A 1 724 ? -11.317 -6.090 -33.576 1.00 97.94 724 SER A C 1
ATOM 5621 O O . SER A 1 724 ? -12.449 -5.918 -33.127 1.00 97.94 724 SER A O 1
ATOM 5623 N N . ALA A 1 725 ? -10.763 -7.300 -33.621 1.00 97.75 725 ALA A N 1
ATOM 5624 C CA . ALA A 1 725 ? -11.467 -8.514 -33.192 1.00 97.75 725 ALA A CA 1
ATOM 5625 C C . ALA A 1 725 ? -11.822 -8.506 -31.691 1.00 97.75 725 ALA A C 1
ATOM 5627 O O . ALA A 1 725 ? -12.875 -9.000 -31.287 1.00 97.75 725 ALA A O 1
ATOM 5628 N N . ILE A 1 726 ? -10.951 -7.932 -30.856 1.00 98.31 726 ILE A N 1
ATOM 5629 C CA . ILE A 1 726 ? -11.139 -7.854 -29.405 1.00 98.31 726 ILE A CA 1
ATOM 5630 C C . ILE A 1 726 ? -11.578 -6.443 -29.019 1.00 98.31 726 ILE A C 1
ATOM 5632 O O . ILE A 1 726 ? -10.922 -5.459 -29.366 1.00 98.31 726 ILE A O 1
ATOM 5636 N N . LYS A 1 727 ? -12.656 -6.351 -28.246 1.00 98.12 727 LYS A N 1
ATOM 5637 C CA . LYS A 1 727 ? -13.197 -5.095 -27.724 1.00 98.12 727 LYS A CA 1
ATOM 5638 C C . LYS A 1 727 ? -12.982 -5.032 -26.213 1.00 98.12 727 LYS A C 1
ATOM 5640 O O . LYS A 1 727 ? -13.332 -5.966 -25.490 1.00 98.12 727 LYS A O 1
ATOM 5645 N N . GLN A 1 728 ? -12.362 -3.963 -25.724 1.00 97.62 728 GLN A N 1
ATOM 5646 C CA . GLN A 1 728 ? -12.019 -3.804 -24.314 1.00 97.62 728 GLN A CA 1
ATOM 5647 C C . GLN A 1 728 ? -13.072 -2.993 -23.545 1.00 97.62 728 GLN A C 1
ATOM 5649 O O . GLN A 1 728 ? -13.511 -1.930 -23.968 1.00 97.62 728 GLN A O 1
ATOM 5654 N N . VAL A 1 729 ? -13.427 -3.469 -22.353 1.00 97.38 729 VAL A N 1
ATOM 5655 C CA . VAL A 1 729 ? -14.295 -2.783 -21.393 1.00 97.38 729 VAL A CA 1
ATOM 5656 C C . VAL A 1 729 ? -13.457 -2.438 -20.159 1.00 97.38 729 VAL A C 1
ATOM 5658 O O . VAL A 1 729 ? -13.167 -3.304 -19.333 1.00 97.38 729 VAL A O 1
ATOM 5661 N N . ALA A 1 730 ? -13.042 -1.174 -20.053 1.00 94.94 730 ALA A N 1
ATOM 5662 C CA . ALA A 1 730 ? -12.225 -0.636 -18.956 1.00 94.94 730 ALA A CA 1
ATOM 5663 C C . ALA A 1 730 ? -13.028 0.311 -18.047 1.00 94.94 730 ALA A C 1
ATOM 5665 O O . ALA A 1 730 ? -14.198 0.588 -18.320 1.00 94.94 730 ALA A O 1
ATOM 5666 N N . SER A 1 731 ? -12.435 0.802 -16.953 1.00 92.38 731 SER A N 1
ATOM 5667 C CA . SER A 1 731 ? -13.123 1.575 -15.900 1.00 92.38 731 SER A CA 1
ATOM 5668 C C . SER A 1 731 ? -13.908 2.785 -16.422 1.00 92.38 731 SER A C 1
ATOM 5670 O O . SER A 1 731 ? -15.057 2.964 -16.027 1.00 92.38 731 SER A O 1
ATOM 5672 N N . GLY A 1 732 ? -13.343 3.553 -17.359 1.00 92.81 732 GLY A N 1
ATOM 5673 C CA . GLY A 1 732 ? -13.999 4.723 -17.958 1.00 92.81 732 GLY A CA 1
ATOM 5674 C C . GLY A 1 732 ? -15.138 4.404 -18.934 1.00 92.81 732 GLY A C 1
ATOM 5675 O O . GLY A 1 732 ? -15.913 5.296 -19.262 1.00 92.81 732 GLY A O 1
ATOM 5676 N N . ARG A 1 733 ? -15.255 3.147 -19.395 1.00 95.62 733 ARG A N 1
ATOM 5677 C CA . ARG A 1 733 ? -16.256 2.690 -20.383 1.00 95.62 733 ARG A CA 1
ATOM 5678 C C . ARG A 1 733 ? -16.312 3.547 -21.663 1.00 95.62 733 ARG A C 1
ATOM 5680 O O . ARG A 1 733 ? -17.364 3.636 -22.296 1.00 95.62 733 ARG A O 1
ATOM 5687 N N . PHE A 1 734 ? -15.197 4.159 -22.070 1.00 94.75 734 PHE A N 1
ATOM 5688 C CA . PHE A 1 734 ? -15.160 4.981 -23.281 1.00 94.75 734 PHE A CA 1
ATOM 5689 C C . PHE A 1 734 ? -15.494 4.147 -24.521 1.00 94.75 734 PHE A C 1
ATOM 5691 O O . PHE A 1 734 ? -14.982 3.044 -24.700 1.00 94.75 734 PHE A O 1
ATOM 5698 N N . GLY A 1 735 ? -16.396 4.666 -25.358 1.00 92.25 735 GLY A N 1
ATOM 5699 C CA . GLY A 1 735 ? -16.835 4.003 -26.589 1.00 92.25 735 GLY A CA 1
ATOM 5700 C C . GLY A 1 735 ? -17.599 2.687 -26.397 1.00 92.25 735 GLY A C 1
ATOM 5701 O O . GLY A 1 735 ? -17.916 2.036 -27.387 1.00 92.25 735 GLY A O 1
ATOM 5702 N N . VAL A 1 736 ? -17.926 2.286 -25.160 1.00 96.94 736 VAL A N 1
ATOM 5703 C CA . VAL A 1 736 ? -18.664 1.044 -24.893 1.00 96.94 736 VAL A CA 1
ATOM 5704 C C . VAL A 1 736 ? -20.154 1.268 -25.157 1.00 96.94 736 VAL A C 1
ATOM 5706 O O . VAL A 1 736 ? -20.897 1.738 -24.297 1.00 96.94 736 VAL A O 1
ATOM 5709 N N . THR A 1 737 ? -20.592 0.919 -26.363 1.00 97.00 737 THR A N 1
ATOM 5710 C CA . THR A 1 737 ? -21.996 0.941 -26.802 1.00 97.00 737 THR A CA 1
ATOM 5711 C C . THR A 1 737 ? -22.497 -0.474 -27.099 1.00 97.00 737 THR A C 1
ATOM 5713 O O . THR A 1 737 ? -21.708 -1.414 -27.190 1.00 97.00 737 THR A O 1
ATOM 5716 N N . ILE A 1 738 ? -23.813 -0.651 -27.274 1.00 97.00 738 ILE A N 1
ATOM 5717 C CA . ILE A 1 738 ? -24.368 -1.941 -27.724 1.00 97.00 738 ILE A CA 1
ATOM 5718 C C . ILE A 1 738 ? -23.737 -2.338 -29.063 1.00 97.00 738 ILE A C 1
ATOM 5720 O O . ILE A 1 738 ? -23.261 -3.460 -29.193 1.00 97.00 738 ILE A O 1
ATOM 5724 N N . ASP A 1 739 ? -23.673 -1.398 -30.011 1.00 96.38 739 ASP A N 1
ATOM 5725 C CA . ASP A 1 739 ? -23.102 -1.614 -31.343 1.00 96.38 739 ASP A CA 1
ATOM 5726 C C . ASP A 1 739 ? -21.613 -2.008 -31.279 1.00 96.38 739 ASP A C 1
ATOM 5728 O O . ASP A 1 739 ? -21.174 -2.960 -31.916 1.00 96.38 739 ASP A O 1
ATOM 5732 N N . TYR A 1 740 ? -20.839 -1.367 -30.404 1.00 97.50 740 TYR A N 1
ATOM 5733 C CA . TYR A 1 740 ? -19.446 -1.733 -30.140 1.00 97.50 740 TYR A CA 1
ATOM 5734 C C . TYR A 1 740 ? -19.299 -3.169 -29.609 1.00 97.50 740 TYR A C 1
ATOM 5736 O O . TYR A 1 740 ? -18.422 -3.909 -30.057 1.00 97.50 740 TYR A O 1
ATOM 5744 N N . LEU A 1 741 ? -20.157 -3.576 -28.666 1.00 97.81 741 LEU A N 1
ATOM 5745 C CA . LEU A 1 741 ? -20.087 -4.893 -28.027 1.00 97.81 741 LEU A CA 1
ATOM 5746 C C . LEU A 1 741 ? -20.506 -6.031 -28.965 1.00 97.81 741 LEU A C 1
ATOM 5748 O O . LEU A 1 741 ? -19.900 -7.099 -28.915 1.00 97.81 741 LEU A O 1
ATOM 5752 N N . VAL A 1 742 ? -21.516 -5.821 -29.817 1.00 97.19 742 VAL A N 1
ATOM 5753 C CA . VAL A 1 742 ? -21.969 -6.851 -30.775 1.00 97.19 742 VAL A CA 1
ATOM 5754 C C . VAL A 1 742 ? -20.985 -7.056 -31.928 1.00 97.19 742 VAL A C 1
ATOM 5756 O O . VAL A 1 742 ? -20.975 -8.123 -32.533 1.00 97.19 742 VAL A O 1
ATOM 5759 N N . ASN A 1 743 ? -20.121 -6.072 -32.200 1.00 97.31 743 ASN A N 1
ATOM 5760 C CA . ASN A 1 743 ? -19.061 -6.145 -33.209 1.00 97.31 743 ASN A CA 1
ATOM 5761 C C . ASN A 1 743 ? -17.718 -6.668 -32.644 1.00 97.31 743 ASN A C 1
ATOM 5763 O O . ASN A 1 743 ? -16.648 -6.371 -33.192 1.00 97.31 743 ASN A O 1
ATOM 5767 N N . ALA A 1 744 ? -17.757 -7.422 -31.540 1.00 97.00 744 ALA A N 1
ATOM 5768 C CA . ALA A 1 744 ? -16.611 -8.085 -30.921 1.00 97.00 744 ALA A CA 1
ATOM 5769 C C . ALA A 1 744 ? -16.626 -9.596 -31.184 1.00 97.00 744 ALA A C 1
ATOM 5771 O O . ALA A 1 744 ? -17.649 -10.245 -30.982 1.00 97.00 744 ALA A O 1
ATOM 5772 N N . ASP A 1 745 ? -15.470 -10.179 -31.506 1.00 97.12 745 ASP A N 1
ATOM 5773 C CA . ASP A 1 745 ? -15.289 -11.636 -31.436 1.00 97.12 745 ASP A CA 1
ATOM 5774 C C . ASP A 1 745 ? -14.898 -12.071 -30.007 1.00 97.12 745 ASP A C 1
ATOM 5776 O O . ASP A 1 745 ? -15.133 -13.205 -29.594 1.00 97.12 745 ASP A O 1
ATOM 5780 N N . GLU A 1 746 ? -14.269 -11.171 -29.240 1.00 97.75 746 GLU A N 1
ATOM 5781 C CA . GLU A 1 746 ? -13.873 -11.371 -27.843 1.00 97.75 746 GLU A CA 1
ATOM 5782 C C . GLU A 1 746 ? -14.061 -10.068 -27.054 1.00 97.75 746 GLU A C 1
ATOM 5784 O O . GLU A 1 746 ? -13.645 -8.993 -27.493 1.00 97.75 746 GLU A O 1
ATOM 5789 N N . LEU A 1 747 ? -14.648 -10.169 -25.860 1.00 97.75 747 LEU A N 1
ATOM 5790 C CA . LEU A 1 747 ? -14.753 -9.057 -24.919 1.00 97.75 747 LEU A CA 1
ATOM 5791 C C . LEU A 1 747 ? -13.682 -9.187 -23.840 1.00 97.75 747 LEU A C 1
ATOM 5793 O O . LEU A 1 747 ? -13.638 -10.176 -23.109 1.00 97.75 747 LEU A O 1
ATOM 5797 N N . GLN A 1 748 ? -12.843 -8.163 -23.706 1.00 97.75 748 GLN A N 1
ATOM 5798 C CA . GLN A 1 748 ? -11.831 -8.100 -22.661 1.00 97.75 748 GLN A CA 1
ATOM 5799 C C . GLN A 1 748 ? -12.265 -7.142 -21.553 1.00 97.75 748 GLN A C 1
ATOM 5801 O O . GLN A 1 748 ? -12.237 -5.925 -21.726 1.00 97.75 748 GLN A O 1
ATOM 5806 N N . ILE A 1 749 ? -12.586 -7.676 -20.377 1.00 96.50 749 ILE A N 1
ATOM 5807 C CA . ILE A 1 749 ? -12.765 -6.856 -19.174 1.00 96.50 749 ILE A CA 1
ATOM 5808 C C . ILE A 1 749 ? -11.378 -6.496 -18.644 1.00 96.50 749 ILE A C 1
ATOM 5810 O O . ILE A 1 749 ? -10.652 -7.351 -18.133 1.00 96.50 749 ILE A O 1
ATOM 5814 N N . LYS A 1 750 ? -10.989 -5.228 -18.783 1.00 95.06 750 LYS A N 1
ATOM 5815 C CA . LYS A 1 750 ? -9.693 -4.759 -18.299 1.00 95.06 750 LYS A CA 1
ATOM 5816 C C . LYS A 1 750 ? -9.786 -4.419 -16.818 1.00 95.06 750 LYS A C 1
ATOM 5818 O O . LYS A 1 750 ? -10.388 -3.415 -16.449 1.00 95.06 750 LYS A O 1
ATOM 5823 N N . ILE A 1 751 ? -9.137 -5.236 -15.994 1.00 93.81 751 ILE A N 1
ATOM 5824 C CA . ILE A 1 751 ? -8.996 -4.980 -14.555 1.00 93.81 751 ILE A CA 1
ATOM 5825 C C . ILE A 1 751 ? -7.760 -4.121 -14.266 1.00 93.81 751 ILE A C 1
ATOM 5827 O O . ILE A 1 751 ? -7.848 -3.157 -13.517 1.00 93.81 751 ILE A O 1
ATOM 5831 N N . ALA A 1 752 ? -6.617 -4.443 -14.877 1.00 93.62 752 ALA A N 1
ATOM 5832 C CA . ALA A 1 752 ? -5.349 -3.748 -14.658 1.00 93.62 752 ALA A CA 1
ATOM 5833 C C . ALA A 1 752 ? -4.414 -3.879 -15.876 1.00 93.62 752 ALA A C 1
ATOM 5835 O O . ALA A 1 752 ? -4.696 -4.630 -16.813 1.00 93.62 752 ALA A O 1
ATOM 5836 N N . GLN A 1 753 ? -3.286 -3.162 -15.855 1.00 93.38 753 GLN A N 1
ATOM 5837 C CA . GLN A 1 753 ? -2.180 -3.321 -16.805 1.00 93.38 753 GLN A CA 1
ATOM 5838 C C . GLN A 1 753 ? -0.824 -3.293 -16.091 1.00 93.38 753 GLN A C 1
ATOM 5840 O O . GLN A 1 753 ? -0.670 -2.597 -15.091 1.00 93.38 753 GLN A O 1
ATOM 5845 N N . GLY A 1 754 ? 0.180 -3.985 -16.638 1.00 93.12 754 GLY A N 1
ATOM 5846 C CA . GLY A 1 754 ? 1.493 -4.132 -15.992 1.00 93.12 754 GLY A CA 1
ATOM 5847 C C . GLY A 1 754 ? 2.278 -2.829 -15.784 1.00 93.12 754 GLY A C 1
ATOM 5848 O O . GLY A 1 754 ? 3.058 -2.748 -14.845 1.00 93.12 754 GLY A O 1
ATOM 5849 N N . ALA A 1 755 ? 2.058 -1.798 -16.608 1.00 91.62 755 ALA A N 1
ATOM 5850 C CA . ALA A 1 755 ? 2.769 -0.519 -16.476 1.00 91.62 755 ALA A CA 1
ATOM 5851 C C . ALA A 1 755 ? 2.301 0.330 -15.276 1.00 91.62 755 ALA A C 1
ATOM 5853 O O . ALA A 1 755 ? 3.065 1.136 -14.758 1.00 91.62 755 ALA A O 1
ATOM 5854 N N . LYS A 1 756 ? 1.043 0.168 -14.850 1.00 91.44 756 LYS A N 1
ATOM 5855 C CA . LYS A 1 756 ? 0.432 0.915 -13.737 1.00 91.44 756 LYS A CA 1
ATOM 5856 C C . LYS A 1 756 ? -0.679 0.086 -13.086 1.00 91.44 756 LYS A C 1
ATOM 5858 O O . LYS A 1 756 ? -1.864 0.361 -13.271 1.00 91.44 756 LYS A O 1
ATOM 5863 N N . PRO A 1 757 ? -0.320 -1.011 -12.408 1.00 88.81 757 PRO A N 1
ATOM 5864 C CA . PRO A 1 757 ? -1.318 -1.865 -11.799 1.00 88.81 757 PRO A CA 1
ATOM 5865 C C . PRO A 1 757 ? -1.956 -1.168 -10.586 1.00 88.81 757 PRO A C 1
ATOM 5867 O O . PRO A 1 757 ? -1.288 -0.415 -9.874 1.00 88.81 757 PRO A O 1
ATOM 5870 N N . GLY A 1 758 ? -3.253 -1.405 -10.368 1.00 81.31 758 GLY A N 1
ATOM 5871 C CA . GLY A 1 758 ? -4.039 -0.717 -9.334 1.00 81.31 758 GLY A CA 1
ATOM 5872 C C . GLY A 1 758 ? -4.470 0.710 -9.700 1.00 81.31 758 GLY A C 1
ATOM 5873 O O . GLY A 1 758 ? -4.941 1.433 -8.832 1.00 81.31 758 GLY A O 1
ATOM 5874 N N . GLU A 1 759 ? -4.315 1.119 -10.965 1.00 87.56 759 GLU A N 1
ATOM 5875 C CA . GLU A 1 759 ? -4.691 2.444 -11.476 1.00 87.56 759 GLU A CA 1
ATOM 5876 C C . GLU A 1 759 ? -5.482 2.343 -12.795 1.00 87.56 759 GLU A C 1
ATOM 5878 O O . GLU A 1 759 ? -5.451 1.319 -13.485 1.00 87.56 759 GLU A O 1
ATOM 5883 N N . GLY A 1 760 ? -6.175 3.425 -13.170 1.00 81.56 760 GLY A N 1
ATOM 5884 C CA . GLY A 1 760 ? -6.878 3.551 -14.452 1.00 81.56 760 GLY A CA 1
ATOM 5885 C C . GLY A 1 760 ? -6.010 4.046 -15.622 1.00 81.56 760 GLY A C 1
ATOM 5886 O O . GLY A 1 760 ? -4.845 4.432 -15.465 1.00 81.56 760 GLY A O 1
ATOM 5887 N N . GLY A 1 761 ? -6.601 4.061 -16.823 1.00 80.19 761 GLY A N 1
ATOM 5888 C CA . GLY A 1 761 ? -6.070 4.790 -17.980 1.00 80.19 761 GLY A CA 1
ATOM 5889 C C . GLY A 1 761 ? -5.841 6.275 -17.658 1.00 80.19 761 GLY A C 1
ATOM 5890 O O . GLY A 1 761 ? -6.508 6.831 -16.788 1.00 80.19 761 GLY A O 1
ATOM 5891 N N . GLN A 1 762 ? -4.850 6.885 -18.313 1.00 79.56 762 GLN A N 1
ATOM 5892 C CA . GLN A 1 762 ? -4.516 8.309 -18.181 1.00 79.56 762 GLN A CA 1
ATOM 5893 C C . GLN A 1 762 ? -4.614 8.954 -19.550 1.00 79.56 762 GLN A C 1
ATOM 5895 O O . GLN A 1 762 ? -4.203 8.255 -20.508 1.00 79.56 762 GLN A O 1
#